Protein 7XR4 (pdb70)

Foldseek 3Di:
DCCVCVVPVLVNLQVVLLVLLQVLLVVCVVVVDDDPVVLCVLLVLLVVLVCLLLVLPLLLLQLVLLLCLQPQPDVVLDVLSVLLVVLQLVLQLVLLVLLLVLCVVLVQQQVLPDLVQLVVQLVDLLADPDDVCLQWWGKGWDWDPPVTDIDIDIDTFHSLNNSNNVSNVVSNVCNVVPPPCPVVSVVSVVSNVVSVVSVVVSSSSVSNNLSSLSSSVSNPRDDPVSLVSSLVVLLVSLVVSLCCSLVPVLQVVLCVLQVDHCVLVCVLCVQLLVCLLVVLFLVVSLVVLLVSCCPSVVQDPSLLVPLRVQLSQQRFSSLLSSLSNVLVSLCSNVVNDDRPSLNVLSSVLSNVLSNHQHRDHPRSLSSSVSSCRNNVGPNSCSSSCVSVVSNSSSSRSSSSSSSSSSSSSSSSSVCVVVVVVVVVD/DCCVCVVPVLVNLQVVLLVLLQVLLVVCVVVVDDDPVVLCVLLVLLVVLVCLLLVLPLLLLQLVLLLCLQPQPDVVLDVLSVLLVVLQLVLQLVLLVLLLVLCVVLVQQQVLPDLVQLVVQLVDLLADPDDVCLQWWGKGWDWDPPVTDIDIDIDTFHSLNNSNNVSNVVSNVCNVVPPPCPVVSVVSVVSNVVSVVSVVVSSSSVSNNLSSLSSSVSNPRDDPVSLVSSLVVLLVSLVVSLCCSLVPVLQVVLCVLQVDHCVLVCVLCVQLLVCLLVVLFLVVSLVVLLVSCCPSVVQDPSLLVPLRVQLSQQRFSSLLSSLSNVLVSLCSNVVNDDRPSLNVLSSVLSNVLSNHQHRDHPRSLSSSVSSCRNNVGPNSCSSSCVSVVSNSSSSRSSSSSSSSSSSSSSSSSVCVVVVVVVVVD/DCCVCVVPVLVNLQVVLLVLLQVLLVVCVVVVDDDPVVLCVLLVLLVVLVCLLLVLPLLLLQLVLLLCLQPQPDVVLDVLSVLLVVLQLVLQLVLLVLLLVLCVVLVQQQVLPDLVQLVVQLVDLLADPDDVCLQWWGKGWDWDPPVTDIDIDIDTFHSLNNSNNVSNVVSNVCNVVPPPCPVVSVVSVVSNVVSVVSVVVSSSSVSNNLSSLSSSVSNPRDDPVSLVSSLVVLLVSLVVSLCCSLVPVLQVVLCVLQVDHCVLVCVLCVQLLVCLLVVLFLVVSLVVLLVSCCPSVVQDPSLLVPLRVQLSQQRFSSLLSSLSNVLVSLCSNVVNDDRPSLNVLSSVLSNVLSNHQHRDHPRSLSSSVSSCRNNVGPNSCSSSCVSVVSNSSSSRSSSSSSSSSSSSSSSSSVCVVVVVVVVVD

Sequence (1275 aa):
LCDKLGKNLLLTLTVFGVILGAVCGGLLRLASPIHPDVVMLIAFPGDILMRMLKMLILPLIISSLITGLSGLDAKASGRLGTRAMVYYMSTTIIAAVLGVILVLAIHPGNPKVSSLDAFLDLIRNLFPENLVQACFQQIQTVTKKVVIKKGLEFKDGMNVLGLIGFFIAFGIAMGKMGDQAKLMVDFFNILNEIVMKLVIMIMWYSPLGIACLICGKIIAIKDLEVVARQLGMYMVTVIIGLIIHGGIFLPLIYFVVTRKNPFSFFAGIFQAWITALGTASSAGTLPVTFRCLEENLGIDKRVTRFVLPVGATINMDGTALYEAVAAIFIAQMNGVVLDGGQIVTVSLTATLASVGAASIPSAGLVTMLLILTAVGLPTEDISLLVAVDWLLDRMRTSVNVVGDSFGAGIVYHLSKSELDTIDSQLCDKLGKNLLLTLTVFGVILGAVCGGLLRLASPIHPDVVMLIAFPGDILMRMLKMLILPLIISSLITGLSGLDAKASGRLGTRAMVYYMSTTIIAAVLGVILVLAIHPGNPKVSSLDAFLDLIRNLFPENLVQACFQQIQTVTKKVVIKKGLEFKDGMNVLGLIGFFIAFGIAMGKMGDQAKLMVDFFNILNEIVMKLVIMIMWYSPLGIACLICGKIIAIKDLEVVARQLGMYMVTVIIGLIIHGGIFLPLIYFVVTRKNPFSFFAGIFQAWITALGTASSAGTLPVTFRCLEENLGIDKRVTRFVLPVGATINMDGTALYEAVAAIFIAQMNGVVLDGGQIVTVSLTATLASVGAASIPSAGLVTMLLILTAVGLPTEDISLLVAVDWLLDRMRTSVNVVGDSFGAGIVYHLSKSELDTIDSQLCDKLGKNLLLTLTVFGVILGAVCGGLLRLASPIHPDVVMLIAFPGDILMRMLKMLILPLIISSLITGLSGLDAKASGRLGTRAMVYYMSTTIIAAVLGVILVLAIHPGNPKVSSLDAFLDLIRNLFPENLVQACFQQIQTVTKKVVIKKGLEFKDGMNVLGLIGFFIAFGIAMGKMGDQAKLMVDFFNILNEIVMKLVIMIMWYSPLGIACLICGKIIAIKDLEVVARQLGMYMVTVIIGLIIHGGIFLPLIYFVVTRKNPFSFFAGIFQAWITALGTASSAGTLPVTFRCLEENLGIDKRVTRFVLPVGATINMDGTALYEAVAAIFIAQMNGVVLDGGQIVTVSLTATLASVGAASIPSAGLVTMLLILTAVGLPTEDISLLVAVDWLLDRMRTSVNVVGDSFGAGIVYHLSKSELDTIDSQ

B-factor: mean 33.57, std 15.57, range [9.88, 90.04]

GO terms:
  GO:0045121 membrane raft (C, IDA)
  GO:0098796 membrane protein complex (C, IDA)
  GO:0098712 L-glutamate import across plasma membrane (P, IGI)
  GO:0015501 glutamate:sodium symporter activity (F, IDA)
  GO:0005314 high-affinity L-glutamate transmembrane transporter activity (F, IDA)
  GO:0015813 L-glutamate transmembrane transport (P, IDA)
  GO:0098712 L-glutamate import across plasma membrane (P, IDA)
  GO:0140009 L-aspartate import across plasma membrane (P, IDA)
  GO:0070207 protein homotrimerization (P, IDA)
  GO:0005886 plasma membrane (C, EXP)
  GO:0005886 plasma membrane (C, IMP)
  GO:0016020 membrane (C, TAS)
  GO:0007268 chemical synaptic transmission (P, TAS)
  GO:0005314 high-affinity L-glutamate transmembrane transporter activity (F, TAS)
  GO:0005886 plasma membrane (C, TAS)
  GO:0006836 neurotransmitter transport (P, TAS)
  GO:0006865 amino acid transport (P, TAS)
  GO:0005515 protein binding (F, IPI)
  GO:0005313 L-glutamate transmembrane transporter activity (F, IDA)
  GO:0005313 L-glutamate transmembrane transporter activity (F, TAS)

InterPro domains:
  IPR001991 Sodium:dicarboxylate symporter [PF00375] (46-495)
  IPR018107 Sodium:dicarboxylate symporter, conserved site [PS00713] (81-95)
  IPR018107 Sodium:dicarboxylate symporter, conserved site [PS00714] (391-414)
  IPR036458 Sodium:dicarboxylate symporter superfamily [G3DSA:1.10.3860.10] (38-505)
  IPR036458 Sodium:dicarboxylate symporter superfamily [SSF118215] (46-495)
  IPR050746 Dicarboxylate/Amino Acid:Cation Symporter [PTHR11958] (12-534)

Organism: Homo sapiens (NCBI:txid9606)

Solvent-accessible surface area: 54532 Å² total

Nearest PDB structures (foldseek):
  7xr4-assembly1_A  TM=1.002E+00  e=3.353E-54  Homo sapiens
  8oud-assembly1_C  TM=9.709E-01  e=6.370E-31  Homo sapiens
  8oui-assembly1_B  TM=9.100E-01  e=4.655E-29  Homo sapiens
  8qru-assembly1_B  TM=6.366E-01  e=6.178E-30  Homo sapiens
  8qrq-assembly1_B  TM=5.420E-01  e=6.178E-30  Homo sapiens

Secondary structure (DSSP, 8-state):
-HHHHHHTHHHHHHHHHHHHHHHHHHHHTTS-S--HHHHHHHHHHHHHHHHHHHHTHHHHHHHHHHHHHHTT-HHHH-HHHHHHHHHHHHHHHHHHHHHHHHHHHH-TTTT---HHHHHHHHHHHHS-S-HHHHTTEEEEEEEE----EEEEEEEES--HHHHHHHHHHHHHHHHHHTTTTHHHHHHHHHHHHHHHHHHHHHHHHHHHHHHHHHHHHHHH-S-HHHHHHHHHHHHHHHHHHHHHIIIIIHHHHHHHHH-S-HHHHHHHTHHHHHHHHHH--TTTTHHHHHHIIIIII---HHHHHHHHHHHTTS--HHHHHHHHHHHHHHHHHTT----HHHHHHHHHHHHHHHHHS-SSSS-HHHHHHHHHHHHT--GGGHHHHHHTHHHHHHHHHHHHHHHHHHHHHHHHHHTHHHHHHHHH-/-HHHHHHTHHHHHHHHHHHHHHHHHHHHTTS-S--HHHHHHHHHHHHHHHHHHHHTHHHHHHHHHHHHHHTT-HHHH-HHHHHHHHHHHHHHHHHHHHHHHHHHHH-TTTT---HHHHHHHHHHHHS-S-HHHHTTEEEEEEEE----EEEEEEEES--HHHHHHHHHHHHHHHHHHTTTTHHHHHHHHHHHHHHHHHHHHHHHHHHHHHHHHHHHHHHH-S-HHHHHHHHHHHHHHHHHHHHHIIIIIHHHHHHHHH-S-HHHHHHHTHHHHHHHHHH--TTTTHHHHHHIIIIII---HHHHHHHHHHHTTS--HHHHHHHHHHHHHHHHHTT----HHHHHHHHHHHHHHHHHS-SSSS-HHHHHHHHHHHHT--GGGHHHHHHTHHHHHHHHHHHHHHHHHHHHHHHHHHTHHHHHHHHH-/-HHHHHHTHHHHHHHHHHHHHHHHHHHHTTS-S--HHHHHHHHHHHHHHHHHHHHTHHHHHHHHHHHHHHTT-HHHH-HHHHHHHHHHHHHHHHHHHHHHHHHHHH-TTTT---HHHHHHHHHHHHS-S-HHHHTTEEEEEEEE----EEEEEEEES--HHHHHHHHHHHHHHHHHHTTTTHHHHHHHHHHHHHHHHHHHHHHHHHHHHHHHHHHHHHHH-S-HHHHHHHHHHHHHHHHHHHHHIIIIIHHHHHHHHH-S-HHHHHHHTHHHHHHHHHH--TTTTHHHHHHIIIIII---HHHHHHHHHHHTTS--HHHHHHHHHHHHHHHHHTT----HHHHHHHHHHHHHHHHHS-SSSS-HHHHHHHHHHHHT--GGGHHHHHHTHHHHHHHHHHHHHHHHHHHHHHHHHHTHHHHHHHHH-

Radius of gyration: 34.61 Å; Cα contacts (8 Å, |Δi|>4): 1958; chains: 3; bounding box: 94×100×70 Å

Structure (mmCIF, N/CA/C/O backbone):
data_7XR4
#
_entry.id   7XR4
#
_cell.length_a   1.00
_cell.length_b   1.00
_cell.length_c   1.00
_cell.angle_alpha   90.00
_cell.angle_beta   90.00
_cell.angle_gamma   90.00
#
_symmetry.space_group_name_H-M   'P 1'
#
loop_
_entity.id
_entity.type
_entity.pdbx_description
1 polymer 'Excitatory amino acid transporter 2'
2 non-polymer 'GLUTAMIC ACID'
3 non-polymer 'CHOLESTEROL HEMISUCCINATE'
4 non-polymer 1,2-DIACYL-SN-GLYCERO-3-PHOSPHOCHOLINE
#
loop_
_atom_site.group_PDB
_atom_site.id
_atom_site.type_symbol
_atom_site.label_atom_id
_atom_site.label_alt_id
_atom_site.label_comp_id
_atom_site.label_asym_id
_atom_site.label_entity_id
_atom_site.label_seq_id
_atom_site.pdbx_PDB_ins_code
_atom_site.Cartn_x
_atom_site.Cartn_y
_atom_site.Cartn_z
_atom_site.occupancy
_atom_site.B_iso_or_equiv
_atom_site.auth_seq_id
_atom_site.auth_comp_id
_atom_site.auth_asym_id
_atom_site.auth_atom_id
_atom_site.pdbx_PDB_model_num
ATOM 1 N N . LEU A 1 37 ? 133.801 84.389 116.779 1.00 72.64 37 LEU A N 1
ATOM 2 C CA . LEU A 1 37 ? 133.806 85.265 117.944 1.00 72.64 37 LEU A CA 1
ATOM 3 C C . LEU A 1 37 ? 134.659 86.499 117.683 1.00 72.64 37 LEU A C 1
ATOM 4 O O . LEU A 1 37 ? 134.375 87.581 118.194 1.00 72.64 37 LEU A O 1
ATOM 9 N N . CYS A 1 38 ? 135.711 86.327 116.879 1.00 75.63 38 CYS A N 1
ATOM 10 C CA . CYS A 1 38 ? 136.569 87.455 116.534 1.00 75.63 38 CYS A CA 1
ATOM 11 C C . CYS A 1 38 ? 135.789 88.525 115.782 1.00 75.63 38 CYS A C 1
ATOM 12 O O . CYS A 1 38 ? 135.960 89.723 116.035 1.00 75.63 38 CYS A O 1
ATOM 15 N N . ASP A 1 39 ? 134.933 88.112 114.845 1.00 76.20 39 ASP A N 1
ATOM 16 C CA . ASP A 1 39 ? 134.032 89.065 114.206 1.00 76.20 39 ASP A CA 1
ATOM 17 C C . ASP A 1 39 ? 132.932 89.503 115.164 1.00 76.20 39 ASP A C 1
ATOM 18 O O . ASP A 1 39 ? 132.465 90.645 115.100 1.00 76.20 39 ASP A O 1
ATOM 23 N N . LYS A 1 40 ? 132.501 88.607 116.054 1.00 72.56 40 LYS A N 1
ATOM 24 C CA . LYS A 1 40 ? 131.490 88.970 117.041 1.00 72.56 40 LYS A CA 1
ATOM 25 C C . LYS A 1 40 ? 131.990 90.084 117.952 1.00 72.56 40 LYS A C 1
ATOM 26 O O . LYS A 1 40 ? 131.326 91.113 118.119 1.00 72.56 40 LYS A O 1
ATOM 32 N N . LEU A 1 41 ? 133.170 89.896 118.546 1.00 67.86 41 LEU A N 1
ATOM 33 C CA . LEU A 1 41 ? 133.703 90.899 119.462 1.00 67.86 41 LEU A CA 1
ATOM 34 C C . LEU A 1 41 ? 134.228 92.115 118.712 1.00 67.86 41 LEU A C 1
ATOM 35 O O . LEU A 1 41 ? 134.042 93.253 119.157 1.00 67.86 41 LEU A O 1
ATOM 40 N N . GLY A 1 42 ? 134.884 91.900 117.573 1.00 68.47 42 GLY A N 1
ATOM 41 C CA . GLY A 1 42 ? 135.459 92.996 116.817 1.00 68.47 42 GLY A CA 1
ATOM 42 C C . GLY A 1 42 ? 134.475 93.831 116.030 1.00 68.47 42 GLY A C 1
ATOM 43 O O . GLY A 1 42 ? 134.856 94.892 115.526 1.00 68.47 42 GLY A O 1
ATOM 44 N N . LYS A 1 43 ? 133.224 93.382 115.906 1.00 68.73 43 LYS A N 1
ATOM 45 C CA . LYS A 1 43 ? 132.223 94.162 115.186 1.00 68.73 43 LYS A CA 1
ATOM 46 C C . LYS A 1 43 ? 131.901 95.451 115.930 1.00 68.73 43 LYS A C 1
ATOM 47 O O . LYS A 1 43 ? 132.120 96.553 115.416 1.00 68.73 43 LYS A O 1
ATOM 53 N N . ASN A 1 44 ? 131.378 95.331 117.149 1.00 61.49 44 ASN A N 1
ATOM 54 C CA . ASN A 1 44 ? 131.136 96.485 118.011 1.00 61.49 44 ASN A CA 1
ATOM 55 C C . ASN A 1 44 ? 132.228 96.504 119.076 1.00 61.49 44 ASN A C 1
ATOM 56 O O . ASN A 1 44 ? 132.053 96.036 120.199 1.00 61.49 44 ASN A O 1
ATOM 61 N N . LEU A 1 45 ? 133.384 97.055 118.700 1.00 53.83 45 LEU A N 1
ATOM 62 C CA . LEU A 1 45 ? 134.518 97.068 119.617 1.00 53.83 45 LEU A CA 1
ATOM 63 C C . LEU A 1 45 ? 134.216 97.896 120.856 1.00 53.83 45 LEU A C 1
ATOM 64 O O . LEU A 1 45 ? 134.568 97.502 121.972 1.00 53.83 45 LEU A O 1
ATOM 69 N N . LEU A 1 46 ? 133.571 99.051 120.684 1.00 49.52 46 LEU A N 1
ATOM 70 C CA . LEU A 1 46 ? 133.235 99.873 121.840 1.00 49.52 46 LEU A CA 1
ATOM 71 C C . LEU A 1 46 ? 132.280 99.146 122.773 1.00 49.52 46 LEU A C 1
ATOM 72 O O . LEU A 1 46 ? 132.440 99.197 123.996 1.00 49.52 46 LEU A O 1
ATOM 77 N N . LEU A 1 47 ? 131.273 98.471 122.216 1.00 51.77 47 LEU A N 1
ATOM 78 C CA . LEU A 1 47 ? 130.338 97.729 123.054 1.00 51.77 47 LEU A CA 1
ATOM 79 C C . LEU A 1 47 ? 131.034 96.583 123.773 1.00 51.77 47 LEU A C 1
ATOM 80 O O . LEU A 1 47 ? 130.767 96.327 124.953 1.00 51.77 47 LEU A O 1
ATOM 85 N N . THR A 1 48 ? 131.931 95.881 123.076 1.00 54.81 48 THR A N 1
ATOM 86 C CA . THR A 1 48 ? 132.691 94.811 123.713 1.00 54.81 48 THR A CA 1
ATOM 87 C C . THR A 1 48 ? 133.528 95.352 124.860 1.00 54.81 48 THR A C 1
ATOM 88 O O . THR A 1 48 ? 133.555 94.776 125.952 1.00 54.81 48 THR A O 1
ATOM 92 N N . LEU A 1 49 ? 134.210 96.474 124.631 1.00 49.53 49 LEU A N 1
ATOM 93 C CA . LEU A 1 49 ? 135.039 97.058 125.676 1.00 49.53 49 LEU A CA 1
ATOM 94 C C . LEU A 1 49 ? 134.196 97.527 126.854 1.00 49.53 49 LEU A C 1
ATOM 95 O O . LEU A 1 49 ? 134.589 97.350 128.008 1.00 49.53 49 LEU A O 1
ATOM 100 N N . THR A 1 50 ? 133.029 98.114 126.588 1.00 47.97 50 THR A N 1
ATOM 101 C CA . THR A 1 50 ? 132.187 98.592 127.679 1.00 47.97 50 THR A CA 1
ATOM 102 C C . THR A 1 50 ? 131.635 97.438 128.505 1.00 47.97 50 THR A C 1
ATOM 103 O O . THR A 1 50 ? 131.642 97.497 129.740 1.00 47.97 50 THR A O 1
ATOM 107 N N . VAL A 1 51 ? 131.153 96.380 127.850 1.00 47.64 51 VAL A N 1
ATOM 108 C CA . VAL A 1 51 ? 130.635 95.233 128.592 1.00 47.64 51 VAL A CA 1
ATOM 109 C C . VAL A 1 51 ? 131.750 94.562 129.381 1.00 47.64 51 VAL A C 1
ATOM 110 O O . VAL A 1 51 ? 131.574 94.194 130.551 1.00 47.64 51 VAL A O 1
ATOM 114 N N . PHE A 1 52 ? 132.916 94.392 128.754 1.00 51.03 52 PHE A N 1
ATOM 115 C CA . PHE A 1 52 ? 134.052 93.805 129.447 1.00 51.03 52 PHE A CA 1
ATOM 116 C C . PHE A 1 52 ? 134.459 94.652 130.642 1.00 51.03 52 PHE A C 1
ATOM 117 O O . PHE A 1 52 ? 134.760 94.119 131.712 1.00 51.03 52 PHE A O 1
ATOM 125 N N . GLY A 1 53 ? 134.466 95.975 130.481 1.00 47.68 53 GLY A N 1
ATOM 126 C CA . GLY A 1 53 ? 134.808 96.847 131.589 1.00 47.68 53 GLY A CA 1
ATOM 127 C C . GLY A 1 53 ? 133.805 96.776 132.721 1.00 47.68 53 GLY A C 1
ATOM 128 O O . GLY A 1 53 ? 134.184 96.773 133.892 1.00 47.68 53 GLY A O 1
ATOM 129 N N . VAL A 1 54 ? 132.514 96.721 132.394 1.00 47.08 54 VAL A N 1
ATOM 130 C CA . VAL A 1 54 ? 131.496 96.622 133.436 1.00 47.08 54 VAL A CA 1
ATOM 131 C C . VAL A 1 54 ? 131.656 95.322 134.212 1.00 47.08 54 VAL A C 1
ATOM 132 O O . VAL A 1 54 ? 131.634 95.309 135.449 1.00 47.08 54 VAL A O 1
ATOM 136 N N . ILE A 1 55 ? 131.835 94.208 133.498 1.00 49.80 55 ILE A N 1
ATOM 137 C CA . ILE A 1 55 ? 132.004 92.925 134.177 1.00 49.80 55 ILE A CA 1
ATOM 138 C C . ILE A 1 55 ? 133.279 92.922 135.010 1.00 49.80 55 ILE A C 1
ATOM 139 O O . ILE A 1 55 ? 133.293 92.434 136.146 1.00 49.80 55 ILE A O 1
ATOM 144 N N . LEU A 1 56 ? 134.370 93.459 134.459 1.00 49.03 56 LEU A N 1
ATOM 145 C CA . LEU A 1 56 ? 135.636 93.484 135.180 1.00 49.03 56 LEU A CA 1
ATOM 146 C C . LEU A 1 56 ? 135.538 94.337 136.435 1.00 49.03 56 LEU A C 1
ATOM 147 O O . LEU A 1 56 ? 136.026 93.945 137.499 1.00 49.03 56 LEU A O 1
ATOM 152 N N . GLY A 1 57 ? 134.903 95.502 136.333 1.00 46.99 57 GLY A N 1
ATOM 153 C CA . GLY A 1 57 ? 134.723 96.334 137.506 1.00 46.99 57 GLY A CA 1
ATOM 154 C C . GLY A 1 57 ? 133.856 95.672 138.555 1.00 46.99 57 GLY A C 1
ATOM 155 O O . GLY A 1 57 ? 134.161 95.729 139.746 1.00 46.99 57 GLY A O 1
ATOM 156 N N . ALA A 1 58 ? 132.768 95.029 138.130 1.00 48.49 58 ALA A N 1
ATOM 157 C CA . ALA A 1 58 ? 131.899 94.361 139.090 1.00 48.49 58 ALA A CA 1
ATOM 158 C C . ALA A 1 58 ? 132.627 93.230 139.801 1.00 48.49 58 ALA A C 1
ATOM 159 O O . ALA A 1 58 ? 132.541 93.103 141.027 1.00 48.49 58 ALA A O 1
ATOM 161 N N . VAL A 1 59 ? 133.364 92.407 139.053 1.00 48.80 59 VAL A N 1
ATOM 162 C CA . VAL A 1 59 ? 134.046 91.276 139.673 1.00 48.80 59 VAL A CA 1
ATOM 163 C C . VAL A 1 59 ? 135.188 91.755 140.563 1.00 48.80 59 VAL A C 1
ATOM 164 O O . VAL A 1 59 ? 135.429 91.190 141.636 1.00 48.80 59 VAL A O 1
ATOM 168 N N . CYS A 1 60 ? 135.897 92.812 140.155 1.00 50.29 60 CYS A N 1
ATOM 169 C CA . CYS A 1 60 ? 136.977 93.328 140.988 1.00 50.29 60 CYS A CA 1
ATOM 170 C C . CYS A 1 60 ? 136.436 93.966 142.258 1.00 50.29 60 CYS A C 1
ATOM 171 O O . CYS A 1 60 ? 137.022 93.807 143.332 1.00 50.29 60 CYS A O 1
ATOM 174 N N . GLY A 1 61 ? 135.318 94.685 142.164 1.00 50.98 61 GLY A N 1
ATOM 175 C CA . GLY A 1 61 ? 134.695 95.207 143.366 1.00 50.98 61 GLY A CA 1
ATOM 176 C C . GLY A 1 61 ? 134.225 94.105 144.292 1.00 50.98 61 GLY A C 1
ATOM 177 O O . GLY A 1 61 ? 134.403 94.184 145.509 1.00 50.98 61 GLY A O 1
ATOM 178 N N . GLY A 1 62 ? 133.634 93.052 143.727 1.00 51.45 62 GLY A N 1
ATOM 179 C CA . GLY A 1 62 ? 133.236 91.922 144.547 1.00 51.45 62 GLY A CA 1
ATOM 180 C C . GLY A 1 62 ? 134.413 91.275 145.249 1.00 51.45 62 GLY A C 1
ATOM 181 O O . GLY A 1 62 ? 134.333 90.939 146.432 1.00 51.45 62 GLY A O 1
ATOM 182 N N . LEU A 1 63 ? 135.524 91.098 144.533 1.00 50.61 63 LEU A N 1
ATOM 183 C CA . LEU A 1 63 ? 136.706 90.511 145.151 1.00 50.61 63 LEU A CA 1
ATOM 184 C C . LEU A 1 63 ? 137.267 91.413 146.244 1.00 50.61 63 LEU A C 1
ATOM 185 O O . LEU A 1 63 ? 137.633 90.936 147.323 1.00 50.61 63 LEU A O 1
ATOM 190 N N . LEU A 1 64 ? 137.340 92.720 145.987 1.00 50.19 64 LEU A N 1
ATOM 191 C CA . LEU A 1 64 ? 137.841 93.644 146.997 1.00 50.19 64 LEU A CA 1
ATOM 192 C C . LEU A 1 64 ? 136.910 93.753 148.193 1.00 50.19 64 LEU A C 1
ATOM 193 O O . LEU A 1 64 ? 137.355 94.162 149.269 1.00 50.19 64 LEU A O 1
ATOM 198 N N . ARG A 1 65 ? 135.634 93.398 148.033 1.00 51.42 65 ARG A N 1
ATOM 199 C CA . ARG A 1 65 ? 134.731 93.388 149.177 1.00 51.42 65 ARG A CA 1
ATOM 200 C C . ARG A 1 65 ? 135.205 92.440 150.270 1.00 51.42 65 ARG A C 1
ATOM 201 O O . ARG A 1 65 ? 134.803 92.598 151.427 1.00 51.42 65 ARG A O 1
ATOM 209 N N . LEU A 1 66 ? 136.049 91.463 149.930 1.00 54.31 66 LEU A N 1
ATOM 210 C CA . LEU A 1 66 ? 136.536 90.515 150.925 1.00 54.31 66 LEU A CA 1
ATOM 211 C C . LEU A 1 66 ? 137.403 91.190 151.980 1.00 54.31 66 LEU A C 1
ATOM 212 O O . LEU A 1 66 ? 137.467 90.717 153.119 1.00 54.31 66 LEU A O 1
ATOM 217 N N . ALA A 1 67 ? 138.082 92.281 151.625 1.00 57.91 67 ALA A N 1
ATOM 218 C CA . ALA A 1 67 ? 138.838 93.072 152.597 1.00 57.91 67 ALA A CA 1
ATOM 219 C C . ALA A 1 67 ? 137.901 94.133 153.166 1.00 57.91 67 ALA A C 1
ATOM 220 O O . ALA A 1 67 ? 137.845 95.276 152.707 1.00 57.91 67 ALA A O 1
ATOM 222 N N . SER A 1 68 ? 137.151 93.732 154.194 1.00 61.50 68 SER A N 1
ATOM 223 C CA . SER A 1 68 ? 136.066 94.570 154.703 1.00 61.50 68 SER A CA 1
ATOM 224 C C . SER A 1 68 ? 136.527 95.952 155.147 1.00 61.50 68 SER A C 1
ATOM 225 O O . SER A 1 68 ? 135.891 96.943 154.750 1.00 61.50 68 SER A O 1
ATOM 228 N N . PRO A 1 69 ? 137.587 96.110 155.948 1.00 60.72 69 PRO A N 1
ATOM 229 C CA . PRO A 1 69 ? 138.067 97.469 156.240 1.00 60.72 69 PRO A CA 1
ATOM 230 C C . PRO A 1 69 ? 138.945 97.953 155.097 1.00 60.72 69 PRO A C 1
ATOM 231 O O . PRO A 1 69 ? 139.971 97.343 154.788 1.00 60.72 69 PRO A O 1
ATOM 235 N N . ILE A 1 70 ? 138.535 99.043 154.458 1.00 55.21 70 ILE A N 1
ATOM 236 C CA . ILE A 1 70 ? 139.214 99.555 153.277 1.00 55.21 70 ILE A CA 1
ATOM 237 C C . ILE A 1 70 ? 139.534 101.027 153.496 1.00 55.21 70 ILE A C 1
ATOM 238 O O . ILE A 1 70 ? 138.752 101.760 154.110 1.00 55.21 70 ILE A O 1
ATOM 243 N N . HIS A 1 71 ? 140.702 101.444 153.035 1.00 52.31 71 HIS A N 1
ATOM 244 C CA . HIS A 1 71 ? 141.129 102.815 153.267 1.00 52.31 71 HIS A CA 1
ATOM 245 C C . HIS A 1 71 ? 140.394 103.764 152.324 1.00 52.31 71 HIS A C 1
ATOM 246 O O . HIS A 1 71 ? 140.255 103.469 151.135 1.00 52.31 71 HIS A O 1
ATOM 253 N N . PRO A 1 72 ? 139.894 104.892 152.831 1.00 51.17 72 PRO A N 1
ATOM 254 C CA . PRO A 1 72 ? 139.276 105.882 151.934 1.00 51.17 72 PRO A CA 1
ATOM 255 C C . PRO A 1 72 ? 140.209 106.389 150.849 1.00 51.17 72 PRO A C 1
ATOM 256 O O . PRO A 1 72 ? 139.755 106.654 149.729 1.00 51.17 72 PRO A O 1
ATOM 260 N N . ASP A 1 73 ? 141.501 106.536 151.138 1.00 50.31 73 ASP A N 1
ATOM 261 C CA . ASP A 1 73 ? 142.430 106.954 150.094 1.00 50.31 73 ASP A CA 1
ATOM 262 C C . ASP A 1 73 ? 142.546 105.898 149.003 1.00 50.31 73 ASP A C 1
ATOM 263 O O . ASP A 1 73 ? 142.624 106.230 147.815 1.00 50.31 73 ASP A O 1
ATOM 268 N N . VAL A 1 74 ? 142.552 104.621 149.381 1.00 47.37 74 VAL A N 1
ATOM 269 C CA . VAL A 1 74 ? 142.672 103.565 148.383 1.00 47.37 74 VAL A CA 1
ATOM 270 C C . VAL A 1 74 ? 141.431 103.505 147.500 1.00 47.37 74 VAL A C 1
ATOM 271 O O . VAL A 1 74 ? 141.536 103.351 146.280 1.00 47.37 74 VAL A O 1
ATOM 275 N N . VAL A 1 75 ? 140.237 103.618 148.090 1.00 44.80 75 VAL A N 1
ATOM 276 C CA . VAL A 1 75 ? 139.036 103.611 147.258 1.00 44.80 75 VAL A CA 1
ATOM 277 C C . VAL A 1 75 ? 138.981 104.859 146.385 1.00 44.80 75 VAL A C 1
ATOM 278 O O . VAL A 1 75 ? 138.509 104.804 145.242 1.00 44.80 75 VAL A O 1
ATOM 282 N N . MET A 1 76 ? 139.465 105.996 146.891 1.00 43.71 76 MET A N 1
ATOM 283 C CA . MET A 1 76 ? 139.575 107.183 146.050 1.00 43.71 76 MET A CA 1
ATOM 284 C C . MET A 1 76 ? 140.472 106.921 144.849 1.00 43.71 76 MET A C 1
ATOM 285 O O . MET A 1 76 ? 140.135 107.282 143.717 1.00 43.71 76 MET A O 1
ATOM 290 N N . LEU A 1 77 ? 141.619 106.285 145.076 1.00 39.54 77 LEU A N 1
ATOM 291 C CA . LEU A 1 77 ? 142.510 105.969 143.966 1.00 39.54 77 LEU A CA 1
ATOM 292 C C . LEU A 1 77 ? 141.851 105.005 142.989 1.00 39.54 77 LEU A C 1
ATOM 293 O O . LEU A 1 77 ? 142.017 105.133 141.772 1.00 39.54 77 LEU A O 1
ATOM 298 N N . ILE A 1 78 ? 141.104 104.029 143.505 1.00 37.96 78 ILE A N 1
ATOM 299 C CA . ILE A 1 78 ? 140.444 103.060 142.634 1.00 37.96 78 ILE A CA 1
ATOM 300 C C . ILE A 1 78 ? 139.419 103.751 141.748 1.00 37.96 78 ILE A C 1
ATOM 301 O O . ILE A 1 78 ? 139.335 103.482 140.545 1.00 37.96 78 ILE A O 1
ATOM 306 N N . ALA A 1 79 ? 138.629 104.651 142.319 1.00 33.39 79 ALA A N 1
ATOM 307 C CA . ALA A 1 79 ? 137.587 105.333 141.566 1.00 33.39 79 ALA A CA 1
ATOM 308 C C . ALA A 1 79 ? 138.092 106.551 140.806 1.00 33.39 79 ALA A C 1
ATOM 309 O O . ALA A 1 79 ? 137.306 107.184 140.098 1.00 33.39 79 ALA A O 1
ATOM 311 N N . PHE A 1 80 ? 139.369 106.901 140.943 1.00 28.04 80 PHE A N 1
ATOM 312 C CA . PHE A 1 80 ? 139.872 108.112 140.298 1.00 28.04 80 PHE A CA 1
ATOM 313 C C . PHE A 1 80 ? 139.714 108.130 138.783 1.00 28.04 80 PHE A C 1
ATOM 314 O O . PHE A 1 80 ? 139.305 109.174 138.249 1.00 28.04 80 PHE A O 1
ATOM 322 N N . PRO A 1 81 ? 140.034 107.072 138.030 1.00 27.08 81 PRO A N 1
ATOM 323 C CA . PRO A 1 81 ? 139.757 107.125 136.586 1.00 27.08 81 PRO A CA 1
ATOM 324 C C . PRO A 1 81 ? 138.293 107.359 136.276 1.00 27.08 81 PRO A C 1
ATOM 325 O O . PRO A 1 81 ? 137.966 107.986 135.259 1.00 27.08 81 PRO A O 1
ATOM 329 N N . GLY A 1 82 ? 137.398 106.887 137.139 1.00 25.80 82 GLY A N 1
ATOM 330 C CA . GLY A 1 82 ? 136.002 107.255 137.007 1.00 25.80 82 GLY A CA 1
ATOM 331 C C . GLY A 1 82 ? 135.786 108.744 137.172 1.00 25.80 82 GLY A C 1
ATOM 332 O O . GLY A 1 82 ? 134.993 109.347 136.449 1.00 25.80 82 GLY A O 1
ATOM 333 N N . ASP A 1 83 ? 136.489 109.360 138.122 1.00 26.10 83 ASP A N 1
ATOM 334 C CA . ASP A 1 83 ? 136.396 110.807 138.268 1.00 26.10 83 ASP A CA 1
ATOM 335 C C . ASP A 1 83 ? 136.911 111.516 137.028 1.00 26.10 83 ASP A C 1
ATOM 336 O O . ASP A 1 83 ? 136.351 112.532 136.615 1.00 26.10 83 ASP A O 1
ATOM 341 N N . ILE A 1 84 ? 137.986 111.008 136.429 1.00 21.05 84 ILE A N 1
ATOM 342 C CA . ILE A 1 84 ? 138.511 111.637 135.222 1.00 21.05 84 ILE A CA 1
ATOM 343 C C . ILE A 1 84 ? 137.497 111.552 134.093 1.00 21.05 84 ILE A C 1
ATOM 344 O O . ILE A 1 84 ? 137.277 112.524 133.361 1.00 21.05 84 ILE A O 1
ATOM 349 N N . LEU A 1 85 ? 136.864 110.392 133.928 1.00 21.37 85 LEU A N 1
ATOM 350 C CA . LEU A 1 85 ? 135.838 110.273 132.897 1.00 21.37 85 LEU A CA 1
ATOM 351 C C . LEU A 1 85 ? 134.672 111.212 133.174 1.00 21.37 85 LEU A C 1
ATOM 352 O O . LEU A 1 85 ? 134.171 111.881 132.261 1.00 21.37 85 LEU A O 1
ATOM 357 N N . MET A 1 86 ? 134.237 111.290 134.431 1.00 21.23 86 MET A N 1
ATOM 358 C CA . MET A 1 86 ? 133.118 112.159 134.770 1.00 21.23 86 MET A CA 1
ATOM 359 C C . MET A 1 86 ? 133.472 113.617 134.523 1.00 21.23 86 MET A C 1
ATOM 360 O O . MET A 1 86 ? 132.629 114.400 134.078 1.00 21.23 86 MET A O 1
ATOM 365 N N . ARG A 1 87 ? 134.719 113.996 134.800 1.00 18.16 87 ARG A N 1
ATOM 366 C CA . ARG A 1 87 ? 135.138 115.377 134.612 1.00 18.16 87 ARG A CA 1
ATOM 367 C C . ARG A 1 87 ? 135.259 115.729 133.141 1.00 18.16 87 ARG A C 1
ATOM 368 O O . ARG A 1 87 ? 134.894 116.835 132.739 1.00 18.16 87 ARG A O 1
ATOM 376 N N . MET A 1 88 ? 135.776 114.819 132.318 1.00 18.09 88 MET A N 1
ATOM 377 C CA . MET A 1 88 ? 135.820 115.131 130.896 1.00 18.09 88 MET A CA 1
ATOM 378 C C . MET A 1 88 ? 134.431 115.150 130.283 1.00 18.09 88 MET A C 1
ATOM 379 O O . MET A 1 88 ? 134.199 115.879 129.316 1.00 18.09 88 MET A O 1
ATOM 384 N N . LEU A 1 89 ? 133.495 114.369 130.816 1.00 16.26 89 LEU A N 1
ATOM 385 C CA . LEU A 1 89 ? 132.139 114.448 130.287 1.00 16.26 89 LEU A CA 1
ATOM 386 C C . LEU A 1 89 ? 131.437 115.726 130.727 1.00 16.26 89 LEU A C 1
ATOM 387 O O . LEU A 1 89 ? 130.796 116.392 129.911 1.00 16.26 89 LEU A O 1
ATOM 392 N N . LYS A 1 90 ? 131.548 116.091 132.006 1.00 15.19 90 LYS A N 1
ATOM 393 C CA . LYS A 1 90 ? 130.951 117.330 132.487 1.00 15.19 90 LYS A CA 1
ATOM 394 C C . LYS A 1 90 ? 131.625 118.556 131.900 1.00 15.19 90 LYS A C 1
ATOM 395 O O . LYS A 1 90 ? 131.008 119.622 131.845 1.00 15.19 90 LYS A O 1
ATOM 401 N N . MET A 1 91 ? 132.878 118.426 131.470 1.00 14.20 91 MET A N 1
ATOM 402 C CA . MET A 1 91 ? 133.595 119.544 130.876 1.00 14.20 91 MET A CA 1
ATOM 403 C C . MET A 1 91 ? 132.947 119.992 129.578 1.00 14.20 91 MET A C 1
ATOM 404 O O . MET A 1 91 ? 133.038 121.168 129.212 1.00 14.20 91 MET A O 1
ATOM 409 N N . LEU A 1 92 ? 132.278 119.079 128.882 1.00 12.32 92 LEU A N 1
ATOM 410 C CA . LEU A 1 92 ? 131.756 119.336 127.551 1.00 12.32 92 LEU A CA 1
ATOM 411 C C . LEU A 1 92 ? 130.265 119.621 127.522 1.00 12.32 92 LEU A C 1
ATOM 412 O O . LEU A 1 92 ? 129.713 119.781 126.434 1.00 12.32 92 LEU A O 1
ATOM 417 N N . ILE A 1 93 ? 129.589 119.684 128.669 1.00 12.86 93 ILE A N 1
ATOM 418 C CA . ILE A 1 93 ? 128.151 119.917 128.606 1.00 12.86 93 ILE A CA 1
ATOM 419 C C . ILE A 1 93 ? 127.830 121.359 128.252 1.00 12.86 93 ILE A C 1
ATOM 420 O O . ILE A 1 93 ? 126.756 121.624 127.708 1.00 12.86 93 ILE A O 1
ATOM 425 N N . LEU A 1 94 ? 128.730 122.295 128.517 1.00 11.34 94 LEU A N 1
ATOM 426 C CA . LEU A 1 94 ? 128.454 123.688 128.190 1.00 11.34 94 LEU A CA 1
ATOM 427 C C . LEU A 1 94 ? 128.602 123.944 126.691 1.00 11.34 94 LEU A C 1
ATOM 428 O O . LEU A 1 94 ? 127.685 124.516 126.081 1.00 11.34 94 LEU A O 1
ATOM 433 N N . PRO A 1 95 ? 129.718 123.566 126.051 1.00 10.43 95 PRO A N 1
ATOM 434 C CA . PRO A 1 95 ? 129.761 123.688 124.589 1.00 10.43 95 PRO A CA 1
ATOM 435 C C . PRO A 1 95 ? 128.714 122.849 123.883 1.00 10.43 95 PRO A C 1
ATOM 436 O O . PRO A 1 95 ? 128.188 123.288 122.856 1.00 10.43 95 PRO A O 1
ATOM 440 N N . LEU A 1 96 ? 128.378 121.664 124.396 1.00 11.33 96 LEU A N 1
ATOM 441 C CA . LEU A 1 96 ? 127.285 120.910 123.791 1.00 11.33 96 LEU A CA 1
ATOM 442 C C . LEU A 1 96 ? 125.961 121.641 123.918 1.00 11.33 96 LEU A C 1
ATOM 443 O O . LEU A 1 96 ? 125.220 121.747 122.943 1.00 11.33 96 LEU A O 1
ATOM 448 N N . ILE A 1 97 ? 125.649 122.175 125.097 1.00 11.91 97 ILE A N 1
ATOM 449 C CA . ILE A 1 97 ? 124.397 122.910 125.240 1.00 11.91 97 ILE A CA 1
ATOM 450 C C . ILE A 1 97 ? 124.342 124.038 124.223 1.00 11.91 97 ILE A C 1
ATOM 451 O O . ILE A 1 97 ? 123.406 124.128 123.417 1.00 11.91 97 ILE A O 1
ATOM 456 N N . ILE A 1 98 ? 125.393 124.857 124.182 1.00 11.10 98 ILE A N 1
ATOM 457 C CA . ILE A 1 98 ? 125.388 126.037 123.321 1.00 11.10 98 ILE A CA 1
ATOM 458 C C . ILE A 1 98 ? 125.277 125.628 121.858 1.00 11.10 98 ILE A C 1
ATOM 459 O O . ILE A 1 98 ? 124.331 126.007 121.154 1.00 11.10 98 ILE A O 1
ATOM 464 N N . SER A 1 99 ? 126.248 124.848 121.381 1.00 11.66 99 SER A N 1
ATOM 465 C CA . SER A 1 99 ? 126.310 124.519 119.966 1.00 11.66 99 SER A CA 1
ATOM 466 C C . SER A 1 99 ? 125.112 123.694 119.525 1.00 11.66 99 SER A C 1
ATOM 467 O O . SER A 1 99 ? 124.559 123.933 118.450 1.00 11.66 99 SER A O 1
ATOM 470 N N . SER A 1 100 ? 124.702 122.708 120.324 1.00 12.26 100 SER A N 1
ATOM 471 C CA . SER A 1 100 ? 123.572 121.873 119.948 1.00 12.26 100 SER A CA 1
ATOM 472 C C . SER A 1 100 ? 122.295 122.687 119.851 1.00 12.26 100 SER A C 1
ATOM 473 O O . SER A 1 100 ? 121.558 122.576 118.868 1.00 12.26 100 SER A O 1
ATOM 476 N N . LEU A 1 101 ? 122.008 123.515 120.860 1.00 12.36 101 LEU A N 1
ATOM 477 C CA . LEU A 1 101 ? 120.779 124.296 120.815 1.00 12.36 101 LEU A CA 1
ATOM 478 C C . LEU A 1 101 ? 120.782 125.241 119.623 1.00 12.36 101 LEU A C 1
ATOM 479 O O . LEU A 1 101 ? 119.794 125.332 118.886 1.00 12.36 101 LEU A O 1
ATOM 484 N N . ILE A 1 102 ? 121.903 125.927 119.396 1.00 12.54 102 ILE A N 1
ATOM 485 C CA . ILE A 1 102 ? 121.979 126.885 118.298 1.00 12.54 102 ILE A CA 1
ATOM 486 C C . ILE A 1 102 ? 121.829 126.182 116.952 1.00 12.54 102 ILE A C 1
ATOM 487 O O . ILE A 1 102 ? 121.037 126.599 116.096 1.00 12.54 102 ILE A O 1
ATOM 492 N N . THR A 1 103 ? 122.570 125.090 116.753 1.00 14.16 103 THR A N 1
ATOM 493 C CA . THR A 1 103 ? 122.525 124.370 115.487 1.00 14.16 103 THR A CA 1
ATOM 494 C C . THR A 1 103 ? 121.139 123.802 115.225 1.00 14.16 103 THR A C 1
ATOM 495 O O . THR A 1 103 ? 120.617 123.899 114.109 1.00 14.16 103 THR A O 1
ATOM 499 N N . GLY A 1 104 ? 120.529 123.196 116.243 1.00 16.84 104 GLY A N 1
ATOM 500 C CA . GLY A 1 104 ? 119.214 122.616 116.054 1.00 16.84 104 GLY A CA 1
ATOM 501 C C . GLY A 1 104 ? 118.165 123.661 115.744 1.00 16.84 104 GLY A C 1
ATOM 502 O O . GLY A 1 104 ? 117.374 123.505 114.813 1.00 16.84 104 GLY A O 1
ATOM 503 N N . LEU A 1 105 ? 118.157 124.756 116.502 1.00 17.05 105 LEU A N 1
ATOM 504 C CA . LEU A 1 105 ? 117.131 125.761 116.284 1.00 17.05 105 LEU A CA 1
ATOM 505 C C . LEU A 1 105 ? 117.365 126.561 115.014 1.00 17.05 105 LEU A C 1
ATOM 506 O O . LEU A 1 105 ? 116.444 127.238 114.549 1.00 17.05 105 LEU A O 1
ATOM 511 N N . SER A 1 106 ? 118.566 126.506 114.439 1.00 19.98 106 SER A N 1
ATOM 512 C CA . SER A 1 106 ? 118.752 127.136 113.140 1.00 19.98 106 SER A CA 1
ATOM 513 C C . SER A 1 106 ? 118.418 126.206 111.984 1.00 19.98 106 SER A C 1
ATOM 514 O O . SER A 1 106 ? 117.749 126.621 111.033 1.00 19.98 106 SER A O 1
ATOM 517 N N . GLY A 1 107 ? 118.862 124.955 112.038 1.00 29.02 107 GLY A N 1
ATOM 518 C CA . GLY A 1 107 ? 118.595 124.036 110.952 1.00 29.02 107 GLY A CA 1
ATOM 519 C C . GLY A 1 107 ? 117.269 123.321 111.096 1.00 29.02 107 GLY A C 1
ATOM 520 O O . GLY A 1 107 ? 117.225 122.092 111.183 1.00 29.02 107 GLY A O 1
ATOM 521 N N . LEU A 1 108 ? 116.179 124.085 111.126 1.00 36.05 108 LEU A N 1
ATOM 522 C CA . LEU A 1 108 ? 114.845 123.513 111.238 1.00 36.05 108 LEU A CA 1
ATOM 523 C C . LEU A 1 108 ? 114.095 123.466 109.916 1.00 36.05 108 LEU A C 1
ATOM 524 O O . LEU A 1 108 ? 113.269 122.569 109.722 1.00 36.05 108 LEU A O 1
ATOM 529 N N . ASP A 1 109 ? 114.372 124.398 109.003 1.00 49.63 109 ASP A N 1
ATOM 530 C CA . ASP A 1 109 ? 113.678 124.488 107.717 1.00 49.63 109 ASP A CA 1
ATOM 531 C C . ASP A 1 109 ? 112.166 124.565 107.920 1.00 49.63 109 ASP A C 1
ATOM 532 O O . ASP A 1 109 ? 111.389 123.836 107.300 1.00 49.63 109 ASP A O 1
ATOM 537 N N . ALA A 1 110 ? 111.753 125.466 108.813 1.00 55.13 110 ALA A N 1
ATOM 538 C CA . ALA A 1 110 ? 110.343 125.563 109.173 1.00 55.13 110 ALA A CA 1
ATOM 539 C C . ALA A 1 110 ? 109.486 125.950 107.976 1.00 55.13 110 ALA A C 1
ATOM 540 O O . ALA A 1 110 ? 108.408 125.383 107.767 1.00 55.13 110 ALA A O 1
ATOM 542 N N . LYS A 1 111 ? 109.948 126.916 107.180 1.00 58.23 111 LYS A N 1
ATOM 543 C CA . LYS A 1 111 ? 109.163 127.369 106.037 1.00 58.23 111 LYS A CA 1
ATOM 544 C C . LYS A 1 111 ? 109.011 126.266 104.998 1.00 58.23 111 LYS A C 1
ATOM 545 O O . LYS A 1 111 ? 107.932 126.090 104.420 1.00 58.23 111 LYS A O 1
ATOM 551 N N . ALA A 1 112 ? 110.082 125.514 104.743 1.00 58.21 112 ALA A N 1
ATOM 552 C CA . ALA A 1 112 ? 110.002 124.422 103.779 1.00 58.21 112 ALA A CA 1
ATOM 553 C C . ALA A 1 112 ? 109.075 123.318 104.270 1.00 58.21 112 ALA A C 1
ATOM 554 O O . ALA A 1 112 ? 108.364 122.696 103.472 1.00 58.21 112 ALA A O 1
ATOM 556 N N . SER A 1 113 ? 109.074 123.057 105.578 1.00 54.99 113 SER A N 1
ATOM 557 C CA . SER A 1 113 ? 108.251 121.985 106.127 1.00 54.99 113 SER A CA 1
ATOM 558 C C . SER A 1 113 ? 106.768 122.285 105.959 1.00 54.99 113 SER A C 1
ATOM 559 O O . SER A 1 113 ? 106.003 121.446 105.470 1.00 54.99 113 SER A O 1
ATOM 562 N N . GLY A 1 114 ? 106.346 123.479 106.350 1.00 54.46 114 GLY A N 1
ATOM 563 C CA . GLY A 1 114 ? 104.955 123.868 106.273 1.00 54.46 114 GLY A CA 1
ATOM 564 C C . GLY A 1 114 ? 104.237 123.719 107.597 1.00 54.46 114 GLY A C 1
ATOM 565 O O . GLY A 1 114 ? 104.834 123.732 108.675 1.00 54.46 114 GLY A O 1
ATOM 566 N N . ARG A 1 115 ? 102.912 123.588 107.505 1.00 53.07 115 ARG A N 1
ATOM 567 C CA . ARG A 1 115 ? 102.120 123.311 108.696 1.00 53.07 115 ARG A CA 1
ATOM 568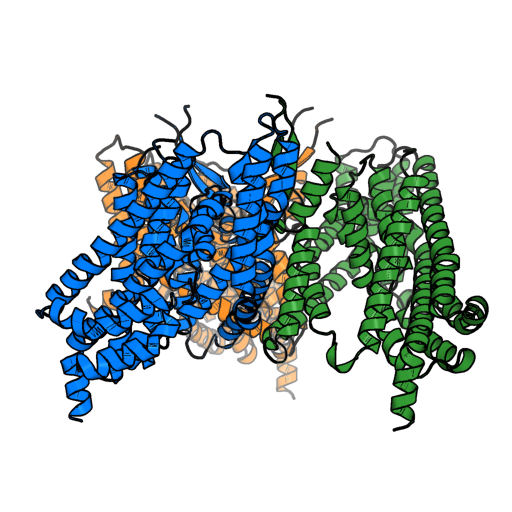 C C . ARG A 1 115 ? 102.275 121.872 109.155 1.00 53.07 115 ARG A C 1
ATOM 569 O O . ARG A 1 115 ? 102.074 121.583 110.340 1.00 53.07 115 ARG A O 1
ATOM 577 N N . LEU A 1 116 ? 102.619 120.967 108.239 1.00 47.61 116 LEU A N 1
ATOM 578 C CA . LEU A 1 116 ? 102.885 119.586 108.618 1.00 47.61 116 LEU A CA 1
ATOM 579 C C . LEU A 1 116 ? 104.054 119.507 109.588 1.00 47.61 116 LEU A C 1
ATOM 580 O O . LEU A 1 116 ? 103.998 118.780 110.588 1.00 47.61 116 LEU A O 1
ATOM 585 N N . GLY A 1 117 ? 105.112 120.268 109.321 1.00 45.84 117 GLY A N 1
ATOM 586 C CA . GLY A 1 117 ? 106.234 120.303 110.240 1.00 45.84 117 GLY A CA 1
ATOM 587 C C . GLY A 1 117 ? 105.865 120.874 111.593 1.00 45.84 117 GLY A C 1
ATOM 588 O O . GLY A 1 117 ? 106.320 120.383 112.627 1.00 45.84 117 GLY A O 1
ATOM 589 N N . THR A 1 118 ? 105.037 121.920 111.607 1.00 46.74 118 THR A N 1
ATOM 590 C CA . THR A 1 118 ? 104.611 122.495 112.878 1.00 46.74 118 THR A CA 1
ATOM 591 C C . THR A 1 118 ? 103.787 121.502 113.685 1.00 46.74 118 THR A C 1
ATOM 592 O O . THR A 1 118 ? 103.970 121.383 114.902 1.00 46.74 118 THR A O 1
ATOM 596 N N . ARG A 1 119 ? 102.874 120.784 113.030 1.00 46.45 119 ARG A N 1
ATOM 597 C CA . ARG A 1 119 ? 102.095 119.774 113.737 1.00 46.45 119 ARG A CA 1
ATOM 598 C C . ARG A 1 119 ? 102.993 118.678 114.290 1.00 46.45 119 ARG A C 1
ATOM 599 O O . ARG A 1 119 ? 102.824 118.242 115.437 1.00 46.45 119 ARG A O 1
ATOM 607 N N . ALA A 1 120 ? 103.962 118.227 113.493 1.00 40.71 120 ALA A N 1
ATOM 608 C CA . ALA A 1 120 ? 104.883 117.207 113.976 1.00 40.71 120 ALA A CA 1
ATOM 609 C C . ALA A 1 120 ? 105.669 117.703 115.182 1.00 40.71 120 ALA A C 1
ATOM 610 O O . ALA A 1 120 ? 105.836 116.972 116.164 1.00 40.71 120 ALA A O 1
ATOM 612 N N . MET A 1 121 ? 106.152 118.945 115.133 1.00 40.73 121 MET A N 1
ATOM 613 C CA . MET A 1 121 ? 106.946 119.477 116.236 1.00 40.73 121 MET A CA 1
ATOM 614 C C . MET A 1 121 ? 106.107 119.625 117.501 1.00 40.73 121 MET A C 1
ATOM 615 O O . MET A 1 121 ? 106.575 119.317 118.608 1.00 40.73 121 MET A O 1
ATOM 620 N N . VAL A 1 122 ? 104.867 120.094 117.359 1.00 39.88 122 VAL A N 1
ATOM 621 C CA . VAL A 1 122 ? 103.989 120.221 118.517 1.00 39.88 122 VAL A CA 1
ATOM 622 C C . VAL A 1 122 ? 103.729 118.859 119.135 1.00 39.88 122 VAL A C 1
ATOM 623 O O . VAL A 1 122 ? 103.778 118.699 120.361 1.00 39.88 122 VAL A O 1
ATOM 627 N N . TYR A 1 123 ? 103.449 117.853 118.304 1.00 35.18 123 TYR A N 1
ATOM 628 C CA . TYR A 1 123 ? 103.229 116.515 118.840 1.00 35.18 123 TYR A CA 1
ATOM 629 C C . TYR A 1 123 ? 104.468 116.003 119.556 1.00 35.18 123 TYR A C 1
ATOM 630 O O . TYR A 1 123 ? 104.368 115.404 120.634 1.00 35.18 123 TYR A O 1
ATOM 639 N N . TYR A 1 124 ? 105.645 116.217 118.966 1.00 33.96 124 TYR A N 1
ATOM 640 C CA . TYR A 1 124 ? 106.880 115.747 119.582 1.00 33.96 124 TYR A CA 1
ATOM 641 C C . TYR A 1 124 ? 107.056 116.337 120.971 1.00 33.96 124 TYR A C 1
ATOM 642 O O . TYR A 1 124 ? 107.269 115.608 121.948 1.00 33.96 124 TYR A O 1
ATOM 651 N N . MET A 1 125 ? 106.970 117.664 121.077 1.00 33.43 125 MET A N 1
ATOM 652 C CA . MET A 1 125 ? 107.174 118.299 122.375 1.00 33.43 125 MET A CA 1
ATOM 653 C C . MET A 1 125 ? 106.098 117.892 123.371 1.00 33.43 125 MET A C 1
ATOM 654 O O . MET A 1 125 ? 106.396 117.640 124.545 1.00 33.43 125 MET A O 1
ATOM 659 N N . SER A 1 126 ? 104.844 117.805 122.926 1.00 31.32 126 SER A N 1
ATOM 660 C CA . SER A 1 126 ? 103.772 117.438 123.841 1.00 31.32 126 SER A CA 1
ATOM 661 C C . SER A 1 126 ? 103.994 116.047 124.416 1.00 31.32 126 SER A C 1
ATOM 662 O O . SER A 1 126 ? 103.935 115.854 125.634 1.00 31.32 126 SER A O 1
ATOM 665 N N . THR A 1 127 ? 104.271 115.063 123.558 1.00 28.91 127 THR A N 1
ATOM 666 C CA . THR A 1 127 ? 104.447 113.708 124.068 1.00 28.91 127 THR A CA 1
ATOM 667 C C . THR A 1 127 ? 105.712 113.572 124.900 1.00 28.91 127 THR A C 1
ATOM 668 O O . THR A 1 127 ? 105.717 112.827 125.885 1.00 28.91 127 THR A O 1
ATOM 672 N N . THR A 1 128 ? 106.789 114.272 124.538 1.00 26.94 128 THR A N 1
ATOM 673 C CA . THR A 1 128 ? 107.992 114.213 125.361 1.00 26.94 128 THR A CA 1
ATOM 674 C C . THR A 1 128 ? 107.739 114.779 126.753 1.00 26.94 128 THR A C 1
ATOM 675 O O . THR A 1 128 ? 108.168 114.195 127.756 1.00 26.94 128 THR A O 1
ATOM 679 N N . ILE A 1 129 ? 107.028 115.905 126.840 1.00 25.53 129 ILE A N 1
ATOM 680 C CA . ILE A 1 129 ? 106.737 116.488 128.146 1.00 25.53 129 ILE A CA 1
ATOM 681 C C . ILE A 1 129 ? 105.810 115.585 128.948 1.00 25.53 129 ILE A C 1
ATOM 682 O O . ILE A 1 129 ? 105.980 115.426 130.163 1.00 25.53 129 ILE A O 1
ATOM 687 N N . ILE A 1 130 ? 104.814 114.982 128.294 1.00 24.33 130 ILE A N 1
ATOM 688 C CA . ILE A 1 130 ? 103.937 114.050 128.999 1.00 24.33 130 ILE A CA 1
ATOM 689 C C . ILE A 1 130 ? 104.732 112.874 129.546 1.00 24.33 130 ILE A C 1
ATOM 690 O O . ILE A 1 130 ? 104.522 112.444 130.685 1.00 24.33 130 ILE A O 1
ATOM 695 N N . ALA A 1 131 ? 105.653 112.332 128.750 1.00 22.49 131 ALA A N 1
ATOM 696 C CA . ALA A 1 131 ? 106.454 111.210 129.224 1.00 22.49 131 ALA A CA 1
ATOM 697 C C . ALA A 1 131 ? 107.324 111.611 130.407 1.00 22.49 131 ALA A C 1
ATOM 698 O O . ALA A 1 131 ? 107.435 110.865 131.386 1.00 22.49 131 ALA A O 1
ATOM 700 N N . ALA A 1 132 ? 107.950 112.788 130.338 1.00 21.36 132 ALA A N 1
ATOM 701 C CA . ALA A 1 132 ? 108.800 113.227 131.441 1.00 21.36 132 ALA A CA 1
ATOM 702 C C . ALA A 1 132 ? 107.995 113.425 132.718 1.00 21.36 132 ALA A C 1
ATOM 703 O O . ALA A 1 132 ? 108.418 113.000 133.802 1.00 21.36 132 ALA A O 1
ATOM 705 N N . VAL A 1 133 ? 106.829 114.064 132.614 1.00 20.58 133 VAL A N 1
ATOM 706 C CA . VAL A 1 133 ? 106.000 114.289 133.793 1.00 20.58 133 VAL A CA 1
ATOM 707 C C . VAL A 1 133 ? 105.497 112.968 134.356 1.00 20.58 133 VAL A C 1
ATOM 708 O O . VAL A 1 133 ? 105.431 112.786 135.577 1.00 20.58 133 VAL A O 1
ATOM 712 N N . LEU A 1 134 ? 105.135 112.026 133.486 1.00 20.90 134 LEU A N 1
ATOM 713 C CA . LEU A 1 134 ? 104.706 110.717 133.962 1.00 20.90 134 LEU A CA 1
ATOM 714 C C . LEU A 1 134 ? 105.831 110.009 134.700 1.00 20.90 134 LEU A C 1
ATOM 715 O O . LEU A 1 134 ? 105.604 109.376 135.738 1.00 20.90 134 LEU A O 1
ATOM 720 N N . GLY A 1 135 ? 107.054 110.108 134.185 1.00 20.77 135 GLY A N 1
ATOM 721 C CA . GLY A 1 135 ? 108.180 109.510 134.879 1.00 20.77 135 GLY A CA 1
ATOM 722 C C . GLY A 1 135 ? 108.413 110.127 136.243 1.00 20.77 135 GLY A C 1
ATOM 723 O O . GLY A 1 135 ? 108.670 109.418 137.221 1.00 20.77 135 GLY A O 1
ATOM 724 N N . VAL A 1 136 ? 108.326 111.456 136.328 1.00 19.62 136 VAL A N 1
ATOM 725 C CA . VAL A 1 136 ? 108.492 112.129 137.614 1.00 19.62 136 VAL A CA 1
ATOM 726 C C . VAL A 1 136 ? 107.418 111.681 138.595 1.00 19.62 136 VAL A C 1
ATOM 727 O O . VAL A 1 136 ? 107.698 111.416 139.771 1.00 19.62 136 VAL A O 1
ATOM 731 N N . ILE A 1 137 ? 106.173 111.588 138.129 1.00 19.19 137 ILE A N 1
ATOM 732 C CA . ILE A 1 137 ? 105.090 111.134 138.993 1.00 19.19 137 ILE A CA 1
ATOM 733 C C . ILE A 1 137 ? 105.381 109.733 139.507 1.00 19.19 137 ILE A C 1
ATOM 734 O O . ILE A 1 137 ? 105.227 109.442 140.698 1.00 19.19 137 ILE A O 1
ATOM 739 N N . LEU A 1 138 ? 105.825 108.847 138.617 1.00 21.27 138 LEU A N 1
ATOM 740 C CA . LEU A 1 138 ? 106.014 107.457 139.010 1.00 21.27 138 LEU A CA 1
ATOM 741 C C . LEU A 1 138 ? 107.165 107.294 139.994 1.00 21.27 138 LEU A C 1
ATOM 742 O O . LEU A 1 138 ? 107.079 106.474 140.913 1.00 21.27 138 LEU A O 1
ATOM 747 N N . VAL A 1 139 ? 108.254 108.048 139.828 1.00 21.68 139 VAL A N 1
ATOM 748 C CA . VAL A 1 139 ? 109.322 107.936 140.819 1.00 21.68 139 VAL A CA 1
ATOM 749 C C . VAL A 1 139 ? 108.899 108.544 142.144 1.00 21.68 139 VAL A C 1
ATOM 750 O O . VAL A 1 139 ? 109.133 107.958 143.205 1.00 21.68 139 VAL A O 1
ATOM 754 N N . LEU A 1 140 ? 108.273 109.720 142.123 1.00 21.48 140 LEU A N 1
ATOM 755 C CA . LEU A 1 140 ? 107.859 110.300 143.391 1.00 21.48 140 LEU A CA 1
ATOM 756 C C . LEU A 1 140 ? 106.800 109.455 144.081 1.00 21.48 140 LEU A C 1
ATOM 757 O O . LEU A 1 140 ? 106.608 109.594 145.292 1.00 21.48 140 LEU A O 1
ATOM 762 N N . ALA A 1 141 ? 106.117 108.578 143.345 1.00 23.26 141 ALA A N 1
ATOM 763 C CA . ALA A 1 141 ? 105.185 107.651 143.976 1.00 23.26 141 ALA A CA 1
ATOM 764 C C . ALA A 1 141 ? 105.899 106.416 144.517 1.00 23.26 141 ALA A C 1
ATOM 765 O O . ALA A 1 141 ? 105.868 106.148 145.721 1.00 23.26 141 ALA A O 1
ATOM 767 N N . ILE A 1 142 ? 106.546 105.649 143.636 1.00 24.93 142 ILE A N 1
ATOM 768 C CA . ILE A 1 142 ? 107.150 104.384 144.049 1.00 24.93 142 ILE A CA 1
ATOM 769 C C . ILE A 1 142 ? 108.358 104.615 144.950 1.00 24.93 142 ILE A C 1
ATOM 770 O O . ILE A 1 142 ? 108.662 103.784 145.814 1.00 24.93 142 ILE A O 1
ATOM 775 N N . HIS A 1 143 ? 109.050 105.741 144.777 1.00 28.27 143 HIS A N 1
ATOM 776 C CA . HIS A 1 143 ? 110.268 106.138 145.483 1.00 28.27 143 HIS A CA 1
ATOM 777 C C . HIS A 1 143 ? 111.258 104.990 145.647 1.00 28.27 143 HIS A C 1
ATOM 778 O O . HIS A 1 143 ? 111.492 104.528 146.768 1.00 28.27 143 HIS A O 1
ATOM 785 N N . PRO A 1 144 ? 111.869 104.507 144.564 1.00 27.49 144 PRO A N 1
ATOM 786 C CA . PRO A 1 144 ? 112.983 103.562 144.713 1.00 27.49 144 PRO A CA 1
ATOM 787 C C . PRO A 1 144 ? 114.237 104.320 145.116 1.00 27.49 144 PRO A C 1
ATOM 788 O O . PRO A 1 144 ? 114.715 105.181 144.378 1.00 27.49 144 PRO A O 1
ATOM 792 N N . GLY A 1 145 ? 114.759 104.016 146.296 1.00 34.52 145 GLY A N 1
ATOM 793 C CA . GLY A 1 145 ? 115.947 104.691 146.776 1.00 34.52 145 GLY A CA 1
ATOM 794 C C . GLY A 1 145 ? 115.760 105.260 148.164 1.00 34.52 145 GLY A C 1
ATOM 795 O O . GLY A 1 145 ? 116.683 105.248 148.981 1.00 34.52 145 GLY A O 1
ATOM 796 N N . ASN A 1 146 ? 114.559 105.763 148.439 1.00 37.88 146 ASN A N 1
ATOM 797 C CA . ASN A 1 146 ? 114.244 106.219 149.789 1.00 37.88 146 ASN A CA 1
ATOM 798 C C . ASN A 1 146 ? 114.350 105.126 150.845 1.00 37.88 146 ASN A C 1
ATOM 799 O O . ASN A 1 146 ? 114.670 105.461 151.999 1.00 37.88 146 ASN A O 1
ATOM 804 N N . PRO A 1 147 ? 114.083 103.847 150.560 1.00 42.48 147 PRO A N 1
ATOM 805 C CA . PRO A 1 147 ? 114.372 102.818 151.573 1.00 42.48 147 PRO A CA 1
ATOM 806 C C . PRO A 1 147 ? 115.808 102.843 152.066 1.00 42.48 147 PRO A C 1
ATOM 807 O O . PRO A 1 147 ? 116.052 102.606 153.255 1.00 42.48 147 PRO A O 1
ATOM 811 N N . LYS A 1 148 ? 116.761 103.129 151.182 1.00 43.14 148 LYS A N 1
ATOM 812 C CA . LYS A 1 148 ? 118.161 103.313 151.554 1.00 43.14 148 LYS A CA 1
ATOM 813 C C . LYS A 1 148 ? 118.729 102.117 152.312 1.00 43.14 148 LYS A C 1
ATOM 814 O O . LYS A 1 148 ? 119.934 102.034 152.546 1.00 43.14 148 LYS A O 1
ATOM 820 N N . VAL A 1 162 ? 112.402 125.340 153.120 1.00 42.38 162 VAL A N 1
ATOM 821 C CA . VAL A 1 162 ? 112.226 126.455 152.199 1.00 42.38 162 VAL A CA 1
ATOM 822 C C . VAL A 1 162 ? 110.795 126.470 151.671 1.00 42.38 162 VAL A C 1
ATOM 823 O O . VAL A 1 162 ? 110.199 125.421 151.430 1.00 42.38 162 VAL A O 1
ATOM 827 N N . SER A 1 163 ? 110.238 127.668 151.515 1.00 37.56 163 SER A N 1
ATOM 828 C CA . SER A 1 163 ? 108.881 127.797 151.009 1.00 37.56 163 SER A CA 1
ATOM 829 C C . SER A 1 163 ? 108.804 127.298 149.574 1.00 37.56 163 SER A C 1
ATOM 830 O O . SER A 1 163 ? 109.733 127.483 148.786 1.00 37.56 163 SER A O 1
ATOM 833 N N . SER A 1 164 ? 107.688 126.648 149.237 1.00 35.85 164 SER A N 1
ATOM 834 C CA . SER A 1 164 ? 107.490 126.205 147.862 1.00 35.85 164 SER A CA 1
ATOM 835 C C . SER A 1 164 ? 107.389 127.392 146.919 1.00 35.85 164 SER A C 1
ATOM 836 O O . SER A 1 164 ? 107.885 127.344 145.786 1.00 35.85 164 SER A O 1
ATOM 839 N N . LEU A 1 165 ? 106.747 128.469 147.371 1.00 35.38 165 LEU A N 1
ATOM 840 C CA . LEU A 1 165 ? 106.673 129.683 146.568 1.00 35.38 165 LEU A CA 1
ATOM 841 C C . LEU A 1 165 ? 108.059 130.239 146.288 1.00 35.38 165 LEU A C 1
ATOM 842 O O . LEU A 1 165 ? 108.356 130.646 145.160 1.00 35.38 165 LEU A O 1
ATOM 847 N N . ASP A 1 166 ? 108.922 130.267 147.303 1.00 35.15 166 ASP A N 1
ATOM 848 C CA . ASP A 1 166 ? 110.286 130.733 147.090 1.00 35.15 166 ASP A CA 1
ATOM 849 C C . ASP A 1 166 ? 111.040 129.807 146.148 1.00 35.15 166 ASP A C 1
ATOM 850 O O . ASP A 1 166 ? 111.858 130.264 145.348 1.00 35.15 166 ASP A O 1
ATOM 855 N N . ALA A 1 167 ? 110.772 128.503 146.218 1.00 30.24 167 ALA A N 1
ATOM 856 C CA . ALA A 1 167 ? 111.423 127.566 145.307 1.00 30.24 167 ALA A CA 1
ATOM 857 C C . ALA A 1 167 ? 111.030 127.840 143.861 1.00 30.24 167 ALA A C 1
ATOM 858 O O . ALA A 1 167 ? 111.884 127.873 142.968 1.00 30.24 167 ALA A O 1
ATOM 860 N N . PHE A 1 168 ? 109.739 128.050 143.610 1.00 29.40 168 PHE A N 1
ATOM 861 C CA . PHE A 1 168 ? 109.304 128.312 142.241 1.00 29.40 168 PHE A CA 1
ATOM 862 C C . PHE A 1 168 ? 109.782 129.676 141.756 1.00 29.40 168 PHE A C 1
ATOM 863 O O . PHE A 1 168 ? 110.145 129.834 140.583 1.00 29.40 168 PHE A O 1
ATOM 871 N N . LEU A 1 169 ? 109.797 130.674 142.640 1.00 26.66 169 LEU A N 1
ATOM 872 C CA . LEU A 1 169 ? 110.341 131.971 142.259 1.00 26.66 169 LEU A CA 1
ATOM 873 C C . LEU A 1 169 ? 111.823 131.868 141.933 1.00 26.66 169 LEU A C 1
ATOM 874 O O . LEU A 1 169 ? 112.303 132.513 140.998 1.00 26.66 169 LEU A O 1
ATOM 879 N N . ASP A 1 170 ? 112.568 131.064 142.693 1.00 26.37 170 ASP A N 1
ATOM 880 C CA . ASP A 1 170 ? 113.972 130.844 142.373 1.00 26.37 170 ASP A CA 1
ATOM 881 C C . ASP A 1 170 ? 114.122 130.142 141.037 1.00 26.37 170 ASP A C 1
ATOM 882 O O . ASP A 1 170 ? 115.061 130.419 140.287 1.00 26.37 170 ASP A O 1
ATOM 887 N N . LEU A 1 171 ? 113.221 129.209 140.733 1.00 22.14 171 LEU A N 1
ATOM 888 C CA . LEU A 1 171 ? 113.251 128.558 139.428 1.00 22.14 171 LEU A CA 1
ATOM 889 C C . LEU A 1 171 ? 113.083 129.577 138.311 1.00 22.14 171 LEU A C 1
ATOM 890 O O . LEU A 1 171 ? 113.834 129.576 137.329 1.00 22.14 171 LEU A O 1
ATOM 895 N N . ILE A 1 172 ? 112.103 130.469 138.453 1.00 20.39 172 ILE A N 1
ATOM 896 C CA . ILE A 1 172 ? 111.881 131.471 137.416 1.00 20.39 172 ILE A CA 1
ATOM 897 C C . ILE A 1 172 ? 113.047 132.448 137.345 1.00 20.39 172 ILE A C 1
ATOM 898 O O . ILE A 1 172 ? 113.399 132.923 136.261 1.00 20.39 172 ILE A O 1
ATOM 903 N N . ARG A 1 173 ? 113.654 132.778 138.483 1.00 20.96 173 ARG A N 1
ATOM 904 C CA . ARG A 1 173 ? 114.815 133.661 138.472 1.00 20.96 173 ARG A CA 1
ATOM 905 C C . ARG A 1 173 ? 115.993 133.015 137.759 1.00 20.96 173 ARG A C 1
ATOM 906 O O . ARG A 1 173 ? 116.686 133.671 136.976 1.00 20.96 173 ARG A O 1
ATOM 914 N N . ASN A 1 174 ? 116.242 131.733 138.027 1.00 17.87 174 ASN A N 1
ATOM 915 C CA . ASN A 1 174 ? 117.331 131.034 137.361 1.00 17.87 174 ASN A CA 1
ATOM 916 C C . ASN A 1 174 ? 117.053 130.860 135.881 1.00 17.87 174 ASN A C 1
ATOM 917 O O . ASN A 1 174 ? 117.990 130.761 135.086 1.00 17.87 174 ASN A O 1
ATOM 922 N N . LEU A 1 175 ? 115.779 130.811 135.495 1.00 15.77 175 LEU A N 1
ATOM 923 C CA . LEU A 1 175 ? 115.443 130.753 134.080 1.00 15.77 175 LEU A CA 1
ATOM 924 C C . LEU A 1 175 ? 115.859 132.017 133.339 1.00 15.77 175 LEU A C 1
ATOM 925 O O . LEU A 1 175 ? 116.055 131.971 132.121 1.00 15.77 175 LEU A O 1
ATOM 930 N N . PHE A 1 176 ? 116.011 133.138 134.043 1.00 16.27 176 PHE A N 1
ATOM 931 C CA . PHE A 1 176 ? 116.435 134.409 133.455 1.00 16.27 176 PHE A CA 1
ATOM 932 C C . PHE A 1 176 ? 117.631 134.920 134.239 1.00 16.27 176 PHE A C 1
ATOM 933 O O . PHE A 1 176 ? 117.486 135.751 135.143 1.00 16.27 176 PHE A O 1
ATOM 941 N N . PRO A 1 177 ? 118.831 134.444 133.925 1.00 14.60 177 PRO A N 1
ATOM 942 C CA . PRO A 1 177 ? 120.003 134.830 134.711 1.00 14.60 177 PRO A CA 1
ATOM 943 C C . PRO A 1 177 ? 120.414 136.266 134.441 1.00 14.60 177 PRO A C 1
ATOM 944 O O . PRO A 1 177 ? 120.310 136.764 133.320 1.00 14.60 177 PRO A O 1
ATOM 948 N N . GLU A 1 178 ? 120.897 136.934 135.488 1.00 14.63 178 GLU A N 1
ATOM 949 C CA . GLU A 1 178 ? 121.372 138.301 135.329 1.00 14.63 178 GLU A CA 1
ATOM 950 C C . GLU A 1 178 ? 122.661 138.378 134.530 1.00 14.63 178 GLU A C 1
ATOM 951 O O . GLU A 1 178 ? 122.963 139.434 133.971 1.00 14.63 178 GLU A O 1
ATOM 957 N N . ASN A 1 179 ? 123.432 137.300 134.470 1.00 10.87 179 ASN A N 1
ATOM 958 C CA . ASN A 1 179 ? 124.721 137.325 133.804 1.00 10.87 179 ASN A CA 1
ATOM 959 C C . ASN A 1 179 ? 124.984 135.956 133.203 1.00 10.87 179 ASN A C 1
ATOM 960 O O . ASN A 1 179 ? 124.759 134.940 133.861 1.00 10.87 179 ASN A O 1
ATOM 965 N N . LEU A 1 180 ? 125.445 135.925 131.953 1.00 10.35 180 LEU A N 1
ATOM 966 C CA . LEU A 1 180 ? 125.678 134.639 131.306 1.00 10.35 180 LEU A CA 1
ATOM 967 C C . LEU A 1 180 ? 126.919 133.951 131.853 1.00 10.35 180 LEU A C 1
ATOM 968 O O . LEU A 1 180 ? 126.907 132.740 132.098 1.00 10.35 180 LEU A O 1
ATOM 973 N N . VAL A 1 181 ? 127.998 134.708 132.038 1.00 9.88 181 VAL A N 1
ATOM 974 C CA . VAL A 1 181 ? 129.234 134.130 132.544 1.00 9.88 181 VAL A CA 1
ATOM 975 C C . VAL A 1 181 ? 129.035 133.595 133.953 1.00 9.88 181 VAL A C 1
ATOM 976 O O . VAL A 1 181 ? 129.590 132.556 134.321 1.00 9.88 181 VAL A O 1
ATOM 980 N N . GLN A 1 182 ? 128.241 134.288 134.765 1.00 11.21 182 GLN A N 1
ATOM 981 C CA . GLN A 1 182 ? 127.905 133.747 136.074 1.00 11.21 182 GLN A CA 1
ATOM 982 C C . GLN A 1 182 ? 126.966 132.558 135.953 1.00 11.21 182 GLN A C 1
ATOM 983 O O . GLN A 1 182 ? 127.079 131.594 136.714 1.00 11.21 182 GLN A O 1
ATOM 989 N N . ALA A 1 183 ? 126.030 132.606 135.005 1.00 10.29 183 ALA A N 1
ATOM 990 C CA . ALA A 1 183 ? 125.117 131.486 134.818 1.00 10.29 183 ALA A CA 1
ATOM 991 C C . ALA A 1 183 ? 125.841 130.229 134.379 1.00 10.29 183 ALA A C 1
ATOM 992 O O . ALA A 1 183 ? 125.304 129.131 134.534 1.00 10.29 183 ALA A O 1
ATOM 994 N N . CYS A 1 184 ? 127.040 130.363 133.821 1.00 10.71 184 CYS A N 1
ATOM 995 C CA . CYS A 1 184 ? 127.789 129.182 133.422 1.00 10.71 184 CYS A CA 1
ATOM 996 C C . CYS A 1 184 ? 128.237 128.345 134.610 1.00 10.71 184 CYS A C 1
ATOM 997 O O . CYS A 1 184 ? 128.534 127.162 134.434 1.00 10.71 184 CYS A O 1
ATOM 1000 N N . PHE A 1 185 ? 128.321 128.921 135.809 1.00 11.40 185 PHE A N 1
ATOM 1001 C CA . PHE A 1 185 ? 128.727 128.126 136.959 1.00 11.40 185 PHE A CA 1
ATOM 1002 C C . PHE A 1 185 ? 128.014 128.470 138.263 1.00 11.40 185 PHE A C 1
ATOM 1003 O O . PHE A 1 185 ? 128.395 127.932 139.307 1.00 11.40 185 PHE A O 1
ATOM 1011 N N . GLN A 1 186 ? 127.003 129.335 138.259 1.00 13.13 186 GLN A N 1
ATOM 1012 C CA . GLN A 1 186 ? 126.377 129.732 139.512 1.00 13.13 186 GLN A CA 1
ATOM 1013 C C . GLN A 1 186 ? 124.880 129.916 139.328 1.00 13.13 186 GLN A C 1
ATOM 1014 O O . GLN A 1 186 ? 124.436 130.476 138.326 1.00 13.13 186 GLN A O 1
ATOM 1020 N N . GLN A 1 187 ? 124.112 129.454 140.309 1.00 15.89 187 GLN A N 1
ATOM 1021 C CA . GLN A 1 187 ? 122.671 129.638 140.341 1.00 15.89 187 GLN A CA 1
ATOM 1022 C C . GLN A 1 187 ? 122.291 130.482 141.545 1.00 15.89 187 GLN A C 1
ATOM 1023 O O . GLN A 1 187 ? 122.954 130.441 142.583 1.00 15.89 187 GLN A O 1
ATOM 1029 N N . ILE A 1 188 ? 121.226 131.229 141.405 1.00 21.57 188 ILE A N 1
ATOM 1030 C CA . ILE A 1 188 ? 120.731 132.059 142.493 1.00 21.57 188 ILE A CA 1
ATOM 1031 C C . ILE A 1 188 ? 119.694 131.260 143.262 1.00 21.57 188 ILE A C 1
ATOM 1032 O O . ILE A 1 188 ? 119.033 130.373 142.717 1.00 21.57 188 ILE A O 1
ATOM 1037 N N . GLN A 1 189 ? 119.565 131.552 144.551 1.00 27.76 189 GLN A N 1
ATOM 1038 C CA . GLN A 1 189 ? 118.620 130.836 145.390 1.00 27.76 189 GLN A CA 1
ATOM 1039 C C . GLN A 1 189 ? 118.200 131.739 146.535 1.00 27.76 189 GLN A C 1
ATOM 1040 O O . GLN A 1 189 ? 118.884 132.708 146.868 1.00 27.76 189 GLN A O 1
ATOM 1046 N N . THR A 1 190 ? 117.064 131.407 147.136 1.00 34.43 190 THR A N 1
ATOM 1047 C CA . THR A 1 190 ? 116.538 132.166 148.259 1.00 34.43 190 THR A CA 1
ATOM 1048 C C . THR A 1 190 ? 117.068 131.593 149.564 1.00 34.43 190 THR A C 1
ATOM 1049 O O . THR A 1 190 ? 117.124 130.374 149.742 1.00 34.43 190 THR A O 1
ATOM 1053 N N . VAL A 1 191 ? 117.470 132.480 150.470 1.00 44.19 191 VAL A N 1
ATOM 1054 C CA . VAL A 1 191 ? 117.959 132.098 151.787 1.00 44.19 191 VAL A CA 1
ATOM 1055 C C . VAL A 1 191 ? 117.236 132.935 152.831 1.00 44.19 191 VAL A C 1
ATOM 1056 O O . VAL A 1 191 ? 117.130 134.158 152.689 1.00 44.19 191 VAL A O 1
ATOM 1060 N N . THR A 1 192 ? 116.726 132.276 153.867 1.00 63.42 192 THR A N 1
ATOM 1061 C CA . THR A 1 192 ? 116.050 132.938 154.975 1.00 63.42 192 THR A CA 1
ATOM 1062 C C . THR A 1 192 ? 116.808 132.635 156.257 1.00 63.42 192 THR A C 1
ATOM 1063 O O . THR A 1 192 ? 116.847 131.482 156.698 1.00 63.42 192 THR A O 1
ATOM 1067 N N . LYS A 1 193 ? 117.404 133.663 156.852 1.00 76.52 193 LYS A N 1
ATOM 1068 C CA . LYS A 1 193 ? 118.128 133.523 158.105 1.00 76.52 193 LYS A CA 1
ATOM 1069 C C . LYS A 1 193 ? 117.593 134.534 159.108 1.00 76.52 193 LYS A C 1
ATOM 1070 O O . LYS A 1 193 ? 117.216 135.651 158.739 1.00 76.52 193 LYS A O 1
ATOM 1076 N N . LYS A 1 194 ? 117.556 134.130 160.375 1.00 85.96 194 LYS A N 1
ATOM 1077 C CA . LYS A 1 194 ? 116.892 134.914 161.406 1.00 85.96 194 LYS A CA 1
ATOM 1078 C C . LYS A 1 194 ? 117.593 136.249 161.625 1.00 85.96 194 LYS A C 1
ATOM 1079 O O . LYS A 1 194 ? 118.805 136.377 161.426 1.00 85.96 194 LYS A O 1
ATOM 1085 N N . VAL A 1 195 ? 116.818 137.248 162.036 1.00 90.04 195 VAL A N 1
ATOM 1086 C CA . VAL A 1 195 ? 117.350 138.573 162.324 1.00 90.04 195 VAL A CA 1
ATOM 1087 C C . VAL A 1 195 ? 117.671 138.699 163.807 1.00 90.04 195 VAL A C 1
ATOM 1088 O O . VAL A 1 195 ? 118.819 138.541 164.220 1.00 90.04 195 VAL A O 1
ATOM 1092 N N . VAL A 1 229 ? 108.951 139.648 159.063 1.00 76.17 229 VAL A N 1
ATOM 1093 C CA . VAL A 1 229 ? 109.620 139.428 160.338 1.00 76.17 229 VAL A CA 1
ATOM 1094 C C . VAL A 1 229 ? 110.961 138.746 160.104 1.00 76.17 229 VAL A C 1
ATOM 1095 O O . VAL A 1 229 ? 111.944 139.032 160.787 1.00 76.17 229 VAL A O 1
ATOM 1099 N N . ILE A 1 230 ? 110.997 137.850 159.122 1.00 72.60 230 ILE A N 1
ATOM 1100 C CA . ILE A 1 230 ? 112.174 137.039 158.830 1.00 72.60 230 ILE A CA 1
ATOM 1101 C C . ILE A 1 230 ? 112.828 137.555 157.554 1.00 72.60 230 ILE A C 1
ATOM 1102 O O . ILE A 1 230 ? 112.142 137.851 156.567 1.00 72.60 230 ILE A O 1
ATOM 1107 N N . LYS A 1 231 ? 114.152 137.681 157.580 1.00 68.89 231 LYS A N 1
ATOM 1108 C CA . LYS A 1 231 ? 114.914 138.179 156.445 1.00 68.89 231 LYS A CA 1
ATOM 1109 C C . LYS A 1 231 ? 115.004 137.125 155.350 1.00 68.89 231 LYS A C 1
ATOM 1110 O O . LYS A 1 231 ? 115.291 135.957 155.621 1.00 68.89 231 LYS A O 1
ATOM 1116 N N . LYS A 1 232 ? 114.769 137.548 154.110 1.00 57.46 232 LYS A N 1
ATOM 1117 C CA . LYS A 1 232 ? 114.983 136.698 152.947 1.00 57.46 232 LYS A CA 1
ATOM 1118 C C . LYS A 1 232 ? 115.760 137.470 151.893 1.00 57.46 232 LYS A C 1
ATOM 1119 O O . LYS A 1 232 ? 115.398 138.600 151.550 1.00 57.46 232 LYS A O 1
ATOM 1125 N N . GLY A 1 233 ? 116.829 136.856 151.386 1.00 43.57 233 GLY A N 1
ATOM 1126 C CA . GLY A 1 233 ? 117.632 137.442 150.335 1.00 43.57 233 GLY A CA 1
ATOM 1127 C C . GLY A 1 233 ? 118.040 136.390 149.320 1.00 43.57 233 GLY A C 1
ATOM 1128 O O . GLY A 1 233 ? 117.691 135.214 149.439 1.00 43.57 233 GLY A O 1
ATOM 1129 N N . LEU A 1 234 ? 118.788 136.843 148.321 1.00 30.32 234 LEU A N 1
ATOM 1130 C CA . LEU A 1 234 ? 119.238 135.992 147.230 1.00 30.32 234 LEU A CA 1
ATOM 1131 C C . LEU A 1 234 ? 120.744 135.808 147.336 1.00 30.32 234 LEU A C 1
ATOM 1132 O O . LEU A 1 234 ? 121.493 136.789 147.339 1.00 30.32 234 LEU A O 1
ATOM 1137 N N . GLU A 1 235 ? 121.180 134.557 147.418 1.00 29.05 235 GLU A N 1
ATOM 1138 C CA . GLU A 1 235 ? 122.591 134.215 147.488 1.00 29.05 235 GLU A CA 1
ATOM 1139 C C . GLU A 1 235 ? 122.940 133.298 146.330 1.00 29.05 235 GLU A C 1
ATOM 1140 O O . GLU A 1 235 ? 122.134 132.453 145.933 1.00 29.05 235 GLU A O 1
ATOM 1146 N N . PHE A 1 236 ? 124.144 133.462 145.799 1.00 19.44 236 PHE A N 1
ATOM 1147 C CA . PHE A 1 236 ? 124.598 132.688 144.654 1.00 19.44 236 PHE A CA 1
ATOM 1148 C C . PHE A 1 236 ? 125.180 131.374 145.150 1.00 19.44 236 PHE A C 1
ATOM 1149 O O . PHE A 1 236 ? 126.239 131.357 145.783 1.00 19.44 236 PHE A O 1
ATOM 1157 N N . LYS A 1 237 ? 124.493 130.277 144.867 1.00 18.53 237 LYS A N 1
ATOM 1158 C CA . LYS A 1 237 ? 125.000 128.954 145.181 1.00 18.53 237 LYS A CA 1
ATOM 1159 C C . LYS A 1 237 ? 125.692 128.374 143.958 1.00 18.53 237 LYS A C 1
ATOM 1160 O O . LYS A 1 237 ? 125.327 128.666 142.819 1.00 18.53 237 LYS A O 1
ATOM 1166 N N . ASP A 1 238 ? 126.712 127.563 144.203 1.00 17.37 238 ASP A N 1
ATOM 1167 C CA . ASP A 1 238 ? 127.538 127.083 143.112 1.00 17.37 238 ASP A CA 1
ATOM 1168 C C . ASP A 1 238 ? 126.800 126.020 142.307 1.00 17.37 238 ASP A C 1
ATOM 1169 O O . ASP A 1 238 ? 125.815 125.431 142.755 1.00 17.37 238 ASP A O 1
ATOM 1174 N N . GLY A 1 239 ? 127.296 125.777 141.099 1.00 14.29 239 GLY A N 1
ATOM 1175 C CA . GLY A 1 239 ? 126.675 124.829 140.198 1.00 14.29 239 GLY A CA 1
ATOM 1176 C C . GLY A 1 239 ? 126.184 125.480 138.926 1.00 14.29 239 GLY A C 1
ATOM 1177 O O . GLY A 1 239 ? 125.766 126.638 138.943 1.00 14.29 239 GLY A O 1
ATOM 1178 N N . MET A 1 240 ? 126.233 124.749 137.817 1.00 13.44 240 MET A N 1
ATOM 1179 C CA . MET A 1 240 ? 125.829 125.303 136.535 1.00 13.44 240 MET A CA 1
ATOM 1180 C C . MET A 1 240 ? 124.363 125.701 136.570 1.00 13.44 240 MET A C 1
ATOM 1181 O O . MET A 1 240 ? 123.539 125.037 137.199 1.00 13.44 240 MET A O 1
ATOM 1186 N N . ASN A 1 241 ? 124.039 126.802 135.903 1.00 12.79 241 ASN A N 1
ATOM 1187 C CA . ASN A 1 241 ? 122.650 127.208 135.717 1.00 12.79 241 ASN A CA 1
ATOM 1188 C C . ASN A 1 241 ? 122.174 126.719 134.353 1.00 12.79 241 ASN A C 1
ATOM 1189 O O . ASN A 1 241 ? 122.010 127.478 133.401 1.00 12.79 241 ASN A O 1
ATOM 1194 N N . VAL A 1 242 ? 121.947 125.408 134.282 1.00 13.50 242 VAL A N 1
ATOM 1195 C CA . VAL A 1 242 ? 121.621 124.776 133.008 1.00 13.50 242 VAL A CA 1
ATOM 1196 C C . VAL A 1 242 ? 120.332 125.347 132.438 1.00 13.50 242 VAL A C 1
ATOM 1197 O O . VAL A 1 242 ? 120.231 125.607 131.234 1.00 13.50 242 VAL A O 1
ATOM 1201 N N . LEU A 1 243 ? 119.328 125.549 133.287 1.00 13.37 243 LEU A N 1
ATOM 1202 C CA . LEU A 1 243 ? 118.043 126.031 132.798 1.00 13.37 243 LEU A CA 1
ATOM 1203 C C . LEU A 1 243 ? 118.166 127.419 132.186 1.00 13.37 243 LEU A C 1
ATOM 1204 O O . LEU A 1 243 ? 117.601 127.687 131.121 1.00 13.37 243 LEU A O 1
ATOM 1209 N N . GLY A 1 244 ? 118.908 128.314 132.837 1.00 11.91 244 GLY A N 1
ATOM 1210 C CA . GLY A 1 244 ? 119.055 129.660 132.308 1.00 11.91 244 GLY A CA 1
ATOM 1211 C C . GLY A 1 244 ? 119.824 129.700 131.004 1.00 11.91 244 GLY A C 1
ATOM 1212 O O . GLY A 1 244 ? 119.459 130.433 130.081 1.00 11.91 244 GLY A O 1
ATOM 1213 N N . LEU A 1 245 ? 120.903 128.925 130.913 1.00 11.74 245 LEU A N 1
ATOM 1214 C CA . LEU A 1 245 ? 121.656 128.851 129.668 1.00 11.74 245 LEU A CA 1
ATOM 1215 C C . LEU A 1 245 ? 120.804 128.282 128.547 1.00 11.74 245 LEU A C 1
ATOM 1216 O O . LEU A 1 245 ? 120.836 128.780 127.417 1.00 11.74 245 LEU A O 1
ATOM 1221 N N . ILE A 1 246 ? 120.038 127.233 128.840 1.00 12.62 246 ILE A N 1
ATOM 1222 C CA . ILE A 1 246 ? 119.167 126.651 127.828 1.00 12.62 246 ILE A CA 1
ATOM 1223 C C . ILE A 1 246 ? 118.140 127.670 127.367 1.00 12.62 246 ILE A C 1
ATOM 1224 O O . ILE A 1 246 ? 117.877 127.800 126.170 1.00 12.62 246 ILE A O 1
ATOM 1229 N N . GLY A 1 247 ? 117.553 128.419 128.298 1.00 12.76 247 GLY A N 1
ATOM 1230 C CA . GLY A 1 247 ? 116.591 129.434 127.901 1.00 12.76 247 GLY A CA 1
ATOM 1231 C C . GLY A 1 247 ? 117.202 130.501 127.014 1.00 12.76 247 GLY A C 1
ATOM 1232 O O . GLY A 1 247 ? 116.676 130.815 125.937 1.00 12.76 247 GLY A O 1
ATOM 1233 N N . PHE A 1 248 ? 118.340 131.055 127.435 1.00 11.40 248 PHE A N 1
ATOM 1234 C CA . PHE A 1 248 ? 118.943 132.123 126.649 1.00 11.40 248 PHE A CA 1
ATOM 1235 C C . PHE A 1 248 ? 119.363 131.630 125.278 1.00 11.40 248 PHE A C 1
ATOM 1236 O O . PHE A 1 248 ? 119.188 132.336 124.284 1.00 11.40 248 PHE A O 1
ATOM 1244 N N . PHE A 1 249 ? 119.927 130.428 125.193 1.00 11.51 249 PHE A N 1
ATOM 1245 C CA . PHE A 1 249 ? 120.410 129.974 123.900 1.00 11.51 249 PHE A CA 1
ATOM 1246 C C . PHE A 1 249 ? 119.306 129.413 123.022 1.00 11.51 249 PHE A C 1
ATOM 1247 O O . PHE A 1 249 ? 119.459 129.409 121.802 1.00 11.51 249 PHE A O 1
ATOM 1255 N N . ILE A 1 250 ? 118.177 128.998 123.594 1.00 12.37 250 ILE A N 1
ATOM 1256 C CA . ILE A 1 250 ? 117.003 128.736 122.775 1.00 12.37 250 ILE A CA 1
ATOM 1257 C C . ILE A 1 250 ? 116.518 130.028 122.140 1.00 12.37 250 ILE A C 1
ATOM 1258 O O . ILE A 1 250 ? 116.230 130.079 120.939 1.00 12.37 250 ILE A O 1
ATOM 1263 N N . ALA A 1 251 ? 116.446 131.102 122.930 1.00 13.21 251 ALA A N 1
ATOM 1264 C CA . ALA A 1 251 ? 116.071 132.391 122.358 1.00 13.21 251 ALA A CA 1
ATOM 1265 C C . ALA A 1 251 ? 117.077 132.840 121.305 1.00 13.21 251 ALA A C 1
ATOM 1266 O O . ALA A 1 251 ? 116.698 133.359 120.248 1.00 13.21 251 ALA A O 1
ATOM 1268 N N . PHE A 1 252 ? 118.364 132.638 121.576 1.00 12.92 252 PHE A N 1
ATOM 1269 C CA . PHE A 1 252 ? 119.414 133.018 120.640 1.00 12.92 252 PHE A CA 1
ATOM 1270 C C . PHE A 1 252 ? 119.291 132.257 119.329 1.00 12.92 252 PHE A C 1
ATOM 1271 O O . PHE A 1 252 ? 119.359 132.847 118.247 1.00 12.92 252 PHE A O 1
ATOM 1279 N N . GLY A 1 253 ? 119.115 130.940 119.405 1.00 13.96 253 GLY A N 1
ATOM 1280 C CA . GLY A 1 253 ? 118.968 130.153 118.196 1.00 13.96 253 GLY A CA 1
ATOM 1281 C C . GLY A 1 253 ? 117.719 130.514 117.422 1.00 13.96 253 GLY A C 1
ATOM 1282 O O . GLY A 1 253 ? 117.731 130.544 116.193 1.00 13.96 253 GLY A O 1
ATOM 1283 N N . ILE A 1 254 ? 116.628 130.807 118.128 1.00 14.90 254 ILE A N 1
ATOM 1284 C CA . ILE A 1 254 ? 115.396 131.193 117.448 1.00 14.90 254 ILE A CA 1
ATOM 1285 C C . ILE A 1 254 ? 115.596 132.502 116.697 1.00 14.90 254 ILE A C 1
ATOM 1286 O O . ILE A 1 254 ? 115.223 132.629 115.525 1.00 14.90 254 ILE A O 1
ATOM 1291 N N . ALA A 1 255 ? 116.206 133.491 117.352 1.00 16.01 255 ALA A N 1
ATOM 1292 C CA . ALA A 1 255 ? 116.438 134.769 116.688 1.00 16.01 255 ALA A CA 1
ATOM 1293 C C . ALA A 1 255 ? 117.385 134.613 115.507 1.00 16.01 255 ALA A C 1
ATOM 1294 O O . ALA A 1 255 ? 117.166 135.201 114.440 1.00 16.01 255 ALA A O 1
ATOM 1296 N N . MET A 1 256 ? 118.439 133.817 115.670 1.00 17.74 256 MET A N 1
ATOM 1297 C CA . MET A 1 256 ? 119.402 133.666 114.588 1.00 17.74 256 MET A CA 1
ATOM 1298 C C . MET A 1 256 ? 118.798 132.907 113.414 1.00 17.74 256 MET A C 1
ATOM 1299 O O . MET A 1 256 ? 119.133 133.178 112.257 1.00 17.74 256 MET A O 1
ATOM 1304 N N . GLY A 1 257 ? 117.909 131.953 113.684 1.00 17.85 257 GLY A N 1
ATOM 1305 C CA . GLY A 1 257 ? 117.148 131.352 112.604 1.00 17.85 257 GLY A CA 1
ATOM 1306 C C . GLY A 1 257 ? 116.245 132.355 111.916 1.00 17.85 257 GLY A C 1
ATOM 1307 O O . GLY A 1 257 ? 116.130 132.362 110.689 1.00 17.85 257 GLY A O 1
ATOM 1308 N N . LYS A 1 258 ? 115.601 133.225 112.697 1.00 19.49 258 LYS A N 1
ATOM 1309 C CA . LYS A 1 258 ? 114.764 134.266 112.116 1.00 19.49 258 LYS A CA 1
ATOM 1310 C C . LYS A 1 258 ? 115.564 135.242 111.269 1.00 19.49 258 LYS A C 1
ATOM 1311 O O . LYS A 1 258 ? 114.985 135.921 110.416 1.00 19.49 258 LYS A O 1
ATOM 1317 N N . MET A 1 259 ? 116.875 135.338 111.494 1.00 20.87 259 MET A N 1
ATOM 1318 C CA . MET A 1 259 ? 117.705 136.191 110.648 1.00 20.87 259 MET A CA 1
ATOM 1319 C C . MET A 1 259 ? 117.654 135.748 109.192 1.00 20.87 259 MET A C 1
ATOM 1320 O O . MET A 1 259 ? 117.579 136.584 108.286 1.00 20.87 259 MET A O 1
ATOM 1325 N N . GLY A 1 260 ? 117.702 134.448 108.945 1.00 23.19 260 GLY A N 1
ATOM 1326 C CA . GLY A 1 260 ? 117.471 133.913 107.613 1.00 23.19 260 GLY A CA 1
ATOM 1327 C C . GLY A 1 260 ? 118.772 133.607 106.883 1.00 23.19 260 GLY A C 1
ATOM 1328 O O . GLY A 1 260 ? 119.621 132.883 107.394 1.00 23.19 260 GLY A O 1
ATOM 1329 N N . ASP A 1 261 ? 118.904 134.138 105.665 1.00 25.60 261 ASP A N 1
ATOM 1330 C CA . ASP A 1 261 ? 120.112 133.910 104.881 1.00 25.60 261 ASP A CA 1
ATOM 1331 C C . ASP A 1 261 ? 121.298 134.670 105.453 1.00 25.60 261 ASP A C 1
ATOM 1332 O O . ASP A 1 261 ? 122.443 134.236 105.297 1.00 25.60 261 ASP A O 1
ATOM 1337 N N . GLN A 1 262 ? 121.050 135.805 106.101 1.00 26.72 262 GLN A N 1
ATOM 1338 C CA . GLN A 1 262 ? 122.051 136.372 106.983 1.00 26.72 262 GLN A CA 1
ATOM 1339 C C . GLN A 1 262 ? 122.311 135.393 108.121 1.00 26.72 262 GLN A C 1
ATOM 1340 O O . GLN A 1 262 ? 121.600 134.404 108.296 1.00 26.72 262 GLN A O 1
ATOM 1346 N N . ALA A 1 263 ? 123.351 135.664 108.896 1.00 19.34 263 ALA A N 1
ATOM 1347 C CA . ALA A 1 263 ? 123.773 134.782 109.978 1.00 19.34 263 ALA A CA 1
ATOM 1348 C C . ALA A 1 263 ? 124.190 133.408 109.481 1.00 19.34 263 ALA A C 1
ATOM 1349 O O . ALA A 1 263 ? 124.325 132.481 110.284 1.00 19.34 263 ALA A O 1
ATOM 1351 N N . LYS A 1 264 ? 124.386 133.243 108.174 1.00 17.65 264 LYS A N 1
ATOM 1352 C CA . LYS A 1 264 ? 124.907 131.980 107.673 1.00 17.65 264 LYS A CA 1
ATOM 1353 C C . LYS A 1 264 ? 126.310 131.736 108.197 1.00 17.65 264 LYS A C 1
ATOM 1354 O O . LYS A 1 264 ? 126.679 130.599 108.506 1.00 17.65 264 LYS A O 1
ATOM 1360 N N . LEU A 1 265 ? 127.106 132.797 108.310 1.00 14.83 265 LEU A N 1
ATOM 1361 C CA . LEU A 1 265 ? 128.456 132.655 108.836 1.00 14.83 265 LEU A CA 1
ATOM 1362 C C . LEU A 1 265 ? 128.435 132.156 110.271 1.00 14.83 265 LEU A C 1
ATOM 1363 O O . LEU A 1 265 ? 129.227 131.286 110.645 1.00 14.83 265 LEU A O 1
ATOM 1368 N N . MET A 1 266 ? 127.526 132.678 111.088 1.00 14.45 266 MET A N 1
ATOM 1369 C CA . MET A 1 266 ? 127.494 132.268 112.483 1.00 14.45 266 MET A CA 1
ATOM 1370 C C . MET A 1 266 ? 126.908 130.870 112.641 1.00 14.45 266 MET A C 1
ATOM 1371 O O . MET A 1 266 ? 127.349 130.110 113.511 1.00 14.45 266 MET A O 1
ATOM 1376 N N . VAL A 1 267 ? 125.948 130.501 111.791 1.00 14.57 267 VAL A N 1
ATOM 1377 C CA . VAL A 1 267 ? 125.448 129.130 111.783 1.00 14.57 267 VAL A CA 1
ATOM 1378 C C . VAL A 1 267 ? 126.560 128.164 111.402 1.00 14.57 267 VAL A C 1
ATOM 1379 O O . VAL A 1 267 ? 126.691 127.088 111.989 1.00 14.57 267 VAL A O 1
ATOM 1383 N N . ASP A 1 268 ? 127.378 128.530 110.412 1.00 14.46 268 ASP A N 1
ATOM 1384 C CA . ASP A 1 268 ? 128.511 127.690 110.037 1.00 14.46 268 ASP A CA 1
ATOM 1385 C C . ASP A 1 268 ? 129.527 127.595 111.164 1.00 14.46 268 ASP A C 1
ATOM 1386 O O . ASP A 1 268 ? 130.083 126.520 111.424 1.00 14.46 268 ASP A O 1
ATOM 1391 N N . PHE A 1 269 ? 129.790 128.711 111.841 1.00 12.06 269 PHE A N 1
ATOM 1392 C CA . PHE A 1 269 ? 130.712 128.691 112.968 1.00 12.06 269 PHE A CA 1
ATOM 1393 C C . PHE A 1 269 ? 130.233 127.722 114.037 1.00 12.06 269 PHE A C 1
ATOM 1394 O O . PHE A 1 269 ? 131.004 126.893 114.534 1.00 12.06 269 PHE A O 1
ATOM 1402 N N . PHE A 1 270 ? 128.949 127.787 114.382 1.00 11.71 270 PHE A N 1
ATOM 1403 C CA . PHE A 1 270 ? 128.454 126.921 115.445 1.00 11.71 270 PHE A CA 1
ATOM 1404 C C . PHE A 1 270 ? 128.296 125.481 114.982 1.00 11.71 270 PHE A C 1
ATOM 1405 O O . PHE A 1 270 ? 128.408 124.564 115.797 1.00 11.71 270 PHE A O 1
ATOM 1413 N N . ASN A 1 271 ? 128.068 125.251 113.689 1.00 12.29 271 ASN A N 1
ATOM 1414 C CA . ASN A 1 271 ? 128.103 123.888 113.170 1.00 12.29 271 ASN A CA 1
ATOM 1415 C C . ASN A 1 271 ? 129.486 123.283 113.328 1.00 12.29 271 ASN A C 1
ATOM 1416 O O . ASN A 1 271 ? 129.628 122.130 113.753 1.00 12.29 271 ASN A O 1
ATOM 1421 N N . ILE A 1 272 ? 130.522 124.050 112.991 1.00 12.21 272 ILE A N 1
ATOM 1422 C CA . ILE A 1 272 ? 131.885 123.563 113.160 1.00 12.21 272 ILE A CA 1
ATOM 1423 C C . ILE A 1 272 ? 132.176 123.302 114.631 1.00 12.21 272 ILE A C 1
ATOM 1424 O O . ILE A 1 272 ? 132.785 122.286 114.990 1.00 12.21 272 ILE A O 1
ATOM 1429 N N . LEU A 1 273 ? 131.744 124.212 115.505 1.00 11.58 273 LEU A N 1
ATOM 1430 C CA . LEU A 1 273 ? 131.969 124.024 116.934 1.00 11.58 273 LEU A CA 1
ATOM 1431 C C . LEU A 1 273 ? 131.284 122.761 117.438 1.00 11.58 273 LEU A C 1
ATOM 1432 O O . LEU A 1 273 ? 131.872 121.986 118.203 1.00 11.58 273 LEU A O 1
ATOM 1437 N N . ASN A 1 274 ? 130.041 122.532 117.015 1.00 12.84 274 ASN A N 1
ATOM 1438 C CA . ASN A 1 274 ? 129.318 121.344 117.448 1.00 12.84 274 ASN A CA 1
ATOM 1439 C C . ASN A 1 274 ? 129.992 120.076 116.951 1.00 12.84 274 ASN A C 1
ATOM 1440 O O . ASN A 1 274 ? 130.089 119.090 117.688 1.00 12.84 274 ASN A O 1
ATOM 1445 N N . GLU A 1 275 ? 130.456 120.074 115.701 1.00 15.06 275 GLU A N 1
ATOM 1446 C CA . GLU A 1 275 ? 131.132 118.890 115.181 1.00 15.06 275 GLU A CA 1
ATOM 1447 C C . GLU A 1 275 ? 132.418 118.614 115.945 1.00 15.06 275 GLU A C 1
ATOM 1448 O O . GLU A 1 275 ? 132.736 117.457 116.248 1.00 15.06 275 GLU A O 1
ATOM 1454 N N . ILE A 1 276 ? 133.169 119.665 116.272 1.00 13.49 276 ILE A N 1
ATOM 1455 C CA . ILE A 1 276 ? 134.399 119.487 117.037 1.00 13.49 276 ILE A CA 1
ATOM 1456 C C . ILE A 1 276 ? 134.091 118.892 118.400 1.00 13.49 276 ILE A C 1
ATOM 1457 O O . ILE A 1 276 ? 134.764 117.958 118.861 1.00 13.49 276 ILE A O 1
ATOM 1462 N N . VAL A 1 277 ? 133.069 119.419 119.071 1.00 13.46 277 VAL A N 1
ATOM 1463 C CA . VAL A 1 277 ? 132.754 118.931 120.406 1.00 13.46 277 VAL A CA 1
ATOM 1464 C C . VAL A 1 277 ? 132.251 117.493 120.348 1.00 13.46 277 VAL A C 1
ATOM 1465 O O . VAL A 1 277 ? 132.529 116.695 121.246 1.00 13.46 277 VAL A O 1
ATOM 1469 N N . MET A 1 278 ? 131.512 117.130 119.297 1.00 15.08 278 MET A N 1
ATOM 1470 C CA . MET A 1 278 ? 131.106 115.734 119.150 1.00 15.08 278 MET A CA 1
ATOM 1471 C C . MET A 1 278 ? 132.306 114.825 118.929 1.00 15.08 278 MET A C 1
ATOM 1472 O O . MET A 1 278 ? 132.335 113.696 119.432 1.00 15.08 278 MET A O 1
ATOM 1477 N N . LYS A 1 279 ? 133.298 115.283 118.165 1.00 15.23 279 LYS A N 1
ATOM 1478 C CA . LYS A 1 279 ? 134.519 114.495 118.026 1.00 15.23 279 LYS A CA 1
ATOM 1479 C C . LYS A 1 279 ? 135.188 114.294 119.377 1.00 15.23 279 LYS A C 1
ATOM 1480 O O . LYS A 1 279 ? 135.665 113.196 119.688 1.00 15.23 279 LYS A O 1
ATOM 1486 N N . LEU A 1 280 ? 135.225 115.344 120.197 1.00 14.87 280 LEU A N 1
ATOM 1487 C CA . LEU A 1 280 ? 135.782 115.207 121.541 1.00 14.87 280 LEU A CA 1
ATOM 1488 C C . LEU A 1 280 ? 134.970 114.229 122.381 1.00 14.87 280 LEU A C 1
ATOM 1489 O O . LEU A 1 280 ? 135.530 113.466 123.175 1.00 14.87 280 LEU A O 1
ATOM 1494 N N . VAL A 1 281 ? 133.646 114.254 122.238 1.00 16.29 281 VAL A N 1
ATOM 1495 C CA . VAL A 1 281 ? 132.795 113.350 123.007 1.00 16.29 281 VAL A CA 1
ATOM 1496 C C . VAL A 1 281 ? 133.065 111.906 122.613 1.00 16.29 281 VAL A C 1
ATOM 1497 O O . VAL A 1 281 ? 133.101 111.015 123.464 1.00 16.29 281 VAL A O 1
ATOM 1501 N N . ILE A 1 282 ? 133.254 111.648 121.321 1.00 17.81 282 ILE A N 1
ATOM 1502 C CA . ILE A 1 282 ? 133.610 110.297 120.891 1.00 17.81 282 ILE A CA 1
ATOM 1503 C C . ILE A 1 282 ? 134.974 109.899 121.447 1.00 17.81 282 ILE A C 1
ATOM 1504 O O . ILE A 1 282 ? 135.166 108.769 121.921 1.00 17.81 282 ILE A O 1
ATOM 1509 N N . MET A 1 283 ? 135.941 110.821 121.404 1.00 21.14 283 MET A N 1
ATOM 1510 C CA . MET A 1 283 ? 137.249 110.552 121.996 1.00 21.14 283 MET A CA 1
ATOM 1511 C C . MET A 1 283 ? 137.114 110.142 123.455 1.00 21.14 283 MET A C 1
ATOM 1512 O O . MET A 1 283 ? 137.782 109.212 123.915 1.00 21.14 283 MET A O 1
ATOM 1517 N N . ILE A 1 284 ? 136.259 110.839 124.200 1.00 20.25 284 ILE A N 1
ATOM 1518 C CA . ILE A 1 284 ? 136.020 110.484 125.594 1.00 20.25 284 ILE A CA 1
ATOM 1519 C C . ILE A 1 284 ? 135.361 109.117 125.688 1.00 20.25 284 ILE A C 1
ATOM 1520 O O . ILE A 1 284 ? 135.717 108.296 126.539 1.00 20.25 284 ILE A O 1
ATOM 1525 N N . MET A 1 285 ? 134.391 108.852 124.813 1.00 24.19 285 MET A N 1
ATOM 1526 C CA . MET A 1 285 ? 133.653 107.598 124.864 1.00 24.19 285 MET A CA 1
ATOM 1527 C C . MET A 1 285 ? 134.563 106.405 124.634 1.00 24.19 285 MET A C 1
ATOM 1528 O O . MET A 1 285 ? 134.266 105.304 125.105 1.00 24.19 285 MET A O 1
ATOM 1533 N N . TRP A 1 286 ? 135.662 106.590 123.905 1.00 28.23 286 TRP A N 1
ATOM 1534 C CA . TRP A 1 286 ? 136.602 105.484 123.757 1.00 28.23 286 TRP A CA 1
ATOM 1535 C C . TRP A 1 286 ? 137.340 105.194 125.056 1.00 28.23 286 TRP A C 1
ATOM 1536 O O . TRP A 1 286 ? 137.724 104.048 125.306 1.00 28.23 286 TRP A O 1
ATOM 1547 N N . TYR A 1 287 ? 137.544 106.207 125.890 1.00 24.48 287 TYR A N 1
ATOM 1548 C CA . TYR A 1 287 ? 138.068 106.011 127.233 1.00 24.48 287 TYR A CA 1
ATOM 1549 C C . TYR A 1 287 ? 137.014 105.500 128.202 1.00 24.48 287 TYR A C 1
ATOM 1550 O O . TYR A 1 287 ? 137.366 105.050 129.295 1.00 24.48 287 TYR A O 1
ATOM 1559 N N . SER A 1 288 ? 135.742 105.539 127.815 1.00 28.75 288 SER A N 1
ATOM 1560 C CA . SER A 1 288 ? 134.663 105.217 128.746 1.00 28.75 288 SER A CA 1
ATOM 1561 C C . SER A 1 288 ? 134.780 103.851 129.410 1.00 28.75 288 SER A C 1
ATOM 1562 O O . SER A 1 288 ? 134.407 103.751 130.590 1.00 28.75 288 SER A O 1
ATOM 1565 N N . PRO A 1 289 ? 135.208 102.772 128.741 1.00 32.38 289 PRO A N 1
ATOM 1566 C CA . PRO A 1 289 ? 135.262 101.475 129.439 1.00 32.38 289 PRO A CA 1
ATOM 1567 C C . PRO A 1 289 ? 136.066 101.493 130.727 1.00 32.38 289 PRO A C 1
ATOM 1568 O O . PRO A 1 289 ? 135.587 101.006 131.756 1.00 32.38 289 PRO A O 1
ATOM 1572 N N . LEU A 1 290 ? 137.275 102.055 130.704 1.00 31.22 290 LEU A N 1
ATOM 1573 C CA . LEU A 1 290 ? 138.096 102.082 131.909 1.00 31.22 290 LEU A CA 1
ATOM 1574 C C . LEU A 1 290 ? 137.451 102.925 133.000 1.00 31.22 290 LEU A C 1
ATOM 1575 O O . LEU A 1 290 ? 137.429 102.529 134.172 1.00 31.22 290 LEU A O 1
ATOM 1580 N N . GLY A 1 291 ? 136.921 104.091 132.636 1.00 31.41 291 GLY A N 1
ATOM 1581 C CA . GLY A 1 291 ? 136.295 104.943 133.631 1.00 31.41 291 GLY A CA 1
ATOM 1582 C C . GLY A 1 291 ? 135.079 104.299 134.263 1.00 31.41 291 GLY A C 1
ATOM 1583 O O . GLY A 1 291 ? 134.894 104.361 135.478 1.00 31.41 291 GLY A O 1
ATOM 1584 N N . ILE A 1 292 ? 134.239 103.663 133.448 1.00 34.08 292 ILE A N 1
ATOM 1585 C CA . ILE A 1 292 ? 133.057 102.994 133.975 1.00 34.08 292 ILE A CA 1
ATOM 1586 C C . ILE A 1 292 ? 133.457 101.809 134.840 1.00 34.08 292 ILE A C 1
ATOM 1587 O O . ILE A 1 292 ? 132.839 101.547 135.876 1.00 34.08 292 ILE A O 1
ATOM 1592 N N . ALA A 1 293 ? 134.497 101.075 134.437 1.00 35.99 293 ALA A N 1
ATOM 1593 C CA . ALA A 1 293 ? 134.963 99.955 135.246 1.00 35.99 293 ALA A CA 1
ATOM 1594 C C . ALA A 1 293 ? 135.418 100.427 136.618 1.00 35.99 293 ALA A C 1
ATOM 1595 O O . ALA A 1 293 ? 135.040 99.851 137.645 1.00 35.99 293 ALA A O 1
ATOM 1597 N N . CYS A 1 294 ? 136.216 101.494 136.653 1.00 34.09 294 CYS A N 1
ATOM 1598 C CA . CYS A 1 294 ? 136.670 102.024 137.933 1.00 34.09 294 CYS A CA 1
ATOM 1599 C C . CYS A 1 294 ? 135.507 102.566 138.755 1.00 34.09 294 CYS A C 1
ATOM 1600 O O . CYS A 1 294 ? 135.473 102.393 139.978 1.00 34.09 294 CYS A O 1
ATOM 1603 N N . LEU A 1 295 ? 134.545 103.225 138.108 1.00 32.90 295 LEU A N 1
ATOM 1604 C CA . LEU A 1 295 ? 133.395 103.749 138.836 1.00 32.90 295 LEU A CA 1
ATOM 1605 C C . LEU A 1 295 ? 132.581 102.631 139.469 1.00 32.90 295 LEU A C 1
ATOM 1606 O O . LEU A 1 295 ? 132.171 102.733 140.631 1.00 32.90 295 LEU A O 1
ATOM 1611 N N . ILE A 1 296 ? 132.327 101.558 138.721 1.00 38.47 296 ILE A N 1
ATOM 1612 C CA . ILE A 1 296 ? 131.557 100.449 139.271 1.00 38.47 296 ILE A CA 1
ATOM 1613 C C . ILE A 1 296 ? 132.336 99.763 140.382 1.00 38.47 296 ILE A C 1
ATOM 1614 O O . ILE A 1 296 ? 131.759 99.351 141.393 1.00 38.47 296 ILE A O 1
ATOM 1619 N N . CYS A 1 297 ? 133.655 99.634 140.226 1.00 42.39 297 CYS A N 1
ATOM 1620 C CA . CYS A 1 297 ? 134.457 99.052 141.296 1.00 42.39 297 CYS A CA 1
ATOM 1621 C C . CYS A 1 297 ? 134.358 99.888 142.564 1.00 42.39 297 CYS A C 1
ATOM 1622 O O . CYS A 1 297 ? 134.170 99.352 143.663 1.00 42.39 297 CYS A O 1
ATOM 1625 N N . GLY A 1 298 ? 134.462 101.209 142.428 1.00 41.79 298 GLY A N 1
ATOM 1626 C CA . GLY A 1 298 ? 134.359 102.073 143.592 1.00 41.79 298 GLY A CA 1
ATOM 1627 C C . GLY A 1 298 ? 132.993 102.014 144.246 1.00 41.79 298 GLY A C 1
ATOM 1628 O O . GLY A 1 298 ? 132.882 101.995 145.474 1.00 41.79 298 GLY A O 1
ATOM 1629 N N . LYS A 1 299 ? 131.934 101.979 143.436 1.00 42.51 299 LYS A N 1
ATOM 1630 C CA . LYS A 1 299 ? 130.590 101.910 143.997 1.00 42.51 299 LYS A CA 1
ATOM 1631 C C . LYS A 1 299 ? 130.329 100.572 144.670 1.00 42.51 299 LYS A C 1
ATOM 1632 O O . LYS A 1 299 ? 129.626 100.519 145.682 1.00 42.51 299 LYS A O 1
ATOM 1638 N N . ILE A 1 300 ? 130.872 99.483 144.127 1.00 45.66 300 ILE A N 1
ATOM 1639 C CA . ILE A 1 300 ? 130.697 98.183 144.763 1.00 45.66 300 ILE A CA 1
ATOM 1640 C C . ILE A 1 300 ? 131.455 98.124 146.080 1.00 45.66 300 ILE A C 1
ATOM 1641 O O . ILE A 1 300 ? 130.940 97.623 147.085 1.00 45.66 300 ILE A O 1
ATOM 1646 N N . ILE A 1 301 ? 132.684 98.638 146.106 1.00 45.96 301 ILE A N 1
ATOM 1647 C CA . ILE A 1 301 ? 133.468 98.535 147.330 1.00 45.96 301 ILE A CA 1
ATOM 1648 C C . ILE A 1 301 ? 132.979 99.521 148.384 1.00 45.96 301 ILE A C 1
ATOM 1649 O O . ILE A 1 301 ? 133.179 99.303 149.584 1.00 45.96 301 ILE A O 1
ATOM 1654 N N . ALA A 1 302 ? 132.314 100.601 147.976 1.00 47.45 302 ALA A N 1
ATOM 1655 C CA . ALA A 1 302 ? 131.930 101.618 148.948 1.00 47.45 302 ALA A CA 1
ATOM 1656 C C . ALA A 1 302 ? 130.631 101.273 149.666 1.00 47.45 302 ALA A C 1
ATOM 1657 O O . ALA A 1 302 ? 130.535 101.447 150.885 1.00 47.45 302 ALA A O 1
ATOM 1659 N N . ILE A 1 303 ? 129.625 100.790 148.937 1.00 49.67 303 ILE A N 1
ATOM 1660 C CA . ILE A 1 303 ? 128.294 100.624 149.509 1.00 49.67 303 ILE A CA 1
ATOM 1661 C C . ILE A 1 303 ? 128.310 99.583 150.621 1.00 49.67 303 ILE A C 1
ATOM 1662 O O . ILE A 1 303 ? 129.119 98.647 150.624 1.00 49.67 303 ILE A O 1
ATOM 1667 N N . LYS A 1 304 ? 127.394 99.751 151.577 1.00 54.56 304 LYS A N 1
ATOM 1668 C CA . LYS A 1 304 ? 127.392 98.931 152.785 1.00 54.56 304 LYS A CA 1
ATOM 1669 C C . LYS A 1 304 ? 126.747 97.572 152.544 1.00 54.56 304 LYS A C 1
ATOM 1670 O O . LYS A 1 304 ? 127.395 96.532 152.696 1.00 54.56 304 LYS A O 1
ATOM 1676 N N . ASP A 1 305 ? 125.471 97.559 152.171 1.00 51.46 305 ASP A N 1
ATOM 1677 C CA . ASP A 1 305 ? 124.728 96.322 151.965 1.00 51.46 305 ASP A CA 1
ATOM 1678 C C . ASP A 1 305 ? 124.414 96.154 150.485 1.00 51.46 305 ASP A C 1
ATOM 1679 O O . ASP A 1 305 ? 123.756 97.009 149.885 1.00 51.46 305 ASP A O 1
ATOM 1684 N N . LEU A 1 306 ? 124.880 95.046 149.904 1.00 47.91 306 LEU A N 1
ATOM 1685 C CA . LEU A 1 306 ? 124.600 94.774 148.500 1.00 47.91 306 LEU A CA 1
ATOM 1686 C C . LEU A 1 306 ? 123.130 94.462 148.266 1.00 47.91 306 LEU A C 1
ATOM 1687 O O . LEU A 1 306 ? 122.598 94.774 147.196 1.00 47.91 306 LEU A O 1
ATOM 1692 N N . GLU A 1 307 ? 122.461 93.837 149.236 1.00 46.97 307 GLU A N 1
ATOM 1693 C CA . GLU A 1 307 ? 121.052 93.505 149.053 1.00 46.97 307 GLU A CA 1
ATOM 1694 C C . GLU A 1 307 ? 120.206 94.763 148.918 1.00 46.97 307 GLU A C 1
ATOM 1695 O O . GLU A 1 307 ? 119.271 94.806 148.111 1.00 46.97 307 GLU A O 1
ATOM 1701 N N . VAL A 1 308 ? 120.519 95.796 149.700 1.00 44.81 308 VAL A N 1
ATOM 1702 C CA . VAL A 1 308 ? 119.752 97.036 149.635 1.00 44.81 308 VAL A CA 1
ATOM 1703 C C . VAL A 1 308 ? 119.875 97.664 148.254 1.00 44.81 308 VAL A C 1
ATOM 1704 O O . VAL A 1 308 ? 118.879 98.084 147.652 1.00 44.81 308 VAL A O 1
ATOM 1708 N N . VAL A 1 309 ? 121.098 97.729 147.725 1.00 41.92 309 VAL A N 1
ATOM 1709 C CA . VAL A 1 309 ? 121.297 98.338 146.415 1.00 41.92 309 VAL A CA 1
ATOM 1710 C C . VAL A 1 309 ? 120.682 97.481 145.321 1.00 41.92 309 VAL A C 1
ATOM 1711 O O . VAL A 1 309 ? 120.150 98.009 144.340 1.00 41.92 309 VAL A O 1
ATOM 1715 N N . ALA A 1 310 ? 120.740 96.156 145.457 1.00 38.48 310 ALA A N 1
ATOM 1716 C CA . ALA A 1 310 ? 120.089 95.291 144.481 1.00 38.48 310 ALA A CA 1
ATOM 1717 C C . ALA A 1 310 ? 118.583 95.514 144.466 1.00 38.48 310 ALA A C 1
ATOM 1718 O O . ALA A 1 310 ? 117.969 95.587 143.396 1.00 38.48 310 ALA A O 1
ATOM 1720 N N . ARG A 1 311 ? 117.972 95.631 145.645 1.00 38.60 311 ARG A N 1
ATOM 1721 C CA . ARG A 1 311 ? 116.543 95.918 145.707 1.00 38.60 311 ARG A CA 1
ATOM 1722 C C . ARG A 1 311 ? 116.227 97.272 145.092 1.00 38.60 311 ARG A C 1
ATOM 1723 O O . ARG A 1 311 ? 115.237 97.416 144.367 1.00 38.60 311 ARG A O 1
ATOM 1731 N N . GLN A 1 312 ? 117.057 98.278 145.374 1.00 36.03 312 GLN A N 1
ATOM 1732 C CA . GLN A 1 312 ? 116.821 99.605 144.817 1.00 36.03 312 GLN A CA 1
ATOM 1733 C C . GLN A 1 312 ? 116.920 99.593 143.299 1.00 36.03 312 GLN A C 1
ATOM 1734 O O . GLN A 1 312 ? 116.097 100.206 142.613 1.00 36.03 312 GLN A O 1
ATOM 1740 N N . LEU A 1 313 ? 117.921 98.899 142.754 1.00 32.61 313 LEU A N 1
ATOM 1741 C CA . LEU A 1 313 ? 118.057 98.809 141.304 1.00 32.61 313 LEU A CA 1
ATOM 1742 C C . LEU A 1 313 ? 116.883 98.067 140.684 1.00 32.61 313 LEU A C 1
ATOM 1743 O O . LEU A 1 313 ? 116.366 98.474 139.638 1.00 32.61 313 LEU A O 1
ATOM 1748 N N . GLY A 1 314 ? 116.451 96.972 141.307 1.00 31.31 314 GLY A N 1
ATOM 1749 C CA . GLY A 1 314 ? 115.300 96.257 140.788 1.00 31.31 314 GLY A CA 1
ATOM 1750 C C . GLY A 1 314 ? 114.048 97.109 140.777 1.00 31.31 314 GLY A C 1
ATOM 1751 O O . GLY A 1 314 ? 113.299 97.117 139.799 1.00 31.31 314 GLY A O 1
ATOM 1752 N N . MET A 1 315 ? 113.812 97.852 141.857 1.00 30.98 315 MET A N 1
ATOM 1753 C CA . MET A 1 315 ? 112.626 98.695 141.906 1.00 30.98 315 MET A CA 1
ATOM 1754 C C . MET A 1 315 ? 112.730 99.865 140.939 1.00 30.98 315 MET A C 1
ATOM 1755 O O . MET A 1 315 ? 111.715 100.305 140.395 1.00 30.98 315 MET A O 1
ATOM 1760 N N . TYR A 1 316 ? 113.936 100.379 140.703 1.00 27.39 316 TYR A N 1
ATOM 1761 C CA . TYR A 1 316 ? 114.112 101.418 139.694 1.00 27.39 316 TYR A CA 1
ATOM 1762 C C . TYR A 1 316 ? 113.789 100.892 138.303 1.00 27.39 316 TYR A C 1
ATOM 1763 O O . TYR A 1 316 ? 113.124 101.566 137.506 1.00 27.39 316 TYR A O 1
ATOM 1772 N N . MET A 1 317 ? 114.262 99.686 137.989 1.00 29.19 317 MET A N 1
ATOM 1773 C CA . MET A 1 317 ? 113.930 99.087 136.702 1.00 29.19 317 MET A CA 1
ATOM 1774 C C . MET A 1 317 ? 112.434 98.849 136.584 1.00 29.19 317 MET A C 1
ATOM 1775 O O . MET A 1 317 ? 111.851 99.042 135.514 1.00 29.19 317 MET A O 1
ATOM 1780 N N . VAL A 1 318 ? 111.797 98.425 137.675 1.00 26.44 318 VAL A N 1
ATOM 1781 C CA . VAL A 1 318 ? 110.349 98.247 137.656 1.00 26.44 318 VAL A CA 1
ATOM 1782 C C . VAL A 1 318 ? 109.658 99.578 137.404 1.00 26.44 318 VAL A C 1
ATOM 1783 O O . VAL A 1 318 ? 108.675 99.648 136.662 1.00 26.44 318 VAL A O 1
ATOM 1787 N N . THR A 1 319 ? 110.160 100.654 138.008 1.00 24.84 319 THR A N 1
ATOM 1788 C CA . THR A 1 319 ? 109.571 101.968 137.775 1.00 24.84 319 THR A CA 1
ATOM 1789 C C . THR A 1 319 ? 109.685 102.377 136.314 1.00 24.84 319 THR A C 1
ATOM 1790 O O . THR A 1 319 ? 108.718 102.868 135.723 1.00 24.84 319 THR A O 1
ATOM 1794 N N . VAL A 1 320 ? 110.858 102.175 135.710 1.00 23.81 320 VAL A N 1
ATOM 1795 C CA . VAL A 1 320 ? 111.026 102.521 134.298 1.00 23.81 320 VAL A CA 1
ATOM 1796 C C . VAL A 1 320 ? 110.103 101.681 133.427 1.00 23.81 320 VAL A C 1
ATOM 1797 O O . VAL A 1 320 ? 109.480 102.189 132.488 1.00 23.81 320 VAL A O 1
ATOM 1801 N N . ILE A 1 321 ? 110.005 100.383 133.714 1.00 22.82 321 ILE A N 1
ATOM 1802 C CA . ILE A 1 321 ? 109.168 99.509 132.901 1.00 22.82 321 ILE A CA 1
ATOM 1803 C C . ILE A 1 321 ? 107.701 99.895 133.028 1.00 22.82 321 ILE A C 1
ATOM 1804 O O . ILE A 1 321 ? 106.969 99.916 132.035 1.00 22.82 321 ILE A O 1
ATOM 1809 N N . ILE A 1 322 ? 107.240 100.198 134.243 1.00 23.66 322 ILE A N 1
ATOM 1810 C CA . ILE A 1 322 ? 105.853 100.619 134.422 1.00 23.66 322 ILE A CA 1
ATOM 1811 C C . ILE A 1 322 ? 105.603 101.942 133.717 1.00 23.66 322 ILE A C 1
ATOM 1812 O O . ILE A 1 322 ? 104.548 102.143 133.108 1.00 23.66 322 ILE A O 1
ATOM 1817 N N . GLY A 1 323 ? 106.562 102.865 133.785 1.00 22.91 323 GLY A N 1
ATOM 1818 C CA . GLY A 1 323 ? 106.405 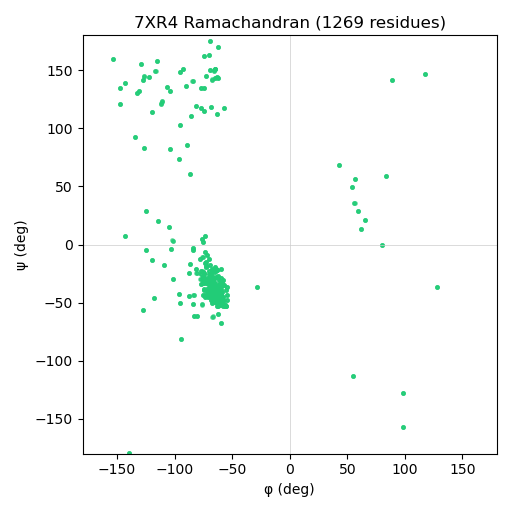104.120 133.071 1.00 22.91 323 GLY A CA 1
ATOM 1819 C C . GLY A 1 323 ? 106.280 103.920 131.576 1.00 22.91 323 GLY A C 1
ATOM 1820 O O . GLY A 1 323 ? 105.408 104.501 130.930 1.00 22.91 323 GLY A O 1
ATOM 1821 N N . LEU A 1 324 ? 107.145 103.080 131.010 1.00 23.76 324 LEU A N 1
ATOM 1822 C CA . LEU A 1 324 ? 107.083 102.818 129.580 1.00 23.76 324 LEU A CA 1
ATOM 1823 C C . LEU A 1 324 ? 105.780 102.134 129.203 1.00 23.76 324 LEU A C 1
ATOM 1824 O O . LEU A 1 324 ? 105.151 102.495 128.204 1.00 23.76 324 LEU A O 1
ATOM 1829 N N . ILE A 1 325 ? 105.347 101.152 129.994 1.00 23.77 325 ILE A N 1
ATOM 1830 C CA . ILE A 1 325 ? 104.103 100.457 129.681 1.00 23.77 325 ILE A CA 1
ATOM 1831 C C . ILE A 1 325 ? 102.939 101.430 129.712 1.00 23.77 325 ILE A C 1
ATOM 1832 O O . ILE A 1 325 ? 102.169 101.527 128.753 1.00 23.77 325 ILE A O 1
ATOM 1837 N N . ILE A 1 326 ? 102.817 102.197 130.797 1.00 25.05 326 ILE A N 1
ATOM 1838 C CA . ILE A 1 326 ? 101.707 103.135 130.912 1.00 25.05 326 ILE A CA 1
ATOM 1839 C C . ILE A 1 326 ? 101.736 104.129 129.763 1.00 25.05 326 ILE A C 1
ATOM 1840 O O . ILE A 1 326 ? 100.750 104.284 129.039 1.00 25.05 326 ILE A O 1
ATOM 1845 N N . HIS A 1 327 ? 102.887 104.762 129.530 1.00 26.59 327 HIS A N 1
ATOM 1846 C CA . HIS A 1 327 ? 102.979 105.766 128.481 1.00 26.59 327 HIS A CA 1
ATOM 1847 C C . HIS A 1 327 ? 102.634 105.163 127.131 1.00 26.59 327 HIS A C 1
ATOM 1848 O O . HIS A 1 327 ? 101.561 105.444 126.593 1.00 26.59 327 HIS A O 1
ATOM 1855 N N . GLY A 1 328 ? 103.470 104.261 126.635 1.00 27.09 328 GLY A N 1
ATOM 1856 C CA . GLY A 1 328 ? 103.318 103.744 125.297 1.00 27.09 328 GLY A CA 1
ATOM 1857 C C . GLY A 1 328 ? 102.211 102.744 125.086 1.00 27.09 328 GLY A C 1
ATOM 1858 O O . GLY A 1 328 ? 102.073 102.238 123.972 1.00 27.09 328 GLY A O 1
ATOM 1859 N N . GLY A 1 329 ? 101.413 102.429 126.102 1.00 29.44 329 GLY A N 1
ATOM 1860 C CA . GLY A 1 329 ? 100.286 101.558 125.873 1.00 29.44 329 GLY A CA 1
ATOM 1861 C C . GLY A 1 329 ? 98.975 102.162 126.320 1.00 29.44 329 GLY A C 1
ATOM 1862 O O . GLY A 1 329 ? 97.918 101.560 126.115 1.00 29.44 329 GLY A O 1
ATOM 1863 N N . ILE A 1 330 ? 99.015 103.343 126.937 1.00 29.35 330 ILE A N 1
ATOM 1864 C CA . ILE A 1 330 ? 97.789 104.013 127.341 1.00 29.35 330 ILE A CA 1
ATOM 1865 C C . ILE A 1 330 ? 97.782 105.437 126.808 1.00 29.35 330 ILE A C 1
ATOM 1866 O O . ILE A 1 330 ? 96.862 105.829 126.085 1.00 29.35 330 ILE A O 1
ATOM 1871 N N . PHE A 1 331 ? 98.810 106.219 127.146 1.00 31.27 331 PHE A N 1
ATOM 1872 C CA . PHE A 1 331 ? 98.772 107.643 126.836 1.00 31.27 331 PHE A CA 1
ATOM 1873 C C . PHE A 1 331 ? 98.820 107.880 125.335 1.00 31.27 331 PHE A C 1
ATOM 1874 O O . PHE A 1 331 ? 97.997 108.622 124.789 1.00 31.27 331 PHE A O 1
ATOM 1882 N N . LEU A 1 332 ? 99.778 107.263 124.649 1.00 30.42 332 LEU A N 1
ATOM 1883 C CA . LEU A 1 332 ? 99.835 107.401 123.196 1.00 30.42 332 LEU A CA 1
ATOM 1884 C C . LEU A 1 332 ? 98.602 106.833 122.510 1.00 30.42 332 LEU A C 1
ATOM 1885 O O . LEU A 1 332 ? 98.033 107.527 121.649 1.00 30.42 332 LEU A O 1
ATOM 1890 N N . PRO A 1 333 ? 98.138 105.613 122.811 1.00 32.65 333 PRO A N 1
ATOM 1891 C CA . PRO A 1 333 ? 96.884 105.162 122.191 1.00 32.65 333 PRO A CA 1
ATOM 1892 C C . PRO A 1 333 ? 95.711 106.061 122.513 1.00 32.65 333 PRO A C 1
ATOM 1893 O O . PRO A 1 333 ? 94.873 106.311 121.641 1.00 32.65 333 PRO A O 1
ATOM 1897 N N . LEU A 1 334 ? 95.632 106.567 123.745 1.00 35.21 334 LEU A N 1
ATOM 1898 C CA . LEU A 1 334 ? 94.544 107.473 124.094 1.00 35.21 334 LEU A CA 1
ATOM 1899 C C . LEU A 1 334 ? 94.626 108.760 123.287 1.00 35.21 334 LEU A C 1
ATOM 1900 O O . LEU A 1 334 ? 93.604 109.267 122.814 1.00 35.21 334 LEU A O 1
ATOM 1905 N N . ILE A 1 335 ? 95.832 109.301 123.117 1.00 35.41 335 ILE A N 1
ATOM 1906 C CA . ILE A 1 335 ? 95.995 110.511 122.318 1.00 35.41 335 ILE A CA 1
ATOM 1907 C C . ILE A 1 335 ? 95.549 110.256 120.886 1.00 35.41 335 ILE A C 1
ATOM 1908 O O . ILE A 1 335 ? 94.797 111.044 120.297 1.00 35.41 335 ILE A O 1
ATOM 1913 N N . TYR A 1 336 ? 95.993 109.139 120.312 1.00 39.93 336 TYR A N 1
ATOM 1914 C CA . TYR A 1 336 ? 95.659 108.845 118.926 1.00 39.93 336 TYR A CA 1
ATOM 1915 C C . TYR A 1 336 ? 94.173 108.577 118.749 1.00 39.93 336 TYR A C 1
ATOM 1916 O O . TYR A 1 336 ? 93.622 108.851 117.679 1.00 39.93 336 TYR A O 1
ATOM 1925 N N . PHE A 1 337 ? 93.507 108.040 119.769 1.00 40.78 337 PHE A N 1
ATOM 1926 C CA . PHE A 1 337 ? 92.065 107.859 119.664 1.00 40.78 337 PHE A CA 1
ATOM 1927 C C . PHE A 1 337 ? 91.332 109.184 119.805 1.00 40.78 337 PHE A C 1
ATOM 1928 O O . PHE A 1 337 ? 90.333 109.421 119.119 1.00 40.78 337 PHE A O 1
ATOM 1936 N N . VAL A 1 338 ? 91.806 110.055 120.696 1.00 39.51 338 VAL A N 1
ATOM 1937 C CA . VAL A 1 338 ? 91.148 111.342 120.894 1.00 39.51 338 VAL A CA 1
ATOM 1938 C C . VAL A 1 338 ? 91.242 112.195 119.638 1.00 39.51 338 VAL A C 1
ATOM 1939 O O . VAL A 1 338 ? 90.251 112.794 119.204 1.00 39.51 338 VAL A O 1
ATOM 1943 N N . VAL A 1 339 ? 92.420 112.259 119.022 1.00 38.37 339 VAL A N 1
ATOM 1944 C CA . VAL A 1 339 ? 92.587 113.182 117.905 1.00 38.37 339 VAL A CA 1
ATOM 1945 C C . VAL A 1 339 ? 92.170 112.597 116.558 1.00 38.37 339 VAL A C 1
ATOM 1946 O O . VAL A 1 339 ? 91.961 113.360 115.605 1.00 38.37 339 VAL A O 1
ATOM 1950 N N . THR A 1 340 ? 92.034 111.276 116.444 1.00 40.87 340 THR A N 1
ATOM 1951 C CA . THR A 1 340 ? 91.696 110.664 115.168 1.00 40.87 340 THR A CA 1
ATOM 1952 C C . THR A 1 340 ? 90.393 109.881 115.170 1.00 40.87 340 THR A C 1
ATOM 1953 O O . THR A 1 340 ? 89.912 109.530 114.088 1.00 40.87 340 THR A O 1
ATOM 1957 N N . ARG A 1 341 ? 89.816 109.590 116.336 1.00 43.87 341 ARG A N 1
ATOM 1958 C CA . ARG A 1 341 ? 88.584 108.808 116.432 1.00 43.87 341 ARG A CA 1
ATOM 1959 C C . ARG A 1 341 ? 88.723 107.451 115.749 1.00 43.87 341 ARG A C 1
ATOM 1960 O O . ARG A 1 341 ? 87.773 106.946 115.147 1.00 43.87 341 ARG A O 1
ATOM 1968 N N . LYS A 1 342 ? 89.906 106.853 115.830 1.00 44.76 342 LYS A N 1
ATOM 1969 C CA . LYS A 1 342 ? 90.179 105.570 115.203 1.00 44.76 342 LYS A CA 1
ATOM 1970 C C . LYS A 1 342 ? 90.799 104.633 116.228 1.00 44.76 342 LYS A C 1
ATOM 1971 O O . LYS A 1 342 ? 91.397 105.076 117.212 1.00 44.76 342 LYS A O 1
ATOM 1977 N N . ASN A 1 343 ? 90.649 103.338 115.995 1.00 48.52 343 ASN A N 1
ATOM 1978 C CA . ASN A 1 343 ? 91.150 102.351 116.940 1.00 48.52 343 ASN A CA 1
ATOM 1979 C C . ASN A 1 343 ? 92.671 102.367 116.954 1.00 48.52 343 ASN A C 1
ATOM 1980 O O . ASN A 1 343 ? 93.291 102.088 115.921 1.00 48.52 343 ASN A O 1
ATOM 1985 N N . PRO A 1 344 ? 93.311 102.672 118.084 1.00 44.61 344 PRO A N 1
ATOM 1986 C CA . PRO A 1 344 ? 94.775 102.606 118.128 1.00 44.61 344 PRO A CA 1
ATOM 1987 C C . PRO A 1 344 ? 95.308 101.190 118.134 1.00 44.61 344 PRO A C 1
ATOM 1988 O O . PRO A 1 344 ? 96.484 100.989 117.813 1.00 44.61 344 PRO A O 1
ATOM 1992 N N . PHE A 1 345 ? 94.491 100.201 118.491 1.00 46.98 345 PHE A N 1
ATOM 1993 C CA . PHE A 1 345 ? 94.960 98.822 118.455 1.00 46.98 345 PHE A CA 1
ATOM 1994 C C . PHE A 1 345 ? 94.996 98.273 117.035 1.00 46.98 345 PHE A C 1
ATOM 1995 O O . PHE A 1 345 ? 95.771 97.354 116.750 1.00 46.98 345 PHE A O 1
ATOM 2003 N N . SER A 1 346 ? 94.173 98.813 116.138 1.00 46.53 346 SER A N 1
ATOM 2004 C CA . SER A 1 346 ? 94.370 98.542 114.722 1.00 46.53 346 SER A CA 1
ATOM 2005 C C . SER A 1 346 ? 95.619 99.230 114.197 1.00 46.53 346 SER A C 1
ATOM 2006 O O . SER A 1 346 ? 96.193 98.775 113.203 1.00 46.53 346 SER A O 1
ATOM 2009 N N . PHE A 1 347 ? 96.043 100.317 114.840 1.00 47.56 347 PHE A N 1
ATOM 2010 C CA . PHE A 1 347 ? 97.307 100.954 114.501 1.00 47.56 347 PHE A CA 1
ATOM 2011 C C . PHE A 1 347 ? 98.498 100.166 115.029 1.00 47.56 347 PHE A C 1
ATOM 2012 O O . PHE A 1 347 ? 99.558 100.156 114.395 1.00 47.56 347 PHE A O 1
ATOM 2020 N N . PHE A 1 348 ? 98.346 99.507 116.179 1.00 47.08 348 PHE A N 1
ATOM 2021 C CA . PHE A 1 348 ? 99.460 98.771 116.770 1.00 47.08 348 PHE A CA 1
ATOM 2022 C C . PHE A 1 348 ? 99.913 97.633 115.867 1.00 47.08 348 PHE A C 1
ATOM 2023 O O . PHE A 1 348 ? 101.115 97.421 115.675 1.00 47.08 348 PHE A O 1
ATOM 2031 N N . ALA A 1 349 ? 98.963 96.888 115.302 1.00 49.17 349 ALA A N 1
ATOM 2032 C CA . ALA A 1 349 ? 99.327 95.754 114.461 1.00 49.17 349 ALA A CA 1
ATOM 2033 C C . ALA A 1 349 ? 100.148 96.191 113.259 1.00 49.17 349 ALA A C 1
ATOM 2034 O O . ALA A 1 349 ? 101.040 95.459 112.816 1.00 49.17 349 ALA A O 1
ATOM 2036 N N . GLY A 1 350 ? 99.869 97.378 112.722 1.00 50.42 350 GLY A N 1
ATOM 2037 C CA . GLY A 1 350 ? 100.645 97.872 111.600 1.00 50.42 350 GLY A CA 1
ATOM 2038 C C . GLY A 1 350 ? 102.096 98.128 111.942 1.00 50.42 350 GLY A C 1
ATOM 2039 O O . GLY A 1 350 ? 102.975 97.957 111.093 1.00 50.42 350 GLY A O 1
ATOM 2040 N N . ILE A 1 351 ? 102.373 98.537 113.179 1.00 45.79 351 ILE A N 1
ATOM 2041 C CA . ILE A 1 351 ? 103.725 98.878 113.597 1.00 45.79 351 ILE A CA 1
ATOM 2042 C C . ILE A 1 351 ? 104.345 97.797 114.471 1.00 45.79 351 ILE A C 1
ATOM 2043 O O . ILE A 1 351 ? 105.354 98.048 115.133 1.00 45.79 351 ILE A O 1
ATOM 2048 N N . PHE A 1 352 ? 103.761 96.598 114.496 1.00 44.71 352 PHE A N 1
ATOM 2049 C CA . PHE A 1 352 ? 104.300 95.545 115.347 1.00 44.71 352 PHE A CA 1
ATOM 2050 C C . PHE A 1 352 ? 105.702 95.149 114.915 1.00 44.71 352 PHE A C 1
ATOM 2051 O O . PHE A 1 352 ? 106.575 94.915 115.758 1.00 44.71 352 PHE A O 1
ATOM 2059 N N . GLN A 1 353 ? 105.936 95.052 113.607 1.00 45.27 353 GLN A N 1
ATOM 2060 C CA . GLN A 1 353 ? 107.260 94.674 113.126 1.00 45.27 353 GLN A CA 1
ATOM 2061 C C . GLN A 1 353 ? 108.297 95.727 113.487 1.00 45.27 353 GLN A C 1
ATOM 2062 O O . GLN A 1 353 ? 109.419 95.393 113.886 1.00 45.27 353 GLN A O 1
ATOM 2068 N N . ALA A 1 354 ? 107.938 97.006 113.363 1.00 42.96 354 ALA A N 1
ATOM 2069 C CA . ALA A 1 354 ? 108.840 98.071 113.786 1.00 42.96 354 ALA A CA 1
ATOM 2070 C C . ALA A 1 354 ? 109.108 98.001 115.282 1.00 42.96 354 ALA A C 1
ATOM 2071 O O . ALA A 1 354 ? 110.242 98.207 115.728 1.00 42.96 354 ALA A O 1
ATOM 2073 N N . TRP A 1 355 ? 108.074 97.715 116.074 1.00 39.56 355 TRP A N 1
ATOM 2074 C CA . TRP A 1 355 ? 108.255 97.605 117.517 1.00 39.56 355 TRP A CA 1
ATOM 2075 C C . TRP A 1 355 ? 109.204 96.468 117.871 1.00 39.56 355 TRP A C 1
ATOM 2076 O O . TRP A 1 355 ? 110.098 96.633 118.708 1.00 39.56 355 TRP A O 1
ATOM 2087 N N . ILE A 1 356 ? 109.032 95.307 117.239 1.00 40.12 356 ILE A N 1
ATOM 2088 C CA . ILE A 1 356 ? 109.923 94.186 117.511 1.00 40.12 356 ILE A CA 1
ATOM 2089 C C . ILE A 1 356 ? 111.342 94.511 117.073 1.00 40.12 356 ILE A C 1
ATOM 2090 O O . ILE A 1 356 ? 112.307 94.209 117.782 1.00 40.12 356 ILE A O 1
ATOM 2095 N N . THR A 1 357 ? 111.497 95.130 115.902 1.00 41.36 357 THR A N 1
ATOM 2096 C CA . THR A 1 357 ? 112.832 95.484 115.438 1.00 41.36 357 THR A CA 1
ATOM 2097 C C . THR A 1 357 ? 113.509 96.441 116.408 1.00 41.36 357 THR A C 1
ATOM 2098 O O . THR A 1 357 ? 114.704 96.304 116.692 1.00 41.36 357 THR A O 1
ATOM 2102 N N . ALA A 1 358 ? 112.759 97.414 116.931 1.00 38.92 358 ALA A N 1
ATOM 2103 C CA . ALA A 1 358 ? 113.313 98.314 117.935 1.00 38.92 358 ALA A CA 1
ATOM 2104 C C . ALA A 1 358 ? 113.700 97.557 119.198 1.00 38.92 358 ALA A C 1
ATOM 2105 O O . ALA A 1 358 ? 114.767 97.799 119.772 1.00 38.92 358 ALA A O 1
ATOM 2107 N N . LEU A 1 359 ? 112.849 96.630 119.644 1.00 37.89 359 LEU A N 1
ATOM 2108 C CA . LEU A 1 359 ? 113.190 95.808 120.800 1.00 37.89 359 LEU A CA 1
ATOM 2109 C C . LEU A 1 359 ? 114.413 94.942 120.550 1.00 37.89 359 LEU A C 1
ATOM 2110 O O . LEU A 1 359 ? 115.050 94.498 121.510 1.00 37.89 359 LEU A O 1
ATOM 2115 N N . GLY A 1 360 ? 114.740 94.668 119.294 1.00 39.55 360 GLY A N 1
ATOM 2116 C CA . GLY A 1 360 ? 115.925 93.897 118.991 1.00 39.55 360 GLY A CA 1
ATOM 2117 C C . GLY A 1 360 ? 117.122 94.765 118.675 1.00 39.55 360 GLY A C 1
ATOM 2118 O O . GLY A 1 360 ? 118.200 94.584 119.249 1.00 39.55 360 GLY A O 1
ATOM 2119 N N . THR A 1 361 ? 116.937 95.721 117.764 1.00 41.06 361 THR A N 1
ATOM 2120 C CA . THR A 1 361 ? 118.052 96.544 117.310 1.00 41.06 361 THR A CA 1
ATOM 2121 C C . THR A 1 361 ? 118.545 97.484 118.400 1.00 41.06 361 THR A C 1
ATOM 2122 O O . THR A 1 361 ? 119.725 97.850 118.410 1.00 41.06 361 THR A O 1
ATOM 2126 N N . ALA A 1 362 ? 117.663 97.884 119.315 1.00 38.10 362 ALA A N 1
ATOM 2127 C CA . ALA A 1 362 ? 117.994 98.831 120.378 1.00 38.10 362 ALA A CA 1
ATOM 2128 C C . ALA A 1 362 ? 118.476 100.161 119.815 1.00 38.10 362 ALA A C 1
ATOM 2129 O O . ALA A 1 362 ? 119.263 100.867 120.447 1.00 38.10 362 ALA A O 1
ATOM 2131 N N . SER A 1 363 ? 118.007 100.510 118.622 1.00 39.42 363 SER A N 1
ATOM 2132 C CA . SER A 1 363 ? 118.403 101.752 117.973 1.00 39.42 363 SER A CA 1
ATOM 2133 C C . SER A 1 363 ? 117.226 102.260 117.159 1.00 39.42 363 SER A C 1
ATOM 2134 O O . SER A 1 363 ? 116.742 101.560 116.265 1.00 39.42 363 SER A O 1
ATOM 2137 N N . SER A 1 364 ? 116.768 103.470 117.475 1.00 38.52 364 SER A N 1
ATOM 2138 C CA . SER A 1 364 ? 115.628 104.035 116.766 1.00 38.52 364 SER A CA 1
ATOM 2139 C C . SER A 1 364 ? 115.968 104.321 115.310 1.00 38.52 364 SER A C 1
ATOM 2140 O O . SER A 1 364 ? 115.119 104.159 114.428 1.00 38.52 364 SER A O 1
ATOM 2143 N N . ALA A 1 365 ? 117.200 104.756 115.039 1.00 39.26 365 ALA A N 1
ATOM 2144 C CA . ALA A 1 365 ? 117.593 105.048 113.665 1.00 39.26 365 ALA A CA 1
ATOM 2145 C C . ALA A 1 365 ? 117.648 103.785 112.819 1.00 39.26 365 ALA A C 1
ATOM 2146 O O . ALA A 1 365 ? 117.277 103.807 111.641 1.00 39.26 365 ALA A O 1
ATOM 2148 N N . GLY A 1 366 ? 118.123 102.679 113.391 1.00 42.52 366 GLY A N 1
ATOM 2149 C CA . GLY A 1 366 ? 118.226 101.449 112.626 1.00 42.52 366 GLY A CA 1
ATOM 2150 C C . GLY A 1 366 ? 116.882 100.905 112.189 1.00 42.52 366 GLY A C 1
ATOM 2151 O O . GLY A 1 366 ? 116.750 100.378 111.082 1.00 42.52 366 GLY A O 1
ATOM 2152 N N . THR A 1 367 ? 115.869 101.029 113.042 1.00 43.55 367 THR A N 1
ATOM 2153 C CA . THR A 1 367 ? 114.528 100.546 112.750 1.00 43.55 367 THR A CA 1
ATOM 2154 C C . THR A 1 367 ? 113.808 101.429 111.736 1.00 43.55 367 THR A C 1
ATOM 2155 O O . THR A 1 367 ? 112.725 101.066 111.264 1.00 43.55 367 THR A O 1
ATOM 2159 N N . LEU A 1 368 ? 114.409 102.553 111.356 1.00 47.03 368 LEU A N 1
ATOM 2160 C CA . LEU A 1 368 ? 113.710 103.550 110.547 1.00 47.03 368 LEU A CA 1
ATOM 2161 C C . LEU A 1 368 ? 113.196 103.005 109.217 1.00 47.03 368 LEU A C 1
ATOM 2162 O O . LEU A 1 368 ? 112.022 103.253 108.890 1.00 47.03 368 LEU A O 1
ATOM 2167 N N . PRO A 1 369 ? 113.981 102.281 108.406 1.00 49.67 369 PRO A N 1
ATOM 2168 C CA . PRO A 1 369 ? 113.391 101.704 107.185 1.00 49.67 369 PRO A CA 1
ATOM 2169 C C . PRO A 1 369 ? 112.251 100.747 107.474 1.00 49.67 369 PRO A C 1
ATOM 2170 O O . PRO A 1 369 ? 111.273 100.689 106.713 1.00 49.67 369 PRO A O 1
ATOM 2174 N N . VAL A 1 370 ? 112.350 99.999 108.572 1.00 50.14 370 VAL A N 1
ATOM 2175 C CA . VAL A 1 370 ? 111.288 99.070 108.937 1.00 50.14 370 VAL A CA 1
ATOM 2176 C C . VAL A 1 370 ? 110.003 99.825 109.248 1.00 50.14 370 VAL A C 1
ATOM 2177 O O . VAL A 1 370 ? 108.912 99.415 108.840 1.00 50.14 370 VAL A O 1
ATOM 2181 N N . THR A 1 371 ? 110.102 100.936 109.980 1.00 50.01 371 THR A N 1
ATOM 2182 C CA . THR A 1 371 ? 108.876 101.664 110.282 1.00 50.01 371 THR A CA 1
ATOM 2183 C C . THR A 1 371 ? 108.332 102.379 109.050 1.00 50.01 371 THR A C 1
ATOM 2184 O O . THR A 1 371 ? 107.109 102.473 108.901 1.00 50.01 371 THR A O 1
ATOM 2188 N N . PHE A 1 372 ? 109.197 102.855 108.140 1.00 50.15 372 PHE A N 1
ATOM 2189 C CA . PHE A 1 372 ? 108.669 103.332 106.862 1.00 50.15 372 PHE A CA 1
ATOM 2190 C C . PHE A 1 372 ? 107.850 102.258 106.167 1.00 50.15 372 PHE A C 1
ATOM 2191 O O . PHE A 1 372 ? 106.704 102.504 105.772 1.00 50.15 372 PHE A O 1
ATOM 2199 N N . ARG A 1 373 ? 108.421 101.065 105.982 1.00 54.46 373 ARG A N 1
ATOM 2200 C CA . ARG A 1 373 ? 107.682 100.059 105.225 1.00 54.46 373 ARG A CA 1
ATOM 2201 C C . ARG A 1 373 ? 106.400 99.684 105.952 1.00 54.46 373 ARG A C 1
ATOM 2202 O O . ARG A 1 373 ? 105.335 99.580 105.330 1.00 54.46 373 ARG A O 1
ATOM 2210 N N . CYS A 1 374 ? 106.469 99.539 107.278 1.00 56.25 374 CYS A N 1
ATOM 2211 C CA . CYS A 1 374 ? 105.300 99.128 108.044 1.00 56.25 374 CYS A CA 1
ATOM 2212 C C . CYS A 1 374 ? 104.180 100.149 107.924 1.00 56.25 374 CYS A C 1
ATOM 2213 O O . CYS A 1 374 ? 103.060 99.806 107.536 1.00 56.25 374 CYS A O 1
ATOM 2216 N N . LEU A 1 375 ? 104.470 101.418 108.213 1.00 53.54 375 LEU A N 1
ATOM 2217 C CA . LEU A 1 375 ? 103.439 102.440 108.082 1.00 53.54 375 LEU A CA 1
ATOM 2218 C C . LEU A 1 375 ? 102.905 102.491 106.658 1.00 53.54 375 LEU A C 1
ATOM 2219 O O . LEU A 1 375 ? 101.697 102.351 106.432 1.00 53.54 375 LEU A O 1
ATOM 2224 N N . GLU A 1 376 ? 103.806 102.611 105.679 1.00 56.56 376 GLU A N 1
ATOM 2225 C CA . GLU A 1 376 ? 103.396 102.901 104.312 1.00 56.56 376 GLU A CA 1
ATOM 2226 C C . GLU A 1 376 ? 102.541 101.785 103.725 1.00 56.56 376 GLU A C 1
ATOM 2227 O O . GLU A 1 376 ? 101.578 102.058 103.000 1.00 56.56 376 GLU A O 1
ATOM 2233 N N . GLU A 1 377 ? 102.867 100.525 104.013 1.00 57.93 377 GLU A N 1
ATOM 2234 C CA . GLU A 1 377 ? 102.087 99.451 103.411 1.00 57.93 377 GLU A CA 1
ATOM 2235 C C . GLU A 1 377 ? 100.974 98.926 104.311 1.00 57.93 377 GLU A C 1
ATOM 2236 O O . GLU A 1 377 ? 99.867 98.689 103.821 1.00 57.93 377 GLU A O 1
ATOM 2242 N N . ASN A 1 378 ? 101.210 98.730 105.611 1.00 57.32 378 ASN A N 1
ATOM 2243 C CA . ASN A 1 378 ? 100.152 98.210 106.465 1.00 57.32 378 ASN A CA 1
ATOM 2244 C C . ASN A 1 378 ? 99.102 99.270 106.782 1.00 57.32 378 ASN A C 1
ATOM 2245 O O . ASN A 1 378 ? 97.900 98.988 106.740 1.00 57.32 378 ASN A O 1
ATOM 2250 N N . LEU A 1 379 ? 99.526 100.492 107.103 1.00 54.58 379 LEU A N 1
ATOM 2251 C CA . LEU A 1 379 ? 98.603 101.491 107.623 1.00 54.58 379 LEU A CA 1
ATOM 2252 C C . LEU A 1 379 ? 98.207 102.542 106.596 1.00 54.58 379 LEU A C 1
ATOM 2253 O O . LEU A 1 379 ? 97.376 103.402 106.902 1.00 54.58 379 LEU A O 1
ATOM 2258 N N . GLY A 1 380 ? 98.775 102.499 105.394 1.00 55.64 380 GLY A N 1
ATOM 2259 C CA . GLY A 1 380 ? 98.327 103.377 104.330 1.00 55.64 380 GLY A CA 1
ATOM 2260 C C . GLY A 1 380 ? 98.569 104.849 104.566 1.00 55.64 380 GLY A C 1
ATOM 2261 O O . GLY A 1 380 ? 97.901 105.682 103.950 1.00 55.64 380 GLY A O 1
ATOM 2262 N N . ILE A 1 381 ? 99.501 105.197 105.451 1.00 52.69 381 ILE A N 1
ATOM 2263 C CA . ILE A 1 381 ? 99.848 106.595 105.662 1.00 52.69 381 ILE A CA 1
ATOM 2264 C C . ILE A 1 381 ? 100.522 107.137 104.410 1.00 52.69 381 ILE A C 1
ATOM 2265 O O . ILE A 1 381 ? 101.292 106.433 103.744 1.00 52.69 381 ILE A O 1
ATOM 2270 N N . ASP A 1 382 ? 100.223 108.389 104.070 1.00 52.81 382 ASP A N 1
ATOM 2271 C CA . ASP A 1 382 ? 100.778 108.985 102.862 1.00 52.81 382 ASP A CA 1
ATOM 2272 C C . ASP A 1 382 ? 102.289 109.135 102.974 1.00 52.81 382 ASP A C 1
ATOM 2273 O O . ASP A 1 382 ? 102.839 109.322 104.060 1.00 52.81 382 ASP A O 1
ATOM 2278 N N . LYS A 1 383 ? 102.961 109.054 101.826 1.00 52.11 383 LYS A N 1
ATOM 2279 C CA . LYS A 1 383 ? 104.419 109.057 101.827 1.00 52.11 383 LYS A CA 1
ATOM 2280 C C . LYS A 1 383 ? 104.992 110.402 102.253 1.00 52.11 383 LYS A C 1
ATOM 2281 O O . LYS A 1 383 ? 106.066 110.442 102.856 1.00 52.11 383 LYS A O 1
ATOM 2287 N N . ARG A 1 384 ? 104.303 111.508 101.963 1.00 52.55 384 ARG A N 1
ATOM 2288 C CA . ARG A 1 384 ? 104.820 112.815 102.361 1.00 52.55 384 ARG A CA 1
ATOM 2289 C C . ARG A 1 384 ? 104.922 112.935 103.876 1.00 52.55 384 ARG A C 1
ATOM 2290 O O . ARG A 1 384 ? 105.990 113.263 104.416 1.00 52.55 384 ARG A O 1
ATOM 2298 N N . VAL A 1 385 ? 103.824 112.654 104.577 1.00 48.83 385 VAL A N 1
ATOM 2299 C CA . VAL A 1 385 ? 103.787 112.850 106.019 1.00 48.83 385 VAL A CA 1
ATOM 2300 C C . VAL A 1 385 ? 104.723 111.882 106.729 1.00 48.83 385 VAL A C 1
ATOM 2301 O O . VAL A 1 385 ? 105.415 112.265 107.674 1.00 48.83 385 VAL A O 1
ATOM 2305 N N . THR A 1 386 ? 104.780 110.624 106.291 1.00 47.92 386 THR A N 1
ATOM 2306 C CA . THR A 1 386 ? 105.699 109.691 106.931 1.00 47.92 386 THR A CA 1
ATOM 2307 C C . THR A 1 386 ? 107.150 110.051 106.629 1.00 47.92 386 THR A C 1
ATOM 2308 O O . THR A 1 386 ? 107.994 110.037 107.532 1.00 47.92 386 THR A O 1
ATOM 2312 N N . ARG A 1 387 ? 107.450 110.425 105.381 1.00 50.52 387 ARG A N 1
ATOM 2313 C CA . ARG A 1 387 ? 108.819 110.761 105.015 1.00 50.52 387 ARG A CA 1
ATOM 2314 C C . ARG A 1 387 ? 109.300 112.004 105.742 1.00 50.52 387 ARG A C 1
ATOM 2315 O O . ARG A 1 387 ? 110.508 112.194 105.905 1.00 50.52 387 ARG A O 1
ATOM 2323 N N . PHE A 1 388 ? 108.384 112.868 106.175 1.00 47.95 388 PHE A N 1
ATOM 2324 C CA . PHE A 1 388 ? 108.831 113.964 107.028 1.00 47.95 388 PHE A CA 1
ATOM 2325 C C . PHE A 1 388 ? 108.927 113.541 108.487 1.00 47.95 388 PHE A C 1
ATOM 2326 O O . PHE A 1 388 ? 109.950 113.770 109.140 1.00 47.95 388 PHE A O 1
ATOM 2334 N N . VAL A 1 389 ? 107.860 112.945 109.021 1.00 42.30 389 VAL A N 1
ATOM 2335 C CA . VAL A 1 389 ? 107.756 112.728 110.460 1.00 42.30 389 VAL A CA 1
ATOM 2336 C C . VAL A 1 389 ? 108.804 111.736 110.944 1.00 42.30 389 VAL A C 1
ATOM 2337 O O . VAL A 1 389 ? 109.502 111.987 111.932 1.00 42.30 389 VAL A O 1
ATOM 2341 N N . LEU A 1 390 ? 108.932 110.597 110.269 1.00 40.59 390 LEU A N 1
ATOM 2342 C CA . LEU A 1 390 ? 109.766 109.530 110.818 1.00 40.59 390 LEU A CA 1
ATOM 2343 C C . LEU A 1 390 ? 111.232 109.919 110.952 1.00 40.59 390 LEU A C 1
ATOM 2344 O O . LEU A 1 390 ? 111.796 109.719 112.040 1.00 40.59 390 LEU A O 1
ATOM 2349 N N . PRO A 1 391 ? 111.910 110.454 109.929 1.00 41.82 391 PRO A N 1
ATOM 2350 C CA . PRO A 1 391 ? 113.335 110.778 110.115 1.00 41.82 391 PRO A CA 1
ATOM 2351 C C . PRO A 1 391 ? 113.591 111.821 111.188 1.00 41.82 391 PRO A C 1
ATOM 2352 O O . PRO A 1 391 ? 114.588 111.722 111.912 1.00 41.82 391 PRO A O 1
ATOM 2356 N N . VAL A 1 392 ? 112.725 112.827 111.307 1.00 38.23 392 VAL A N 1
ATOM 2357 C CA . VAL A 1 392 ? 112.905 113.843 112.339 1.00 38.23 392 VAL A CA 1
ATOM 2358 C C . VAL A 1 392 ? 112.613 113.260 113.714 1.00 38.23 392 VAL A C 1
ATOM 2359 O O . VAL A 1 392 ? 113.368 113.469 114.672 1.00 38.23 392 VAL A O 1
ATOM 2363 N N . GLY A 1 393 ? 111.516 112.515 113.828 1.00 33.68 393 GLY A N 1
ATOM 2364 C CA . GLY A 1 393 ? 111.137 111.926 115.094 1.00 33.68 393 GLY A CA 1
ATOM 2365 C C . GLY A 1 393 ? 112.053 110.825 115.568 1.00 33.68 393 GLY A C 1
ATOM 2366 O O . GLY A 1 393 ? 112.016 110.482 116.753 1.00 33.68 393 GLY A O 1
ATOM 2367 N N . ALA A 1 394 ? 112.863 110.257 114.677 1.00 34.28 394 ALA A N 1
ATOM 2368 C CA . ALA A 1 394 ? 113.805 109.229 115.091 1.00 34.28 394 ALA A CA 1
ATOM 2369 C C . ALA A 1 394 ? 114.860 109.770 116.039 1.00 34.28 394 ALA A C 1
ATOM 2370 O O . ALA A 1 394 ? 115.467 108.991 116.779 1.00 34.28 394 ALA A O 1
ATOM 2372 N N . THR A 1 395 ? 115.089 111.079 116.036 1.00 29.80 395 THR A N 1
ATOM 2373 C CA . THR A 1 395 ? 116.050 111.704 116.934 1.00 29.80 395 THR A CA 1
ATOM 2374 C C . THR A 1 395 ? 115.399 112.698 117.881 1.00 29.80 395 THR A C 1
ATOM 2375 O O . THR A 1 395 ? 115.697 112.689 119.079 1.00 29.80 395 THR A O 1
ATOM 2379 N N . ILE A 1 396 ? 114.520 113.566 117.377 1.00 27.84 396 ILE A N 1
ATOM 2380 C CA . ILE A 1 396 ? 113.907 114.576 118.232 1.00 27.84 396 ILE A CA 1
ATOM 2381 C C . ILE A 1 396 ? 112.900 113.949 119.190 1.00 27.84 396 ILE A C 1
ATOM 2382 O O . ILE A 1 396 ? 112.851 114.297 120.374 1.00 27.84 396 ILE A O 1
ATOM 2387 N N . ASN A 1 397 ? 112.081 113.029 118.701 1.00 30.25 397 ASN A N 1
ATOM 2388 C CA . ASN A 1 397 ? 110.955 112.495 119.462 1.00 30.25 397 ASN A CA 1
ATOM 2389 C C . ASN A 1 397 ? 111.405 111.205 120.133 1.00 30.25 397 ASN A C 1
ATOM 2390 O O . ASN A 1 397 ? 111.487 110.158 119.489 1.00 30.25 397 ASN A O 1
ATOM 2395 N N . MET A 1 398 ? 111.688 111.274 121.433 1.00 28.50 398 MET A N 1
ATOM 2396 C CA . MET A 1 398 ? 112.038 110.097 122.230 1.00 28.50 398 MET A CA 1
ATOM 2397 C C . MET A 1 398 ? 111.240 110.159 123.529 1.00 28.50 398 MET A C 1
ATOM 2398 O O . MET A 1 398 ? 111.677 110.777 124.501 1.00 28.50 398 MET A O 1
ATOM 2403 N N . ASP A 1 399 ? 110.062 109.529 123.540 1.00 28.54 399 ASP A N 1
ATOM 2404 C CA . ASP A 1 399 ? 109.265 109.473 124.761 1.00 28.54 399 ASP A CA 1
ATOM 2405 C C . ASP A 1 399 ? 109.938 108.604 125.812 1.00 28.54 399 ASP A C 1
ATOM 2406 O O . ASP A 1 399 ? 110.049 108.991 126.982 1.00 28.54 399 ASP A O 1
ATOM 2411 N N . GLY A 1 400 ? 110.375 107.413 125.411 1.00 27.56 400 GLY A N 1
ATOM 2412 C CA . GLY A 1 400 ? 110.926 106.478 126.373 1.00 27.56 400 GLY A CA 1
ATOM 2413 C C . GLY A 1 400 ? 112.190 106.991 127.025 1.00 27.56 400 GLY A C 1
ATOM 2414 O O . GLY A 1 400 ? 112.386 106.826 128.228 1.00 27.56 400 GLY A O 1
ATOM 2415 N N . THR A 1 401 ? 113.065 107.619 126.242 1.00 25.45 401 THR A N 1
ATOM 2416 C CA . THR A 1 401 ? 114.288 108.165 126.814 1.00 25.45 401 THR A CA 1
ATOM 2417 C C . THR A 1 401 ? 113.983 109.310 127.768 1.00 25.45 401 THR A C 1
ATOM 2418 O O . THR A 1 401 ? 114.647 109.455 128.797 1.00 25.45 401 THR A O 1
ATOM 2422 N N . ALA A 1 402 ? 112.976 110.125 127.462 1.00 23.12 402 ALA A N 1
ATOM 2423 C CA . ALA A 1 402 ? 112.607 111.202 128.373 1.00 23.12 402 ALA A CA 1
ATOM 2424 C C . ALA A 1 402 ? 112.098 110.650 129.697 1.00 23.12 402 ALA A C 1
ATOM 2425 O O . ALA A 1 402 ? 112.514 111.097 130.775 1.00 23.12 402 ALA A O 1
ATOM 2427 N N . LEU A 1 403 ? 111.190 109.675 129.636 1.00 22.72 403 LEU A N 1
ATOM 2428 C CA . LEU A 1 403 ? 110.680 109.069 130.861 1.00 22.72 403 LEU A CA 1
ATOM 2429 C C . LEU A 1 403 ? 111.806 108.418 131.647 1.00 22.72 403 LEU A C 1
ATOM 2430 O O . LEU A 1 403 ? 111.900 108.572 132.868 1.00 22.72 403 LEU A O 1
ATOM 2435 N N . TYR A 1 404 ? 112.674 107.690 130.949 1.00 23.61 404 TYR A N 1
ATOM 2436 C CA . TYR A 1 404 ? 113.820 107.050 131.576 1.00 23.61 404 TYR A CA 1
ATOM 2437 C C . TYR A 1 404 ? 114.709 108.058 132.274 1.00 23.61 404 TYR A C 1
ATOM 2438 O O . TYR A 1 404 ? 115.159 107.822 133.396 1.00 23.61 404 TYR A O 1
ATOM 2447 N N . GLU A 1 405 ? 114.991 109.180 131.619 1.00 21.73 405 GLU A N 1
ATOM 2448 C CA . GLU A 1 405 ? 115.926 110.138 132.187 1.00 21.73 405 GLU A CA 1
ATOM 2449 C C . GLU A 1 405 ? 115.332 110.835 133.399 1.00 21.73 405 GLU A C 1
ATOM 2450 O O . GLU A 1 405 ? 116.024 111.031 134.400 1.00 21.73 405 GLU A O 1
ATOM 2456 N N . ALA A 1 406 ? 114.050 111.198 133.345 1.00 20.03 406 ALA A N 1
ATOM 2457 C CA . ALA A 1 406 ? 113.420 111.776 134.530 1.00 20.03 406 ALA A CA 1
ATOM 2458 C C . ALA A 1 406 ? 113.412 110.777 135.680 1.00 20.03 406 ALA A C 1
ATOM 2459 O O . ALA A 1 406 ? 113.798 111.104 136.813 1.00 20.03 406 ALA A O 1
ATOM 2461 N N . VAL A 1 407 ? 113.004 109.538 135.394 1.00 20.57 407 VAL A N 1
ATOM 2462 C CA . VAL A 1 407 ? 112.943 108.505 136.421 1.00 20.57 407 VAL A CA 1
ATOM 2463 C C . VAL A 1 407 ? 114.311 108.286 137.042 1.00 20.57 407 VAL A C 1
ATOM 2464 O O . VAL A 1 407 ? 114.454 108.229 138.266 1.00 20.57 407 VAL A O 1
ATOM 2468 N N . ALA A 1 408 ? 115.340 108.176 136.212 1.00 20.46 408 ALA A N 1
ATOM 2469 C CA . ALA A 1 408 ? 116.657 107.848 136.727 1.00 20.46 408 ALA A CA 1
ATOM 2470 C C . ALA A 1 408 ? 117.318 109.030 137.417 1.00 20.46 408 ALA A C 1
ATOM 2471 O O . ALA A 1 408 ? 118.086 108.830 138.357 1.00 20.46 408 ALA A O 1
ATOM 2473 N N . ALA A 1 409 ? 117.036 110.260 136.993 1.00 20.29 409 ALA A N 1
ATOM 2474 C CA . ALA A 1 409 ? 117.557 111.409 137.722 1.00 20.29 409 ALA A CA 1
ATOM 2475 C C . ALA A 1 409 ? 116.955 111.487 139.116 1.00 20.29 409 ALA A C 1
ATOM 2476 O O . ALA A 1 409 ? 117.673 111.689 140.104 1.00 20.29 409 ALA A O 1
ATOM 2478 N N . ILE A 1 410 ? 115.637 111.305 139.225 1.00 20.42 410 ILE A N 1
ATOM 2479 C CA . ILE A 1 410 ? 115.048 111.305 140.561 1.00 20.42 410 ILE A CA 1
ATOM 2480 C C . ILE A 1 410 ? 115.520 110.097 141.362 1.00 20.42 410 ILE A C 1
ATOM 2481 O O . ILE A 1 410 ? 115.646 110.173 142.584 1.00 20.42 410 ILE A O 1
ATOM 2486 N N . PHE A 1 411 ? 115.802 108.973 140.702 1.00 23.17 411 PHE A N 1
ATOM 2487 C CA . PHE A 1 411 ? 116.316 107.806 141.413 1.00 23.17 411 PHE A CA 1
ATOM 2488 C C . PHE A 1 411 ? 117.714 108.058 141.967 1.00 23.17 411 PHE A C 1
ATOM 2489 O O . PHE A 1 411 ? 118.019 107.671 143.102 1.00 23.17 411 PHE A O 1
ATOM 2497 N N . ILE A 1 412 ? 118.578 108.700 141.179 1.00 23.29 412 ILE A N 1
ATOM 2498 C CA . ILE A 1 412 ? 119.900 109.078 141.668 1.00 23.29 412 ILE A CA 1
ATOM 2499 C C . ILE A 1 412 ? 119.769 110.040 142.837 1.00 23.29 412 ILE A C 1
ATOM 2500 O O . ILE A 1 412 ? 120.512 109.952 143.820 1.00 23.29 412 ILE A O 1
ATOM 2505 N N . ALA A 1 413 ? 118.823 110.975 142.751 1.00 24.55 413 ALA A N 1
ATOM 2506 C CA . ALA A 1 413 ? 118.584 111.871 143.878 1.00 24.55 413 ALA A CA 1
ATOM 2507 C C . ALA A 1 413 ? 118.119 111.100 145.104 1.00 24.55 413 ALA A C 1
ATOM 2508 O O . ALA A 1 413 ? 118.486 111.436 146.234 1.00 24.55 413 ALA A O 1
ATOM 2510 N N . GLN A 1 414 ? 117.300 110.069 144.902 1.00 26.90 414 GLN A N 1
ATOM 2511 C CA . GLN A 1 414 ? 116.705 109.356 146.023 1.00 26.90 414 GLN A CA 1
ATOM 2512 C C . GLN A 1 414 ? 117.670 108.394 146.701 1.00 26.90 414 GLN A C 1
ATOM 2513 O O . GLN A 1 414 ? 117.526 108.147 147.901 1.00 26.90 414 GLN A O 1
ATOM 2519 N N . MET A 1 415 ? 118.641 107.824 145.983 1.00 30.87 415 MET A N 1
ATOM 2520 C CA . MET A 1 415 ? 119.598 106.985 146.702 1.00 30.87 415 MET A CA 1
ATOM 2521 C C . MET A 1 415 ? 120.494 107.809 147.612 1.00 30.87 415 MET A C 1
ATOM 2522 O O . MET A 1 415 ? 120.993 107.293 148.617 1.00 30.87 415 MET A O 1
ATOM 2527 N N . ASN A 1 416 ? 120.720 109.072 147.281 1.00 31.19 416 ASN A N 1
ATOM 2528 C CA . ASN A 1 416 ? 121.590 109.921 148.077 1.00 31.19 416 ASN A CA 1
ATOM 2529 C C . ASN A 1 416 ? 120.875 110.553 149.258 1.00 31.19 416 ASN A C 1
ATOM 2530 O O . ASN A 1 416 ? 121.519 111.229 150.064 1.00 31.19 416 ASN A O 1
ATOM 2535 N N . GLY A 1 417 ? 119.569 110.353 149.385 1.00 31.86 417 GLY A N 1
ATOM 2536 C CA . GLY A 1 417 ? 118.813 110.996 150.431 1.00 31.86 417 GLY A CA 1
ATOM 2537 C C . GLY A 1 417 ? 118.442 112.431 150.145 1.00 31.86 417 GLY A C 1
ATOM 2538 O O . GLY A 1 417 ? 117.787 113.063 150.981 1.00 31.86 417 GLY A O 1
ATOM 2539 N N . VAL A 1 418 ? 118.833 112.965 148.992 1.00 30.27 418 VAL A N 1
ATOM 2540 C CA . VAL A 1 418 ? 118.523 114.346 148.645 1.00 30.27 418 VAL A CA 1
ATOM 2541 C C . VAL A 1 418 ? 117.045 114.422 148.280 1.00 30.27 418 VAL A C 1
ATOM 2542 O O . VAL A 1 418 ? 116.610 113.823 147.294 1.00 30.27 418 VAL A O 1
ATOM 2546 N N . VAL A 1 419 ? 116.270 115.147 149.072 1.00 29.96 419 VAL A N 1
ATOM 2547 C CA . VAL A 1 419 ? 114.894 115.441 148.701 1.00 29.96 419 VAL A CA 1
ATOM 2548 C C . VAL A 1 419 ? 114.894 116.661 147.793 1.00 29.96 419 VAL A C 1
ATOM 2549 O O . VAL A 1 419 ? 115.673 117.602 147.987 1.00 29.96 419 VAL A O 1
ATOM 2553 N N . LEU A 1 420 ? 114.044 116.638 146.776 1.00 27.50 420 LEU A N 1
ATOM 2554 C CA . LEU A 1 420 ? 114.056 117.654 145.736 1.00 27.50 420 LEU A CA 1
ATOM 2555 C C . LEU A 1 420 ? 112.905 118.627 145.939 1.00 27.50 420 LEU A C 1
ATOM 2556 O O . LEU A 1 420 ? 111.763 118.211 146.158 1.00 27.50 420 LEU A O 1
ATOM 2561 N N . ASP A 1 421 ? 113.211 119.918 145.864 1.00 29.62 421 ASP A N 1
ATOM 2562 C CA . ASP A 1 421 ? 112.192 120.949 145.934 1.00 29.62 421 ASP A CA 1
ATOM 2563 C C . ASP A 1 421 ? 111.335 120.925 144.673 1.00 29.62 421 ASP A C 1
ATOM 2564 O O . ASP A 1 421 ? 111.593 120.180 143.727 1.00 29.62 421 ASP A O 1
ATOM 2569 N N . GLY A 1 422 ? 110.300 121.762 144.662 1.00 27.76 422 GLY A N 1
ATOM 2570 C CA . GLY A 1 422 ? 109.481 121.874 143.468 1.00 27.76 422 GLY A CA 1
ATOM 2571 C C . GLY A 1 422 ? 110.266 122.391 142.280 1.00 27.76 422 GLY A C 1
ATOM 2572 O O . GLY A 1 422 ? 110.105 121.907 141.155 1.00 27.76 422 GLY A O 1
ATOM 2573 N N . GLY A 1 423 ? 111.131 123.376 142.515 1.00 26.32 423 GLY A N 1
ATOM 2574 C CA . GLY A 1 423 ? 111.936 123.913 141.434 1.00 26.32 423 GLY A CA 1
ATOM 2575 C C . GLY A 1 423 ? 112.863 122.876 140.836 1.00 26.32 423 GLY A C 1
ATOM 2576 O O . GLY A 1 423 ? 113.033 122.811 139.619 1.00 26.32 423 GLY A O 1
ATOM 2577 N N . GLN A 1 424 ? 113.465 122.043 141.682 1.00 23.95 424 GLN A N 1
ATOM 2578 C CA . GLN A 1 424 ? 114.332 120.992 141.168 1.00 23.95 424 GLN A CA 1
ATOM 2579 C C . GLN A 1 424 ? 113.545 119.937 140.402 1.00 23.95 424 GLN A C 1
ATOM 2580 O O . GLN A 1 424 ? 114.042 119.400 139.412 1.00 23.95 424 GLN A O 1
ATOM 2586 N N . ILE A 1 425 ? 112.319 119.635 140.828 1.00 22.45 425 ILE A N 1
ATOM 2587 C CA . ILE A 1 425 ? 111.491 118.690 140.084 1.00 22.45 425 ILE A CA 1
ATOM 2588 C C . ILE A 1 425 ? 111.150 119.241 138.706 1.00 22.45 425 ILE A C 1
ATOM 2589 O O . ILE A 1 425 ? 111.215 118.524 137.698 1.00 22.45 425 ILE A O 1
ATOM 2594 N N . VAL A 1 426 ? 110.780 120.520 138.633 1.00 20.46 426 VAL A N 1
ATOM 2595 C CA . VAL A 1 426 ? 110.481 121.116 137.335 1.00 20.46 426 VAL A CA 1
ATOM 2596 C C . VAL A 1 426 ? 111.734 121.168 136.469 1.00 20.46 426 VAL A C 1
ATOM 2597 O O . VAL A 1 426 ? 111.671 120.975 135.248 1.00 20.46 426 VAL A O 1
ATOM 2601 N N . THR A 1 427 ? 112.890 121.425 137.081 1.00 18.42 427 THR A N 1
ATOM 2602 C CA . THR A 1 427 ? 114.141 121.393 136.335 1.00 18.42 427 THR A CA 1
ATOM 2603 C C . THR A 1 427 ? 114.410 120.003 135.778 1.00 18.42 427 THR A C 1
ATOM 2604 O O . THR A 1 427 ? 114.859 119.862 134.637 1.00 18.42 427 THR A O 1
ATOM 2608 N N . VAL A 1 428 ? 114.144 118.964 136.572 1.00 17.71 428 VAL A N 1
ATOM 2609 C CA . VAL A 1 428 ? 114.300 117.597 136.085 1.00 17.71 428 VAL A CA 1
ATOM 2610 C C . VAL A 1 428 ? 113.400 117.356 134.888 1.00 17.71 428 VAL A C 1
ATOM 2611 O O . VAL A 1 428 ? 113.828 116.793 133.880 1.00 17.71 428 VAL A O 1
ATOM 2615 N N . SER A 1 429 ? 112.144 117.788 134.974 1.00 18.61 429 SER A N 1
ATOM 2616 C CA . SER A 1 429 ? 111.220 117.572 133.864 1.00 18.61 429 SER A CA 1
ATOM 2617 C C . SER A 1 429 ? 111.701 118.270 132.595 1.00 18.61 429 SER A C 1
ATOM 2618 O O . SER A 1 429 ? 111.767 117.659 131.520 1.00 18.61 429 SER A O 1
ATOM 2621 N N . LEU A 1 430 ? 112.058 119.551 132.704 1.00 17.63 430 LEU A N 1
ATOM 2622 C CA . LEU A 1 430 ? 112.451 120.310 131.520 1.00 17.63 430 LEU A CA 1
ATOM 2623 C C . LEU A 1 430 ? 113.753 119.786 130.926 1.00 17.63 430 LEU A C 1
ATOM 2624 O O . LEU A 1 430 ? 113.860 119.596 129.709 1.00 17.63 430 LEU A O 1
ATOM 2629 N N . THR A 1 431 ? 114.758 119.541 131.766 1.00 18.23 431 THR A N 1
ATOM 2630 C CA . THR A 1 431 ? 116.023 119.041 131.256 1.00 18.23 431 THR A CA 1
ATOM 2631 C C . THR A 1 431 ? 115.934 117.591 130.810 1.00 18.23 431 THR A C 1
ATOM 2632 O O . THR A 1 431 ? 116.795 117.142 130.055 1.00 18.23 431 THR A O 1
ATOM 2636 N N . ALA A 1 432 ? 114.916 116.849 131.246 1.00 17.87 432 ALA A N 1
ATOM 2637 C CA . ALA A 1 432 ? 114.679 115.527 130.687 1.00 17.87 432 ALA A CA 1
ATOM 2638 C C . ALA A 1 432 ? 114.029 115.611 129.320 1.00 17.87 432 ALA A C 1
ATOM 2639 O O . ALA A 1 432 ? 114.290 114.762 128.464 1.00 17.87 432 ALA A O 1
ATOM 2641 N N . THR A 1 433 ? 113.168 116.605 129.102 1.00 18.75 433 THR A N 1
ATOM 2642 C CA . THR A 1 433 ? 112.687 116.843 127.745 1.00 18.75 433 THR A CA 1
ATOM 2643 C C . THR A 1 433 ? 113.831 117.244 126.824 1.00 18.75 433 THR A C 1
ATOM 2644 O O . THR A 1 433 ? 113.939 116.737 125.703 1.00 18.75 433 THR A O 1
ATOM 2648 N N . LEU A 1 434 ? 114.702 118.146 127.281 1.00 18.63 434 LEU A N 1
ATOM 2649 C CA . LEU A 1 434 ? 115.834 118.553 126.449 1.00 18.63 434 LEU A CA 1
ATOM 2650 C C . LEU A 1 434 ? 116.815 117.411 126.221 1.00 18.63 434 LEU A C 1
ATOM 2651 O O . LEU A 1 434 ? 117.327 117.241 125.111 1.00 18.63 434 LEU A O 1
ATOM 2656 N N . ALA A 1 435 ? 117.102 116.625 127.258 1.00 19.20 435 ALA A N 1
ATOM 2657 C CA . ALA A 1 435 ? 118.089 115.560 127.126 1.00 19.20 435 ALA A CA 1
ATOM 2658 C C . ALA A 1 435 ? 117.626 114.497 126.141 1.00 19.20 435 ALA A C 1
ATOM 2659 O O . ALA A 1 435 ? 118.435 113.946 125.388 1.00 19.20 435 ALA A O 1
ATOM 2661 N N . SER A 1 436 ? 116.329 114.187 126.137 1.00 20.98 436 SER A N 1
ATOM 2662 C CA . SER A 1 436 ? 115.807 113.227 125.174 1.00 20.98 436 SER A CA 1
ATOM 2663 C C . SER A 1 436 ? 115.975 113.733 123.750 1.00 20.98 436 SER A C 1
ATOM 2664 O O . SER A 1 436 ? 116.311 112.964 122.845 1.00 20.98 436 SER A O 1
ATOM 2667 N N . VAL A 1 437 ? 115.736 115.025 123.531 1.00 20.78 437 VAL A N 1
ATOM 2668 C CA . VAL A 1 437 ? 115.898 115.598 122.198 1.00 20.78 437 VAL A CA 1
ATOM 2669 C C . VAL A 1 437 ? 117.344 115.472 121.742 1.00 20.78 437 VAL A C 1
ATOM 2670 O O . VAL A 1 437 ? 117.625 115.088 120.603 1.00 20.78 437 VAL A O 1
ATOM 2674 N N . GLY A 1 438 ? 118.283 115.789 122.631 1.00 22.65 438 GLY A N 1
ATOM 2675 C CA . GLY A 1 438 ? 119.685 115.736 122.257 1.00 22.65 438 GLY A CA 1
ATOM 2676 C C . GLY A 1 438 ? 120.176 114.329 121.986 1.00 22.65 438 GLY A C 1
ATOM 2677 O O . GLY A 1 438 ? 120.929 114.100 121.037 1.00 22.65 438 GLY A O 1
ATOM 2678 N N . ALA A 1 439 ? 119.758 113.371 122.808 1.00 26.00 439 ALA A N 1
ATOM 2679 C CA . ALA A 1 439 ? 120.278 112.012 122.724 1.00 26.00 439 ALA A CA 1
ATOM 2680 C C . ALA A 1 439 ? 120.060 111.429 121.339 1.00 26.00 439 ALA A C 1
ATOM 2681 O O . ALA A 1 439 ? 118.922 111.269 120.894 1.00 26.00 439 ALA A O 1
ATOM 2683 N N . ALA A 1 440 ? 121.157 111.112 120.661 1.00 31.24 440 ALA A N 1
ATOM 2684 C CA . ALA A 1 440 ? 121.077 110.540 119.329 1.00 31.24 440 ALA A CA 1
ATOM 2685 C C . ALA A 1 440 ? 120.544 109.116 119.399 1.00 31.24 440 ALA A C 1
ATOM 2686 O O . ALA A 1 440 ? 120.535 108.478 120.453 1.00 31.24 440 ALA A O 1
ATOM 2688 N N . SER A 1 441 ? 120.101 108.617 118.256 1.00 35.18 441 SER A N 1
ATOM 2689 C CA . SER A 1 441 ? 119.481 107.298 118.207 1.00 35.18 441 SER A CA 1
ATOM 2690 C C . SER A 1 441 ? 120.472 106.158 118.356 1.00 35.18 441 SER A C 1
ATOM 2691 O O . SER A 1 441 ? 120.067 105.005 118.181 1.00 35.18 441 SER A O 1
ATOM 2694 N N . ILE A 1 442 ? 121.740 106.413 118.657 1.00 36.25 442 ILE A N 1
ATOM 2695 C CA . ILE A 1 442 ? 122.704 105.347 118.915 1.00 36.25 442 ILE A CA 1
ATOM 2696 C C . ILE A 1 442 ? 122.336 104.685 120.237 1.00 36.25 442 ILE A C 1
ATOM 2697 O O . ILE A 1 442 ? 121.761 105.343 121.115 1.00 36.25 442 ILE A O 1
ATOM 2702 N N . PRO A 1 443 ? 122.617 103.396 120.419 1.00 37.89 443 PRO A N 1
ATOM 2703 C CA . PRO A 1 443 ? 122.274 102.744 121.686 1.00 37.89 443 PRO A CA 1
ATOM 2704 C C . PRO A 1 443 ? 123.035 103.356 122.852 1.00 37.89 443 PRO A C 1
ATOM 2705 O O . PRO A 1 443 ? 124.193 103.754 122.722 1.00 37.89 443 PRO A O 1
ATOM 2709 N N . SER A 1 444 ? 122.364 103.423 124.002 1.00 37.44 444 SER A N 1
ATOM 2710 C CA . SER A 1 444 ? 122.966 103.873 125.258 1.00 37.44 444 SER A CA 1
ATOM 2711 C C . SER A 1 444 ? 123.573 105.271 125.131 1.00 37.44 444 SER A C 1
ATOM 2712 O O . SER A 1 444 ? 124.757 105.488 125.395 1.00 37.44 444 SER A O 1
ATOM 2715 N N . ALA A 1 445 ? 122.745 106.229 124.720 1.00 31.76 445 ALA A N 1
ATOM 2716 C CA . ALA A 1 445 ? 123.114 107.636 124.742 1.00 31.76 445 ALA A CA 1
ATOM 2717 C C . ALA A 1 445 ? 122.361 108.418 125.806 1.00 31.76 445 ALA A C 1
ATOM 2718 O O . ALA A 1 445 ? 122.791 109.520 126.174 1.00 31.76 445 ALA A O 1
ATOM 2720 N N . GLY A 1 446 ? 121.256 107.869 126.310 1.00 29.18 446 GLY A N 1
ATOM 2721 C CA . GLY A 1 446 ? 120.548 108.521 127.394 1.00 29.18 446 GLY A CA 1
ATOM 2722 C C . GLY A 1 446 ? 121.410 108.678 128.629 1.00 29.18 446 GLY A C 1
ATOM 2723 O O . GLY A 1 446 ? 121.298 109.666 129.353 1.00 29.18 446 GLY A O 1
ATOM 2724 N N . LEU A 1 447 ? 122.292 107.712 128.879 1.00 29.15 447 LEU A N 1
ATOM 2725 C CA . LEU A 1 447 ? 123.196 107.810 130.020 1.00 29.15 447 LEU A CA 1
ATOM 2726 C C . LEU A 1 447 ? 124.151 108.982 129.867 1.00 29.15 447 LEU A C 1
ATOM 2727 O O . LEU A 1 447 ? 124.487 109.652 130.848 1.00 29.15 447 LEU A O 1
ATOM 2732 N N . VAL A 1 448 ? 124.617 109.231 128.647 1.00 24.54 448 VAL A N 1
ATOM 2733 C CA . VAL A 1 448 ? 125.496 110.367 128.412 1.00 24.54 448 VAL A CA 1
ATOM 2734 C C . VAL A 1 448 ? 124.729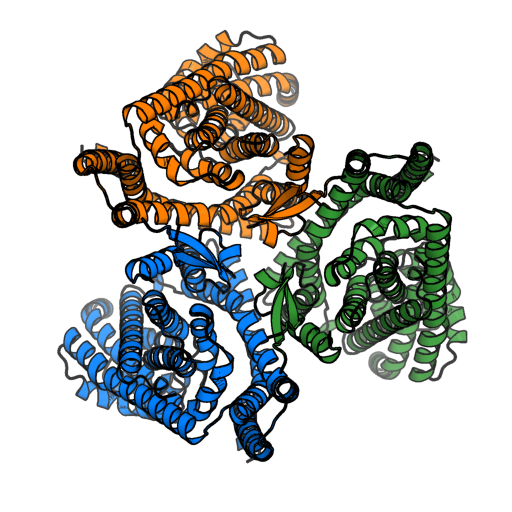 111.671 128.581 1.00 24.54 448 VAL A C 1
ATOM 2735 O O . VAL A 1 448 ? 125.208 112.610 129.225 1.00 24.54 448 VAL A O 1
ATOM 2739 N N . THR A 1 449 ? 123.523 111.749 128.012 1.00 22.46 449 THR A N 1
ATOM 2740 C CA . THR A 1 449 ? 122.726 112.962 128.162 1.00 22.46 449 THR A CA 1
ATOM 2741 C C . THR A 1 449 ? 122.206 113.152 129.577 1.00 22.46 449 THR A C 1
ATOM 2742 O O . THR A 1 449 ? 121.713 114.235 129.901 1.00 22.46 449 THR A O 1
ATOM 2746 N N . MET A 1 450 ? 122.295 112.121 130.412 1.00 23.21 450 MET A N 1
ATOM 2747 C CA . MET A 1 450 ? 121.841 112.211 131.792 1.00 23.21 450 MET A CA 1
ATOM 2748 C C . MET A 1 450 ? 122.605 113.265 132.572 1.00 23.21 450 MET A C 1
ATOM 2749 O O . MET A 1 450 ? 122.060 113.863 133.508 1.00 23.21 450 MET A O 1
ATOM 2754 N N . LEU A 1 451 ? 123.870 113.485 132.218 1.00 19.73 451 LEU A N 1
ATOM 2755 C CA . LEU A 1 451 ? 124.683 114.457 132.933 1.00 19.73 451 LEU A CA 1
ATOM 2756 C C . LEU A 1 451 ? 124.080 115.846 132.865 1.00 19.73 451 LEU A C 1
ATOM 2757 O O . LEU A 1 451 ? 124.257 116.641 133.791 1.00 19.73 451 LEU A O 1
ATOM 2762 N N . LEU A 1 452 ? 123.347 116.148 131.796 1.00 17.70 452 LEU A N 1
ATOM 2763 C CA . LEU A 1 452 ? 122.634 117.415 131.737 1.00 17.70 452 LEU A CA 1
ATOM 2764 C C . LEU A 1 452 ? 121.709 117.569 132.935 1.00 17.70 452 LEU A C 1
ATOM 2765 O O . LEU A 1 452 ? 121.783 118.560 133.668 1.00 17.70 452 LEU A O 1
ATOM 2770 N N . ILE A 1 453 ? 120.857 116.571 133.177 1.00 18.46 453 ILE A N 1
ATOM 2771 C CA . ILE A 1 453 ? 119.933 116.635 134.304 1.00 18.46 453 ILE A CA 1
ATOM 2772 C C . ILE A 1 453 ? 120.689 116.624 135.622 1.00 18.46 453 ILE A C 1
ATOM 2773 O O . ILE A 1 453 ? 120.375 117.388 136.544 1.00 18.46 453 ILE A O 1
ATOM 2778 N N . LEU A 1 454 ? 121.692 115.753 135.736 1.00 18.75 454 LEU A N 1
ATOM 2779 C CA . LEU A 1 454 ? 122.384 115.587 137.009 1.00 18.75 454 LEU A CA 1
ATOM 2780 C C . LEU A 1 454 ? 123.102 116.865 137.426 1.00 18.75 454 LEU A C 1
ATOM 2781 O O . LEU A 1 454 ? 123.116 117.215 138.610 1.00 18.75 454 LEU A O 1
ATOM 2786 N N . THR A 1 455 ? 123.709 117.577 136.473 1.00 17.57 455 THR A N 1
ATOM 2787 C CA . THR A 1 455 ? 124.348 118.842 136.810 1.00 17.57 455 THR A CA 1
ATOM 2788 C C . THR A 1 455 ? 123.351 119.987 136.896 1.00 17.57 455 THR A C 1
ATOM 2789 O O . THR A 1 455 ? 123.622 120.980 137.578 1.00 17.57 455 THR A O 1
ATOM 2793 N N . ALA A 1 456 ? 122.207 119.885 136.217 1.00 17.44 456 ALA A N 1
ATOM 2794 C CA . ALA A 1 456 ? 121.174 120.900 136.381 1.00 17.44 456 ALA A CA 1
ATOM 2795 C C . ALA A 1 456 ? 120.632 120.896 137.799 1.00 17.44 456 ALA A C 1
ATOM 2796 O O . ALA A 1 456 ? 120.398 121.957 138.386 1.00 17.44 456 ALA A O 1
ATOM 2798 N N . VAL A 1 457 ? 120.429 119.712 138.366 1.00 18.82 457 VAL A N 1
ATOM 2799 C CA . VAL A 1 457 ? 119.916 119.615 139.725 1.00 18.82 457 VAL A CA 1
ATOM 2800 C C . VAL A 1 457 ? 121.037 119.654 140.757 1.00 18.82 457 VAL A C 1
ATOM 2801 O O . VAL A 1 457 ? 120.808 120.045 141.905 1.00 18.82 457 VAL A O 1
ATOM 2805 N N . GLY A 1 458 ? 122.251 119.279 140.374 1.00 19.88 458 GLY A N 1
ATOM 2806 C CA . GLY A 1 458 ? 123.352 119.259 141.312 1.00 19.88 458 GLY A CA 1
ATOM 2807 C C . GLY A 1 458 ? 123.384 117.989 142.132 1.00 19.88 458 GLY A C 1
ATOM 2808 O O . GLY A 1 458 ? 123.309 118.029 143.362 1.00 19.88 458 GLY A O 1
ATOM 2809 N N . LEU A 1 459 ? 123.491 116.858 141.457 1.00 23.92 459 LEU A N 1
ATOM 2810 C CA . LEU A 1 459 ? 123.517 115.552 142.086 1.00 23.92 459 LEU A CA 1
ATOM 2811 C C . LEU A 1 459 ? 124.857 114.872 141.852 1.00 23.92 459 LEU A C 1
ATOM 2812 O O . LEU A 1 459 ? 125.589 115.222 140.921 1.00 23.92 459 LEU A O 1
ATOM 2817 N N . PRO A 1 460 ? 125.224 113.907 142.690 1.00 29.00 460 PRO A N 1
ATOM 2818 C CA . PRO A 1 460 ? 126.478 113.184 142.460 1.00 29.00 460 PRO A CA 1
ATOM 2819 C C . PRO A 1 460 ? 126.450 112.412 141.155 1.00 29.00 460 PRO A C 1
ATOM 2820 O O . PRO A 1 460 ? 125.707 111.437 141.016 1.00 29.00 460 PRO A O 1
ATOM 2824 N N . THR A 1 461 ? 127.268 112.840 140.195 1.00 30.18 461 THR A N 1
ATOM 2825 C CA . THR A 1 461 ? 127.269 112.218 138.879 1.00 30.18 461 THR A CA 1
ATOM 2826 C C . THR A 1 461 ? 127.900 110.835 138.894 1.00 30.18 461 THR A C 1
ATOM 2827 O O . THR A 1 461 ? 127.723 110.078 137.935 1.00 30.18 461 THR A O 1
ATOM 2831 N N . GLU A 1 462 ? 128.629 110.490 139.956 1.00 37.15 462 GLU A N 1
ATOM 2832 C CA . GLU A 1 462 ? 129.269 109.183 140.037 1.00 37.15 462 GLU A CA 1
ATOM 2833 C C . GLU A 1 462 ? 128.262 108.043 140.083 1.00 37.15 462 GLU A C 1
ATOM 2834 O O . GLU A 1 462 ? 128.620 106.906 139.767 1.00 37.15 462 GLU A O 1
ATOM 2840 N N . ASP A 1 463 ? 127.018 108.316 140.465 1.00 37.39 463 ASP A N 1
ATOM 2841 C CA . ASP A 1 463 ? 126.017 107.269 140.602 1.00 37.39 463 ASP A CA 1
ATOM 2842 C C . ASP A 1 463 ? 125.470 106.792 139.266 1.00 37.39 463 ASP A C 1
ATOM 2843 O O . ASP A 1 463 ? 124.543 105.980 139.252 1.00 37.39 463 ASP A O 1
ATOM 2848 N N . ILE A 1 464 ? 126.012 107.279 138.150 1.00 34.12 464 ILE A N 1
ATOM 2849 C CA . ILE A 1 464 ? 125.545 106.833 136.843 1.00 34.12 464 ILE A CA 1
ATOM 2850 C C . ILE A 1 464 ? 125.900 105.372 136.609 1.00 34.12 464 ILE A C 1
ATOM 2851 O O . ILE A 1 464 ? 125.149 104.643 135.952 1.00 34.12 464 ILE A O 1
ATOM 2856 N N . SER A 1 465 ? 127.030 104.913 137.150 1.00 35.45 465 SER A N 1
ATOM 2857 C CA . SER A 1 465 ? 127.483 103.548 136.901 1.00 35.45 465 SER A CA 1
ATOM 2858 C C . SER A 1 465 ? 126.459 102.511 137.348 1.00 35.45 465 SER A C 1
ATOM 2859 O O . SER A 1 465 ? 126.335 101.445 136.726 1.00 35.45 465 SER A O 1
ATOM 2862 N N . LEU A 1 466 ? 125.711 102.801 138.412 1.00 34.88 466 LEU A N 1
ATOM 2863 C CA . LEU A 1 466 ? 124.684 101.868 138.856 1.00 34.88 466 LEU A CA 1
ATOM 2864 C C . LEU A 1 466 ? 123.657 101.627 137.759 1.00 34.88 466 LEU A C 1
ATOM 2865 O O . LEU A 1 466 ? 123.239 100.489 137.526 1.00 34.88 466 LEU A O 1
ATOM 2870 N N . LEU A 1 467 ? 123.247 102.688 137.066 1.00 32.83 467 LEU A N 1
ATOM 2871 C CA . LEU A 1 467 ? 122.325 102.530 135.950 1.00 32.83 467 LEU A CA 1
ATOM 2872 C C . LEU A 1 467 ? 123.026 101.967 134.722 1.00 32.83 467 LEU A C 1
ATOM 2873 O O . LEU A 1 467 ? 122.387 101.310 133.893 1.00 32.83 467 LEU A O 1
ATOM 2878 N N . VAL A 1 468 ? 124.326 102.235 134.578 1.00 33.86 468 VAL A N 1
ATOM 2879 C CA . VAL A 1 468 ? 125.103 101.621 133.505 1.00 33.86 468 VAL A CA 1
ATOM 2880 C C . VAL A 1 468 ? 125.019 100.112 133.607 1.00 33.86 468 VAL A C 1
ATOM 2881 O O . VAL A 1 468 ? 125.005 99.407 132.592 1.00 33.86 468 VAL A O 1
ATOM 2885 N N . ALA A 1 469 ? 124.964 99.594 134.834 1.00 35.08 469 ALA A N 1
ATOM 2886 C CA . ALA A 1 469 ? 124.944 98.148 135.031 1.00 35.08 469 ALA A CA 1
ATOM 2887 C C . ALA A 1 469 ? 123.744 97.495 134.348 1.00 35.08 469 ALA A C 1
ATOM 2888 O O . ALA A 1 469 ? 123.881 96.438 133.723 1.00 35.08 469 ALA A O 1
ATOM 2890 N N . VAL A 1 470 ? 122.566 98.104 134.445 1.00 35.25 470 VAL A N 1
ATOM 2891 C CA . VAL A 1 470 ? 121.344 97.503 133.922 1.00 35.25 470 VAL A CA 1
ATOM 2892 C C . VAL A 1 470 ? 120.761 98.314 132.767 1.00 35.25 470 VAL A C 1
ATOM 2893 O O . VAL A 1 470 ? 119.576 98.197 132.473 1.00 35.25 470 VAL A O 1
ATOM 2897 N N . ASP A 1 471 ? 121.573 99.152 132.121 1.00 37.80 471 ASP A N 1
ATOM 2898 C CA . ASP A 1 471 ? 121.067 99.994 131.041 1.00 37.80 471 ASP A CA 1
ATOM 2899 C C . ASP A 1 471 ? 120.392 99.200 129.930 1.00 37.80 471 ASP A C 1
ATOM 2900 O O . ASP A 1 471 ? 119.251 99.490 129.569 1.00 37.80 471 ASP A O 1
ATOM 2905 N N . TRP A 1 472 ? 121.075 98.194 129.378 1.00 42.08 472 TRP A N 1
ATOM 2906 C CA . TRP A 1 472 ? 120.697 97.672 128.063 1.00 42.08 472 TRP A CA 1
ATOM 2907 C C . TRP A 1 472 ? 119.259 97.161 128.037 1.00 42.08 472 TRP A C 1
ATOM 2908 O O . TRP A 1 472 ? 118.528 97.372 127.053 1.00 42.08 472 TRP A O 1
ATOM 2919 N N . LEU A 1 473 ? 118.835 96.480 129.102 1.00 38.59 473 LEU A N 1
ATOM 2920 C CA . LEU A 1 473 ? 117.476 95.958 129.138 1.00 38.59 473 LEU A CA 1
ATOM 2921 C C . LEU A 1 473 ? 116.452 97.080 129.104 1.00 38.59 473 LEU A C 1
ATOM 2922 O O . LEU A 1 473 ? 115.415 96.954 128.446 1.00 38.59 473 LEU A O 1
ATOM 2927 N N . LEU A 1 474 ? 116.722 98.184 129.798 1.00 34.67 474 LEU A N 1
ATOM 2928 C CA . LEU A 1 474 ? 115.833 99.334 129.713 1.00 34.67 474 LEU A CA 1
ATOM 2929 C C . LEU A 1 474 ? 115.956 100.042 128.373 1.00 34.67 474 LEU A C 1
ATOM 2930 O O . LEU A 1 474 ? 114.988 100.640 127.904 1.00 34.67 474 LEU A O 1
ATOM 2935 N N . ASP A 1 475 ? 117.140 100.001 127.762 1.00 36.96 475 ASP A N 1
ATOM 2936 C CA . ASP A 1 475 ? 117.361 100.674 126.486 1.00 36.96 475 ASP A CA 1
ATOM 2937 C C . ASP A 1 475 ? 116.501 100.064 125.392 1.00 36.96 475 ASP A C 1
ATOM 2938 O O . ASP A 1 475 ? 115.945 100.783 124.552 1.00 36.96 475 ASP A O 1
ATOM 2943 N N . ARG A 1 476 ? 116.394 98.738 125.380 1.00 37.40 476 ARG A N 1
ATOM 2944 C CA . ARG A 1 476 ? 115.548 98.093 124.380 1.00 37.40 476 ARG A CA 1
ATOM 2945 C C . ARG A 1 476 ? 114.095 98.541 124.518 1.00 37.40 476 ARG A C 1
ATOM 2946 O O . ARG A 1 476 ? 113.438 98.888 123.527 1.00 37.40 476 ARG A O 1
ATOM 2954 N N . MET A 1 477 ? 113.584 98.573 125.746 1.00 34.54 477 MET A N 1
ATOM 2955 C CA . MET A 1 477 ? 112.213 99.022 125.959 1.00 34.54 477 MET A CA 1
ATOM 2956 C C . MET A 1 477 ? 112.053 100.498 125.614 1.00 34.54 477 MET A C 1
ATOM 2957 O O . MET A 1 477 ? 111.022 100.903 125.064 1.00 34.54 477 MET A O 1
ATOM 2962 N N . ARG A 1 478 ? 113.060 101.314 125.927 1.00 30.95 478 ARG A N 1
ATOM 2963 C CA . ARG A 1 478 ? 113.006 102.737 125.611 1.00 30.95 478 ARG A CA 1
ATOM 2964 C C . ARG A 1 478 ? 112.878 102.963 124.116 1.00 30.95 478 ARG A C 1
ATOM 2965 O O . ARG A 1 478 ? 112.043 103.755 123.660 1.00 30.95 478 ARG A O 1
ATOM 2973 N N . THR A 1 479 ? 113.733 102.306 123.335 1.00 32.08 479 THR A N 1
ATOM 2974 C CA . THR A 1 479 ? 113.667 102.513 121.899 1.00 32.08 479 THR A CA 1
ATOM 2975 C C . THR A 1 479 ? 112.386 101.934 121.320 1.00 32.08 479 THR A C 1
ATOM 2976 O O . THR A 1 479 ? 111.835 102.497 120.369 1.00 32.08 479 THR A O 1
ATOM 2980 N N . SER A 1 480 ? 111.864 100.853 121.902 1.00 32.29 480 SER A N 1
ATOM 2981 C CA . SER A 1 480 ? 110.558 100.369 121.469 1.00 32.29 480 SER A CA 1
ATOM 2982 C C . SER A 1 480 ? 109.483 101.427 121.691 1.00 32.29 480 SER A C 1
ATOM 2983 O O . SER A 1 480 ? 108.675 101.712 120.796 1.00 32.29 480 SER A O 1
ATOM 2986 N N . VAL A 1 481 ? 109.476 102.040 122.875 1.00 30.09 481 VAL A N 1
ATOM 2987 C CA . VAL A 1 481 ? 108.440 103.017 123.198 1.00 30.09 481 VAL A CA 1
ATOM 2988 C C . VAL A 1 481 ? 108.549 104.237 122.297 1.00 30.09 481 VAL A C 1
ATOM 2989 O O . VAL A 1 481 ? 107.538 104.747 121.804 1.00 30.09 481 VAL A O 1
ATOM 2993 N N . ASN A 1 482 ? 109.761 104.733 122.062 1.00 31.49 482 ASN A N 1
ATOM 2994 C CA . ASN A 1 482 ? 109.840 105.941 121.250 1.00 31.49 482 ASN A CA 1
ATOM 2995 C C . ASN A 1 482 ? 109.657 105.665 119.760 1.00 31.49 482 ASN A C 1
ATOM 2996 O O . ASN A 1 482 ? 109.220 106.562 119.032 1.00 31.49 482 ASN A O 1
ATOM 3001 N N . VAL A 1 483 ? 109.913 104.441 119.290 1.00 31.10 483 VAL A N 1
ATOM 3002 C CA . VAL A 1 483 ? 109.496 104.094 117.935 1.00 31.10 483 VAL A CA 1
ATOM 3003 C C . VAL A 1 483 ? 107.974 104.070 117.836 1.00 31.10 483 VAL A C 1
ATOM 3004 O O . VAL A 1 483 ? 107.394 104.536 116.844 1.00 31.10 483 VAL A O 1
ATOM 3008 N N . VAL A 1 484 ? 107.299 103.535 118.857 1.00 32.34 484 VAL A N 1
ATOM 3009 C CA . VAL A 1 484 ? 105.838 103.596 118.873 1.00 32.34 484 VAL A CA 1
ATOM 3010 C C . VAL A 1 484 ? 105.367 105.044 118.879 1.00 32.34 484 VAL A C 1
ATOM 3011 O O . VAL A 1 484 ? 104.366 105.393 118.240 1.00 32.34 484 VAL A O 1
ATOM 3015 N N . GLY A 1 485 ? 106.074 105.905 119.608 1.00 32.85 485 GLY A N 1
ATOM 3016 C CA . GLY A 1 485 ? 105.725 107.316 119.613 1.00 32.85 485 GLY A CA 1
ATOM 3017 C C . GLY A 1 485 ? 105.863 107.954 118.246 1.00 32.85 485 GLY A C 1
ATOM 3018 O O . GLY A 1 485 ? 105.008 108.735 117.825 1.00 32.85 485 GLY A O 1
ATOM 3019 N N . ASP A 1 486 ? 106.941 107.625 117.534 1.00 34.68 486 ASP A N 1
ATOM 3020 C CA . ASP A 1 486 ? 107.111 108.107 116.167 1.00 34.68 486 ASP A CA 1
ATOM 3021 C C . ASP A 1 486 ? 105.956 107.658 115.285 1.00 34.68 486 ASP A C 1
ATOM 3022 O O . ASP A 1 486 ? 105.414 108.442 114.498 1.00 34.68 486 ASP A O 1
ATOM 3027 N N . SER A 1 487 ? 105.576 106.386 115.396 1.00 35.94 487 SER A N 1
ATOM 3028 C CA . SER A 1 487 ? 104.510 105.858 114.553 1.00 35.94 487 SER A CA 1
ATOM 3029 C C . SER A 1 487 ? 103.186 106.555 114.835 1.00 35.94 487 SER A C 1
ATOM 3030 O O . SER A 1 487 ? 102.458 106.939 113.909 1.00 35.94 487 SER A O 1
ATOM 3033 N N . PHE A 1 488 ? 102.855 106.726 116.113 1.00 37.48 488 PHE A N 1
ATOM 3034 C CA . PHE A 1 488 ? 101.610 107.402 116.449 1.00 37.48 488 PHE A CA 1
ATOM 3035 C C . PHE A 1 488 ? 101.636 108.859 116.017 1.00 37.48 488 PHE A C 1
ATOM 3036 O O . PHE A 1 488 ? 100.604 109.397 115.605 1.00 37.48 488 PHE A O 1
ATOM 3044 N N . GLY A 1 489 ? 102.796 109.509 116.091 1.00 36.97 489 GLY A N 1
ATOM 3045 C CA . GLY A 1 489 ? 102.898 110.863 115.579 1.00 36.97 489 GLY A CA 1
ATOM 3046 C C . GLY A 1 489 ? 102.661 110.940 114.087 1.00 36.97 489 GLY A C 1
ATOM 3047 O O . GLY A 1 489 ? 101.989 111.850 113.604 1.00 36.97 489 GLY A O 1
ATOM 3048 N N . ALA A 1 490 ? 103.213 109.988 113.337 1.00 38.70 490 ALA A N 1
ATOM 3049 C CA . ALA A 1 490 ? 102.961 109.959 111.902 1.00 38.70 490 ALA A CA 1
ATOM 3050 C C . ALA A 1 490 ? 101.479 109.787 111.618 1.00 38.70 490 ALA A C 1
ATOM 3051 O O . ALA A 1 490 ? 100.914 110.498 110.780 1.00 38.70 490 ALA A O 1
ATOM 3053 N N . GLY A 1 491 ? 100.827 108.867 112.328 1.00 39.97 491 GLY A N 1
ATOM 3054 C CA . GLY A 1 491 ? 99.399 108.675 112.123 1.00 39.97 491 GLY A CA 1
ATOM 3055 C C . GLY A 1 491 ? 98.590 109.918 112.445 1.00 39.97 491 GLY A C 1
ATOM 3056 O O . GLY A 1 491 ? 97.708 110.322 111.679 1.00 39.97 491 GLY A O 1
ATOM 3057 N N . ILE A 1 492 ? 98.897 110.556 113.574 1.00 39.04 492 ILE A N 1
ATOM 3058 C CA . ILE A 1 492 ? 98.150 111.735 113.999 1.00 39.04 492 ILE A CA 1
ATOM 3059 C C . ILE A 1 492 ? 98.351 112.882 113.018 1.00 39.04 492 ILE A C 1
ATOM 3060 O O . ILE A 1 492 ? 97.393 113.555 112.620 1.00 39.04 492 ILE A O 1
ATOM 3065 N N . VAL A 1 493 ? 99.598 113.126 112.614 1.00 41.67 493 VAL A N 1
ATOM 3066 C CA . VAL A 1 493 ? 99.874 114.233 111.709 1.00 41.67 493 VAL A CA 1
ATOM 3067 C C . VAL A 1 493 ? 99.242 113.980 110.350 1.00 41.67 493 VAL A C 1
ATOM 3068 O O . VAL A 1 493 ? 98.765 114.911 109.693 1.00 41.67 493 VAL A O 1
ATOM 3072 N N . TYR A 1 494 ? 99.212 112.722 109.905 1.00 45.56 494 TYR A N 1
ATOM 3073 C CA . TYR A 1 494 ? 98.503 112.423 108.668 1.00 45.56 494 TYR A CA 1
ATOM 3074 C C . TYR A 1 494 ? 97.019 112.721 108.803 1.00 45.56 494 TYR A C 1
ATOM 3075 O O . TYR A 1 494 ? 96.407 113.279 107.886 1.00 45.56 494 TYR A O 1
ATOM 3084 N N . HIS A 1 495 ? 96.416 112.350 109.933 1.00 43.86 495 HIS A N 1
ATOM 3085 C CA . HIS A 1 495 ? 94.990 112.612 110.091 1.00 43.86 495 HIS A CA 1
ATOM 3086 C C . HIS A 1 495 ? 94.696 114.105 110.127 1.00 43.86 495 HIS A C 1
ATOM 3087 O O . HIS A 1 495 ? 93.724 114.564 109.519 1.00 43.86 495 HIS A O 1
ATOM 3094 N N . LEU A 1 496 ? 95.515 114.881 110.836 1.00 43.33 496 LEU A N 1
ATOM 3095 C CA . LEU A 1 496 ? 95.291 116.321 110.889 1.00 43.33 496 LEU A CA 1
ATOM 3096 C C . LEU A 1 496 ? 95.630 117.019 109.581 1.00 43.33 496 LEU A C 1
ATOM 3097 O O . LEU A 1 496 ? 95.330 118.208 109.439 1.00 43.33 496 LEU A O 1
ATOM 3102 N N . SER A 1 497 ? 96.249 116.319 108.631 1.00 47.31 497 SER A N 1
ATOM 3103 C CA . SER A 1 497 ? 96.645 116.900 107.356 1.00 47.31 497 SER A CA 1
ATOM 3104 C C . SER A 1 497 ? 96.075 116.116 106.181 1.00 47.31 497 SER A C 1
ATOM 3105 O O . SER A 1 497 ? 96.670 116.079 105.105 1.00 47.31 497 SER A O 1
ATOM 3108 N N . LYS A 1 498 ? 94.923 115.475 106.374 1.00 53.69 498 LYS A N 1
ATOM 3109 C CA . LYS A 1 498 ? 94.282 114.785 105.262 1.00 53.69 498 LYS A CA 1
ATOM 3110 C C . LYS A 1 498 ? 93.757 115.775 104.231 1.00 53.69 498 LYS A C 1
ATOM 3111 O O . LYS A 1 498 ? 93.914 115.564 103.024 1.00 53.69 498 LYS A O 1
ATOM 3117 N N . SER A 1 499 ? 93.136 116.866 104.690 1.00 60.11 499 SER A N 1
ATOM 3118 C CA . SER A 1 499 ? 92.576 117.851 103.769 1.00 60.11 499 SER A CA 1
ATOM 3119 C C . SER A 1 499 ? 93.664 118.549 102.962 1.00 60.11 499 SER A C 1
ATOM 3120 O O . SER A 1 499 ? 93.503 118.768 101.756 1.00 60.11 499 SER A O 1
ATOM 3123 N N . GLU A 1 500 ? 94.768 118.921 103.609 1.00 61.19 500 GLU A N 1
ATOM 3124 C CA . GLU A 1 500 ? 95.838 119.613 102.899 1.00 61.19 500 GLU A CA 1
ATOM 3125 C C . GLU A 1 500 ? 96.433 118.732 101.807 1.00 61.19 500 GLU A C 1
ATOM 3126 O O . GLU A 1 500 ? 96.643 119.186 100.674 1.00 61.19 500 GLU A O 1
ATOM 3132 N N . LEU A 1 501 ? 96.697 117.463 102.122 1.00 59.03 501 LEU A N 1
ATOM 3133 C CA . LEU A 1 501 ? 97.229 116.552 101.116 1.00 59.03 501 LEU A CA 1
ATOM 3134 C C . LEU A 1 501 ? 96.204 116.262 100.029 1.00 59.03 501 LEU A C 1
ATOM 3135 O O . LEU A 1 501 ? 96.575 116.086 98.863 1.00 59.03 501 LEU A O 1
ATOM 3140 N N . ASP A 1 502 ? 94.918 116.215 100.383 1.00 61.83 502 ASP A N 1
ATOM 3141 C CA . ASP A 1 502 ? 93.882 116.054 99.369 1.00 61.83 502 ASP A CA 1
ATOM 3142 C C . ASP A 1 502 ? 93.885 117.221 98.393 1.00 61.83 502 ASP A C 1
ATOM 3143 O O . ASP A 1 502 ? 93.790 117.024 97.177 1.00 61.83 502 ASP A O 1
ATOM 3148 N N . THR A 1 503 ? 93.995 118.446 98.909 1.00 63.56 503 THR A N 1
ATOM 3149 C CA . THR A 1 503 ? 94.048 119.611 98.031 1.00 63.56 503 THR A CA 1
ATOM 3150 C C . THR A 1 503 ? 95.298 119.590 97.162 1.00 63.56 503 THR A C 1
ATOM 3151 O O . THR A 1 503 ? 95.239 119.922 95.973 1.00 63.56 503 THR A O 1
ATOM 3155 N N . ILE A 1 504 ? 96.439 119.204 97.735 1.00 63.27 504 ILE A N 1
ATOM 3156 C CA . ILE A 1 504 ? 97.671 119.142 96.951 1.00 63.27 504 ILE A CA 1
ATOM 3157 C C . ILE A 1 504 ? 97.543 118.125 95.824 1.00 63.27 504 ILE A C 1
ATOM 3158 O O . ILE A 1 504 ? 97.938 118.391 94.682 1.00 63.27 504 ILE A O 1
ATOM 3163 N N . ASP A 1 505 ? 96.993 116.946 96.121 1.00 66.36 505 ASP A N 1
ATOM 3164 C CA . ASP A 1 505 ? 96.865 115.917 95.093 1.00 66.36 505 ASP A CA 1
ATOM 3165 C C . ASP A 1 505 ? 95.828 116.297 94.042 1.00 66.36 505 ASP A C 1
ATOM 3166 O O . ASP A 1 505 ? 95.985 115.964 92.863 1.00 66.36 505 ASP A O 1
ATOM 3171 N N . SER A 1 506 ? 94.759 116.986 94.450 1.00 66.38 506 SER A N 1
ATOM 3172 C CA . SER A 1 506 ? 93.739 117.395 93.490 1.00 66.38 506 SER A CA 1
ATOM 3173 C C . SER A 1 506 ? 94.289 118.391 92.479 1.00 66.38 506 SER A C 1
ATOM 3174 O O . SER A 1 506 ? 93.886 118.376 91.310 1.00 66.38 506 SER A O 1
ATOM 3177 N N . GLN A 1 507 ? 95.197 119.262 92.905 1.00 65.78 507 GLN A N 1
ATOM 3178 C CA . GLN A 1 507 ? 95.871 120.179 91.994 1.00 65.78 507 GLN A CA 1
ATOM 3179 C C . GLN A 1 507 ? 97.229 119.627 91.576 1.00 65.78 507 GLN A C 1
ATOM 3180 O O . GLN A 1 507 ? 97.333 118.886 90.599 1.00 65.78 507 GLN A O 1
ATOM 3186 N N . LEU B 1 37 ? 90.584 156.852 116.743 1.00 72.08 37 LEU B N 1
ATOM 3187 C CA . LEU B 1 37 ? 91.340 156.408 117.907 1.00 72.08 37 LEU B CA 1
ATOM 3188 C C . LEU B 1 37 ? 91.984 155.054 117.642 1.00 72.08 37 LEU B C 1
ATOM 3189 O O . LEU B 1 37 ? 93.064 154.760 118.154 1.00 72.08 37 LEU B O 1
ATOM 3194 N N . CYS B 1 38 ? 91.311 154.230 116.835 1.00 75.00 38 CYS B N 1
ATOM 3195 C CA . CYS B 1 38 ? 91.862 152.925 116.488 1.00 75.00 38 CYS B CA 1
ATOM 3196 C C . CYS B 1 38 ? 93.179 153.070 115.737 1.00 75.00 38 CYS B C 1
ATOM 3197 O O . CYS B 1 38 ? 94.132 152.324 115.989 1.00 75.00 38 CYS B O 1
ATOM 3200 N N . ASP B 1 39 ? 93.249 154.021 114.803 1.00 75.35 39 ASP B N 1
ATOM 3201 C CA . ASP B 1 39 ? 94.524 154.328 114.166 1.00 75.35 39 ASP B CA 1
ATOM 3202 C C . ASP B 1 39 ? 95.451 155.060 115.126 1.00 75.35 39 ASP B C 1
ATOM 3203 O O . ASP B 1 39 ? 96.674 154.896 115.062 1.00 75.35 39 ASP B O 1
ATOM 3208 N N . LYS B 1 40 ? 94.889 155.878 116.018 1.00 71.24 40 LYS B N 1
ATOM 3209 C CA . LYS B 1 40 ? 95.707 156.572 117.007 1.00 71.24 40 LYS B CA 1
ATOM 3210 C C . LYS B 1 40 ? 96.422 155.581 117.916 1.00 71.24 40 LYS B C 1
ATOM 3211 O O . LYS B 1 40 ? 97.645 155.643 118.084 1.00 71.24 40 LYS B O 1
ATOM 3217 N N . LEU B 1 41 ? 95.671 154.649 118.507 1.00 66.95 41 LEU B N 1
ATOM 3218 C CA . LEU B 1 41 ? 96.274 153.685 119.421 1.00 66.95 41 LEU B CA 1
ATOM 3219 C C . LEU B 1 41 ? 97.067 152.626 118.668 1.00 66.95 41 LEU B C 1
ATOM 3220 O O . LEU B 1 41 ? 98.146 152.219 119.114 1.00 66.95 41 LEU B O 1
ATOM 3225 N N . GLY B 1 42 ? 96.554 152.167 117.528 1.00 68.14 42 GLY B N 1
ATOM 3226 C CA . GLY B 1 42 ? 97.218 151.125 116.769 1.00 68.14 42 GLY B CA 1
ATOM 3227 C C . GLY B 1 42 ? 98.434 151.563 115.984 1.00 68.14 42 GLY B C 1
ATOM 3228 O O . GLY B 1 42 ? 99.164 150.706 115.479 1.00 68.14 42 GLY B O 1
ATOM 3229 N N . LYS B 1 43 ? 98.668 152.872 115.865 1.00 68.04 43 LYS B N 1
ATOM 3230 C CA . LYS B 1 43 ? 99.844 153.354 115.146 1.00 68.04 43 LYS B CA 1
ATOM 3231 C C . LYS B 1 43 ? 101.121 152.988 115.891 1.00 68.04 43 LYS B C 1
ATOM 3232 O O . LYS B 1 43 ? 101.968 152.250 115.375 1.00 68.04 43 LYS B O 1
ATOM 3238 N N . ASN B 1 44 ? 101.277 153.498 117.111 1.00 62.07 44 ASN B N 1
ATOM 3239 C CA . ASN B 1 44 ? 102.397 153.130 117.973 1.00 62.07 44 ASN B CA 1
ATOM 3240 C C . ASN B 1 44 ? 101.868 152.171 119.034 1.00 62.07 44 ASN B C 1
ATOM 3241 O O . ASN B 1 44 ? 101.549 152.553 120.159 1.00 62.07 44 ASN B O 1
ATOM 3246 N N . LEU B 1 45 ? 101.770 150.895 118.656 1.00 53.56 45 LEU B N 1
ATOM 3247 C CA . LEU B 1 45 ? 101.215 149.904 119.570 1.00 53.56 45 LEU B CA 1
ATOM 3248 C C . LEU B 1 45 ? 102.083 149.749 120.809 1.00 53.56 45 LEU B C 1
ATOM 3249 O O . LEU B 1 45 ? 101.565 149.638 121.924 1.00 53.56 45 LEU B O 1
ATOM 3254 N N . LEU B 1 46 ? 103.406 149.733 120.637 1.00 49.59 46 LEU B N 1
ATOM 3255 C CA . LEU B 1 46 ? 104.286 149.612 121.794 1.00 49.59 46 LEU B CA 1
ATOM 3256 C C . LEU B 1 46 ? 104.131 150.800 122.730 1.00 49.59 46 LEU B C 1
ATOM 3257 O O . LEU B 1 46 ? 104.094 150.632 123.952 1.00 49.59 46 LEU B O 1
ATOM 3262 N N . LEU B 1 47 ? 104.047 152.010 122.177 1.00 51.59 47 LEU B N 1
ATOM 3263 C CA . LEU B 1 47 ? 103.870 153.189 123.017 1.00 51.59 47 LEU B CA 1
ATOM 3264 C C . LEU B 1 47 ? 102.529 153.154 123.735 1.00 51.59 47 LEU B C 1
ATOM 3265 O O . LEU B 1 47 ? 102.439 153.510 124.916 1.00 51.59 47 LEU B O 1
ATOM 3270 N N . THR B 1 48 ? 101.473 152.728 123.037 1.00 53.00 48 THR B N 1
ATOM 3271 C CA . THR B 1 48 ? 100.166 152.601 123.672 1.00 53.00 48 THR B CA 1
ATOM 3272 C C . THR B 1 48 ? 100.218 151.603 124.816 1.00 53.00 48 THR B C 1
ATOM 3273 O O . THR B 1 48 ? 99.704 151.864 125.909 1.00 53.00 48 THR B O 1
ATOM 3277 N N . LEU B 1 49 ? 100.850 150.453 124.585 1.00 48.59 49 LEU B N 1
ATOM 3278 C CA . LEU B 1 49 ? 100.943 149.440 125.627 1.00 48.59 49 LEU B CA 1
ATOM 3279 C C . LEU B 1 49 ? 101.768 149.934 126.807 1.00 48.59 49 LEU B C 1
ATOM 3280 O O . LEU B 1 49 ? 101.419 149.679 127.960 1.00 48.59 49 LEU B O 1
ATOM 3285 N N . THR B 1 50 ? 102.859 150.654 126.544 1.00 47.95 50 THR B N 1
ATOM 3286 C CA . THR B 1 50 ? 103.693 151.143 127.636 1.00 47.95 50 THR B CA 1
ATOM 3287 C C . THR B 1 50 ? 102.968 152.194 128.465 1.00 47.95 50 THR B C 1
ATOM 3288 O O . THR B 1 50 ? 103.014 152.156 129.699 1.00 47.95 50 THR B O 1
ATOM 3292 N N . VAL B 1 51 ? 102.291 153.141 127.812 1.00 47.44 51 VAL B N 1
ATOM 3293 C CA . VAL B 1 51 ? 101.554 154.160 128.556 1.00 47.44 51 VAL B CA 1
ATOM 3294 C C . VAL B 1 51 ? 100.416 153.526 129.342 1.00 47.44 51 VAL B C 1
ATOM 3295 O O . VAL B 1 51 ? 100.184 153.859 130.513 1.00 47.44 51 VAL B O 1
ATOM 3299 N N . PHE B 1 52 ? 99.688 152.601 128.712 1.00 48.98 52 PHE B N 1
ATOM 3300 C CA . PHE B 1 52 ? 98.612 151.907 129.403 1.00 48.98 52 PHE B CA 1
ATOM 3301 C C . PHE B 1 52 ? 99.143 151.129 130.596 1.00 48.98 52 PHE B C 1
ATOM 3302 O O . PHE B 1 52 ? 98.529 151.131 131.666 1.00 48.98 52 PHE B O 1
ATOM 3310 N N . GLY B 1 53 ? 100.286 150.464 130.435 1.00 46.56 53 GLY B N 1
ATOM 3311 C CA . GLY B 1 53 ? 100.870 149.730 131.541 1.00 46.56 53 GLY B CA 1
ATOM 3312 C C . GLY B 1 53 ? 101.308 150.632 132.676 1.00 46.56 53 GLY B C 1
ATOM 3313 O O . GLY B 1 53 ? 101.116 150.302 133.845 1.00 46.56 53 GLY B O 1
ATOM 3314 N N . VAL B 1 54 ? 101.904 151.779 132.352 1.00 45.11 54 VAL B N 1
ATOM 3315 C CA . VAL B 1 54 ? 102.325 152.708 133.397 1.00 45.11 54 VAL B CA 1
ATOM 3316 C C . VAL B 1 54 ? 101.118 153.215 134.173 1.00 45.11 54 VAL B C 1
ATOM 3317 O O . VAL B 1 54 ? 101.117 153.238 135.410 1.00 45.11 54 VAL B O 1
ATOM 3321 N N . ILE B 1 55 ? 100.063 153.618 133.460 1.00 47.31 55 ILE B N 1
ATOM 3322 C CA . ILE B 1 55 ? 98.866 154.108 134.139 1.00 47.31 55 ILE B CA 1
ATOM 3323 C C . ILE B 1 55 ? 98.228 153.002 134.968 1.00 47.31 55 ILE B C 1
ATOM 3324 O O . ILE B 1 55 ? 97.797 153.230 136.105 1.00 47.31 55 ILE B O 1
ATOM 3329 N N . LEU B 1 56 ? 98.150 151.791 134.414 1.00 47.53 56 LEU B N 1
ATOM 3330 C CA . LEU B 1 56 ? 97.540 150.678 135.132 1.00 47.53 56 LEU B CA 1
ATOM 3331 C C . LEU B 1 56 ? 98.327 150.336 136.386 1.00 47.53 56 LEU B C 1
ATOM 3332 O O . LEU B 1 56 ? 97.744 150.105 137.449 1.00 47.53 56 LEU B O 1
ATOM 3337 N N . GLY B 1 57 ? 99.654 150.305 136.286 1.00 45.53 57 GLY B N 1
ATOM 3338 C CA . GLY B 1 57 ? 100.464 150.043 137.458 1.00 45.53 57 GLY B CA 1
ATOM 3339 C C . GLY B 1 57 ? 100.322 151.122 138.510 1.00 45.53 57 GLY B C 1
ATOM 3340 O O . GLY B 1 57 ? 100.218 150.826 139.700 1.00 45.53 57 GLY B O 1
ATOM 3341 N N . ALA B 1 58 ? 100.306 152.387 138.088 1.00 47.52 58 ALA B N 1
ATOM 3342 C CA . ALA B 1 58 ? 100.160 153.470 139.051 1.00 47.52 58 ALA B CA 1
ATOM 3343 C C . ALA B 1 58 ? 98.816 153.402 139.761 1.00 47.52 58 ALA B C 1
ATOM 3344 O O . ALA B 1 58 ? 98.748 153.536 140.987 1.00 47.52 58 ALA B O 1
ATOM 3346 N N . VAL B 1 59 ? 97.736 153.175 139.012 1.00 47.42 59 VAL B N 1
ATOM 3347 C CA . VAL B 1 59 ? 96.415 153.146 139.631 1.00 47.42 59 VAL B CA 1
ATOM 3348 C C . VAL B 1 59 ? 96.260 151.914 140.518 1.00 47.42 59 VAL B C 1
ATOM 3349 O O . VAL B 1 59 ? 95.649 151.984 141.590 1.00 47.42 59 VAL B O 1
ATOM 3353 N N . CYS B 1 60 ? 96.824 150.773 140.107 1.00 49.46 60 CYS B N 1
ATOM 3354 C CA . CYS B 1 60 ? 96.732 149.578 140.936 1.00 49.46 60 CYS B CA 1
ATOM 3355 C C . CYS B 1 60 ? 97.554 149.726 142.207 1.00 49.46 60 CYS B C 1
ATOM 3356 O O . CYS B 1 60 ? 97.123 149.294 143.280 1.00 49.46 60 CYS B O 1
ATOM 3359 N N . GLY B 1 61 ? 98.734 150.336 142.116 1.00 48.92 61 GLY B N 1
ATOM 3360 C CA . GLY B 1 61 ? 99.497 150.614 143.320 1.00 48.92 61 GLY B CA 1
ATOM 3361 C C . GLY B 1 61 ? 98.775 151.568 144.247 1.00 48.92 61 GLY B C 1
ATOM 3362 O O . GLY B 1 61 ? 98.754 151.371 145.464 1.00 48.92 61 GLY B O 1
ATOM 3363 N N . GLY B 1 62 ? 98.157 152.607 143.685 1.00 49.97 62 GLY B N 1
ATOM 3364 C CA . GLY B 1 62 ? 97.375 153.512 144.506 1.00 49.97 62 GLY B CA 1
ATOM 3365 C C . GLY B 1 62 ? 96.227 152.813 145.205 1.00 49.97 62 GLY B C 1
ATOM 3366 O O . GLY B 1 62 ? 95.974 153.047 146.389 1.00 49.97 62 GLY B O 1
ATOM 3367 N N . LEU B 1 63 ? 95.520 151.940 144.486 1.00 50.44 63 LEU B N 1
ATOM 3368 C CA . LEU B 1 63 ? 94.422 151.206 145.102 1.00 50.44 63 LEU B CA 1
ATOM 3369 C C . LEU B 1 63 ? 94.924 150.267 146.193 1.00 50.44 63 LEU B C 1
ATOM 3370 O O . LEU B 1 63 ? 94.327 150.185 147.271 1.00 50.44 63 LEU B O 1
ATOM 3375 N N . LEU B 1 64 ? 96.020 149.553 145.935 1.00 49.43 64 LEU B N 1
ATOM 3376 C CA . LEU B 1 64 ? 96.571 148.656 146.943 1.00 49.43 64 LEU B CA 1
ATOM 3377 C C . LEU B 1 64 ? 97.129 149.405 148.141 1.00 49.43 64 LEU B C 1
ATOM 3378 O O . LEU B 1 64 ? 97.260 148.813 149.215 1.00 49.43 64 LEU B O 1
ATOM 3383 N N . ARG B 1 65 ? 97.456 150.688 147.985 1.00 50.93 65 ARG B N 1
ATOM 3384 C CA . ARG B 1 65 ? 97.897 151.474 149.131 1.00 50.93 65 ARG B CA 1
ATOM 3385 C C . ARG B 1 65 ? 96.839 151.532 150.224 1.00 50.93 65 ARG B C 1
ATOM 3386 O O . ARG B 1 65 ? 97.176 151.799 151.382 1.00 50.93 65 ARG B O 1
ATOM 3394 N N . LEU B 1 66 ? 95.571 151.288 149.882 1.00 54.35 66 LEU B N 1
ATOM 3395 C CA . LEU B 1 66 ? 94.506 151.336 150.877 1.00 54.35 66 LEU B CA 1
ATOM 3396 C C . LEU B 1 66 ? 94.658 150.245 151.928 1.00 54.35 66 LEU B C 1
ATOM 3397 O O . LEU B 1 66 ? 94.215 150.423 153.068 1.00 54.35 66 LEU B O 1
ATOM 3402 N N . ALA B 1 67 ? 95.266 149.113 151.571 1.00 57.43 67 ALA B N 1
ATOM 3403 C CA . ALA B 1 67 ? 95.574 148.061 152.540 1.00 57.43 67 ALA B CA 1
ATOM 3404 C C . ALA B 1 67 ? 96.961 148.343 153.111 1.00 57.43 67 ALA B C 1
ATOM 3405 O O . ALA B 1 67 ? 97.979 147.823 152.651 1.00 57.43 67 ALA B O 1
ATOM 3407 N N . SER B 1 68 ? 96.986 149.190 154.141 1.00 60.84 68 SER B N 1
ATOM 3408 C CA . SER B 1 68 ? 98.253 149.712 154.652 1.00 60.84 68 SER B CA 1
ATOM 3409 C C . SER B 1 68 ? 99.221 148.622 155.095 1.00 60.84 68 SER B C 1
ATOM 3410 O O . SER B 1 68 ? 100.397 148.680 154.698 1.00 60.84 68 SER B O 1
ATOM 3413 N N . PRO B 1 69 ? 98.829 147.622 155.892 1.00 61.04 69 PRO B N 1
ATOM 3414 C CA . PRO B 1 69 ? 99.767 146.528 156.183 1.00 61.04 69 PRO B CA 1
ATOM 3415 C C . PRO B 1 69 ? 99.750 145.529 155.037 1.00 61.04 69 PRO B C 1
ATOM 3416 O O . PRO B 1 69 ? 98.711 144.945 154.725 1.00 61.04 69 PRO B O 1
ATOM 3420 N N . ILE B 1 70 ? 100.900 145.343 154.398 1.00 55.81 70 ILE B N 1
ATOM 3421 C CA . ILE B 1 70 ? 101.006 144.502 153.214 1.00 55.81 70 ILE B CA 1
ATOM 3422 C C . ILE B 1 70 ? 102.122 143.490 153.432 1.00 55.81 70 ILE B C 1
ATOM 3423 O O . ILE B 1 70 ? 103.148 143.801 154.048 1.00 55.81 70 ILE B O 1
ATOM 3428 N N . HIS B 1 71 ? 101.903 142.271 152.967 1.00 54.38 71 HIS B N 1
ATOM 3429 C CA . HIS B 1 71 ? 102.878 141.217 153.198 1.00 54.38 71 HIS B CA 1
ATOM 3430 C C . HIS B 1 71 ? 104.067 141.384 152.256 1.00 54.38 71 HIS B C 1
ATOM 3431 O O . HIS B 1 71 ? 103.882 141.655 151.068 1.00 54.38 71 HIS B O 1
ATOM 3438 N N . PRO B 1 72 ? 105.295 141.253 152.763 1.00 51.95 72 PRO B N 1
ATOM 3439 C CA . PRO B 1 72 ? 106.461 141.298 151.867 1.00 51.95 72 PRO B CA 1
ATOM 3440 C C . PRO B 1 72 ? 106.437 140.240 150.779 1.00 51.95 72 PRO B C 1
ATOM 3441 O O . PRO B 1 72 ? 106.893 140.504 149.660 1.00 51.95 72 PRO B O 1
ATOM 3445 N N . ASP B 1 73 ? 105.920 139.046 151.064 1.00 51.05 73 ASP B N 1
ATOM 3446 C CA . ASP B 1 73 ? 105.820 138.035 150.018 1.00 51.05 73 ASP B CA 1
ATOM 3447 C C . ASP B 1 73 ? 104.847 138.463 148.927 1.00 51.05 73 ASP B C 1
ATOM 3448 O O . ASP B 1 73 ? 105.097 138.233 147.738 1.00 51.05 73 ASP B O 1
ATOM 3453 N N . VAL B 1 74 ? 103.737 139.094 149.306 1.00 48.99 74 VAL B N 1
ATOM 3454 C CA . VAL B 1 74 ? 102.763 139.519 148.308 1.00 48.99 74 VAL B CA 1
ATOM 3455 C C . VAL B 1 74 ? 103.330 140.627 147.430 1.00 48.99 74 VAL B C 1
ATOM 3456 O O . VAL B 1 74 ? 103.145 140.616 146.209 1.00 48.99 74 VAL B O 1
ATOM 3460 N N . VAL B 1 75 ? 104.022 141.604 148.022 1.00 45.97 75 VAL B N 1
ATOM 3461 C CA . VAL B 1 75 ? 104.615 142.651 147.194 1.00 45.97 75 VAL B CA 1
ATOM 3462 C C . VAL B 1 75 ? 105.726 142.079 146.320 1.00 45.97 75 VAL B C 1
ATOM 3463 O O . VAL B 1 75 ? 105.914 142.519 145.178 1.00 45.97 75 VAL B O 1
ATOM 3467 N N . MET B 1 76 ? 106.470 141.091 146.824 1.00 43.20 76 MET B N 1
ATOM 3468 C CA . MET B 1 76 ? 107.445 140.406 145.982 1.00 43.20 76 MET B CA 1
ATOM 3469 C C . MET B 1 76 ? 106.771 139.763 144.778 1.00 43.20 76 MET B C 1
ATOM 3470 O O . MET B 1 76 ? 107.253 139.878 143.647 1.00 43.20 76 MET B O 1
ATOM 3475 N N . LEU B 1 77 ? 105.648 139.084 145.003 1.00 39.22 77 LEU B N 1
ATOM 3476 C CA . LEU B 1 77 ? 104.931 138.473 143.890 1.00 39.22 77 LEU B CA 1
ATOM 3477 C C . LEU B 1 77 ? 104.425 139.527 142.916 1.00 39.22 77 LEU B C 1
ATOM 3478 O O . LEU B 1 77 ? 104.454 139.323 141.699 1.00 39.22 77 LEU B O 1
ATOM 3483 N N . ILE B 1 78 ? 103.950 140.660 143.434 1.00 38.79 78 ILE B N 1
ATOM 3484 C CA . ILE B 1 78 ? 103.440 141.717 142.566 1.00 38.79 78 ILE B CA 1
ATOM 3485 C C . ILE B 1 78 ? 104.550 142.264 141.682 1.00 38.79 78 ILE B C 1
ATOM 3486 O O . ILE B 1 78 ? 104.360 142.474 140.479 1.00 38.79 78 ILE B O 1
ATOM 3491 N N . ALA B 1 79 ? 105.724 142.499 142.255 1.00 33.75 79 ALA B N 1
ATOM 3492 C CA . ALA B 1 79 ? 106.835 143.064 141.505 1.00 33.75 79 ALA B CA 1
ATOM 3493 C C . ALA B 1 79 ? 107.640 142.021 140.742 1.00 33.75 79 ALA B C 1
ATOM 3494 O O . ALA B 1 79 ? 108.581 142.389 140.035 1.00 33.75 79 ALA B O 1
ATOM 3496 N N . PHE B 1 80 ? 107.307 140.739 140.875 1.00 28.16 80 PHE B N 1
ATOM 3497 C CA . PHE B 1 80 ? 108.106 139.701 140.228 1.00 28.16 80 PHE B CA 1
ATOM 3498 C C . PHE B 1 80 ? 108.201 139.833 138.713 1.00 28.16 80 PHE B C 1
ATOM 3499 O O . PHE B 1 80 ? 109.311 139.669 138.180 1.00 28.16 80 PHE B O 1
ATOM 3507 N N . PRO B 1 81 ? 107.125 140.086 137.960 1.00 26.92 81 PRO B N 1
ATOM 3508 C CA . PRO B 1 81 ? 107.310 140.303 136.517 1.00 26.92 81 PRO B CA 1
ATOM 3509 C C . PRO B 1 81 ? 108.243 141.456 136.211 1.00 26.92 81 PRO B C 1
ATOM 3510 O O . PRO B 1 81 ? 108.951 141.430 135.195 1.00 26.92 81 PRO B O 1
ATOM 3514 N N . GLY B 1 82 ? 108.280 142.466 137.077 1.00 25.37 82 GLY B N 1
ATOM 3515 C CA . GLY B 1 82 ? 109.294 143.492 136.948 1.00 25.37 82 GLY B CA 1
ATOM 3516 C C . GLY B 1 82 ? 110.693 142.937 137.112 1.00 25.37 82 GLY B C 1
ATOM 3517 O O . GLY B 1 82 ? 111.611 143.326 136.391 1.00 25.37 82 GLY B O 1
ATOM 3518 N N . ASP B 1 83 ? 110.875 142.018 138.061 1.00 25.15 83 ASP B N 1
ATOM 3519 C CA . ASP B 1 83 ? 112.177 141.377 138.205 1.00 25.15 83 ASP B CA 1
ATOM 3520 C C . ASP B 1 83 ? 112.536 140.580 136.964 1.00 25.15 83 ASP B C 1
ATOM 3521 O O . ASP B 1 83 ? 113.696 140.560 136.551 1.00 25.15 83 ASP B O 1
ATOM 3526 N N . ILE B 1 84 ? 111.560 139.903 136.362 1.00 20.96 84 ILE B N 1
ATOM 3527 C CA . ILE B 1 84 ? 111.844 139.138 135.153 1.00 20.96 84 ILE B CA 1
ATOM 3528 C C . ILE B 1 84 ? 112.277 140.063 134.027 1.00 20.96 84 ILE B C 1
ATOM 3529 O O . ILE B 1 84 ? 113.230 139.771 133.295 1.00 20.96 84 ILE B O 1
ATOM 3534 N N . LEU B 1 85 ? 111.586 141.190 133.864 1.00 21.61 85 LEU B N 1
ATOM 3535 C CA . LEU B 1 85 ? 111.996 142.141 132.837 1.00 21.61 85 LEU B CA 1
ATOM 3536 C C . LEU B 1 85 ? 113.391 142.683 133.116 1.00 21.61 85 LEU B C 1
ATOM 3537 O O . LEU B 1 85 ? 114.221 142.786 132.204 1.00 21.61 85 LEU B O 1
ATOM 3542 N N . MET B 1 86 ? 113.674 143.018 134.374 1.00 21.13 86 MET B N 1
ATOM 3543 C CA . MET B 1 86 ? 114.985 143.554 134.716 1.00 21.13 86 MET B CA 1
ATOM 3544 C C . MET B 1 86 ? 116.073 142.521 134.467 1.00 21.13 86 MET B C 1
ATOM 3545 O O . MET B 1 86 ? 117.172 142.863 134.023 1.00 21.13 86 MET B O 1
ATOM 3550 N N . ARG B 1 87 ? 115.780 141.251 134.740 1.00 18.23 87 ARG B N 1
ATOM 3551 C CA . ARG B 1 87 ? 116.768 140.199 134.549 1.00 18.23 87 ARG B CA 1
ATOM 3552 C C . ARG B 1 87 ? 117.014 139.923 133.078 1.00 18.23 87 ARG B C 1
ATOM 3553 O O . ARG B 1 87 ? 118.155 139.690 132.676 1.00 18.23 87 ARG B O 1
ATOM 3561 N N . MET B 1 88 ? 115.968 139.931 132.254 1.00 17.74 88 MET B N 1
ATOM 3562 C CA . MET B 1 88 ? 116.217 139.741 130.832 1.00 17.74 88 MET B CA 1
ATOM 3563 C C . MET B 1 88 ? 116.927 140.937 130.223 1.00 17.74 88 MET B C 1
ATOM 3564 O O . MET B 1 88 ? 117.675 140.777 129.256 1.00 17.74 88 MET B O 1
ATOM 3569 N N . LEU B 1 89 ? 116.716 142.136 130.759 1.00 16.13 89 LEU B N 1
ATOM 3570 C CA . LEU B 1 89 ? 117.460 143.274 130.234 1.00 16.13 89 LEU B CA 1
ATOM 3571 C C . LEU B 1 89 ? 118.918 143.244 130.675 1.00 16.13 89 LEU B C 1
ATOM 3572 O O . LEU B 1 89 ? 119.815 143.470 129.860 1.00 16.13 89 LEU B O 1
ATOM 3577 N N . LYS B 1 90 ? 119.178 142.963 131.953 1.00 14.63 90 LYS B N 1
ATOM 3578 C CA . LYS B 1 90 ? 120.550 142.862 132.435 1.00 14.63 90 LYS B CA 1
ATOM 3579 C C . LYS B 1 90 ? 121.278 141.668 131.845 1.00 14.63 90 LYS B C 1
ATOM 3580 O O . LYS B 1 90 ? 122.509 141.671 131.791 1.00 14.63 90 LYS B O 1
ATOM 3586 N N . MET B 1 91 ? 120.541 140.648 131.412 1.00 14.34 91 MET B N 1
ATOM 3587 C CA . MET B 1 91 ? 121.152 139.470 130.815 1.00 14.34 91 MET B CA 1
ATOM 3588 C C . MET B 1 91 ? 121.865 139.812 129.519 1.00 14.34 91 MET B C 1
ATOM 3589 O O . MET B 1 91 ? 122.839 139.148 129.152 1.00 14.34 91 MET B O 1
ATOM 3594 N N . LEU B 1 92 ? 121.408 140.849 128.825 1.00 12.76 92 LEU B N 1
ATOM 3595 C CA . LEU B 1 92 ? 121.891 141.177 127.495 1.00 12.76 92 LEU B CA 1
ATOM 3596 C C . LEU B 1 92 ? 122.881 142.328 127.470 1.00 12.76 92 LEU B C 1
ATOM 3597 O O . LEU B 1 92 ? 123.296 142.730 126.383 1.00 12.76 92 LEU B O 1
ATOM 3602 N N . ILE B 1 93 ? 123.273 142.880 128.619 1.00 12.50 93 ILE B N 1
ATOM 3603 C CA . ILE B 1 93 ? 124.191 144.010 128.560 1.00 12.50 93 ILE B CA 1
ATOM 3604 C C . ILE B 1 93 ? 125.601 143.570 128.206 1.00 12.50 93 ILE B C 1
ATOM 3605 O O . ILE B 1 93 ? 126.366 144.371 127.664 1.00 12.50 93 ILE B O 1
ATOM 3610 N N . LEU B 1 94 ? 125.964 142.323 128.468 1.00 11.49 94 LEU B N 1
ATOM 3611 C CA . LEU B 1 94 ? 127.309 141.869 128.140 1.00 11.49 94 LEU B CA 1
ATOM 3612 C C . LEU B 1 94 ? 127.458 141.617 126.640 1.00 11.49 94 LEU B C 1
ATOM 3613 O O . LEU B 1 94 ? 128.413 142.129 126.032 1.00 11.49 94 LEU B O 1
ATOM 3618 N N . PRO B 1 95 ? 126.576 140.839 125.998 1.00 10.43 95 PRO B N 1
ATOM 3619 C CA . PRO B 1 95 ? 126.660 140.745 124.535 1.00 10.43 95 PRO B CA 1
ATOM 3620 C C . PRO B 1 95 ? 126.456 142.073 123.833 1.00 10.43 95 PRO B C 1
ATOM 3621 O O . PRO B 1 95 ? 127.100 142.313 122.807 1.00 10.43 95 PRO B O 1
ATOM 3625 N N . LEU B 1 96 ? 125.596 142.954 124.347 1.00 11.40 96 LEU B N 1
ATOM 3626 C CA . LEU B 1 96 ? 125.487 144.279 123.746 1.00 11.40 96 LEU B CA 1
ATOM 3627 C C . LEU B 1 96 ? 126.781 145.062 123.877 1.00 11.40 96 LEU B C 1
ATOM 3628 O O . LEU B 1 96 ? 127.243 145.654 122.903 1.00 11.40 96 LEU B O 1
ATOM 3633 N N . ILE B 1 97 ? 127.399 145.063 125.056 1.00 11.90 97 ILE B N 1
ATOM 3634 C CA . ILE B 1 97 ? 128.659 145.781 125.202 1.00 11.90 97 ILE B CA 1
ATOM 3635 C C . ILE B 1 97 ? 129.666 145.270 124.184 1.00 11.90 97 ILE B C 1
ATOM 3636 O O . ILE B 1 97 ? 130.211 146.038 123.380 1.00 11.90 97 ILE B O 1
ATOM 3641 N N . ILE B 1 98 ? 129.851 143.950 124.139 1.00 11.26 98 ILE B N 1
ATOM 3642 C CA . ILE B 1 98 ? 130.877 143.369 123.278 1.00 11.26 98 ILE B CA 1
ATOM 3643 C C . ILE B 1 98 ? 130.580 143.672 121.815 1.00 11.26 98 ILE B C 1
ATOM 3644 O O . ILE B 1 98 ? 131.380 144.306 121.113 1.00 11.26 98 ILE B O 1
ATOM 3649 N N . SER B 1 99 ? 129.420 143.221 121.336 1.00 11.85 99 SER B N 1
ATOM 3650 C CA . SER B 1 99 ? 129.105 143.335 119.921 1.00 11.85 99 SER B CA 1
ATOM 3651 C C . SER B 1 99 ? 128.987 144.786 119.484 1.00 11.85 99 SER B C 1
ATOM 3652 O O . SER B 1 99 ? 129.470 145.150 118.411 1.00 11.85 99 SER B O 1
ATOM 3655 N N . SER B 1 100 ? 128.336 145.631 120.285 1.00 12.49 100 SER B N 1
ATOM 3656 C CA . SER B 1 100 ? 128.176 147.028 119.912 1.00 12.49 100 SER B CA 1
ATOM 3657 C C . SER B 1 100 ? 129.518 147.729 119.819 1.00 12.49 100 SER B C 1
ATOM 3658 O O . SER B 1 100 ? 129.790 148.426 118.838 1.00 12.49 100 SER B O 1
ATOM 3661 N N . LEU B 1 101 ? 130.378 147.563 120.827 1.00 12.57 101 LEU B N 1
ATOM 3662 C CA . LEU B 1 101 ? 131.668 148.239 120.785 1.00 12.57 101 LEU B CA 1
ATOM 3663 C C . LEU B 1 101 ? 132.486 147.768 119.593 1.00 12.57 101 LEU B C 1
ATOM 3664 O O . LEU B 1 101 ? 133.058 148.582 118.858 1.00 12.57 101 LEU B O 1
ATOM 3669 N N . ILE B 1 102 ? 132.522 146.456 119.362 1.00 12.63 102 ILE B N 1
ATOM 3670 C CA . ILE B 1 102 ? 133.316 145.916 118.264 1.00 12.63 102 ILE B CA 1
ATOM 3671 C C . ILE B 1 102 ? 132.781 146.399 116.918 1.00 12.63 102 ILE B C 1
ATOM 3672 O O . ILE B 1 102 ? 133.539 146.880 116.064 1.00 12.63 102 ILE B O 1
ATOM 3677 N N . THR B 1 103 ? 131.466 146.301 116.717 1.00 14.08 103 THR B N 1
ATOM 3678 C CA . THR B 1 103 ? 130.865 146.703 115.452 1.00 14.08 103 THR B CA 1
ATOM 3679 C C . THR B 1 103 ? 131.064 148.188 115.195 1.00 14.08 103 THR B C 1
ATOM 3680 O O . THR B 1 103 ? 131.409 148.596 114.080 1.00 14.08 103 THR B O 1
ATOM 3684 N N . GLY B 1 104 ? 130.841 149.017 116.215 1.00 16.30 104 GLY B N 1
ATOM 3685 C CA . GLY B 1 104 ? 130.995 150.446 116.030 1.00 16.30 104 GLY B CA 1
ATOM 3686 C C . GLY B 1 104 ? 132.424 150.835 115.721 1.00 16.30 104 GLY B C 1
ATOM 3687 O O . GLY B 1 104 ? 132.684 151.601 114.793 1.00 16.30 104 GLY B O 1
ATOM 3688 N N . LEU B 1 105 ? 133.376 150.294 116.479 1.00 16.61 105 LEU B N 1
ATOM 3689 C CA . LEU B 1 105 ? 134.759 150.684 116.263 1.00 16.61 105 LEU B CA 1
ATOM 3690 C C . LEU B 1 105 ? 135.337 150.085 114.992 1.00 16.61 105 LEU B C 1
ATOM 3691 O O . LEU B 1 105 ? 136.383 150.547 114.529 1.00 16.61 105 LEU B O 1
ATOM 3696 N N . SER B 1 106 ? 134.691 149.074 114.414 1.00 18.99 106 SER B N 1
ATOM 3697 C CA . SER B 1 106 ? 135.146 148.601 113.113 1.00 18.99 106 SER B CA 1
ATOM 3698 C C . SER B 1 106 ? 134.506 149.357 111.959 1.00 18.99 106 SER B C 1
ATOM 3699 O O . SER B 1 106 ? 135.201 149.733 111.010 1.00 18.99 106 SER B O 1
ATOM 3702 N N . GLY B 1 107 ? 133.201 149.596 112.013 1.00 27.69 107 GLY B N 1
ATOM 3703 C CA . GLY B 1 107 ? 132.538 150.288 110.928 1.00 27.69 107 GLY B CA 1
ATOM 3704 C C . GLY B 1 107 ? 132.579 151.794 111.076 1.00 27.69 107 GLY B C 1
ATOM 3705 O O . GLY B 1 107 ? 131.535 152.445 111.165 1.00 27.69 107 GLY B O 1
ATOM 3706 N N . LEU B 1 108 ? 133.784 152.358 111.108 1.00 35.62 108 LEU B N 1
ATOM 3707 C CA . LEU B 1 108 ? 133.953 153.800 111.225 1.00 35.62 108 LEU B CA 1
ATOM 3708 C C . LEU B 1 108 ? 134.288 154.477 109.905 1.00 35.62 108 LEU B C 1
ATOM 3709 O O . LEU B 1 108 ? 133.922 155.640 109.714 1.00 35.62 108 LEU B O 1
ATOM 3714 N N . ASP B 1 109 ? 134.958 153.774 108.990 1.00 49.26 109 ASP B N 1
ATOM 3715 C CA . ASP B 1 109 ? 135.383 154.335 107.706 1.00 49.26 109 ASP B CA 1
ATOM 3716 C C . ASP B 1 109 ? 136.203 155.607 107.913 1.00 49.26 109 ASP B C 1
ATOM 3717 O O . ASP B 1 109 ? 135.959 156.645 107.296 1.00 49.26 109 ASP B O 1
ATOM 3722 N N . ALA B 1 110 ? 137.189 155.513 108.807 1.00 54.14 110 ALA B N 1
ATOM 3723 C CA . ALA B 1 110 ? 137.976 156.686 109.171 1.00 54.14 110 ALA B CA 1
ATOM 3724 C C . ALA B 1 110 ? 138.739 157.239 107.976 1.00 54.14 110 ALA B C 1
ATOM 3725 O O . ALA B 1 110 ? 138.786 158.457 107.770 1.00 54.14 110 ALA B O 1
ATOM 3727 N N . LYS B 1 111 ? 139.348 156.359 107.178 1.00 57.42 111 LYS B N 1
ATOM 3728 C CA . LYS B 1 111 ? 140.132 156.817 106.036 1.00 57.42 111 LYS B CA 1
ATOM 3729 C C . LYS B 1 111 ? 139.252 157.502 104.999 1.00 57.42 111 LYS B C 1
ATOM 3730 O O . LYS B 1 111 ? 139.638 158.526 104.424 1.00 57.42 111 LYS B O 1
ATOM 3736 N N . ALA B 1 112 ? 138.066 156.949 104.741 1.00 58.03 112 ALA B N 1
ATOM 3737 C CA . ALA B 1 112 ? 137.161 157.565 103.778 1.00 58.03 112 ALA B CA 1
ATOM 3738 C C . ALA B 1 112 ? 136.666 158.918 104.272 1.00 58.03 112 ALA B C 1
ATOM 3739 O O . ALA B 1 112 ? 136.482 159.846 103.477 1.00 58.03 112 ALA B O 1
ATOM 3741 N N . SER B 1 113 ? 136.438 159.045 105.581 1.00 55.44 113 SER B N 1
ATOM 3742 C CA . SER B 1 113 ? 135.919 160.292 106.133 1.00 55.44 113 SER B CA 1
ATOM 3743 C C . SER B 1 113 ? 136.919 161.428 105.969 1.00 55.44 113 SER B C 1
ATOM 3744 O O . SER B 1 113 ? 136.573 162.510 105.483 1.00 55.44 113 SER B O 1
ATOM 3747 N N . GLY B 1 114 ? 138.164 161.197 106.360 1.00 54.64 114 GLY B N 1
ATOM 3748 C CA . GLY B 1 114 ? 139.195 162.210 106.286 1.00 54.64 114 GLY B CA 1
ATOM 3749 C C . GLY B 1 114 ? 139.422 162.903 107.612 1.00 54.64 114 GLY B C 1
ATOM 3750 O O . GLY B 1 114 ? 139.135 162.376 108.689 1.00 54.64 114 GLY B O 1
ATOM 3751 N N . ARG B 1 115 ? 139.969 164.117 107.524 1.00 54.53 115 ARG B N 1
ATOM 3752 C CA . ARG B 1 115 ? 140.123 164.939 108.717 1.00 54.53 115 ARG B CA 1
ATOM 3753 C C . ARG B 1 115 ? 138.798 165.521 109.177 1.00 54.53 115 ARG B C 1
ATOM 3754 O O . ARG B 1 115 ? 138.646 165.835 110.363 1.00 54.53 115 ARG B O 1
ATOM 3762 N N . LEU B 1 116 ? 137.842 165.676 108.261 1.00 48.24 116 LEU B N 1
ATOM 3763 C CA . LEU B 1 116 ? 136.512 166.132 108.640 1.00 48.24 116 LEU B CA 1
ATOM 3764 C C . LEU B 1 116 ? 135.861 165.156 109.607 1.00 48.24 116 LEU B C 1
ATOM 3765 O O . LEU B 1 116 ? 135.257 165.563 110.608 1.00 48.24 116 LEU B O 1
ATOM 3770 N N . GLY B 1 117 ? 135.993 163.859 109.337 1.00 46.24 117 GLY B N 1
ATOM 3771 C CA . GLY B 1 117 ? 135.463 162.867 110.252 1.00 46.24 117 GLY B CA 1
ATOM 3772 C C . GLY B 1 117 ? 136.141 162.899 111.606 1.00 46.24 117 GLY B C 1
ATOM 3773 O O . GLY B 1 117 ? 135.489 162.746 112.639 1.00 46.24 117 GLY B O 1
ATOM 3774 N N . THR B 1 118 ? 137.461 163.095 111.621 1.00 46.88 118 THR B N 1
ATOM 3775 C CA . THR B 1 118 ? 138.171 163.175 112.893 1.00 46.88 118 THR B CA 1
ATOM 3776 C C . THR B 1 118 ? 137.720 164.381 113.704 1.00 46.88 118 THR B C 1
ATOM 3777 O O . THR B 1 118 ? 137.525 164.279 114.920 1.00 46.88 118 THR B O 1
ATOM 3781 N N . ARG B 1 119 ? 137.553 165.533 113.051 1.00 44.82 119 ARG B N 1
ATOM 3782 C CA . ARG B 1 119 ? 137.066 166.710 113.761 1.00 44.82 119 ARG B CA 1
ATOM 3783 C C . ARG B 1 119 ? 135.667 166.476 114.312 1.00 44.82 119 ARG B C 1
ATOM 3784 O O . ARG B 1 119 ? 135.372 166.837 115.460 1.00 44.82 119 ARG B O 1
ATOM 3792 N N . ALA B 1 120 ? 134.794 165.863 113.513 1.00 40.34 120 ALA B N 1
ATOM 3793 C CA . ALA B 1 120 ? 133.450 165.571 113.994 1.00 40.34 120 ALA B CA 1
ATOM 3794 C C . ALA B 1 120 ? 133.487 164.640 115.198 1.00 40.34 120 ALA B C 1
ATOM 3795 O O . ALA B 1 120 ? 132.770 164.857 116.180 1.00 40.34 120 ALA B O 1
ATOM 3797 N N . MET B 1 121 ? 134.323 163.602 115.146 1.00 40.20 121 MET B N 1
ATOM 3798 C CA . MET B 1 121 ? 134.388 162.646 116.247 1.00 40.20 121 MET B CA 1
ATOM 3799 C C . MET B 1 121 ? 134.933 163.296 117.514 1.00 40.20 121 MET B C 1
ATOM 3800 O O . MET B 1 121 ? 134.433 163.041 118.620 1.00 40.20 121 MET B O 1
ATOM 3805 N N . VAL B 1 122 ? 135.959 164.137 117.375 1.00 38.87 122 VAL B N 1
ATOM 3806 C CA . VAL B 1 122 ? 136.505 164.832 118.536 1.00 38.87 122 VAL B CA 1
ATOM 3807 C C . VAL B 1 122 ? 135.453 165.735 119.156 1.00 38.87 122 VAL B C 1
ATOM 3808 O O . VAL B 1 122 ? 135.290 165.768 120.381 1.00 38.87 122 VAL B O 1
ATOM 3812 N N . TYR B 1 123 ? 134.722 166.482 118.325 1.00 34.11 123 TYR B N 1
ATOM 3813 C CA . TYR B 1 123 ? 133.671 167.337 118.863 1.00 34.11 123 TYR B CA 1
ATOM 3814 C C . TYR B 1 123 ? 132.609 166.516 119.576 1.00 34.11 123 TYR B C 1
ATOM 3815 O O . TYR B 1 123 ? 132.139 166.899 120.654 1.00 34.11 123 TYR B O 1
ATOM 3824 N N . TYR B 1 124 ? 132.209 165.391 118.983 1.00 33.94 124 TYR B N 1
ATOM 3825 C CA . TYR B 1 124 ? 131.184 164.553 119.596 1.00 33.94 124 TYR B CA 1
ATOM 3826 C C . TYR B 1 124 ? 131.608 164.102 120.984 1.00 33.94 124 TYR B C 1
ATOM 3827 O O . TYR B 1 124 ? 130.869 164.279 121.961 1.00 33.94 124 TYR B O 1
ATOM 3836 N N . MET B 1 125 ? 132.801 163.515 121.089 1.00 32.83 125 MET B N 1
ATOM 3837 C CA . MET B 1 125 ? 133.249 163.019 122.386 1.00 32.83 125 MET B CA 1
ATOM 3838 C C . MET B 1 125 ? 133.431 164.152 123.385 1.00 32.83 125 MET B C 1
ATOM 3839 O O . MET B 1 125 ? 133.064 164.016 124.559 1.00 32.83 125 MET B O 1
ATOM 3844 N N . SER B 1 126 ? 133.982 165.283 122.944 1.00 31.89 126 SER B N 1
ATOM 3845 C CA . SER B 1 126 ? 134.197 166.393 123.862 1.00 31.89 126 SER B CA 1
ATOM 3846 C C . SER B 1 126 ? 132.880 166.893 124.437 1.00 31.89 126 SER B C 1
ATOM 3847 O O . SER B 1 126 ? 132.742 167.036 125.656 1.00 31.89 126 SER B O 1
ATOM 3850 N N . THR B 1 127 ? 131.889 167.145 123.579 1.00 28.10 127 THR B N 1
ATOM 3851 C CA . THR B 1 127 ? 130.627 167.667 124.089 1.00 28.10 127 THR B CA 1
ATOM 3852 C C . THR B 1 127 ? 129.878 166.635 124.918 1.00 28.10 127 THR B C 1
ATOM 3853 O O . THR B 1 127 ? 129.229 166.999 125.904 1.00 28.10 127 THR B O 1
ATOM 3857 N N . THR B 1 128 ? 129.948 165.353 124.553 1.00 26.36 128 THR B N 1
ATOM 3858 C CA . THR B 1 128 ? 129.296 164.338 125.373 1.00 26.36 128 THR B CA 1
ATOM 3859 C C . THR B 1 128 ? 129.912 164.271 126.765 1.00 26.36 128 THR B C 1
ATOM 3860 O O . THR B 1 128 ? 129.191 164.188 127.767 1.00 26.36 128 THR B O 1
ATOM 3864 N N . ILE B 1 129 ? 131.243 164.326 126.854 1.00 25.29 129 ILE B N 1
ATOM 3865 C CA . ILE B 1 129 ? 131.892 164.284 128.160 1.00 25.29 129 ILE B CA 1
ATOM 3866 C C . ILE B 1 129 ? 131.571 165.536 128.965 1.00 25.29 129 ILE B C 1
ATOM 3867 O O . ILE B 1 129 ? 131.347 165.465 130.179 1.00 25.29 129 ILE B O 1
ATOM 3872 N N . ILE B 1 130 ? 131.545 166.701 128.314 1.00 23.95 130 ILE B N 1
ATOM 3873 C CA . ILE B 1 130 ? 131.174 167.924 129.022 1.00 23.95 130 ILE B CA 1
ATOM 3874 C C . ILE B 1 130 ? 129.758 167.821 129.568 1.00 23.95 130 ILE B C 1
ATOM 3875 O O . ILE B 1 130 ? 129.489 168.214 130.707 1.00 23.95 130 ILE B O 1
ATOM 3880 N N . ALA B 1 131 ? 128.829 167.294 128.769 1.00 22.01 131 ALA B N 1
ATOM 3881 C CA . ALA B 1 131 ? 127.457 167.158 129.242 1.00 22.01 131 ALA B CA 1
ATOM 3882 C C . ALA B 1 131 ? 127.370 166.200 130.422 1.00 22.01 131 ALA B C 1
ATOM 3883 O O . ALA B 1 131 ? 126.667 166.473 131.401 1.00 22.01 131 ALA B O 1
ATOM 3885 N N . ALA B 1 132 ? 128.079 165.072 130.351 1.00 20.80 132 ALA B N 1
ATOM 3886 C CA . ALA B 1 132 ? 128.035 164.113 131.451 1.00 20.80 132 ALA B CA 1
ATOM 3887 C C . ALA B 1 132 ? 128.606 164.708 132.731 1.00 20.80 132 ALA B C 1
ATOM 3888 O O . ALA B 1 132 ? 128.027 164.551 133.813 1.00 20.80 132 ALA B O 1
ATOM 3890 N N . VAL B 1 133 ? 129.742 165.401 132.629 1.00 20.06 133 VAL B N 1
ATOM 3891 C CA . VAL B 1 133 ? 130.349 166.004 133.810 1.00 20.06 133 VAL B CA 1
ATOM 3892 C C . VAL B 1 133 ? 129.455 167.097 134.376 1.00 20.06 133 VAL B C 1
ATOM 3893 O O . VAL B 1 133 ? 129.328 167.242 135.597 1.00 20.06 133 VAL B O 1
ATOM 3897 N N . LEU B 1 134 ? 128.818 167.883 133.507 1.00 20.09 134 LEU B N 1
ATOM 3898 C CA . LEU B 1 134 ? 127.897 168.906 133.985 1.00 20.09 134 LEU B CA 1
ATOM 3899 C C . LEU B 1 134 ? 126.722 168.282 134.721 1.00 20.09 134 LEU B C 1
ATOM 3900 O O . LEU B 1 134 ? 126.286 168.791 135.760 1.00 20.09 134 LEU B O 1
ATOM 3905 N N . GLY B 1 135 ? 126.199 167.174 134.202 1.00 19.25 135 GLY B N 1
ATOM 3906 C CA . GLY B 1 135 ? 125.119 166.493 134.894 1.00 19.25 135 GLY B CA 1
ATOM 3907 C C . GLY B 1 135 ? 125.536 165.980 136.257 1.00 19.25 135 GLY B C 1
ATOM 3908 O O . GLY B 1 135 ? 124.793 166.108 137.234 1.00 19.25 135 GLY B O 1
ATOM 3909 N N . VAL B 1 136 ? 126.732 165.393 136.340 1.00 18.65 136 VAL B N 1
ATOM 3910 C CA . VAL B 1 136 ? 127.232 164.910 137.626 1.00 18.65 136 VAL B CA 1
ATOM 3911 C C . VAL B 1 136 ? 127.378 166.062 138.610 1.00 18.65 136 VAL B C 1
ATOM 3912 O O . VAL B 1 136 ? 127.008 165.949 139.785 1.00 18.65 136 VAL B O 1
ATOM 3916 N N . ILE B 1 137 ? 127.918 167.188 138.147 1.00 18.36 137 ILE B N 1
ATOM 3917 C CA . ILE B 1 137 ? 128.064 168.352 139.015 1.00 18.36 137 ILE B CA 1
ATOM 3918 C C . ILE B 1 137 ? 126.704 168.797 139.529 1.00 18.36 137 ILE B C 1
ATOM 3919 O O . ILE B 1 137 ? 126.528 169.071 140.721 1.00 18.36 137 ILE B O 1
ATOM 3924 N N . LEU B 1 138 ? 125.715 168.856 138.638 1.00 20.10 138 LEU B N 1
ATOM 3925 C CA . LEU B 1 138 ? 124.415 169.383 139.032 1.00 20.10 138 LEU B CA 1
ATOM 3926 C C . LEU B 1 138 ? 123.700 168.464 140.013 1.00 20.10 138 LEU B C 1
ATOM 3927 O O . LEU B 1 138 ? 123.031 168.945 140.933 1.00 20.10 138 LEU B O 1
ATOM 3932 N N . VAL B 1 139 ? 123.811 167.145 139.844 1.00 20.22 139 VAL B N 1
ATOM 3933 C CA . VAL B 1 139 ? 123.180 166.272 140.831 1.00 20.22 139 VAL B CA 1
ATOM 3934 C C . VAL B 1 139 ? 123.918 166.332 142.157 1.00 20.22 139 VAL B C 1
ATOM 3935 O O . VAL B 1 139 ? 123.292 166.418 143.218 1.00 20.22 139 VAL B O 1
ATOM 3939 N N . LEU B 1 140 ? 125.249 166.289 142.137 1.00 20.49 140 LEU B N 1
ATOM 3940 C CA . LEU B 1 140 ? 125.957 166.355 143.406 1.00 20.49 140 LEU B CA 1
ATOM 3941 C C . LEU B 1 140 ? 125.752 167.693 144.099 1.00 20.49 140 LEU B C 1
ATOM 3942 O O . LEU B 1 140 ? 125.968 167.787 145.310 1.00 20.49 140 LEU B O 1
ATOM 3947 N N . ALA B 1 141 ? 125.333 168.724 143.366 1.00 21.96 141 ALA B N 1
ATOM 3948 C CA . ALA B 1 141 ? 124.993 169.992 144.000 1.00 21.96 141 ALA B CA 1
ATOM 3949 C C . ALA B 1 141 ? 123.567 169.987 144.540 1.00 21.96 141 ALA B C 1
ATOM 3950 O O . ALA B 1 141 ? 123.349 170.144 145.744 1.00 21.96 141 ALA B O 1
ATOM 3952 N N . ILE B 1 142 ? 122.579 169.811 143.658 1.00 23.00 142 ILE B N 1
ATOM 3953 C CA . ILE B 1 142 ? 121.181 169.917 144.070 1.00 23.00 142 ILE B CA 1
ATOM 3954 C C . ILE B 1 142 ? 120.779 168.752 144.967 1.00 23.00 142 ILE B C 1
ATOM 3955 O O . ILE B 1 142 ? 119.907 168.900 145.832 1.00 23.00 142 ILE B O 1
ATOM 3960 N N . HIS B 1 143 ? 121.410 167.591 144.792 1.00 26.92 143 HIS B N 1
ATOM 3961 C CA . HIS B 1 143 ? 121.147 166.335 145.495 1.00 26.92 143 HIS B CA 1
ATOM 3962 C C . HIS B 1 143 ? 119.658 166.050 145.656 1.00 26.92 143 HIS B C 1
ATOM 3963 O O . HIS B 1 143 ? 119.140 166.074 146.778 1.00 26.92 143 HIS B O 1
ATOM 3970 N N . PRO B 1 144 ? 118.935 165.763 144.573 1.00 25.92 144 PRO B N 1
ATOM 3971 C CA . PRO B 1 144 ? 117.561 165.268 144.719 1.00 25.92 144 PRO B CA 1
ATOM 3972 C C . PRO B 1 144 ? 117.592 163.802 145.118 1.00 25.92 144 PRO B C 1
ATOM 3973 O O . PRO B 1 144 ? 118.102 162.960 144.378 1.00 25.92 144 PRO B O 1
ATOM 3977 N N . GLY B 1 145 ? 117.068 163.498 146.297 1.00 34.18 145 GLY B N 1
ATOM 3978 C CA . GLY B 1 145 ? 117.061 162.130 146.773 1.00 34.18 145 GLY B CA 1
ATOM 3979 C C . GLY B 1 145 ? 117.647 162.005 148.161 1.00 34.18 145 GLY B C 1
ATOM 3980 O O . GLY B 1 145 ? 117.175 161.209 148.976 1.00 34.18 145 GLY B O 1
ATOM 3981 N N . ASN B 1 146 ? 118.681 162.794 148.439 1.00 36.39 146 ASN B N 1
ATOM 3982 C CA . ASN B 1 146 ? 119.233 162.837 149.789 1.00 36.39 146 ASN B CA 1
ATOM 3983 C C . ASN B 1 146 ? 118.231 163.286 150.846 1.00 36.39 146 ASN B C 1
ATOM 3984 O O . ASN B 1 146 ? 118.361 162.839 151.999 1.00 36.39 146 ASN B O 1
ATOM 3989 N N . PRO B 1 147 ? 117.255 164.157 150.563 1.00 40.27 147 PRO B N 1
ATOM 3990 C CA . PRO B 1 147 ? 116.219 164.416 151.576 1.00 40.27 147 PRO B CA 1
ATOM 3991 C C . PRO B 1 147 ? 115.524 163.157 152.065 1.00 40.27 147 PRO B C 1
ATOM 3992 O O . PRO B 1 147 ? 115.196 163.060 153.254 1.00 40.27 147 PRO B O 1
ATOM 3996 N N . LYS B 1 148 ? 115.298 162.192 151.178 1.00 42.23 148 LYS B N 1
ATOM 3997 C CA . LYS B 1 148 ? 114.759 160.885 151.546 1.00 42.23 148 LYS B CA 1
ATOM 3998 C C . LYS B 1 148 ? 113.439 160.987 152.303 1.00 42.23 148 LYS B C 1
ATOM 3999 O O . LYS B 1 148 ? 112.766 159.983 152.534 1.00 42.23 148 LYS B O 1
ATOM 4005 N N . VAL B 1 162 ? 136.725 154.894 153.112 1.00 41.04 162 VAL B N 1
ATOM 4006 C CA . VAL B 1 162 ? 137.779 154.493 152.191 1.00 41.04 162 VAL B CA 1
ATOM 4007 C C . VAL B 1 162 ? 138.507 155.728 151.666 1.00 41.04 162 VAL B C 1
ATOM 4008 O O . VAL B 1 162 ? 137.894 156.768 151.428 1.00 41.04 162 VAL B O 1
ATOM 4012 N N . SER B 1 163 ? 139.822 155.614 151.511 1.00 37.57 163 SER B N 1
ATOM 4013 C CA . SER B 1 163 ? 140.611 156.728 151.009 1.00 37.57 163 SER B CA 1
ATOM 4014 C C . SER B 1 163 ? 140.218 157.047 149.574 1.00 37.57 163 SER B C 1
ATOM 4015 O O . SER B 1 163 ? 139.915 156.151 148.784 1.00 37.57 163 SER B O 1
ATOM 4018 N N . SER B 1 164 ? 140.211 158.339 149.241 1.00 36.45 164 SER B N 1
ATOM 4019 C CA . SER B 1 164 ? 139.926 158.735 147.867 1.00 36.45 164 SER B CA 1
ATOM 4020 C C . SER B 1 164 ? 141.007 158.234 146.923 1.00 36.45 164 SER B C 1
ATOM 4021 O O . SER B 1 164 ? 140.718 157.830 145.789 1.00 36.45 164 SER B O 1
ATOM 4024 N N . LEU B 1 165 ? 142.260 158.253 147.376 1.00 35.51 165 LEU B N 1
ATOM 4025 C CA . LEU B 1 165 ? 143.350 157.714 146.573 1.00 35.51 165 LEU B CA 1
ATOM 4026 C C . LEU B 1 165 ? 143.142 156.235 146.288 1.00 35.51 165 LEU B C 1
ATOM 4027 O O . LEU B 1 165 ? 143.347 155.778 145.159 1.00 35.51 165 LEU B O 1
ATOM 4032 N N . ASP B 1 166 ? 142.734 155.471 147.301 1.00 34.98 166 ASP B N 1
ATOM 4033 C CA . ASP B 1 166 ? 142.459 154.057 147.084 1.00 34.98 166 ASP B CA 1
ATOM 4034 C C . ASP B 1 166 ? 141.281 153.867 146.141 1.00 34.98 166 ASP B C 1
ATOM 4035 O O . ASP B 1 166 ? 141.270 152.932 145.338 1.00 34.98 166 ASP B O 1
ATOM 4040 N N . ALA B 1 167 ? 140.283 154.749 146.212 1.00 30.07 167 ALA B N 1
ATOM 4041 C CA . ALA B 1 167 ? 139.148 154.654 145.300 1.00 30.07 167 ALA B CA 1
ATOM 4042 C C . ALA B 1 167 ? 139.582 154.862 143.855 1.00 30.07 167 ALA B C 1
ATOM 4043 O O . ALA B 1 167 ? 139.186 154.108 142.960 1.00 30.07 167 ALA B O 1
ATOM 4045 N N . PHE B 1 168 ? 140.409 155.878 143.607 1.00 29.00 168 PHE B N 1
ATOM 4046 C CA . PHE B 1 168 ? 140.853 156.127 142.239 1.00 29.00 168 PHE B CA 1
ATOM 4047 C C . PHE B 1 168 ? 141.797 155.034 141.752 1.00 29.00 168 PHE B C 1
ATOM 4048 O O . PHE B 1 168 ? 141.754 154.644 140.578 1.00 29.00 168 PHE B O 1
ATOM 4056 N N . LEU B 1 169 ? 142.654 154.522 142.635 1.00 27.35 169 LEU B N 1
ATOM 4057 C CA . LEU B 1 169 ? 143.508 153.405 142.252 1.00 27.35 169 LEU B CA 1
ATOM 4058 C C . LEU B 1 169 ? 142.680 152.172 141.922 1.00 27.35 169 LEU B C 1
ATOM 4059 O O . LEU B 1 169 ? 143.001 151.438 140.985 1.00 27.35 169 LEU B O 1
ATOM 4064 N N . ASP B 1 170 ? 141.612 151.925 142.681 1.00 26.21 170 ASP B N 1
ATOM 4065 C CA . ASP B 1 170 ? 140.721 150.818 142.357 1.00 26.21 170 ASP B CA 1
ATOM 4066 C C . ASP B 1 170 ? 140.039 151.042 141.021 1.00 26.21 170 ASP B C 1
ATOM 4067 O O . ASP B 1 170 ? 139.811 150.092 140.268 1.00 26.21 170 ASP B O 1
ATOM 4072 N N . LEU B 1 171 ? 139.679 152.289 140.720 1.00 22.14 171 LEU B N 1
ATOM 4073 C CA . LEU B 1 171 ? 139.101 152.591 139.415 1.00 22.14 171 LEU B CA 1
ATOM 4074 C C . LEU B 1 171 ? 140.069 152.232 138.298 1.00 22.14 171 LEU B C 1
ATOM 4075 O O . LEU B 1 171 ? 139.694 151.583 137.314 1.00 22.14 171 LEU B O 1
ATOM 4080 N N . ILE B 1 172 ? 141.330 152.636 138.443 1.00 21.06 172 ILE B N 1
ATOM 4081 C CA . ILE B 1 172 ? 142.311 152.332 137.405 1.00 21.06 172 ILE B CA 1
ATOM 4082 C C . ILE B 1 172 ? 142.577 150.835 137.330 1.00 21.06 172 ILE B C 1
ATOM 4083 O O . ILE B 1 172 ? 142.814 150.295 136.245 1.00 21.06 172 ILE B O 1
ATOM 4088 N N . ARG B 1 173 ? 142.559 150.140 138.467 1.00 21.59 173 ARG B N 1
ATOM 4089 C CA . ARG B 1 173 ? 142.746 148.694 138.451 1.00 21.59 173 ARG B CA 1
ATOM 4090 C C . ARG B 1 173 ? 141.599 147.997 137.736 1.00 21.59 173 ARG B C 1
ATOM 4091 O O . ARG B 1 173 ? 141.823 147.071 136.950 1.00 21.59 173 ARG B O 1
ATOM 4099 N N . ASN B 1 174 ? 140.364 148.419 138.004 1.00 18.25 174 ASN B N 1
ATOM 4100 C CA . ASN B 1 174 ? 139.216 147.826 137.336 1.00 18.25 174 ASN B CA 1
ATOM 4101 C C . ASN B 1 174 ? 139.204 148.157 135.857 1.00 18.25 174 ASN B C 1
ATOM 4102 O O . ASN B 1 174 ? 138.652 14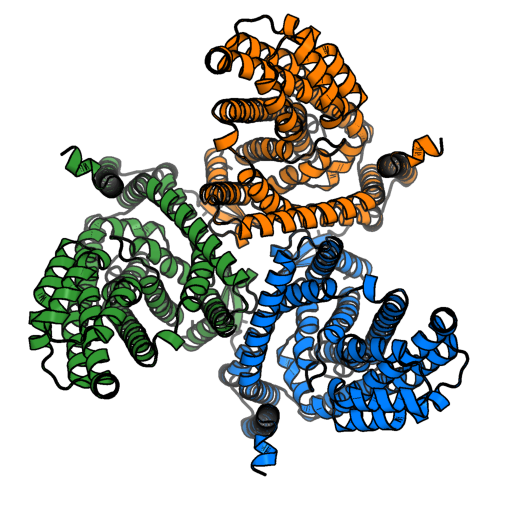7.396 135.059 1.00 18.25 174 ASN B O 1
ATOM 4107 N N . LEU B 1 175 ? 139.796 149.287 135.474 1.00 16.39 175 LEU B N 1
ATOM 4108 C CA . LEU B 1 175 ? 139.915 149.611 134.060 1.00 16.39 175 LEU B CA 1
ATOM 4109 C C . LEU B 1 175 ? 140.804 148.622 133.317 1.00 16.39 175 LEU B C 1
ATOM 4110 O O . LEU B 1 175 ? 140.667 148.479 132.099 1.00 16.39 175 LEU B O 1
ATOM 4115 N N . PHE B 1 176 ? 141.700 147.930 134.019 1.00 16.67 176 PHE B N 1
ATOM 4116 C CA . PHE B 1 176 ? 142.591 146.931 133.430 1.00 16.67 176 PHE B CA 1
ATOM 4117 C C . PHE B 1 176 ? 142.437 145.636 134.211 1.00 16.67 176 PHE B C 1
ATOM 4118 O O . PHE B 1 176 ? 143.229 145.345 135.114 1.00 16.67 176 PHE B O 1
ATOM 4126 N N . PRO B 1 177 ? 141.427 144.835 133.893 1.00 15.00 177 PRO B N 1
ATOM 4127 C CA . PRO B 1 177 ? 141.177 143.623 134.676 1.00 15.00 177 PRO B CA 1
ATOM 4128 C C . PRO B 1 177 ? 142.217 142.552 134.404 1.00 15.00 177 PRO B C 1
ATOM 4129 O O . PRO B 1 177 ? 142.701 142.398 133.283 1.00 15.00 177 PRO B O 1
ATOM 4133 N N . GLU B 1 178 ? 142.554 141.798 135.449 1.00 15.22 178 GLU B N 1
ATOM 4134 C CA . GLU B 1 178 ? 143.502 140.705 135.287 1.00 15.22 178 GLU B CA 1
ATOM 4135 C C . GLU B 1 178 ? 142.927 139.552 134.485 1.00 15.22 178 GLU B C 1
ATOM 4136 O O . GLU B 1 178 ? 143.693 138.765 133.925 1.00 15.22 178 GLU B O 1
ATOM 4142 N N . ASN B 1 179 ? 141.609 139.421 134.424 1.00 11.27 179 ASN B N 1
ATOM 4143 C CA . ASN B 1 179 ? 140.988 138.293 133.754 1.00 11.27 179 ASN B CA 1
ATOM 4144 C C . ASN B 1 179 ? 139.671 138.749 133.154 1.00 11.27 179 ASN B C 1
ATOM 4145 O O . ASN B 1 179 ? 138.902 139.448 133.813 1.00 11.27 179 ASN B O 1
ATOM 4150 N N . LEU B 1 180 ? 139.415 138.367 131.902 1.00 10.74 180 LEU B N 1
ATOM 4151 C CA . LEU B 1 180 ? 138.184 138.808 131.255 1.00 10.74 180 LEU B CA 1
ATOM 4152 C C . LEU B 1 180 ? 136.970 138.074 131.799 1.00 10.74 180 LEU B C 1
ATOM 4153 O O . LEU B 1 180 ? 135.925 138.688 132.046 1.00 10.74 180 LEU B O 1
ATOM 4158 N N . VAL B 1 181 ? 137.087 136.761 131.981 1.00 9.97 181 VAL B N 1
ATOM 4159 C CA . VAL B 1 181 ? 135.970 135.977 132.485 1.00 9.97 181 VAL B CA 1
ATOM 4160 C C . VAL B 1 181 ? 135.604 136.412 133.895 1.00 9.97 181 VAL B C 1
ATOM 4161 O O . VAL B 1 181 ? 134.426 136.447 134.262 1.00 9.97 181 VAL B O 1
ATOM 4165 N N . GLN B 1 182 ? 136.600 136.753 134.708 1.00 11.64 182 GLN B N 1
ATOM 4166 C CA . GLN B 1 182 ? 136.298 137.310 136.019 1.00 11.64 182 GLN B CA 1
ATOM 4167 C C . GLN B 1 182 ? 135.736 138.717 135.900 1.00 11.64 182 GLN B C 1
ATOM 4168 O O . GLN B 1 182 ? 134.842 139.098 136.662 1.00 11.64 182 GLN B O 1
ATOM 4174 N N . ALA B 1 183 ? 136.243 139.507 134.955 1.00 10.72 183 ALA B N 1
ATOM 4175 C CA . ALA B 1 183 ? 135.728 140.856 134.772 1.00 10.72 183 ALA B CA 1
ATOM 4176 C C . ALA B 1 183 ? 134.278 140.857 134.332 1.00 10.72 183 ALA B C 1
ATOM 4177 O O . ALA B 1 183 ? 133.594 141.870 134.488 1.00 10.72 183 ALA B O 1
ATOM 4179 N N . CYS B 1 184 ? 133.796 139.753 133.770 1.00 11.22 184 CYS B N 1
ATOM 4180 C CA . CYS B 1 184 ? 132.400 139.693 133.370 1.00 11.22 184 CYS B CA 1
ATOM 4181 C C . CYS B 1 184 ? 131.450 139.719 134.557 1.00 11.22 184 CYS B C 1
ATOM 4182 O O . CYS B 1 184 ? 130.276 140.051 134.381 1.00 11.22 184 CYS B O 1
ATOM 4185 N N . PHE B 1 185 ? 131.907 139.356 135.755 1.00 11.74 185 PHE B N 1
ATOM 4186 C CA . PHE B 1 185 ? 131.014 139.396 136.905 1.00 11.74 185 PHE B CA 1
ATOM 4187 C C . PHE B 1 185 ? 131.667 139.839 138.211 1.00 11.74 185 PHE B C 1
ATOM 4188 O O . PHE B 1 185 ? 131.010 139.775 139.254 1.00 11.74 185 PHE B O 1
ATOM 4196 N N . GLN B 1 186 ? 132.921 140.285 138.209 1.00 13.46 186 GLN B N 1
ATOM 4197 C CA . GLN B 1 186 ? 133.576 140.626 139.464 1.00 13.46 186 GLN B CA 1
ATOM 4198 C C . GLN B 1 186 ? 134.481 141.833 139.283 1.00 13.46 186 GLN B C 1
ATOM 4199 O O . GLN B 1 186 ? 135.190 141.941 138.282 1.00 13.46 186 GLN B O 1
ATOM 4205 N N . GLN B 1 187 ? 134.464 142.726 140.266 1.00 16.01 187 GLN B N 1
ATOM 4206 C CA . GLN B 1 187 ? 135.341 143.884 140.302 1.00 16.01 187 GLN B CA 1
ATOM 4207 C C . GLN B 1 187 ? 136.261 143.789 141.507 1.00 16.01 187 GLN B C 1
ATOM 4208 O O . GLN B 1 187 ? 135.895 143.232 142.543 1.00 16.01 187 GLN B O 1
ATOM 4214 N N . ILE B 1 188 ? 137.440 144.340 141.369 1.00 21.98 188 ILE B N 1
ATOM 4215 C CA . ILE B 1 188 ? 138.406 144.352 142.458 1.00 21.98 188 ILE B CA 1
ATOM 4216 C C . ILE B 1 188 ? 138.229 145.648 143.231 1.00 21.98 188 ILE B C 1
ATOM 4217 O O . ILE B 1 188 ? 137.790 146.665 142.688 1.00 21.98 188 ILE B O 1
ATOM 4222 N N . GLN B 1 189 ? 138.545 145.611 144.519 1.00 28.33 189 GLN B N 1
ATOM 4223 C CA . GLN B 1 189 ? 138.395 146.784 145.361 1.00 28.33 189 GLN B CA 1
ATOM 4224 C C . GLN B 1 189 ? 139.386 146.696 146.507 1.00 28.33 189 GLN B C 1
ATOM 4225 O O . GLN B 1 189 ? 139.886 145.619 146.838 1.00 28.33 189 GLN B O 1
ATOM 4231 N N . THR B 1 190 ? 139.665 147.845 147.112 1.00 34.54 190 THR B N 1
ATOM 4232 C CA . THR B 1 190 ? 140.584 147.919 148.235 1.00 34.54 190 THR B CA 1
ATOM 4233 C C . THR B 1 190 ? 139.822 147.742 149.539 1.00 34.54 190 THR B C 1
ATOM 4234 O O . THR B 1 190 ? 138.737 148.300 149.718 1.00 34.54 190 THR B O 1
ATOM 4238 N N . VAL B 1 191 ? 140.390 146.948 150.443 1.00 44.47 191 VAL B N 1
ATOM 4239 C CA . VAL B 1 191 ? 139.814 146.711 151.759 1.00 44.47 191 VAL B CA 1
ATOM 4240 C C . VAL B 1 191 ? 140.899 146.919 152.805 1.00 44.47 191 VAL B C 1
ATOM 4241 O O . VAL B 1 191 ? 142.012 146.401 152.662 1.00 44.47 191 VAL B O 1
ATOM 4245 N N . THR B 1 192 ? 140.582 147.686 153.843 1.00 62.89 192 THR B N 1
ATOM 4246 C CA . THR B 1 192 ? 141.492 147.939 154.952 1.00 62.89 192 THR B CA 1
ATOM 4247 C C . THR B 1 192 ? 140.850 147.429 156.232 1.00 62.89 192 THR B C 1
ATOM 4248 O O . THR B 1 192 ? 139.831 147.969 156.673 1.00 62.89 192 THR B O 1
ATOM 4252 N N . LYS B 1 193 ? 141.444 146.399 156.824 1.00 74.79 193 LYS B N 1
ATOM 4253 C CA . LYS B 1 193 ? 140.960 145.838 158.075 1.00 74.79 193 LYS B CA 1
ATOM 4254 C C . LYS B 1 193 ? 142.103 145.795 159.080 1.00 74.79 193 LYS B C 1
ATOM 4255 O O . LYS B 1 193 ? 143.259 145.567 158.711 1.00 74.79 193 LYS B O 1
ATOM 4261 N N . LYS B 1 194 ? 141.770 146.025 160.346 1.00 85.95 194 LYS B N 1
ATOM 4262 C CA . LYS B 1 194 ? 142.780 146.207 161.380 1.00 85.95 194 LYS B CA 1
ATOM 4263 C C . LYS B 1 194 ? 143.588 144.933 161.595 1.00 85.95 194 LYS B C 1
ATOM 4264 O O . LYS B 1 194 ? 143.095 143.820 161.393 1.00 85.95 194 LYS B O 1
ATOM 4270 N N . VAL B 1 195 ? 144.840 145.106 162.007 1.00 89.03 195 VAL B N 1
ATOM 4271 C CA . VAL B 1 195 ? 145.723 143.984 162.293 1.00 89.03 195 VAL B CA 1
ATOM 4272 C C . VAL B 1 195 ? 145.671 143.639 163.776 1.00 89.03 195 VAL B C 1
ATOM 4273 O O . VAL B 1 195 ? 144.962 142.721 164.185 1.00 89.03 195 VAL B O 1
ATOM 4277 N N . VAL B 1 229 ? 150.844 150.738 159.055 1.00 72.53 229 VAL B N 1
ATOM 4278 C CA . VAL B 1 229 ? 150.319 150.264 160.328 1.00 72.53 229 VAL B CA 1
ATOM 4279 C C . VAL B 1 229 ? 149.059 149.442 160.091 1.00 72.53 229 VAL B C 1
ATOM 4280 O O . VAL B 1 229 ? 148.817 148.446 160.771 1.00 72.53 229 VAL B O 1
ATOM 4284 N N . ILE B 1 230 ? 148.265 149.860 159.109 1.00 69.52 230 ILE B N 1
ATOM 4285 C CA . ILE B 1 230 ? 146.976 149.245 158.814 1.00 69.52 230 ILE B CA 1
ATOM 4286 C C . ILE B 1 230 ? 147.099 148.424 157.536 1.00 69.52 230 ILE B C 1
ATOM 4287 O O . ILE B 1 230 ? 147.697 148.874 156.551 1.00 69.52 230 ILE B O 1
ATOM 4292 N N . LYS B 1 231 ? 146.547 147.214 157.559 1.00 67.14 231 LYS B N 1
ATOM 4293 C CA . LYS B 1 231 ? 146.600 146.308 156.421 1.00 67.14 231 LYS B CA 1
ATOM 4294 C C . LYS B 1 231 ? 145.643 146.758 155.327 1.00 67.14 231 LYS B C 1
ATOM 4295 O O . LYS B 1 231 ? 144.486 147.091 155.598 1.00 67.14 231 LYS B O 1
ATOM 4301 N N . LYS B 1 232 ? 146.127 146.755 154.087 1.00 55.94 232 LYS B N 1
ATOM 4302 C CA . LYS B 1 232 ? 145.284 146.995 152.924 1.00 55.94 232 LYS B CA 1
ATOM 4303 C C . LYS B 1 232 ? 145.567 145.940 151.868 1.00 55.94 232 LYS B C 1
ATOM 4304 O O . LYS B 1 232 ? 146.727 145.692 151.525 1.00 55.94 232 LYS B O 1
ATOM 4310 N N . GLY B 1 233 ? 144.502 145.321 151.358 1.00 43.24 233 GLY B N 1
ATOM 4311 C CA . GLY B 1 233 ? 144.611 144.335 150.305 1.00 43.24 233 GLY B CA 1
ATOM 4312 C C . GLY B 1 233 ? 143.496 144.508 149.289 1.00 43.24 233 GLY B C 1
ATOM 4313 O O . GLY B 1 233 ? 142.651 145.397 149.410 1.00 43.24 233 GLY B O 1
ATOM 4314 N N . LEU B 1 234 ? 143.517 143.637 148.288 1.00 29.68 234 LEU B N 1
ATOM 4315 C CA . LEU B 1 234 ? 142.555 143.674 147.196 1.00 29.68 234 LEU B CA 1
ATOM 4316 C C . LEU B 1 234 ? 141.646 142.460 147.298 1.00 29.68 234 LEU B C 1
ATOM 4317 O O . LEU B 1 234 ? 142.122 141.322 147.299 1.00 29.68 234 LEU B O 1
ATOM 4322 N N . GLU B 1 235 ? 140.344 142.706 147.380 1.00 28.28 235 GLU B N 1
ATOM 4323 C CA . GLU B 1 235 ? 139.344 141.652 147.447 1.00 28.28 235 GLU B CA 1
ATOM 4324 C C . GLU B 1 235 ? 138.376 141.810 146.288 1.00 28.28 235 GLU B C 1
ATOM 4325 O O . GLU B 1 235 ? 138.045 142.931 145.894 1.00 28.28 235 GLU B O 1
ATOM 4331 N N . PHE B 1 236 ? 137.918 140.686 145.754 1.00 19.40 236 PHE B N 1
ATOM 4332 C CA . PHE B 1 236 ? 137.021 140.681 144.608 1.00 19.40 236 PHE B CA 1
ATOM 4333 C C . PHE B 1 236 ? 135.592 140.830 145.104 1.00 19.40 236 PHE B C 1
ATOM 4334 O O . PHE B 1 236 ? 135.049 139.920 145.734 1.00 19.40 236 PHE B O 1
ATOM 4342 N N . LYS B 1 237 ? 134.984 141.973 144.823 1.00 18.80 237 LYS B N 1
ATOM 4343 C CA . LYS B 1 237 ? 133.583 142.193 145.137 1.00 18.80 237 LYS B CA 1
ATOM 4344 C C . LYS B 1 237 ? 132.737 141.885 143.912 1.00 18.80 237 LYS B C 1
ATOM 4345 O O . LYS B 1 237 ? 133.173 142.059 142.773 1.00 18.80 237 LYS B O 1
ATOM 4351 N N . ASP B 1 238 ? 131.525 141.404 144.155 1.00 16.97 238 ASP B N 1
ATOM 4352 C CA . ASP B 1 238 ? 130.698 140.931 143.062 1.00 16.97 238 ASP B CA 1
ATOM 4353 C C . ASP B 1 238 ? 130.145 142.103 142.260 1.00 16.97 238 ASP B C 1
ATOM 4354 O O . ASP B 1 238 ? 130.125 143.248 142.710 1.00 16.97 238 ASP B O 1
ATOM 4359 N N . GLY B 1 239 ? 129.689 141.797 141.051 1.00 14.24 239 GLY B N 1
ATOM 4360 C CA . GLY B 1 239 ? 129.176 142.810 140.152 1.00 14.24 239 GLY B CA 1
ATOM 4361 C C . GLY B 1 239 ? 129.987 142.914 138.880 1.00 14.24 239 GLY B C 1
ATOM 4362 O O . GLY B 1 239 ? 131.199 142.700 138.898 1.00 14.24 239 GLY B O 1
ATOM 4363 N N . MET B 1 240 ? 129.329 143.239 137.773 1.00 13.03 240 MET B N 1
ATOM 4364 C CA . MET B 1 240 ? 130.012 143.317 136.491 1.00 13.03 240 MET B CA 1
ATOM 4365 C C . MET B 1 240 ? 131.088 144.390 136.530 1.00 13.03 240 MET B C 1
ATOM 4366 O O . MET B 1 240 ? 130.922 145.433 137.161 1.00 13.03 240 MET B O 1
ATOM 4371 N N . ASN B 1 241 ? 132.204 144.123 135.862 1.00 12.45 241 ASN B N 1
ATOM 4372 C CA . ASN B 1 241 ? 133.248 145.126 135.680 1.00 12.45 241 ASN B CA 1
ATOM 4373 C C . ASN B 1 241 ? 133.063 145.786 134.317 1.00 12.45 241 ASN B C 1
ATOM 4374 O O . ASN B 1 241 ? 133.803 145.552 133.366 1.00 12.45 241 ASN B O 1
ATOM 4379 N N . VAL B 1 242 ? 132.039 146.636 134.248 1.00 12.80 242 VAL B N 1
ATOM 4380 C CA . VAL B 1 242 ? 131.655 147.237 132.976 1.00 12.80 242 VAL B CA 1
ATOM 4381 C C . VAL B 1 242 ? 132.793 148.071 132.409 1.00 12.80 242 VAL B C 1
ATOM 4382 O O . VAL B 1 242 ? 133.070 148.032 131.205 1.00 12.80 242 VAL B O 1
ATOM 4386 N N . LEU B 1 243 ? 133.468 148.839 133.261 1.00 13.21 243 LEU B N 1
ATOM 4387 C CA . LEU B 1 243 ? 134.526 149.714 132.774 1.00 13.21 243 LEU B CA 1
ATOM 4388 C C . LEU B 1 243 ? 135.669 148.917 132.161 1.00 13.21 243 LEU B C 1
ATOM 4389 O O . LEU B 1 243 ? 136.184 149.277 131.098 1.00 13.21 243 LEU B O 1
ATOM 4394 N N . GLY B 1 244 ? 136.074 147.826 132.809 1.00 11.65 244 GLY B N 1
ATOM 4395 C CA . GLY B 1 244 ? 137.168 147.029 132.279 1.00 11.65 244 GLY B CA 1
ATOM 4396 C C . GLY B 1 244 ? 136.821 146.346 130.973 1.00 11.65 244 GLY B C 1
ATOM 4397 O O . GLY B 1 244 ? 137.639 146.299 130.050 1.00 11.65 244 GLY B O 1
ATOM 4398 N N . LEU B 1 245 ? 135.611 145.797 130.879 1.00 11.53 245 LEU B N 1
ATOM 4399 C CA . LEU B 1 245 ? 135.172 145.185 129.632 1.00 11.53 245 LEU B CA 1
ATOM 4400 C C . LEU B 1 245 ? 135.105 146.210 128.514 1.00 11.53 245 LEU B C 1
ATOM 4401 O O . LEU B 1 245 ? 135.522 145.937 127.384 1.00 11.53 245 LEU B O 1
ATOM 4406 N N . ILE B 1 246 ? 134.577 147.396 128.810 1.00 12.19 246 ILE B N 1
ATOM 4407 C CA . ILE B 1 246 ? 134.508 148.443 127.801 1.00 12.19 246 ILE B CA 1
ATOM 4408 C C . ILE B 1 246 ? 135.903 148.827 127.342 1.00 12.19 246 ILE B C 1
ATOM 4409 O O . ILE B 1 246 ? 136.148 148.994 126.146 1.00 12.19 246 ILE B O 1
ATOM 4414 N N . GLY B 1 247 ? 136.844 148.961 128.274 1.00 11.98 247 GLY B N 1
ATOM 4415 C CA . GLY B 1 247 ? 138.204 149.290 127.879 1.00 11.98 247 GLY B CA 1
ATOM 4416 C C . GLY B 1 247 ? 138.825 148.231 126.989 1.00 11.98 247 GLY B C 1
ATOM 4417 O O . GLY B 1 247 ? 139.360 148.533 125.914 1.00 11.98 247 GLY B O 1
ATOM 4418 N N . PHE B 1 248 ? 138.737 146.967 127.407 1.00 10.96 248 PHE B N 1
ATOM 4419 C CA . PHE B 1 248 ? 139.363 145.914 126.619 1.00 10.96 248 PHE B CA 1
ATOM 4420 C C . PHE B 1 248 ? 138.728 145.800 125.247 1.00 10.96 248 PHE B C 1
ATOM 4421 O O . PHE B 1 248 ? 139.428 145.601 124.253 1.00 10.96 248 PHE B O 1
ATOM 4429 N N . PHE B 1 249 ? 137.405 145.910 125.161 1.00 11.17 249 PHE B N 1
ATOM 4430 C CA . PHE B 1 249 ? 136.771 145.721 123.867 1.00 11.17 249 PHE B CA 1
ATOM 4431 C C . PHE B 1 249 ? 136.836 146.960 122.993 1.00 11.17 249 PHE B C 1
ATOM 4432 O O . PHE B 1 249 ? 136.757 146.832 121.772 1.00 11.17 249 PHE B O 1
ATOM 4440 N N . ILE B 1 250 ? 137.039 148.143 123.568 1.00 11.92 250 ILE B N 1
ATOM 4441 C CA . ILE B 1 250 ? 137.398 149.294 122.752 1.00 11.92 250 ILE B CA 1
ATOM 4442 C C . ILE B 1 250 ? 138.760 149.072 122.117 1.00 11.92 250 ILE B C 1
ATOM 4443 O O . ILE B 1 250 ? 138.948 149.300 120.917 1.00 11.92 250 ILE B O 1
ATOM 4448 N N . ALA B 1 251 ? 139.726 148.597 122.907 1.00 12.40 251 ALA B N 1
ATOM 4449 C CA . ALA B 1 251 ? 141.031 148.282 122.335 1.00 12.40 251 ALA B CA 1
ATOM 4450 C C . ALA B 1 251 ? 140.919 147.189 121.279 1.00 12.40 251 ALA B C 1
ATOM 4451 O O . ALA B 1 251 ? 141.559 147.261 120.223 1.00 12.40 251 ALA B O 1
ATOM 4453 N N . PHE B 1 252 ? 140.102 146.173 121.547 1.00 12.48 252 PHE B N 1
ATOM 4454 C CA . PHE B 1 252 ? 139.909 145.075 120.608 1.00 12.48 252 PHE B CA 1
ATOM 4455 C C . PHE B 1 252 ? 139.312 145.565 119.297 1.00 12.48 252 PHE B C 1
ATOM 4456 O O . PHE B 1 252 ? 139.790 145.214 118.215 1.00 12.48 252 PHE B O 1
ATOM 4464 N N . GLY B 1 253 ? 138.257 146.374 119.375 1.00 13.56 253 GLY B N 1
ATOM 4465 C CA . GLY B 1 253 ? 137.650 146.897 118.167 1.00 13.56 253 GLY B CA 1
ATOM 4466 C C . GLY B 1 253 ? 138.585 147.802 117.396 1.00 13.56 253 GLY B C 1
ATOM 4467 O O . GLY B 1 253 ? 138.606 147.780 116.167 1.00 13.56 253 GLY B O 1
ATOM 4468 N N . ILE B 1 254 ? 139.383 148.600 118.105 1.00 14.14 254 ILE B N 1
ATOM 4469 C CA . ILE B 1 254 ? 140.332 149.477 117.428 1.00 14.14 254 ILE B CA 1
ATOM 4470 C C . ILE B 1 254 ? 141.368 148.653 116.675 1.00 14.14 254 ILE B C 1
ATOM 4471 O O . ILE B 1 254 ? 141.664 148.916 115.504 1.00 14.14 254 ILE B O 1
ATOM 4476 N N . ALA B 1 255 ? 141.921 147.630 117.328 1.00 15.52 255 ALA B N 1
ATOM 4477 C CA . ALA B 1 255 ? 142.914 146.794 116.662 1.00 15.52 255 ALA B CA 1
ATOM 4478 C C . ALA B 1 255 ? 142.307 146.053 115.479 1.00 15.52 255 ALA B C 1
ATOM 4479 O O . ALA B 1 255 ? 142.926 145.953 114.413 1.00 15.52 255 ALA B O 1
ATOM 4481 N N . MET B 1 256 ? 141.091 145.536 115.640 1.00 16.99 256 MET B N 1
ATOM 4482 C CA . MET B 1 256 ? 140.481 144.779 114.555 1.00 16.99 256 MET B CA 1
ATOM 4483 C C . MET B 1 256 ? 140.126 145.684 113.384 1.00 16.99 256 MET B C 1
ATOM 4484 O O . MET B 1 256 ? 140.194 145.262 112.226 1.00 16.99 256 MET B O 1
ATOM 4489 N N . GLY B 1 257 ? 139.742 146.930 113.657 1.00 18.19 257 GLY B N 1
ATOM 4490 C CA . GLY B 1 257 ? 139.601 147.892 112.580 1.00 18.19 257 GLY B CA 1
ATOM 4491 C C . GLY B 1 257 ? 140.921 148.177 111.893 1.00 18.19 257 GLY B C 1
ATOM 4492 O O . GLY B 1 257 ? 140.985 148.276 110.666 1.00 18.19 257 GLY B O 1
ATOM 4493 N N . LYS B 1 258 ? 141.995 148.299 112.675 1.00 19.32 258 LYS B N 1
ATOM 4494 C CA . LYS B 1 258 ? 143.315 148.508 112.095 1.00 19.32 258 LYS B CA 1
ATOM 4495 C C . LYS B 1 258 ? 143.763 147.330 111.246 1.00 19.32 258 LYS B C 1
ATOM 4496 O O . LYS B 1 258 ? 144.642 147.496 110.393 1.00 19.32 258 LYS B O 1
ATOM 4502 N N . MET B 1 259 ? 143.193 146.144 111.467 1.00 21.36 259 MET B N 1
ATOM 4503 C CA . MET B 1 259 ? 143.519 145.002 110.618 1.00 21.36 259 MET B CA 1
ATOM 4504 C C . MET B 1 259 ? 143.161 145.271 109.163 1.00 21.36 259 MET B C 1
ATOM 4505 O O . MET B 1 259 ? 143.924 144.922 108.256 1.00 21.36 259 MET B O 1
ATOM 4510 N N . GLY B 1 260 ? 142.011 145.878 108.917 1.00 24.17 260 GLY B N 1
ATOM 4511 C CA . GLY B 1 260 ? 141.663 146.349 107.586 1.00 24.17 260 GLY B CA 1
ATOM 4512 C C . GLY B 1 260 ? 140.750 145.376 106.852 1.00 24.17 260 GLY B C 1
ATOM 4513 O O . GLY B 1 260 ? 139.699 144.999 107.361 1.00 24.17 260 GLY B O 1
ATOM 4514 N N . ASP B 1 261 ? 141.146 145.000 105.633 1.00 26.57 261 ASP B N 1
ATOM 4515 C CA . ASP B 1 261 ? 140.346 144.068 104.846 1.00 26.57 261 ASP B CA 1
ATOM 4516 C C . ASP B 1 261 ? 140.414 142.660 105.415 1.00 26.57 261 ASP B C 1
ATOM 4517 O O . ASP B 1 261 ? 139.467 141.884 105.256 1.00 26.57 261 ASP B O 1
ATOM 4522 N N . GLN B 1 262 ? 141.521 142.307 106.062 1.00 27.66 262 GLN B N 1
ATOM 4523 C CA . GLN B 1 262 ? 141.512 141.154 106.941 1.00 27.66 262 GLN B CA 1
ATOM 4524 C C . GLN B 1 262 ? 140.533 141.414 108.080 1.00 27.66 262 GLN B C 1
ATOM 4525 O O . GLN B 1 262 ? 140.031 142.523 108.257 1.00 27.66 262 GLN B O 1
ATOM 4531 N N . ALA B 1 263 ? 140.249 140.375 108.851 1.00 19.82 263 ALA B N 1
ATOM 4532 C CA . ALA B 1 263 ? 139.274 140.446 109.933 1.00 19.82 263 ALA B CA 1
ATOM 4533 C C . ALA B 1 263 ? 137.875 140.771 109.436 1.00 19.82 263 ALA B C 1
ATOM 4534 O O . ALA B 1 263 ? 137.004 141.113 110.239 1.00 19.82 263 ALA B O 1
ATOM 4536 N N . LYS B 1 264 ? 137.636 140.687 108.128 1.00 18.02 264 LYS B N 1
ATOM 4537 C CA . LYS B 1 264 ? 136.281 140.866 107.626 1.00 18.02 264 LYS B CA 1
ATOM 4538 C C . LYS B 1 264 ? 135.370 139.770 108.147 1.00 18.02 264 LYS B C 1
ATOM 4539 O O . LYS B 1 264 ? 134.200 140.016 108.456 1.00 18.02 264 LYS B O 1
ATOM 4545 N N . LEU B 1 265 ? 135.893 138.550 108.257 1.00 15.06 265 LEU B N 1
ATOM 4546 C CA . LEU B 1 265 ? 135.096 137.450 108.779 1.00 15.06 265 LEU B CA 1
ATOM 4547 C C . LEU B 1 265 ? 134.673 137.713 110.215 1.00 15.06 265 LEU B C 1
ATOM 4548 O O . LEU B 1 265 ? 133.524 137.458 110.587 1.00 15.06 265 LEU B O 1
ATOM 4553 N N . MET B 1 266 ? 135.579 138.238 111.034 1.00 14.85 266 MET B N 1
ATOM 4554 C CA . MET B 1 266 ? 135.238 138.467 112.430 1.00 14.85 266 MET B CA 1
ATOM 4555 C C . MET B 1 266 ? 134.318 139.671 112.590 1.00 14.85 266 MET B C 1
ATOM 4556 O O . MET B 1 266 ? 133.438 139.665 113.460 1.00 14.85 266 MET B O 1
ATOM 4561 N N . VAL B 1 267 ? 134.477 140.690 111.743 1.00 14.94 267 VAL B N 1
ATOM 4562 C CA . VAL B 1 267 ? 133.537 141.807 111.737 1.00 14.94 267 VAL B CA 1
ATOM 4563 C C . VAL B 1 267 ? 132.146 141.324 111.354 1.00 14.94 267 VAL B C 1
ATOM 4564 O O . VAL B 1 267 ? 131.147 141.746 111.942 1.00 14.94 267 VAL B O 1
ATOM 4568 N N . ASP B 1 268 ? 132.057 140.436 110.362 1.00 14.82 268 ASP B N 1
ATOM 4569 C CA . ASP B 1 268 ? 130.764 139.874 109.984 1.00 14.82 268 ASP B CA 1
ATOM 4570 C C . ASP B 1 268 ? 130.174 139.037 111.109 1.00 14.82 268 ASP B C 1
ATOM 4571 O O . ASP B 1 268 ? 128.965 139.090 111.368 1.00 14.82 268 ASP B O 1
ATOM 4576 N N . PHE B 1 269 ? 131.010 138.251 111.783 1.00 12.40 269 PHE B N 1
ATOM 4577 C CA . PHE B 1 269 ? 130.532 137.459 112.908 1.00 12.40 269 PHE B CA 1
ATOM 4578 C C . PHE B 1 269 ? 129.930 138.354 113.979 1.00 12.40 269 PHE B C 1
ATOM 4579 O O . PHE B 1 269 ? 128.827 138.097 114.475 1.00 12.40 269 PHE B O 1
ATOM 4587 N N . PHE B 1 270 ? 130.626 139.434 114.328 1.00 11.96 270 PHE B N 1
ATOM 4588 C CA . PHE B 1 270 ? 130.122 140.292 115.393 1.00 11.96 270 PHE B CA 1
ATOM 4589 C C . PHE B 1 270 ? 128.952 141.148 114.931 1.00 11.96 270 PHE B C 1
ATOM 4590 O O . PHE B 1 270 ? 128.101 141.505 115.746 1.00 11.96 270 PHE B O 1
ATOM 4598 N N . ASN B 1 271 ? 128.867 141.463 113.639 1.00 12.77 271 ASN B N 1
ATOM 4599 C CA . ASN B 1 271 ? 127.669 142.114 113.121 1.00 12.77 271 ASN B CA 1
ATOM 4600 C C . ASN B 1 271 ? 126.455 141.216 113.275 1.00 12.77 271 ASN B C 1
ATOM 4601 O O . ASN B 1 271 ? 125.384 141.666 113.701 1.00 12.77 271 ASN B O 1
ATOM 4606 N N . ILE B 1 272 ? 126.604 139.937 112.935 1.00 12.70 272 ILE B N 1
ATOM 4607 C CA . ILE B 1 272 ? 125.502 138.997 113.101 1.00 12.70 272 ILE B CA 1
ATOM 4608 C C . ILE B 1 272 ? 125.130 138.871 114.571 1.00 12.70 272 ILE B C 1
ATOM 4609 O O . ILE B 1 272 ? 123.945 138.849 114.929 1.00 12.70 272 ILE B O 1
ATOM 4614 N N . LEU B 1 273 ? 126.133 138.789 115.446 1.00 12.20 273 LEU B N 1
ATOM 4615 C CA . LEU B 1 273 ? 125.857 138.685 116.874 1.00 12.20 273 LEU B CA 1
ATOM 4616 C C . LEU B 1 273 ? 125.104 139.907 117.381 1.00 12.20 273 LEU B C 1
ATOM 4617 O O . LEU B 1 273 ? 124.138 139.780 118.145 1.00 12.20 273 LEU B O 1
ATOM 4622 N N . ASN B 1 274 ? 125.524 141.099 116.961 1.00 13.80 274 ASN B N 1
ATOM 4623 C CA . ASN B 1 274 ? 124.854 142.317 117.397 1.00 13.80 274 ASN B CA 1
ATOM 4624 C C . ASN B 1 274 ? 123.420 142.366 116.899 1.00 13.80 274 ASN B C 1
ATOM 4625 O O . ASN B 1 274 ? 122.516 142.771 117.637 1.00 13.80 274 ASN B O 1
ATOM 4630 N N . GLU B 1 275 ? 123.188 141.968 115.648 1.00 15.80 275 GLU B N 1
ATOM 4631 C CA . GLU B 1 275 ? 121.825 141.974 115.127 1.00 15.80 275 GLU B CA 1
ATOM 4632 C C . GLU B 1 275 ? 120.944 140.994 115.888 1.00 15.80 275 GLU B C 1
ATOM 4633 O O . GLU B 1 275 ? 119.782 141.295 116.191 1.00 15.80 275 GLU B O 1
ATOM 4639 N N . ILE B 1 276 ? 121.480 139.818 116.212 1.00 14.50 276 ILE B N 1
ATOM 4640 C CA . ILE B 1 276 ? 120.713 138.839 116.974 1.00 14.50 276 ILE B CA 1
ATOM 4641 C C . ILE B 1 276 ? 120.349 139.399 118.339 1.00 14.50 276 ILE B C 1
ATOM 4642 O O . ILE B 1 276 ? 119.204 139.279 118.798 1.00 14.50 276 ILE B O 1
ATOM 4647 N N . VAL B 1 277 ? 121.315 140.020 119.011 1.00 14.54 277 VAL B N 1
ATOM 4648 C CA . VAL B 1 277 ? 121.048 140.533 120.347 1.00 14.54 277 VAL B CA 1
ATOM 4649 C C . VAL B 1 277 ? 120.052 141.686 120.292 1.00 14.54 277 VAL B C 1
ATOM 4650 O O . VAL B 1 277 ? 119.221 141.841 121.189 1.00 14.54 277 VAL B O 1
ATOM 4654 N N . MET B 1 278 ? 120.107 142.511 119.244 1.00 16.39 278 MET B N 1
ATOM 4655 C CA . MET B 1 278 ? 119.099 143.559 119.099 1.00 16.39 278 MET B CA 1
ATOM 4656 C C . MET B 1 278 ? 117.713 142.972 118.874 1.00 16.39 278 MET B C 1
ATOM 4657 O O . MET B 1 278 ? 116.719 143.508 119.379 1.00 16.39 278 MET B O 1
ATOM 4662 N N . LYS B 1 279 ? 117.616 141.885 118.107 1.00 16.56 279 LYS B N 1
ATOM 4663 C CA . LYS B 1 279 ? 116.324 141.221 117.966 1.00 16.56 279 LYS B CA 1
ATOM 4664 C C . LYS B 1 279 ? 115.815 140.737 119.315 1.00 16.56 279 LYS B C 1
ATOM 4665 O O . LYS B 1 279 ? 114.625 140.870 119.626 1.00 16.56 279 LYS B O 1
ATOM 4671 N N . LEU B 1 280 ? 116.707 140.180 120.135 1.00 15.84 280 LEU B N 1
ATOM 4672 C CA . LEU B 1 280 ? 116.309 139.761 121.477 1.00 15.84 280 LEU B CA 1
ATOM 4673 C C . LEU B 1 280 ? 115.866 140.950 122.320 1.00 15.84 280 LEU B C 1
ATOM 4674 O O . LEU B 1 280 ? 114.924 140.843 123.113 1.00 15.84 280 LEU B O 1
ATOM 4679 N N . VAL B 1 281 ? 116.548 142.086 122.181 1.00 16.91 281 VAL B N 1
ATOM 4680 C CA . VAL B 1 281 ? 116.187 143.272 122.952 1.00 16.91 281 VAL B CA 1
ATOM 4681 C C . VAL B 1 281 ? 114.802 143.759 122.559 1.00 16.91 281 VAL B C 1
ATOM 4682 O O . VAL B 1 281 ? 114.010 144.170 123.411 1.00 16.91 281 VAL B O 1
ATOM 4686 N N . ILE B 1 282 ? 114.485 143.727 121.266 1.00 18.07 282 ILE B N 1
ATOM 4687 C CA . ILE B 1 282 ? 113.136 144.093 120.836 1.00 18.07 282 ILE B CA 1
ATOM 4688 C C . ILE B 1 282 ? 112.111 143.107 121.389 1.00 18.07 282 ILE B C 1
ATOM 4689 O O . ILE B 1 282 ? 111.035 143.503 121.864 1.00 18.07 282 ILE B O 1
ATOM 4694 N N . MET B 1 283 ? 112.427 141.810 121.342 1.00 21.93 283 MET B N 1
ATOM 4695 C CA . MET B 1 283 ? 111.542 140.809 121.932 1.00 21.93 283 MET B CA 1
ATOM 4696 C C . MET B 1 283 ? 111.253 141.126 123.391 1.00 21.93 283 MET B C 1
ATOM 4697 O O . MET B 1 283 ? 110.114 141.009 123.850 1.00 21.93 283 MET B O 1
ATOM 4702 N N . ILE B 1 284 ? 112.283 141.518 124.137 1.00 20.86 284 ILE B N 1
ATOM 4703 C CA . ILE B 1 284 ? 112.093 141.898 125.533 1.00 20.86 284 ILE B CA 1
ATOM 4704 C C . ILE B 1 284 ? 111.237 143.151 125.630 1.00 20.86 284 ILE B C 1
ATOM 4705 O O . ILE B 1 284 ? 110.347 143.249 126.481 1.00 20.86 284 ILE B O 1
ATOM 4710 N N . MET B 1 285 ? 111.491 144.125 124.757 1.00 24.96 285 MET B N 1
ATOM 4711 C CA . MET B 1 285 ? 110.771 145.390 124.812 1.00 24.96 285 MET B CA 1
ATOM 4712 C C . MET B 1 285 ? 109.284 145.197 124.579 1.00 24.96 285 MET B C 1
ATOM 4713 O O . MET B 1 285 ? 108.477 146.002 125.052 1.00 24.96 285 MET B O 1
ATOM 4718 N N . TRP B 1 286 ? 108.897 144.153 123.847 1.00 29.20 286 TRP B N 1
ATOM 4719 C CA . TRP B 1 286 ? 107.470 143.891 123.698 1.00 29.20 286 TRP B CA 1
ATOM 4720 C C . TRP B 1 286 ? 106.850 143.392 124.995 1.00 29.20 286 TRP B C 1
ATOM 4721 O O . TRP B 1 286 ? 105.665 143.630 125.245 1.00 29.20 286 TRP B O 1
ATOM 4732 N N . TYR B 1 287 ? 107.626 142.708 125.827 1.00 25.31 287 TYR B N 1
ATOM 4733 C CA . TYR B 1 287 ? 107.193 142.347 127.169 1.00 25.31 287 TYR B CA 1
ATOM 4734 C C . TYR B 1 287 ? 107.275 143.513 128.141 1.00 25.31 287 TYR B C 1
ATOM 4735 O O . TYR B 1 287 ? 106.709 143.430 129.234 1.00 25.31 287 TYR B O 1
ATOM 4744 N N . SER B 1 288 ? 107.944 144.598 127.758 1.00 28.85 288 SER B N 1
ATOM 4745 C CA . SER B 1 288 ? 108.201 145.691 128.692 1.00 28.85 288 SER B CA 1
ATOM 4746 C C . SER B 1 288 ? 106.958 146.269 129.357 1.00 28.85 288 SER B C 1
ATOM 4747 O O . SER B 1 288 ? 107.057 146.639 130.538 1.00 28.85 288 SER B O 1
ATOM 4750 N N . PRO B 1 289 ? 105.810 146.437 128.687 1.00 33.17 289 PRO B N 1
ATOM 4751 C CA . PRO B 1 289 ? 104.658 147.035 129.386 1.00 33.17 289 PRO B CA 1
ATOM 4752 C C . PRO B 1 289 ? 104.272 146.325 130.672 1.00 33.17 289 PRO B C 1
ATOM 4753 O O . PRO B 1 289 ? 104.088 146.982 131.703 1.00 33.17 289 PRO B O 1
ATOM 4757 N N . LEU B 1 290 ? 104.157 144.998 130.645 1.00 31.07 290 LEU B N 1
ATOM 4758 C CA . LEU B 1 290 ? 103.770 144.270 131.848 1.00 31.07 290 LEU B CA 1
ATOM 4759 C C . LEU B 1 290 ? 104.822 144.405 132.940 1.00 31.07 290 LEU B C 1
ATOM 4760 O O . LEU B 1 290 ? 104.489 144.619 134.113 1.00 31.07 290 LEU B O 1
ATOM 4765 N N . GLY B 1 291 ? 106.097 144.285 132.577 1.00 31.19 291 GLY B N 1
ATOM 4766 C CA . GLY B 1 291 ? 107.147 144.400 133.573 1.00 31.19 291 GLY B CA 1
ATOM 4767 C C . GLY B 1 291 ? 107.195 145.773 134.208 1.00 31.19 291 GLY B C 1
ATOM 4768 O O . GLY B 1 291 ? 107.339 145.899 135.424 1.00 31.19 291 GLY B O 1
ATOM 4769 N N . ILE B 1 292 ? 107.062 146.820 133.397 1.00 33.07 292 ILE B N 1
ATOM 4770 C CA . ILE B 1 292 ? 107.071 148.178 133.927 1.00 33.07 292 ILE B CA 1
ATOM 4771 C C . ILE B 1 292 ? 105.843 148.419 134.791 1.00 33.07 292 ILE B C 1
ATOM 4772 O O . ILE B 1 292 ? 105.924 149.083 135.830 1.00 33.07 292 ILE B O 1
ATOM 4777 N N . ALA B 1 293 ? 104.689 147.885 134.387 1.00 35.12 293 ALA B N 1
ATOM 4778 C CA . ALA B 1 293 ? 103.485 148.036 135.195 1.00 35.12 293 ALA B CA 1
ATOM 4779 C C . ALA B 1 293 ? 103.667 147.403 136.565 1.00 35.12 293 ALA B C 1
ATOM 4780 O O . ALA B 1 293 ? 103.355 148.015 137.594 1.00 35.12 293 ALA B O 1
ATOM 4782 N N . CYS B 1 294 ? 104.194 146.180 136.598 1.00 33.78 294 CYS B N 1
ATOM 4783 C CA . CYS B 1 294 ? 104.426 145.518 137.877 1.00 33.78 294 CYS B CA 1
ATOM 4784 C C . CYS B 1 294 ? 105.476 146.254 138.701 1.00 33.78 294 CYS B C 1
ATOM 4785 O O . CYS B 1 294 ? 105.341 146.367 139.924 1.00 33.78 294 CYS B O 1
ATOM 4788 N N . LEU B 1 295 ? 106.527 146.761 138.056 1.00 32.62 295 LEU B N 1
ATOM 4789 C CA . LEU B 1 295 ? 107.553 147.495 138.787 1.00 32.62 295 LEU B CA 1
ATOM 4790 C C . LEU B 1 295 ? 106.989 148.756 139.423 1.00 32.62 295 LEU B C 1
ATOM 4791 O O . LEU B 1 295 ? 107.281 149.058 140.586 1.00 32.62 295 LEU B O 1
ATOM 4796 N N . ILE B 1 296 ? 106.186 149.513 138.676 1.00 37.21 296 ILE B N 1
ATOM 4797 C CA . ILE B 1 296 ? 105.609 150.732 139.229 1.00 37.21 296 ILE B CA 1
ATOM 4798 C C . ILE B 1 296 ? 104.625 150.396 140.339 1.00 37.21 296 ILE B C 1
ATOM 4799 O O . ILE B 1 296 ? 104.554 151.099 141.351 1.00 37.21 296 ILE B O 1
ATOM 4804 N N . CYS B 1 297 ? 103.855 149.317 140.179 1.00 41.19 297 CYS B N 1
ATOM 4805 C CA . CYS B 1 297 ? 102.950 148.909 141.247 1.00 41.19 297 CYS B CA 1
ATOM 4806 C C . CYS B 1 297 ? 103.723 148.575 142.515 1.00 41.19 297 CYS B C 1
ATOM 4807 O O . CYS B 1 297 ? 103.352 149.002 143.615 1.00 41.19 297 CYS B O 1
ATOM 4810 N N . GLY B 1 298 ? 104.817 147.826 142.377 1.00 41.22 298 GLY B N 1
ATOM 4811 C CA . GLY B 1 298 ? 105.616 147.482 143.541 1.00 41.22 298 GLY B CA 1
ATOM 4812 C C . GLY B 1 298 ? 106.245 148.694 144.199 1.00 41.22 298 GLY B C 1
ATOM 4813 O O . GLY B 1 298 ? 106.283 148.796 145.427 1.00 41.22 298 GLY B O 1
ATOM 4814 N N . LYS B 1 299 ? 106.743 149.632 143.392 1.00 40.32 299 LYS B N 1
ATOM 4815 C CA . LYS B 1 299 ? 107.354 150.830 143.956 1.00 40.32 299 LYS B CA 1
ATOM 4816 C C . LYS B 1 299 ? 106.323 151.721 144.631 1.00 40.32 299 LYS B C 1
ATOM 4817 O O . LYS B 1 299 ? 106.627 152.354 145.645 1.00 40.32 299 LYS B O 1
ATOM 4823 N N . ILE B 1 300 ? 105.108 151.795 144.088 1.00 43.73 300 ILE B N 1
ATOM 4824 C CA . ILE B 1 300 ? 104.069 152.593 144.725 1.00 43.73 300 ILE B CA 1
ATOM 4825 C C . ILE B 1 300 ? 103.639 151.961 146.039 1.00 43.73 300 ILE B C 1
ATOM 4826 O O . ILE B 1 300 ? 103.460 152.655 147.046 1.00 43.73 300 ILE B O 1
ATOM 4831 N N . ILE B 1 301 ? 103.472 150.639 146.062 1.00 44.98 301 ILE B N 1
ATOM 4832 C CA . ILE B 1 301 ? 102.990 150.008 147.284 1.00 44.98 301 ILE B CA 1
ATOM 4833 C C . ILE B 1 301 ? 104.088 149.937 148.339 1.00 44.98 301 ILE B C 1
ATOM 4834 O O . ILE B 1 301 ? 103.798 149.869 149.538 1.00 44.98 301 ILE B O 1
ATOM 4839 N N . ALA B 1 302 ? 105.356 149.977 147.931 1.00 46.20 302 ALA B N 1
ATOM 4840 C CA . ALA B 1 302 ? 106.428 149.800 148.904 1.00 46.20 302 ALA B CA 1
ATOM 4841 C C . ALA B 1 302 ? 106.777 151.096 149.626 1.00 46.20 302 ALA B C 1
ATOM 4842 O O . ALA B 1 302 ? 106.974 151.090 150.845 1.00 46.20 302 ALA B O 1
ATOM 4844 N N . ILE B 1 303 ? 106.860 152.211 148.900 1.00 48.19 303 ILE B N 1
ATOM 4845 C CA . ILE B 1 303 ? 107.379 153.446 149.475 1.00 48.19 303 ILE B CA 1
ATOM 4846 C C . ILE B 1 303 ? 106.468 153.948 150.588 1.00 48.19 303 ILE B C 1
ATOM 4847 O O . ILE B 1 303 ? 105.253 153.714 150.590 1.00 48.19 303 ILE B O 1
ATOM 4852 N N . LYS B 1 304 ? 107.069 154.656 151.547 1.00 53.70 304 LYS B N 1
ATOM 4853 C CA . LYS B 1 304 ? 106.359 155.063 152.755 1.00 53.70 304 LYS B CA 1
ATOM 4854 C C . LYS B 1 304 ? 105.502 156.300 152.516 1.00 53.70 304 LYS B C 1
ATOM 4855 O O . LYS B 1 304 ? 104.277 156.256 152.668 1.00 53.70 304 LYS B O 1
ATOM 4861 N N . ASP B 1 305 ? 106.127 157.414 152.147 1.00 54.12 305 ASP B N 1
ATOM 4862 C CA . ASP B 1 305 ? 105.425 158.675 151.944 1.00 54.12 305 ASP B CA 1
ATOM 4863 C C . ASP B 1 305 ? 105.436 159.035 150.465 1.00 54.12 305 ASP B C 1
ATOM 4864 O O . ASP B 1 305 ? 106.507 159.181 149.866 1.00 54.12 305 ASP B O 1
ATOM 4869 N N . LEU B 1 306 ? 104.244 159.185 149.884 1.00 49.57 306 LEU B N 1
ATOM 4870 C CA . LEU B 1 306 ? 104.149 159.567 148.480 1.00 49.57 306 LEU B CA 1
ATOM 4871 C C . LEU B 1 306 ? 104.612 160.998 148.251 1.00 49.57 306 LEU B C 1
ATOM 4872 O O . LEU B 1 306 ? 105.148 161.306 147.182 1.00 49.57 306 LEU B O 1
ATOM 4877 N N . GLU B 1 307 ? 104.402 161.887 149.223 1.00 48.66 307 GLU B N 1
ATOM 4878 C CA . GLU B 1 307 ? 104.817 163.274 149.044 1.00 48.66 307 GLU B CA 1
ATOM 4879 C C . GLU B 1 307 ? 106.329 163.380 148.910 1.00 48.66 307 GLU B C 1
ATOM 4880 O O . GLU B 1 307 ? 106.834 164.172 148.106 1.00 48.66 307 GLU B O 1
ATOM 4886 N N . VAL B 1 308 ? 107.068 162.593 149.691 1.00 45.25 308 VAL B N 1
ATOM 4887 C CA . VAL B 1 308 ? 108.526 162.639 149.627 1.00 45.25 308 VAL B CA 1
ATOM 4888 C C . VAL B 1 308 ? 109.010 162.223 148.245 1.00 45.25 308 VAL B C 1
ATOM 4889 O O . VAL B 1 308 ? 109.871 162.879 147.646 1.00 45.25 308 VAL B O 1
ATOM 4893 N N . VAL B 1 309 ? 108.457 161.132 147.713 1.00 41.84 309 VAL B N 1
ATOM 4894 C CA . VAL B 1 309 ? 108.887 160.660 146.402 1.00 41.84 309 VAL B CA 1
ATOM 4895 C C . VAL B 1 309 ? 108.451 161.623 145.310 1.00 41.84 309 VAL B C 1
ATOM 4896 O O . VAL B 1 309 ? 109.175 161.823 144.330 1.00 41.84 309 VAL B O 1
ATOM 4900 N N . ALA B 1 310 ? 107.274 162.232 145.447 1.00 39.47 310 ALA B N 1
ATOM 4901 C CA . ALA B 1 310 ? 106.849 163.231 144.473 1.00 39.47 310 ALA B CA 1
ATOM 4902 C C . ALA B 1 310 ? 107.793 164.425 144.462 1.00 39.47 310 ALA B C 1
ATOM 4903 O O . ALA B 1 310 ? 108.164 164.924 143.394 1.00 39.47 310 ALA B O 1
ATOM 4905 N N . ARG B 1 311 ? 108.199 164.894 145.643 1.00 37.58 311 ARG B N 1
ATOM 4906 C CA . ARG B 1 311 ? 109.159 165.989 145.708 1.00 37.58 311 ARG B CA 1
ATOM 4907 C C . ARG B 1 311 ? 110.490 165.590 145.093 1.00 37.58 311 ARG B C 1
ATOM 4908 O O . ARG B 1 311 ? 111.110 166.378 144.371 1.00 37.58 311 ARG B O 1
ATOM 4916 N N . GLN B 1 312 ? 110.949 164.369 145.373 1.00 35.07 312 GLN B N 1
ATOM 4917 C CA . GLN B 1 312 ? 112.217 163.913 144.815 1.00 35.07 312 GLN B CA 1
ATOM 4918 C C . GLN B 1 312 ? 112.158 163.837 143.297 1.00 35.07 312 GLN B C 1
ATOM 4919 O O . GLN B 1 312 ? 113.100 164.247 142.612 1.00 35.07 312 GLN B O 1
ATOM 4925 N N . LEU B 1 313 ? 111.059 163.317 142.750 1.00 31.30 313 LEU B N 1
ATOM 4926 C CA . LEU B 1 313 ? 110.914 163.248 141.300 1.00 31.30 313 LEU B CA 1
ATOM 4927 C C . LEU B 1 313 ? 110.856 164.637 140.684 1.00 31.30 313 LEU B C 1
ATOM 4928 O O . LEU B 1 313 ? 111.467 164.885 139.638 1.00 31.30 313 LEU B O 1
ATOM 4933 N N . GLY B 1 314 ? 110.122 165.555 141.308 1.00 29.85 314 GLY B N 1
ATOM 4934 C CA . GLY B 1 314 ? 110.076 166.911 140.793 1.00 29.85 314 GLY B CA 1
ATOM 4935 C C . GLY B 1 314 ? 111.438 167.572 140.785 1.00 29.85 314 GLY B C 1
ATOM 4936 O O . GLY B 1 314 ? 111.820 168.220 139.809 1.00 29.85 314 GLY B O 1
ATOM 4937 N N . MET B 1 315 ? 112.199 167.403 141.865 1.00 27.92 315 MET B N 1
ATOM 4938 C CA . MET B 1 315 ? 113.522 168.011 141.916 1.00 27.92 315 MET B CA 1
ATOM 4939 C C . MET B 1 315 ? 114.485 167.340 140.948 1.00 27.92 315 MET B C 1
ATOM 4940 O O . MET B 1 315 ? 115.373 168.003 140.406 1.00 27.92 315 MET B O 1
ATOM 4945 N N . TYR B 1 316 ? 114.330 166.039 140.709 1.00 25.62 316 TYR B N 1
ATOM 4946 C CA . TYR B 1 316 ? 115.144 165.372 139.699 1.00 25.62 316 TYR B CA 1
ATOM 4947 C C . TYR B 1 316 ? 114.850 165.918 138.309 1.00 25.62 316 TYR B C 1
ATOM 4948 O O . TYR B 1 316 ? 115.766 166.160 137.513 1.00 25.62 316 TYR B O 1
ATOM 4957 N N . MET B 1 317 ? 113.568 166.110 137.994 1.00 28.13 317 MET B N 1
ATOM 4958 C CA . MET B 1 317 ? 113.215 166.699 136.709 1.00 28.13 317 MET B CA 1
ATOM 4959 C C . MET B 1 317 ? 113.754 168.115 136.595 1.00 28.13 317 MET B C 1
ATOM 4960 O O . MET B 1 317 ? 114.214 168.528 135.526 1.00 28.13 317 MET B O 1
ATOM 4965 N N . VAL B 1 318 ? 113.704 168.876 137.687 1.00 24.53 318 VAL B N 1
ATOM 4966 C CA . VAL B 1 318 ? 114.271 170.219 137.672 1.00 24.53 318 VAL B CA 1
ATOM 4967 C C . VAL B 1 318 ? 115.770 170.156 137.421 1.00 24.53 318 VAL B C 1
ATOM 4968 O O . VAL B 1 318 ? 116.321 170.975 136.682 1.00 24.53 318 VAL B O 1
ATOM 4972 N N . THR B 1 319 ? 116.452 169.183 138.023 1.00 22.68 319 THR B N 1
ATOM 4973 C CA . THR B 1 319 ? 117.885 169.039 137.791 1.00 22.68 319 THR B CA 1
ATOM 4974 C C . THR B 1 319 ? 118.183 168.740 136.329 1.00 22.68 319 THR B C 1
ATOM 4975 O O . THR B 1 319 ? 119.092 169.336 135.741 1.00 22.68 319 THR B O 1
ATOM 4979 N N . VAL B 1 320 ? 117.424 167.826 135.722 1.00 22.54 320 VAL B N 1
ATOM 4980 C CA . VAL B 1 320 ? 117.641 167.511 134.310 1.00 22.54 320 VAL B CA 1
ATOM 4981 C C . VAL B 1 320 ? 117.374 168.733 133.442 1.00 22.54 320 VAL B C 1
ATOM 4982 O O . VAL B 1 320 ? 118.126 169.022 132.505 1.00 22.54 320 VAL B O 1
ATOM 4986 N N . ILE B 1 321 ? 116.297 169.464 133.730 1.00 21.97 321 ILE B N 1
ATOM 4987 C CA . ILE B 1 321 ? 115.958 170.628 132.920 1.00 21.97 321 ILE B CA 1
ATOM 4988 C C . ILE B 1 321 ? 117.024 171.706 133.051 1.00 21.97 321 ILE B C 1
ATOM 4989 O O . ILE B 1 321 ? 117.407 172.333 132.059 1.00 21.97 321 ILE B O 1
ATOM 4994 N N . ILE B 1 322 ? 117.515 171.952 134.267 1.00 22.38 322 ILE B N 1
ATOM 4995 C CA . ILE B 1 322 ? 118.571 172.943 134.449 1.00 22.38 322 ILE B CA 1
ATOM 4996 C C . ILE B 1 322 ? 119.843 172.503 133.744 1.00 22.38 322 ILE B C 1
ATOM 4997 O O . ILE B 1 322 ? 120.544 173.319 133.138 1.00 22.38 322 ILE B O 1
ATOM 5002 N N . GLY B 1 323 ? 120.165 171.211 133.809 1.00 22.26 323 GLY B N 1
ATOM 5003 C CA . GLY B 1 323 ? 121.332 170.724 133.094 1.00 22.26 323 GLY B CA 1
ATOM 5004 C C . GLY B 1 323 ? 121.222 170.936 131.600 1.00 22.26 323 GLY B C 1
ATOM 5005 O O . GLY B 1 323 ? 122.161 171.403 130.955 1.00 22.26 323 GLY B O 1
ATOM 5006 N N . LEU B 1 324 ? 120.063 170.606 131.032 1.00 22.54 324 LEU B N 1
ATOM 5007 C CA . LEU B 1 324 ? 119.868 170.794 129.602 1.00 22.54 324 LEU B CA 1
ATOM 5008 C C . LEU B 1 324 ? 119.925 172.266 129.229 1.00 22.54 324 LEU B C 1
ATOM 5009 O O . LEU B 1 324 ? 120.552 172.634 128.232 1.00 22.54 324 LEU B O 1
ATOM 5014 N N . ILE B 1 325 ? 119.289 173.129 130.022 1.00 22.09 325 ILE B N 1
ATOM 5015 C CA . ILE B 1 325 ? 119.306 174.554 129.713 1.00 22.09 325 ILE B CA 1
ATOM 5016 C C . ILE B 1 325 ? 120.730 175.078 129.747 1.00 22.09 325 ILE B C 1
ATOM 5017 O O . ILE B 1 325 ? 121.198 175.700 128.789 1.00 22.09 325 ILE B O 1
ATOM 5022 N N . ILE B 1 326 ? 121.455 174.799 130.831 1.00 23.56 326 ILE B N 1
ATOM 5023 C CA . ILE B 1 326 ? 122.822 175.293 130.949 1.00 23.56 326 ILE B CA 1
ATOM 5024 C C . ILE B 1 326 ? 123.669 174.775 129.799 1.00 23.56 326 ILE B C 1
ATOM 5025 O O . ILE B 1 326 ? 124.296 175.555 129.077 1.00 23.56 326 ILE B O 1
ATOM 5030 N N . HIS B 1 327 ? 123.645 173.463 129.562 1.00 25.26 327 HIS B N 1
ATOM 5031 C CA . HIS B 1 327 ? 124.470 172.886 128.512 1.00 25.26 327 HIS B CA 1
ATOM 5032 C C . HIS B 1 327 ? 124.121 173.489 127.163 1.00 25.26 327 HIS B C 1
ATOM 5033 O O . HIS B 1 327 ? 124.899 174.280 126.628 1.00 25.26 327 HIS B O 1
ATOM 5040 N N . GLY B 1 328 ? 122.922 173.215 126.666 1.00 26.05 328 GLY B N 1
ATOM 5041 C CA . GLY B 1 328 ? 122.550 173.608 125.329 1.00 26.05 328 GLY B CA 1
ATOM 5042 C C . GLY B 1 328 ? 122.235 175.067 125.122 1.00 26.05 328 GLY B C 1
ATOM 5043 O O . GLY B 1 328 ? 121.867 175.442 124.008 1.00 26.05 328 GLY B O 1
ATOM 5044 N N . GLY B 1 329 ? 122.360 175.913 126.140 1.00 27.86 329 GLY B N 1
ATOM 5045 C CA . GLY B 1 329 ? 122.166 177.325 125.915 1.00 27.86 329 GLY B CA 1
ATOM 5046 C C . GLY B 1 329 ? 123.343 178.159 126.365 1.00 27.86 329 GLY B C 1
ATOM 5047 O O . GLY B 1 329 ? 123.348 179.376 126.163 1.00 27.86 329 GLY B O 1
ATOM 5048 N N . ILE B 1 330 ? 124.347 177.534 126.980 1.00 27.31 330 ILE B N 1
ATOM 5049 C CA . ILE B 1 330 ? 125.538 178.262 127.387 1.00 27.31 330 ILE B CA 1
ATOM 5050 C C . ILE B 1 330 ? 126.777 177.560 126.854 1.00 27.31 330 ILE B C 1
ATOM 5051 O O . ILE B 1 330 ? 127.575 178.164 126.133 1.00 27.31 330 ILE B O 1
ATOM 5056 N N . PHE B 1 331 ? 126.942 176.278 127.188 1.00 29.66 331 PHE B N 1
ATOM 5057 C CA . PHE B 1 331 ? 128.195 175.602 126.877 1.00 29.66 331 PHE B CA 1
ATOM 5058 C C . PHE B 1 331 ? 128.378 175.446 125.376 1.00 29.66 331 PHE B C 1
ATOM 5059 O O . PHE B 1 331 ? 129.432 175.791 124.832 1.00 29.66 331 PHE B O 1
ATOM 5067 N N . LEU B 1 332 ? 127.366 174.925 124.688 1.00 29.18 332 LEU B N 1
ATOM 5068 C CA . LEU B 1 332 ? 127.459 174.810 123.235 1.00 29.18 332 LEU B CA 1
ATOM 5069 C C . LEU B 1 332 ? 127.581 176.164 122.552 1.00 29.18 332 LEU B C 1
ATOM 5070 O O . LEU B 1 332 ? 128.467 176.314 121.692 1.00 29.18 332 LEU B O 1
ATOM 5075 N N . PRO B 1 333 ? 126.755 177.174 122.855 1.00 31.03 333 PRO B N 1
ATOM 5076 C CA . PRO B 1 333 ? 126.989 178.487 122.239 1.00 31.03 333 PRO B CA 1
ATOM 5077 C C . PRO B 1 333 ? 128.353 179.056 122.564 1.00 31.03 333 PRO B C 1
ATOM 5078 O O . PRO B 1 333 ? 128.988 179.660 121.693 1.00 31.03 333 PRO B O 1
ATOM 5082 N N . LEU B 1 334 ? 128.830 178.869 123.795 1.00 33.69 334 LEU B N 1
ATOM 5083 C CA . LEU B 1 334 ? 130.158 179.359 124.146 1.00 33.69 334 LEU B CA 1
ATOM 5084 C C . LEU B 1 334 ? 131.233 178.649 123.339 1.00 33.69 334 LEU B C 1
ATOM 5085 O O . LEU B 1 334 ? 132.182 179.283 122.868 1.00 33.69 334 LEU B O 1
ATOM 5090 N N . ILE B 1 335 ? 131.101 177.334 123.165 1.00 33.02 335 ILE B N 1
ATOM 5091 C CA . ILE B 1 335 ? 132.069 176.591 122.364 1.00 33.02 335 ILE B CA 1
ATOM 5092 C C . ILE B 1 335 ? 132.072 177.109 120.935 1.00 33.02 335 ILE B C 1
ATOM 5093 O O . ILE B 1 335 ? 133.130 177.370 120.346 1.00 33.02 335 ILE B O 1
ATOM 5098 N N . TYR B 1 336 ? 130.882 177.283 120.360 1.00 37.18 336 TYR B N 1
ATOM 5099 C CA . TYR B 1 336 ? 130.795 177.723 118.975 1.00 37.18 336 TYR B CA 1
ATOM 5100 C C . TYR B 1 336 ? 131.304 179.145 118.802 1.00 37.18 336 TYR B C 1
ATOM 5101 O O . TYR B 1 336 ? 131.816 179.489 117.733 1.00 37.18 336 TYR B O 1
ATOM 5110 N N . PHE B 1 337 ? 131.169 179.987 119.825 1.00 37.48 337 PHE B N 1
ATOM 5111 C CA . PHE B 1 337 ? 131.731 181.328 119.723 1.00 37.48 337 PHE B CA 1
ATOM 5112 C C . PHE B 1 337 ? 133.245 181.302 119.866 1.00 37.48 337 PHE B C 1
ATOM 5113 O O . PHE B 1 337 ? 133.949 182.052 119.182 1.00 37.48 337 PHE B O 1
ATOM 5121 N N . VAL B 1 338 ? 133.763 180.455 120.755 1.00 35.44 338 VAL B N 1
ATOM 5122 C CA . VAL B 1 338 ? 135.207 180.384 120.953 1.00 35.44 338 VAL B CA 1
ATOM 5123 C C . VAL B 1 338 ? 135.901 179.880 119.697 1.00 35.44 338 VAL B C 1
ATOM 5124 O O . VAL B 1 338 ? 136.914 180.442 119.265 1.00 35.44 338 VAL B O 1
ATOM 5128 N N . VAL B 1 339 ? 135.369 178.828 119.077 1.00 36.06 339 VAL B N 1
ATOM 5129 C CA . VAL B 1 339 ? 136.087 178.227 117.959 1.00 36.06 339 VAL B CA 1
ATOM 5130 C C . VAL B 1 339 ? 135.788 178.883 116.614 1.00 36.06 339 VAL B C 1
ATOM 5131 O O . VAL B 1 339 ? 136.555 178.687 115.661 1.00 36.06 339 VAL B O 1
ATOM 5135 N N . THR B 1 340 ? 134.711 179.660 116.501 1.00 37.88 340 THR B N 1
ATOM 5136 C CA . THR B 1 340 ? 134.350 180.262 115.226 1.00 37.88 340 THR B CA 1
ATOM 5137 C C . THR B 1 340 ? 134.321 181.781 115.232 1.00 37.88 340 THR B C 1
ATOM 5138 O O . THR B 1 340 ? 134.257 182.377 114.152 1.00 37.88 340 THR B O 1
ATOM 5142 N N . ARG B 1 341 ? 134.355 182.424 116.400 1.00 41.28 341 ARG B N 1
ATOM 5143 C CA . ARG B 1 341 ? 134.291 183.882 116.500 1.00 41.28 341 ARG B CA 1
ATOM 5144 C C . ARG B 1 341 ? 133.046 184.439 115.818 1.00 41.28 341 ARG B C 1
ATOM 5145 O O . ARG B 1 341 ? 133.082 185.515 115.219 1.00 41.28 341 ARG B O 1
ATOM 5153 N N . LYS B 1 342 ? 131.938 183.712 115.895 1.00 41.99 342 LYS B N 1
ATOM 5154 C CA . LYS B 1 342 ? 130.690 184.116 115.269 1.00 41.99 342 LYS B CA 1
ATOM 5155 C C . LYS B 1 342 ? 129.568 184.043 116.293 1.00 41.99 342 LYS B C 1
ATOM 5156 O O . LYS B 1 342 ? 129.653 183.301 117.275 1.00 41.99 342 LYS B O 1
ATOM 5162 N N . ASN B 1 343 ? 128.521 184.819 116.061 1.00 46.42 343 ASN B N 1
ATOM 5163 C CA . ASN B 1 343 ? 127.414 184.873 117.006 1.00 46.42 343 ASN B CA 1
ATOM 5164 C C . ASN B 1 343 ? 126.670 183.547 117.015 1.00 46.42 343 ASN B C 1
ATOM 5165 O O . ASN B 1 343 ? 126.120 183.151 115.981 1.00 46.42 343 ASN B O 1
ATOM 5170 N N . PRO B 1 344 ? 126.614 182.838 118.144 1.00 42.82 344 PRO B N 1
ATOM 5171 C CA . PRO B 1 344 ? 125.827 181.601 118.183 1.00 42.82 344 PRO B CA 1
ATOM 5172 C C . PRO B 1 344 ? 124.334 181.844 118.190 1.00 42.82 344 PRO B C 1
ATOM 5173 O O . PRO B 1 344 ? 123.574 180.926 117.866 1.00 42.82 344 PRO B O 1
ATOM 5177 N N . PHE B 1 345 ? 123.883 183.045 118.549 1.00 45.31 345 PHE B N 1
ATOM 5178 C CA . PHE B 1 345 ? 122.454 183.326 118.513 1.00 45.31 345 PHE B CA 1
ATOM 5179 C C . PHE B 1 345 ? 121.961 183.572 117.093 1.00 45.31 345 PHE B C 1
ATOM 5180 O O . PHE B 1 345 ? 120.779 183.359 116.806 1.00 45.31 345 PHE B O 1
ATOM 5188 N N . SER B 1 346 ? 122.840 184.019 116.198 1.00 45.83 346 SER B N 1
ATOM 5189 C CA . SER B 1 346 ? 122.509 183.987 114.782 1.00 45.83 346 SER B CA 1
ATOM 5190 C C . SER B 1 346 ? 122.483 182.563 114.252 1.00 45.83 346 SER B C 1
ATOM 5191 O O . SER B 1 346 ? 121.803 182.294 113.258 1.00 45.83 346 SER B O 1
ATOM 5194 N N . PHE B 1 347 ? 123.214 181.652 114.894 1.00 45.44 347 PHE B N 1
ATOM 5195 C CA . PHE B 1 347 ? 123.136 180.239 114.551 1.00 45.44 347 PHE B CA 1
ATOM 5196 C C . PHE B 1 347 ? 121.858 179.598 115.076 1.00 45.44 347 PHE B C 1
ATOM 5197 O O . PHE B 1 347 ? 121.322 178.686 114.440 1.00 45.44 347 PHE B O 1
ATOM 5205 N N . PHE B 1 348 ? 121.363 180.055 116.227 1.00 45.62 348 PHE B N 1
ATOM 5206 C CA . PHE B 1 348 ? 120.169 179.455 116.815 1.00 45.62 348 PHE B CA 1
ATOM 5207 C C . PHE B 1 348 ? 118.957 179.631 115.912 1.00 45.62 348 PHE B C 1
ATOM 5208 O O . PHE B 1 348 ? 118.174 178.696 115.717 1.00 45.62 348 PHE B O 1
ATOM 5216 N N . ALA B 1 349 ? 118.785 180.828 115.350 1.00 47.66 349 ALA B N 1
ATOM 5217 C CA . ALA B 1 349 ? 117.621 181.080 114.510 1.00 47.66 349 ALA B CA 1
ATOM 5218 C C . ALA B 1 349 ? 117.591 180.153 113.305 1.00 47.66 349 ALA B C 1
ATOM 5219 O O . ALA B 1 349 ? 116.513 179.746 112.860 1.00 47.66 349 ALA B O 1
ATOM 5221 N N . GLY B 1 350 ? 118.760 179.805 112.767 1.00 48.81 350 GLY B N 1
ATOM 5222 C CA . GLY B 1 350 ? 118.802 178.890 111.643 1.00 48.81 350 GLY B CA 1
ATOM 5223 C C . GLY B 1 350 ? 118.301 177.502 111.981 1.00 48.81 350 GLY B C 1
ATOM 5224 O O . GLY B 1 350 ? 117.715 176.828 111.130 1.00 48.81 350 GLY B O 1
ATOM 5225 N N . ILE B 1 351 ? 118.517 177.056 113.217 1.00 44.68 351 ILE B N 1
ATOM 5226 C CA . ILE B 1 351 ? 118.138 175.712 113.631 1.00 44.68 351 ILE B CA 1
ATOM 5227 C C . ILE B 1 351 ? 116.891 175.712 114.504 1.00 44.68 351 ILE B C 1
ATOM 5228 O O . ILE B 1 351 ? 116.605 174.710 115.163 1.00 44.68 351 ILE B O 1
ATOM 5233 N N . PHE B 1 352 ? 116.143 176.815 114.532 1.00 44.74 352 PHE B N 1
ATOM 5234 C CA . PHE B 1 352 ? 114.960 176.871 115.382 1.00 44.74 352 PHE B CA 1
ATOM 5235 C C . PHE B 1 352 ? 113.918 175.853 114.947 1.00 44.74 352 PHE B C 1
ATOM 5236 O O . PHE B 1 352 ? 113.280 175.211 115.787 1.00 44.74 352 PHE B O 1
ATOM 5244 N N . GLN B 1 353 ? 113.719 175.703 113.638 1.00 45.89 353 GLN B N 1
ATOM 5245 C CA . GLN B 1 353 ? 112.732 174.745 113.154 1.00 45.89 353 GLN B CA 1
ATOM 5246 C C . GLN B 1 353 ? 113.127 173.319 113.511 1.00 45.89 353 GLN B C 1
ATOM 5247 O O . GLN B 1 353 ? 112.279 172.513 113.908 1.00 45.89 353 GLN B O 1
ATOM 5253 N N . ALA B 1 354 ? 114.415 172.993 113.387 1.00 42.84 354 ALA B N 1
ATOM 5254 C CA . ALA B 1 354 ? 114.888 171.680 113.807 1.00 42.84 354 ALA B CA 1
ATOM 5255 C C . ALA B 1 354 ? 114.693 171.478 115.302 1.00 42.84 354 ALA B C 1
ATOM 5256 O O . ALA B 1 354 ? 114.306 170.392 115.745 1.00 42.84 354 ALA B O 1
ATOM 5258 N N . TRP B 1 355 ? 114.960 172.515 116.097 1.00 38.98 355 TRP B N 1
ATOM 5259 C CA . TRP B 1 355 ? 114.774 172.409 117.539 1.00 38.98 355 TRP B CA 1
ATOM 5260 C C . TRP B 1 355 ? 113.314 172.153 117.892 1.00 38.98 355 TRP B C 1
ATOM 5261 O O . TRP B 1 355 ? 113.011 171.292 118.726 1.00 38.98 355 TRP B O 1
ATOM 5272 N N . ILE B 1 356 ? 112.394 172.881 117.261 1.00 40.00 356 ILE B N 1
ATOM 5273 C CA . ILE B 1 356 ? 110.978 172.667 117.532 1.00 40.00 356 ILE B CA 1
ATOM 5274 C C . ILE B 1 356 ? 110.552 171.277 117.089 1.00 40.00 356 ILE B C 1
ATOM 5275 O O . ILE B 1 356 ? 109.809 170.588 117.797 1.00 40.00 356 ILE B O 1
ATOM 5280 N N . THR B 1 357 ? 111.013 170.837 115.918 1.00 40.82 357 THR B N 1
ATOM 5281 C CA . THR B 1 357 ? 110.655 169.504 115.450 1.00 40.82 357 THR B CA 1
ATOM 5282 C C . THR B 1 357 ? 111.146 168.438 116.417 1.00 40.82 357 THR B C 1
ATOM 5283 O O . THR B 1 357 ? 110.432 167.469 116.699 1.00 40.82 357 THR B O 1
ATOM 5287 N N . ALA B 1 358 ? 112.363 168.601 116.941 1.00 38.12 358 ALA B N 1
ATOM 5288 C CA . ALA B 1 358 ? 112.866 167.670 117.944 1.00 38.12 358 ALA B CA 1
ATOM 5289 C C . ALA B 1 358 ? 112.017 167.708 119.206 1.00 38.12 358 ALA B C 1
ATOM 5290 O O . ALA B 1 358 ? 111.694 166.661 119.777 1.00 38.12 358 ALA B O 1
ATOM 5292 N N . LEU B 1 359 ? 111.637 168.906 119.655 1.00 38.45 359 LEU B N 1
ATOM 5293 C CA . LEU B 1 359 ? 110.753 169.018 120.811 1.00 38.45 359 LEU B CA 1
ATOM 5294 C C . LEU B 1 359 ? 109.393 168.390 120.558 1.00 38.45 359 LEU B C 1
ATOM 5295 O O . LEU B 1 359 ? 108.690 168.056 121.516 1.00 38.45 359 LEU B O 1
ATOM 5300 N N . GLY B 1 360 ? 108.994 168.247 119.301 1.00 39.57 360 GLY B N 1
ATOM 5301 C CA . GLY B 1 360 ? 107.734 167.604 118.996 1.00 39.57 360 GLY B CA 1
ATOM 5302 C C . GLY B 1 360 ? 107.890 166.135 118.676 1.00 39.57 360 GLY B C 1
ATOM 5303 O O . GLY B 1 360 ? 107.197 165.289 119.247 1.00 39.57 360 GLY B O 1
ATOM 5304 N N . THR B 1 361 ? 108.813 165.821 117.765 1.00 40.42 361 THR B N 1
ATOM 5305 C CA . THR B 1 361 ? 108.971 164.445 117.307 1.00 40.42 361 THR B CA 1
ATOM 5306 C C . THR B 1 361 ? 109.539 163.547 118.395 1.00 40.42 361 THR B C 1
ATOM 5307 O O . THR B 1 361 ? 109.268 162.341 118.402 1.00 40.42 361 THR B O 1
ATOM 5311 N N . ALA B 1 362 ? 110.325 164.109 119.313 1.00 37.17 362 ALA B N 1
ATOM 5312 C CA . ALA B 1 362 ? 110.980 163.347 120.374 1.00 37.17 362 ALA B CA 1
ATOM 5313 C C . ALA B 1 362 ? 111.893 162.268 119.809 1.00 37.17 362 ALA B C 1
ATOM 5314 O O . ALA B 1 362 ? 112.112 161.232 120.438 1.00 37.17 362 ALA B O 1
ATOM 5316 N N . SER B 1 363 ? 112.430 162.504 118.617 1.00 38.75 363 SER B N 1
ATOM 5317 C CA . SER B 1 363 ? 113.310 161.543 117.965 1.00 38.75 363 SER B CA 1
ATOM 5318 C C . SER B 1 363 ? 114.337 162.313 117.155 1.00 38.75 363 SER B C 1
ATOM 5319 O O . SER B 1 363 ? 113.973 163.084 116.263 1.00 38.75 363 SER B O 1
ATOM 5322 N N . SER B 1 364 ? 115.614 162.106 117.471 1.00 37.71 364 SER B N 1
ATOM 5323 C CA . SER B 1 364 ? 116.673 162.814 116.765 1.00 37.71 364 SER B CA 1
ATOM 5324 C C . SER B 1 364 ? 116.753 162.381 115.308 1.00 37.71 364 SER B C 1
ATOM 5325 O O . SER B 1 364 ? 117.036 163.200 114.428 1.00 37.71 364 SER B O 1
ATOM 5328 N N . ALA B 1 365 ? 116.516 161.097 115.033 1.00 39.68 365 ALA B N 1
ATOM 5329 C CA . ALA B 1 365 ? 116.575 160.614 113.657 1.00 39.68 365 ALA B CA 1
ATOM 5330 C C . ALA B 1 365 ? 115.452 161.198 112.812 1.00 39.68 365 ALA B C 1
ATOM 5331 O O . ALA B 1 365 ? 115.657 161.512 111.635 1.00 39.68 365 ALA B O 1
ATOM 5333 N N . GLY B 1 366 ? 114.257 161.336 113.384 1.00 42.05 366 GLY B N 1
ATOM 5334 C CA . GLY B 1 366 ? 113.140 161.863 112.619 1.00 42.05 366 GLY B CA 1
ATOM 5335 C C . GLY B 1 366 ? 113.338 163.300 112.186 1.00 42.05 366 GLY B C 1
ATOM 5336 O O . GLY B 1 366 ? 112.948 163.680 111.080 1.00 42.05 366 GLY B O 1
ATOM 5337 N N . THR B 1 367 ? 113.950 164.113 113.042 1.00 43.21 367 THR B N 1
ATOM 5338 C CA . THR B 1 367 ? 114.200 165.518 112.754 1.00 43.21 367 THR B CA 1
ATOM 5339 C C . THR B 1 367 ? 115.325 165.705 111.741 1.00 43.21 367 THR B C 1
ATOM 5340 O O . THR B 1 367 ? 115.550 166.825 111.273 1.00 43.21 367 THR B O 1
ATOM 5344 N N . LEU B 1 368 ? 116.000 164.624 111.359 1.00 45.96 368 LEU B N 1
ATOM 5345 C CA . LEU B 1 368 ? 117.213 164.735 110.551 1.00 45.96 368 LEU B CA 1
ATOM 5346 C C . LEU B 1 368 ? 116.998 165.456 109.222 1.00 45.96 368 LEU B C 1
ATOM 5347 O O . LEU B 1 368 ? 117.798 166.352 108.899 1.00 45.96 368 LEU B O 1
ATOM 5352 N N . PRO B 1 369 ? 115.980 165.139 108.410 1.00 49.06 369 PRO B N 1
ATOM 5353 C CA . PRO B 1 369 ? 115.775 165.941 107.191 1.00 49.06 369 PRO B CA 1
ATOM 5354 C C . PRO B 1 369 ? 115.513 167.406 107.484 1.00 49.06 369 PRO B C 1
ATOM 5355 O O . PRO B 1 369 ? 115.951 168.285 106.726 1.00 49.06 369 PRO B O 1
ATOM 5359 N N . VAL B 1 370 ? 114.814 167.690 108.582 1.00 49.71 370 VAL B N 1
ATOM 5360 C CA . VAL B 1 370 ? 114.537 169.073 108.950 1.00 49.71 370 VAL B CA 1
ATOM 5361 C C . VAL B 1 370 ? 115.832 169.810 109.265 1.00 49.71 370 VAL B C 1
ATOM 5362 O O . VAL B 1 370 ? 116.022 170.961 108.860 1.00 49.71 370 VAL B O 1
ATOM 5366 N N . THR B 1 371 ? 116.746 169.168 109.995 1.00 49.31 371 THR B N 1
ATOM 5367 C CA . THR B 1 371 ? 117.988 169.867 110.300 1.00 49.31 371 THR B CA 1
ATOM 5368 C C . THR B 1 371 ? 118.879 169.985 109.070 1.00 49.31 371 THR B C 1
ATOM 5369 O O . THR B 1 371 ? 119.571 170.999 108.923 1.00 49.31 371 THR B O 1
ATOM 5373 N N . PHE B 1 372 ? 118.862 169.002 108.157 1.00 49.18 372 PHE B N 1
ATOM 5374 C CA . PHE B 1 372 ? 119.540 169.225 106.880 1.00 49.18 372 PHE B CA 1
ATOM 5375 C C . PHE B 1 372 ? 119.018 170.472 106.187 1.00 49.18 372 PHE B C 1
ATOM 5376 O O . PHE B 1 372 ? 119.802 171.343 105.796 1.00 49.18 372 PHE B O 1
ATOM 5384 N N . ARG B 1 373 ? 117.698 170.572 106.002 1.00 53.58 373 ARG B N 1
ATOM 5385 C CA . ARG B 1 373 ? 117.195 171.716 105.248 1.00 53.58 373 ARG B CA 1
ATOM 5386 C C . ARG B 1 373 ? 117.509 173.013 105.978 1.00 53.58 373 ARG B C 1
ATOM 5387 O O . ARG B 1 373 ? 117.950 173.989 105.360 1.00 53.58 373 ARG B O 1
ATOM 5395 N N . CYS B 1 374 ? 117.348 173.021 107.304 1.00 55.22 374 CYS B N 1
ATOM 5396 C CA . CYS B 1 374 ? 117.573 174.237 108.074 1.00 55.22 374 CYS B CA 1
ATOM 5397 C C . CYS B 1 374 ? 119.017 174.700 107.956 1.00 55.22 374 CYS B C 1
ATOM 5398 O O . CYS B 1 374 ? 119.278 175.842 107.572 1.00 55.22 374 CYS B O 1
ATOM 5401 N N . LEU B 1 375 ? 119.973 173.815 108.243 1.00 52.16 375 LEU B N 1
ATOM 5402 C CA . LEU B 1 375 ? 121.372 174.200 108.114 1.00 52.16 375 LEU B CA 1
ATOM 5403 C C . LEU B 1 375 ? 121.683 174.641 106.692 1.00 52.16 375 LEU B C 1
ATOM 5404 O O . LEU B 1 375 ? 122.165 175.759 106.470 1.00 52.16 375 LEU B O 1
ATOM 5409 N N . GLU B 1 376 ? 121.339 173.803 105.711 1.00 55.70 376 GLU B N 1
ATOM 5410 C CA . GLU B 1 376 ? 121.796 174.018 104.344 1.00 55.70 376 GLU B CA 1
ATOM 5411 C C . GLU B 1 376 ? 121.256 175.316 103.761 1.00 55.70 376 GLU B C 1
ATOM 5412 O O . GLU B 1 376 ? 121.973 176.017 103.038 1.00 55.70 376 GLU B O 1
ATOM 5418 N N . GLU B 1 377 ? 120.000 175.661 104.049 1.00 57.80 377 GLU B N 1
ATOM 5419 C CA . GLU B 1 377 ? 119.458 176.874 103.449 1.00 57.80 377 GLU B CA 1
ATOM 5420 C C . GLU B 1 377 ? 119.558 178.099 104.353 1.00 57.80 377 GLU B C 1
ATOM 5421 O O . GLU B 1 377 ? 119.904 179.177 103.866 1.00 57.80 377 GLU B O 1
ATOM 5427 N N . ASN B 1 378 ? 119.269 177.987 105.652 1.00 58.35 378 ASN B N 1
ATOM 5428 C CA . ASN B 1 378 ? 119.345 179.162 106.510 1.00 58.35 378 ASN B CA 1
ATOM 5429 C C . ASN B 1 378 ? 120.787 179.543 106.828 1.00 58.35 378 ASN B C 1
ATOM 5430 O O . ASN B 1 378 ? 121.142 180.725 106.790 1.00 58.35 378 ASN B O 1
ATOM 5435 N N . LEU B 1 379 ? 121.635 178.566 107.148 1.00 54.95 379 LEU B N 1
ATOM 5436 C CA . LEU B 1 379 ? 122.960 178.867 107.669 1.00 54.95 379 LEU B CA 1
ATOM 5437 C C . LEU B 1 379 ? 124.070 178.688 106.643 1.00 54.95 379 LEU B C 1
ATOM 5438 O O . LEU B 1 379 ? 125.229 178.980 106.951 1.00 54.95 379 LEU B O 1
ATOM 5443 N N . GLY B 1 380 ? 123.750 178.221 105.439 1.00 55.63 380 GLY B N 1
ATOM 5444 C CA . GLY B 1 380 ? 124.736 178.174 104.376 1.00 55.63 380 GLY B CA 1
ATOM 5445 C C . GLY B 1 380 ? 125.891 177.231 104.610 1.00 55.63 380 GLY B C 1
ATOM 5446 O O . GLY B 1 380 ? 126.946 177.396 103.995 1.00 55.63 380 GLY B O 1
ATOM 5447 N N . ILE B 1 381 ? 125.727 176.247 105.492 1.00 51.97 381 ILE B N 1
ATOM 5448 C CA . ILE B 1 381 ? 126.766 175.249 105.701 1.00 51.97 381 ILE B CA 1
ATOM 5449 C C . ILE B 1 381 ? 126.901 174.397 104.447 1.00 51.97 381 ILE B C 1
ATOM 5450 O O . ILE B 1 381 ? 125.907 174.082 103.780 1.00 51.97 381 ILE B O 1
ATOM 5455 N N . ASP B 1 382 ? 128.136 174.033 104.107 1.00 51.36 382 ASP B N 1
ATOM 5456 C CA . ASP B 1 382 ? 128.376 173.259 102.898 1.00 51.36 382 ASP B CA 1
ATOM 5457 C C . ASP B 1 382 ? 127.753 171.874 103.005 1.00 51.36 382 ASP B C 1
ATOM 5458 O O . ASP B 1 382 ? 127.640 171.301 104.089 1.00 51.36 382 ASP B O 1
ATOM 5463 N N . LYS B 1 383 ? 127.349 171.334 101.855 1.00 51.33 383 LYS B N 1
ATOM 5464 C CA . LYS B 1 383 ? 126.625 170.069 101.852 1.00 51.33 383 LYS B CA 1
ATOM 5465 C C . LYS B 1 383 ? 127.505 168.900 102.275 1.00 51.33 383 LYS B C 1
ATOM 5466 O O . LYS B 1 383 ? 127.004 167.948 102.875 1.00 51.33 383 LYS B O 1
ATOM 5472 N N . ARG B 1 384 ? 128.807 168.947 101.987 1.00 52.10 384 ARG B N 1
ATOM 5473 C CA . ARG B 1 384 ? 129.683 167.846 102.383 1.00 52.10 384 ARG B CA 1
ATOM 5474 C C . ARG B 1 384 ? 129.735 167.694 103.897 1.00 52.10 384 ARG B C 1
ATOM 5475 O O . ARG B 1 384 ? 129.486 166.603 104.434 1.00 52.10 384 ARG B O 1
ATOM 5483 N N . VAL B 1 385 ? 130.037 168.784 104.601 1.00 47.40 385 VAL B N 1
ATOM 5484 C CA . VAL B 1 385 ? 130.225 168.714 106.044 1.00 47.40 385 VAL B CA 1
ATOM 5485 C C . VAL B 1 385 ? 128.919 168.384 106.751 1.00 47.40 385 VAL B C 1
ATOM 5486 O O . VAL B 1 385 ? 128.905 167.590 107.694 1.00 47.40 385 VAL B O 1
ATOM 5490 N N . THR B 1 386 ? 127.800 168.963 106.314 1.00 46.54 386 THR B N 1
ATOM 5491 C CA . THR B 1 386 ? 126.533 168.629 106.953 1.00 46.54 386 THR B CA 1
ATOM 5492 C C . THR B 1 386 ? 126.122 167.193 106.646 1.00 46.54 386 THR B C 1
ATOM 5493 O O . THR B 1 386 ? 125.688 166.466 107.547 1.00 46.54 386 THR B O 1
ATOM 5497 N N . ARG B 1 387 ? 126.298 166.750 105.397 1.00 49.44 387 ARG B N 1
ATOM 5498 C CA . ARG B 1 387 ? 125.907 165.396 105.027 1.00 49.44 387 ARG B CA 1
ATOM 5499 C C . ARG B 1 387 ? 126.744 164.358 105.752 1.00 49.44 387 ARG B C 1
ATOM 5500 O O . ARG B 1 387 ? 126.306 163.215 105.911 1.00 49.44 387 ARG B O 1
ATOM 5508 N N . PHE B 1 388 ? 127.950 164.720 106.187 1.00 47.95 388 PHE B N 1
ATOM 5509 C CA . PHE B 1 388 ? 128.676 163.784 107.038 1.00 47.95 388 PHE B CA 1
ATOM 5510 C C . PHE B 1 388 ? 128.260 163.908 108.497 1.00 47.95 388 PHE B C 1
ATOM 5511 O O . PHE B 1 388 ? 127.948 162.905 109.147 1.00 47.95 388 PHE B O 1
ATOM 5519 N N . VAL B 1 389 ? 128.276 165.128 109.035 1.00 41.79 389 VAL B N 1
ATOM 5520 C CA . VAL B 1 389 ? 128.138 165.323 110.473 1.00 41.79 389 VAL B CA 1
ATOM 5521 C C . VAL B 1 389 ? 126.755 164.907 110.955 1.00 41.79 389 VAL B C 1
ATOM 5522 O O . VAL B 1 389 ? 126.624 164.174 111.942 1.00 41.79 389 VAL B O 1
ATOM 5526 N N . LEU B 1 390 ? 125.704 165.365 110.281 1.00 39.89 390 LEU B N 1
ATOM 5527 C CA . LEU B 1 390 ? 124.364 165.174 110.828 1.00 39.89 390 LEU B CA 1
ATOM 5528 C C . LEU B 1 390 ? 123.970 163.708 110.958 1.00 39.89 390 LEU B C 1
ATOM 5529 O O . LEU B 1 390 ? 123.515 163.316 112.045 1.00 39.89 390 LEU B O 1
ATOM 5534 N N . PRO B 1 391 ? 124.097 162.857 109.933 1.00 41.36 391 PRO B N 1
ATOM 5535 C CA . PRO B 1 391 ? 123.667 161.459 110.115 1.00 41.36 391 PRO B CA 1
ATOM 5536 C C . PRO B 1 391 ? 124.442 160.714 111.186 1.00 41.36 391 PRO B C 1
ATOM 5537 O O . PRO B 1 391 ? 123.859 159.898 111.908 1.00 41.36 391 PRO B O 1
ATOM 5541 N N . VAL B 1 392 ? 125.746 160.964 111.307 1.00 37.79 392 VAL B N 1
ATOM 5542 C CA . VAL B 1 392 ? 126.537 160.298 112.338 1.00 37.79 392 VAL B CA 1
ATOM 5543 C C . VAL B 1 392 ? 126.176 160.838 113.714 1.00 37.79 392 VAL B C 1
ATOM 5544 O O . VAL B 1 392 ? 125.980 160.078 114.670 1.00 37.79 392 VAL B O 1
ATOM 5548 N N . GLY B 1 393 ? 126.076 162.160 113.832 1.00 33.76 393 GLY B N 1
ATOM 5549 C CA . GLY B 1 393 ? 125.753 162.779 115.099 1.00 33.76 393 GLY B CA 1
ATOM 5550 C C . GLY B 1 393 ? 124.342 162.533 115.571 1.00 33.76 393 GLY B C 1
ATOM 5551 O O . GLY B 1 393 ? 124.063 162.733 116.757 1.00 33.76 393 GLY B O 1
ATOM 5552 N N . ALA B 1 394 ? 123.447 162.116 114.678 1.00 34.94 394 ALA B N 1
ATOM 5553 C CA . ALA B 1 394 ? 122.086 161.811 115.090 1.00 34.94 394 ALA B CA 1
ATOM 5554 C C . ALA B 1 394 ? 122.028 160.624 116.036 1.00 34.94 394 ALA B C 1
ATOM 5555 O O . ALA B 1 394 ? 121.050 160.483 116.774 1.00 34.94 394 ALA B O 1
ATOM 5557 N N . THR B 1 395 ? 123.049 159.772 116.031 1.00 30.96 395 THR B N 1
ATOM 5558 C CA . THR B 1 395 ? 123.111 158.626 116.926 1.00 30.96 395 THR B CA 1
ATOM 5559 C C . THR B 1 395 ? 124.297 158.692 117.874 1.00 30.96 395 THR B C 1
ATOM 5560 O O . THR B 1 395 ? 124.139 158.435 119.071 1.00 30.96 395 THR B O 1
ATOM 5564 N N . ILE B 1 396 ? 125.487 159.023 117.372 1.00 29.11 396 ILE B N 1
ATOM 5565 C CA . ILE B 1 396 ? 126.668 159.048 118.228 1.00 29.11 396 ILE B CA 1
ATOM 5566 C C . ILE B 1 396 ? 126.626 160.231 119.189 1.00 29.11 396 ILE B C 1
ATOM 5567 O O . ILE B 1 396 ? 126.951 160.097 120.373 1.00 29.11 396 ILE B O 1
ATOM 5572 N N . ASN B 1 397 ? 126.237 161.401 118.703 1.00 31.35 397 ASN B N 1
ATOM 5573 C CA . ASN B 1 397 ? 126.335 162.641 119.467 1.00 31.35 397 ASN B CA 1
ATOM 5574 C C . ASN B 1 397 ? 124.991 162.893 120.138 1.00 31.35 397 ASN B C 1
ATOM 5575 O O . ASN B 1 397 ? 124.044 163.344 119.495 1.00 31.35 397 ASN B O 1
ATOM 5580 N N . MET B 1 398 ? 124.909 162.610 121.437 1.00 29.28 398 MET B N 1
ATOM 5581 C CA . MET B 1 398 ? 123.714 162.890 122.234 1.00 29.28 398 MET B CA 1
ATOM 5582 C C . MET B 1 398 ? 124.164 163.548 123.535 1.00 29.28 398 MET B C 1
ATOM 5583 O O . MET B 1 398 ? 124.482 162.858 124.505 1.00 29.28 398 MET B O 1
ATOM 5588 N N . ASP B 1 399 ? 124.206 164.883 123.550 1.00 27.62 399 ASP B N 1
ATOM 5589 C CA . ASP B 1 399 ? 124.553 165.599 124.773 1.00 27.62 399 ASP B CA 1
ATOM 5590 C C . ASP B 1 399 ? 123.464 165.445 125.823 1.00 27.62 399 ASP B C 1
ATOM 5591 O O . ASP B 1 399 ? 123.743 165.153 126.992 1.00 27.62 399 ASP B O 1
ATOM 5596 N N . GLY B 1 400 ? 122.214 165.661 125.421 1.00 26.75 400 GLY B N 1
ATOM 5597 C CA . GLY B 1 400 ? 121.128 165.647 126.382 1.00 26.75 400 GLY B CA 1
ATOM 5598 C C . GLY B 1 400 ? 120.942 164.293 127.031 1.00 26.75 400 GLY B C 1
ATOM 5599 O O . GLY B 1 400 ? 120.700 164.202 128.233 1.00 26.75 400 GLY B O 1
ATOM 5600 N N . THR B 1 401 ? 121.051 163.224 126.245 1.00 24.89 401 THR B N 1
ATOM 5601 C CA . THR B 1 401 ? 120.914 161.891 126.813 1.00 24.89 401 THR B CA 1
ATOM 5602 C C . THR B 1 401 ? 122.058 161.581 127.767 1.00 24.89 401 THR B C 1
ATOM 5603 O O . THR B 1 401 ? 121.852 160.931 128.794 1.00 24.89 401 THR B O 1
ATOM 5607 N N . ALA B 1 402 ? 123.267 162.049 127.463 1.00 21.95 402 ALA B N 1
ATOM 5608 C CA . ALA B 1 402 ? 124.384 161.830 128.375 1.00 21.95 402 ALA B CA 1
ATOM 5609 C C . ALA B 1 402 ? 124.158 162.543 129.700 1.00 21.95 402 ALA B C 1
ATOM 5610 O O . ALA B 1 402 ? 124.337 161.956 130.777 1.00 21.95 402 ALA B O 1
ATOM 5612 N N . LEU B 1 403 ? 123.765 163.816 129.642 1.00 21.46 403 LEU B N 1
ATOM 5613 C CA . LEU B 1 403 ? 123.493 164.557 130.869 1.00 21.46 403 LEU B CA 1
ATOM 5614 C C . LEU B 1 403 ? 122.367 163.904 131.652 1.00 21.46 403 LEU B C 1
ATOM 5615 O O . LEU B 1 403 ? 122.452 163.742 132.873 1.00 21.46 403 LEU B O 1
ATOM 5620 N N . TYR B 1 404 ? 121.303 163.515 130.953 1.00 22.61 404 TYR B N 1
ATOM 5621 C CA . TYR B 1 404 ? 120.177 162.839 131.577 1.00 22.61 404 TYR B CA 1
ATOM 5622 C C . TYR B 1 404 ? 120.608 161.564 132.272 1.00 22.61 404 TYR B C 1
ATOM 5623 O O . TYR B 1 404 ? 120.178 161.288 133.393 1.00 22.61 404 TYR B O 1
ATOM 5632 N N . GLU B 1 405 ? 121.440 160.762 131.615 1.00 20.43 405 GLU B N 1
ATOM 5633 C CA . GLU B 1 405 ? 121.804 159.473 132.181 1.00 20.43 405 GLU B CA 1
ATOM 5634 C C . GLU B 1 405 ? 122.704 159.637 133.393 1.00 20.43 405 GLU B C 1
ATOM 5635 O O . GLU B 1 405 ? 122.528 158.937 134.392 1.00 20.43 405 GLU B O 1
ATOM 5641 N N . ALA B 1 406 ? 123.658 160.567 133.343 1.00 18.23 406 ALA B N 1
ATOM 5642 C CA . ALA B 1 406 ? 124.471 160.822 134.529 1.00 18.23 406 ALA B CA 1
ATOM 5643 C C . ALA B 1 406 ? 123.609 161.324 135.680 1.00 18.23 406 ALA B C 1
ATOM 5644 O O . ALA B 1 406 ? 123.699 160.823 136.811 1.00 18.23 406 ALA B O 1
ATOM 5646 N N . VAL B 1 407 ? 122.738 162.296 135.396 1.00 18.74 407 VAL B N 1
ATOM 5647 C CA . VAL B 1 407 ? 121.872 162.861 136.423 1.00 18.74 407 VAL B CA 1
ATOM 5648 C C . VAL B 1 407 ? 121.000 161.783 137.041 1.00 18.74 407 VAL B C 1
ATOM 5649 O O . VAL B 1 407 ? 120.879 161.684 138.265 1.00 18.74 407 VAL B O 1
ATOM 5653 N N . ALA B 1 408 ? 120.392 160.948 136.209 1.00 18.94 408 ALA B N 1
ATOM 5654 C CA . ALA B 1 408 ? 119.451 159.968 136.720 1.00 18.94 408 ALA B CA 1
ATOM 5655 C C . ALA B 1 408 ? 120.146 158.804 137.407 1.00 18.94 408 ALA B C 1
ATOM 5656 O O . ALA B 1 408 ? 119.589 158.236 138.345 1.00 18.94 408 ALA B O 1
ATOM 5658 N N . ALA B 1 409 ? 121.353 158.436 136.983 1.00 18.20 409 ALA B N 1
ATOM 5659 C CA . ALA B 1 409 ? 122.089 157.410 137.710 1.00 18.20 409 ALA B CA 1
ATOM 5660 C C . ALA B 1 409 ? 122.456 157.890 139.106 1.00 18.20 409 ALA B C 1
ATOM 5661 O O . ALA B 1 409 ? 122.273 157.164 140.092 1.00 18.20 409 ALA B O 1
ATOM 5663 N N . ILE B 1 410 ? 122.955 159.123 139.219 1.00 18.48 410 ILE B N 1
ATOM 5664 C CA . ILE B 1 410 ? 123.248 159.630 140.556 1.00 18.48 410 ILE B CA 1
ATOM 5665 C C . ILE B 1 410 ? 121.964 159.820 141.356 1.00 18.48 410 ILE B C 1
ATOM 5666 O O . ILE B 1 410 ? 121.966 159.670 142.578 1.00 18.48 410 ILE B O 1
ATOM 5671 N N . PHE B 1 411 ? 120.850 160.138 140.696 1.00 21.70 411 PHE B N 1
ATOM 5672 C CA . PHE B 1 411 ? 119.581 160.272 141.407 1.00 21.70 411 PHE B CA 1
ATOM 5673 C C . PHE B 1 411 ? 119.103 158.933 141.957 1.00 21.70 411 PHE B C 1
ATOM 5674 O O . PHE B 1 411 ? 118.614 158.858 143.092 1.00 21.70 411 PHE B O 1
ATOM 5682 N N . ILE B 1 412 ? 119.229 157.866 141.166 1.00 21.75 412 ILE B N 1
ATOM 5683 C CA . ILE B 1 412 ? 118.897 156.530 141.651 1.00 21.75 412 ILE B CA 1
ATOM 5684 C C . ILE B 1 412 ? 119.796 156.162 142.820 1.00 21.75 412 ILE B C 1
ATOM 5685 O O . ILE B 1 412 ? 119.349 155.558 143.801 1.00 21.75 412 ILE B O 1
ATOM 5690 N N . ALA B 1 413 ? 121.079 156.516 142.736 1.00 23.24 413 ALA B N 1
ATOM 5691 C CA . ALA B 1 413 ? 121.973 156.273 143.863 1.00 23.24 413 ALA B CA 1
ATOM 5692 C C . ALA B 1 413 ? 121.535 157.057 145.091 1.00 23.24 413 ALA B C 1
ATOM 5693 O O . ALA B 1 413 ? 121.643 156.569 146.219 1.00 23.24 413 ALA B O 1
ATOM 5695 N N . GLN B 1 414 ? 121.050 158.281 144.892 1.00 25.54 414 GLN B N 1
ATOM 5696 C CA . GLN B 1 414 ? 120.728 159.150 146.015 1.00 25.54 414 GLN B CA 1
ATOM 5697 C C . GLN B 1 414 ? 119.413 158.791 146.691 1.00 25.54 414 GLN B C 1
ATOM 5698 O O . GLN B 1 414 ? 119.269 159.036 147.891 1.00 25.54 414 GLN B O 1
ATOM 5704 N N . MET B 1 415 ? 118.435 158.235 145.971 1.00 29.14 415 MET B N 1
ATOM 5705 C CA . MET B 1 415 ? 117.230 157.822 146.688 1.00 29.14 415 MET B CA 1
ATOM 5706 C C . MET B 1 415 ? 117.497 156.632 147.594 1.00 29.14 415 MET B C 1
ATOM 5707 O O . MET B 1 415 ? 116.800 156.454 148.599 1.00 29.14 415 MET B O 1
ATOM 5712 N N . ASN B 1 416 ? 118.479 155.807 147.262 1.00 29.32 416 ASN B N 1
ATOM 5713 C CA . ASN B 1 416 ? 118.781 154.628 148.055 1.00 29.32 416 ASN B CA 1
ATOM 5714 C C . ASN B 1 416 ? 119.685 154.930 149.238 1.00 29.32 416 ASN B C 1
ATOM 5715 O O . ASN B 1 416 ? 119.949 154.032 150.041 1.00 29.32 416 ASN B O 1
ATOM 5720 N N . GLY B 1 417 ? 120.162 156.161 149.368 1.00 29.34 417 GLY B N 1
ATOM 5721 C CA . GLY B 1 417 ? 121.096 156.494 150.416 1.00 29.34 417 GLY B CA 1
ATOM 5722 C C . GLY B 1 417 ? 122.524 156.100 150.130 1.00 29.34 417 GLY B C 1
ATOM 5723 O O . GLY B 1 417 ? 123.398 156.351 150.967 1.00 29.34 417 GLY B O 1
ATOM 5724 N N . VAL B 1 418 ? 122.793 155.498 148.975 1.00 27.88 418 VAL B N 1
ATOM 5725 C CA . VAL B 1 418 ? 124.146 155.080 148.628 1.00 27.88 418 VAL B CA 1
ATOM 5726 C C . VAL B 1 418 ? 124.948 156.323 148.267 1.00 27.88 418 VAL B C 1
ATOM 5727 O O . VAL B 1 418 ? 124.646 157.002 147.283 1.00 27.88 418 VAL B O 1
ATOM 5731 N N . VAL B 1 419 ? 125.962 156.632 149.061 1.00 28.38 419 VAL B N 1
ATOM 5732 C CA . VAL B 1 419 ? 126.904 157.680 148.694 1.00 28.38 419 VAL B CA 1
ATOM 5733 C C . VAL B 1 419 ? 127.962 157.074 147.785 1.00 28.38 419 VAL B C 1
ATOM 5734 O O . VAL B 1 419 ? 128.389 155.929 147.976 1.00 28.38 419 VAL B O 1
ATOM 5738 N N . LEU B 1 420 ? 128.366 157.825 146.769 1.00 25.39 420 LEU B N 1
ATOM 5739 C CA . LEU B 1 420 ? 129.242 157.311 145.729 1.00 25.39 420 LEU B CA 1
ATOM 5740 C C . LEU B 1 420 ? 130.659 157.824 145.934 1.00 25.39 420 LEU B C 1
ATOM 5741 O O . LEU B 1 420 ? 130.868 159.020 146.157 1.00 25.39 420 LEU B O 1
ATOM 5746 N N . ASP B 1 421 ? 131.626 156.914 145.858 1.00 27.44 421 ASP B N 1
ATOM 5747 C CA . ASP B 1 421 ? 133.027 157.284 145.930 1.00 27.44 421 ASP B CA 1
ATOM 5748 C C . ASP B 1 421 ? 133.435 158.042 144.671 1.00 27.44 421 ASP B C 1
ATOM 5749 O O . ASP B 1 421 ? 132.661 158.193 143.725 1.00 27.44 421 ASP B O 1
ATOM 5754 N N . GLY B 1 422 ? 134.676 158.523 144.663 1.00 24.80 422 GLY B N 1
ATOM 5755 C CA . GLY B 1 422 ? 135.182 159.180 143.471 1.00 24.80 422 GLY B CA 1
ATOM 5756 C C . GLY B 1 422 ? 135.240 158.245 142.280 1.00 24.80 422 GLY B C 1
ATOM 5757 O O . GLY B 1 422 ? 134.901 158.629 141.156 1.00 24.80 422 GLY B O 1
ATOM 5758 N N . GLY B 1 423 ? 135.663 157.004 142.512 1.00 23.94 423 GLY B N 1
ATOM 5759 C CA . GLY B 1 423 ? 135.728 156.041 141.428 1.00 23.94 423 GLY B CA 1
ATOM 5760 C C . GLY B 1 423 ? 134.368 155.755 140.829 1.00 23.94 423 GLY B C 1
ATOM 5761 O O . GLY B 1 423 ? 134.227 155.644 139.611 1.00 23.94 423 GLY B O 1
ATOM 5762 N N . GLN B 1 424 ? 133.345 155.647 141.673 1.00 22.22 424 GLN B N 1
ATOM 5763 C CA . GLN B 1 424 ? 132.002 155.420 141.158 1.00 22.22 424 GLN B CA 1
ATOM 5764 C C . GLN B 1 424 ? 131.480 156.631 140.395 1.00 22.22 424 GLN B C 1
ATOM 5765 O O . GLN B 1 424 ? 130.767 156.469 139.403 1.00 22.22 424 GLN B O 1
ATOM 5771 N N . ILE B 1 425 ? 131.829 157.843 140.824 1.00 20.39 425 ILE B N 1
ATOM 5772 C CA . ILE B 1 425 ? 131.423 159.034 140.083 1.00 20.39 425 ILE B CA 1
ATOM 5773 C C . ILE B 1 425 ? 132.072 159.058 138.705 1.00 20.39 425 ILE B C 1
ATOM 5774 O O . ILE B 1 425 ? 131.418 159.362 137.698 1.00 20.39 425 ILE B O 1
ATOM 5779 N N . VAL B 1 426 ? 133.365 158.742 138.633 1.00 18.50 426 VAL B N 1
ATOM 5780 C CA . VAL B 1 426 ? 134.032 158.707 137.335 1.00 18.50 426 VAL B CA 1
ATOM 5781 C C . VAL B 1 426 ? 133.452 157.598 136.465 1.00 18.50 426 VAL B C 1
ATOM 5782 O O . VAL B 1 426 ? 133.317 157.751 135.245 1.00 18.50 426 VAL B O 1
ATOM 5786 N N . THR B 1 427 ? 133.099 156.465 137.074 1.00 16.79 427 THR B N 1
ATOM 5787 C CA . THR B 1 427 ? 132.448 155.399 136.325 1.00 16.79 427 THR B CA 1
ATOM 5788 C C . THR B 1 427 ? 131.109 155.860 135.769 1.00 16.79 427 THR B C 1
ATOM 5789 O O . THR B 1 427 ? 130.764 155.544 134.626 1.00 16.79 427 THR B O 1
ATOM 5793 N N . VAL B 1 428 ? 130.341 156.607 136.563 1.00 16.34 428 VAL B N 1
ATOM 5794 C CA . VAL B 1 428 ? 129.078 157.154 136.077 1.00 16.34 428 VAL B CA 1
ATOM 5795 C C . VAL B 1 428 ? 129.319 158.057 134.883 1.00 16.34 428 VAL B C 1
ATOM 5796 O O . VAL B 1 428 ? 128.618 157.970 133.874 1.00 16.34 428 VAL B O 1
ATOM 5800 N N . SER B 1 429 ? 130.319 158.931 134.972 1.00 17.29 429 SER B N 1
ATOM 5801 C CA . SER B 1 429 ? 130.593 159.842 133.864 1.00 17.29 429 SER B CA 1
ATOM 5802 C C . SER B 1 429 ? 130.959 159.081 132.594 1.00 17.29 429 SER B C 1
ATOM 5803 O O . SER B 1 429 ? 130.398 159.332 131.519 1.00 17.29 429 SER B O 1
ATOM 5806 N N . LEU B 1 430 ? 131.892 158.133 132.701 1.00 16.28 430 LEU B N 1
ATOM 5807 C CA . LEU B 1 430 ? 132.355 157.417 131.515 1.00 16.28 430 LEU B CA 1
ATOM 5808 C C . LEU B 1 430 ? 131.252 156.551 130.919 1.00 16.28 430 LEU B C 1
ATOM 5809 O O . LEU B 1 430 ? 131.035 156.556 129.701 1.00 16.28 430 LEU B O 1
ATOM 5814 N N . THR B 1 431 ? 130.538 155.800 131.756 1.00 16.99 431 THR B N 1
ATOM 5815 C CA . THR B 1 431 ? 129.475 154.953 131.243 1.00 16.99 431 THR B CA 1
ATOM 5816 C C . THR B 1 431 ? 128.263 155.755 130.798 1.00 16.99 431 THR B C 1
ATOM 5817 O O . THR B 1 431 ? 127.445 155.233 130.041 1.00 16.99 431 THR B O 1
ATOM 5821 N N . ALA B 1 432 ? 128.126 157.006 131.237 1.00 17.16 432 ALA B N 1
ATOM 5822 C CA . ALA B 1 432 ? 127.099 157.871 130.680 1.00 17.16 432 ALA B CA 1
ATOM 5823 C C . ALA B 1 432 ? 127.497 158.396 129.315 1.00 17.16 432 ALA B C 1
ATOM 5824 O O . ALA B 1 432 ? 126.631 158.596 128.459 1.00 17.16 432 ALA B O 1
ATOM 5826 N N . THR B 1 433 ? 128.788 158.648 129.098 1.00 17.81 433 THR B N 1
ATOM 5827 C CA . THR B 1 433 ? 129.235 158.950 127.743 1.00 17.81 433 THR B CA 1
ATOM 5828 C C . THR B 1 433 ? 129.012 157.761 126.818 1.00 17.81 433 THR B C 1
ATOM 5829 O O . THR B 1 433 ? 128.521 157.924 125.697 1.00 17.81 433 THR B O 1
ATOM 5833 N N . LEU B 1 434 ? 129.360 156.556 127.272 1.00 17.72 434 LEU B N 1
ATOM 5834 C CA . LEU B 1 434 ? 129.150 155.373 126.436 1.00 17.72 434 LEU B CA 1
ATOM 5835 C C . LEU B 1 434 ? 127.671 155.093 126.207 1.00 17.72 434 LEU B C 1
ATOM 5836 O O . LEU B 1 434 ? 127.269 154.737 125.095 1.00 17.72 434 LEU B O 1
ATOM 5841 N N . ALA B 1 435 ? 126.846 155.233 127.244 1.00 19.04 435 ALA B N 1
ATOM 5842 C CA . ALA B 1 435 ? 125.431 154.909 127.109 1.00 19.04 435 ALA B CA 1
ATOM 5843 C C . ALA B 1 435 ? 124.740 155.842 126.127 1.00 19.04 435 ALA B C 1
ATOM 5844 O O . ALA B 1 435 ? 123.860 155.418 125.372 1.00 19.04 435 ALA B O 1
ATOM 5846 N N . SER B 1 436 ? 125.118 157.121 126.127 1.00 21.12 436 SER B N 1
ATOM 5847 C CA . SER B 1 436 ? 124.546 158.055 125.165 1.00 21.12 436 SER B CA 1
ATOM 5848 C C . SER B 1 436 ? 124.903 157.661 123.741 1.00 21.12 436 SER B C 1
ATOM 5849 O O . SER B 1 436 ? 124.069 157.755 122.835 1.00 21.12 436 SER B O 1
ATOM 5852 N N . VAL B 1 437 ? 126.142 157.224 123.521 1.00 21.09 437 VAL B N 1
ATOM 5853 C CA . VAL B 1 437 ? 126.559 156.803 122.188 1.00 21.09 437 VAL B CA 1
ATOM 5854 C C . VAL B 1 437 ? 125.729 155.613 121.728 1.00 21.09 437 VAL B C 1
ATOM 5855 O O . VAL B 1 437 ? 125.257 155.563 120.588 1.00 21.09 437 VAL B O 1
ATOM 5859 N N . GLY B 1 438 ? 125.535 154.638 122.614 1.00 22.82 438 GLY B N 1
ATOM 5860 C CA . GLY B 1 438 ? 124.791 153.450 122.237 1.00 22.82 438 GLY B CA 1
ATOM 5861 C C . GLY B 1 438 ? 123.326 153.727 121.965 1.00 22.82 438 GLY B C 1
ATOM 5862 O O . GLY B 1 438 ? 122.753 153.190 121.014 1.00 22.82 438 GLY B O 1
ATOM 5863 N N . ALA B 1 439 ? 122.703 154.564 122.789 1.00 25.71 439 ALA B N 1
ATOM 5864 C CA . ALA B 1 439 ? 121.267 154.791 122.704 1.00 25.71 439 ALA B CA 1
ATOM 5865 C C . ALA B 1 439 ? 120.871 155.275 121.320 1.00 25.71 439 ALA B C 1
ATOM 5866 O O . ALA B 1 439 ? 121.300 156.342 120.878 1.00 25.71 439 ALA B O 1
ATOM 5868 N N . ALA B 1 440 ? 120.049 154.483 120.639 1.00 31.18 440 ALA B N 1
ATOM 5869 C CA . ALA B 1 440 ? 119.595 154.841 119.308 1.00 31.18 440 ALA B CA 1
ATOM 5870 C C . ALA B 1 440 ? 118.626 156.013 119.380 1.00 31.18 440 ALA B C 1
ATOM 5871 O O . ALA B 1 440 ? 118.076 156.336 120.435 1.00 31.18 440 ALA B O 1
ATOM 5873 N N . SER B 1 441 ? 118.415 156.649 118.239 1.00 35.83 441 SER B N 1
ATOM 5874 C CA . SER B 1 441 ? 117.580 157.844 118.192 1.00 35.83 441 SER B CA 1
ATOM 5875 C C . SER B 1 441 ? 116.099 157.553 118.340 1.00 35.83 441 SER B C 1
ATOM 5876 O O . SER B 1 441 ? 115.300 158.479 118.167 1.00 35.83 441 SER B O 1
ATOM 5879 N N . ILE B 1 442 ? 115.687 156.325 118.637 1.00 36.98 442 ILE B N 1
ATOM 5880 C CA . ILE B 1 442 ? 114.282 156.021 118.894 1.00 36.98 442 ILE B CA 1
ATOM 5881 C C . ILE B 1 442 ? 113.890 156.666 120.217 1.00 36.98 442 ILE B C 1
ATOM 5882 O O . ILE B 1 442 ? 114.746 156.834 121.096 1.00 36.98 442 ILE B O 1
ATOM 5887 N N . PRO B 1 443 ? 112.633 157.064 120.399 1.00 36.71 443 PRO B N 1
ATOM 5888 C CA . PRO B 1 443 ? 112.238 157.683 121.668 1.00 36.71 443 PRO B CA 1
ATOM 5889 C C . PRO B 1 443 ? 112.388 156.715 122.831 1.00 36.71 443 PRO B C 1
ATOM 5890 O O . PRO B 1 443 ? 112.156 155.513 122.697 1.00 36.71 443 PRO B O 1
ATOM 5894 N N . SER B 1 444 ? 112.780 157.261 123.983 1.00 36.08 444 SER B N 1
ATOM 5895 C CA . SER B 1 444 ? 112.869 156.511 125.237 1.00 36.08 444 SER B CA 1
ATOM 5896 C C . SER B 1 444 ? 113.779 155.288 125.108 1.00 36.08 444 SER B C 1
ATOM 5897 O O . SER B 1 444 ? 113.376 154.153 125.368 1.00 36.08 444 SER B O 1
ATOM 5900 N N . ALA B 1 445 ? 115.022 155.530 124.697 1.00 30.04 445 ALA B N 1
ATOM 5901 C CA . ALA B 1 445 ? 116.058 154.508 124.717 1.00 30.04 445 ALA B CA 1
ATOM 5902 C C . ALA B 1 445 ? 117.110 154.769 125.783 1.00 30.04 445 ALA B C 1
ATOM 5903 O O . ALA B 1 445 ? 117.851 153.845 126.149 1.00 30.04 445 ALA B O 1
ATOM 5905 N N . GLY B 1 446 ? 117.185 155.999 126.291 1.00 27.84 446 GLY B N 1
ATOM 5906 C CA . GLY B 1 446 ? 118.103 156.285 127.376 1.00 27.84 446 GLY B CA 1
ATOM 5907 C C . GLY B 1 446 ? 117.808 155.455 128.608 1.00 27.84 446 GLY B C 1
ATOM 5908 O O . GLY B 1 446 ? 118.719 155.059 129.332 1.00 27.84 446 GLY B O 1
ATOM 5909 N N . LEU B 1 447 ? 116.530 155.172 128.857 1.00 27.57 447 LEU B N 1
ATOM 5910 C CA . LEU B 1 447 ? 116.164 154.336 129.995 1.00 27.57 447 LEU B CA 1
ATOM 5911 C C . LEU B 1 447 ? 116.704 152.925 129.839 1.00 27.57 447 LEU B C 1
ATOM 5912 O O . LEU B 1 447 ? 117.116 152.297 130.819 1.00 27.57 447 LEU B O 1
ATOM 5917 N N . VAL B 1 448 ? 116.688 152.400 128.617 1.00 23.49 448 VAL B N 1
ATOM 5918 C CA . VAL B 1 448 ? 117.236 151.072 128.379 1.00 23.49 448 VAL B CA 1
ATOM 5919 C C . VAL B 1 448 ? 118.748 151.086 128.549 1.00 23.49 448 VAL B C 1
ATOM 5920 O O . VAL B 1 448 ? 119.323 150.202 129.192 1.00 23.49 448 VAL B O 1
ATOM 5924 N N . THR B 1 449 ? 119.417 152.095 127.984 1.00 22.15 449 THR B N 1
ATOM 5925 C CA . THR B 1 449 ? 120.867 152.181 128.135 1.00 22.15 449 THR B CA 1
ATOM 5926 C C . THR B 1 449 ? 121.289 152.533 129.551 1.00 22.15 449 THR B C 1
ATOM 5927 O O . THR B 1 449 ? 122.473 152.420 129.875 1.00 22.15 449 THR B O 1
ATOM 5931 N N . MET B 1 450 ? 120.351 152.968 130.387 1.00 22.10 450 MET B N 1
ATOM 5932 C CA . MET B 1 450 ? 120.653 153.313 131.768 1.00 22.10 450 MET B CA 1
ATOM 5933 C C . MET B 1 450 ? 121.185 152.123 132.545 1.00 22.10 450 MET B C 1
ATOM 5934 O O . MET B 1 450 ? 121.975 152.295 133.482 1.00 22.10 450 MET B O 1
ATOM 5939 N N . LEU B 1 451 ? 120.746 150.917 132.187 1.00 18.72 451 LEU B N 1
ATOM 5940 C CA . LEU B 1 451 ? 121.183 149.726 132.900 1.00 18.72 451 LEU B CA 1
ATOM 5941 C C . LEU B 1 451 ? 122.688 149.557 132.832 1.00 18.72 451 LEU B C 1
ATOM 5942 O O . LEU B 1 451 ? 123.288 149.005 133.757 1.00 18.72 451 LEU B O 1
ATOM 5947 N N . LEU B 1 452 ? 123.316 150.044 131.765 1.00 17.32 452 LEU B N 1
ATOM 5948 C CA . LEU B 1 452 ? 124.770 150.031 131.707 1.00 17.32 452 LEU B CA 1
ATOM 5949 C C . LEU B 1 452 ? 125.363 150.754 132.908 1.00 17.32 452 LEU B C 1
ATOM 5950 O O . LEU B 1 452 ? 126.185 150.193 133.639 1.00 17.32 452 LEU B O 1
ATOM 5955 N N . ILE B 1 453 ? 124.922 151.989 133.152 1.00 17.36 453 ILE B N 1
ATOM 5956 C CA . ILE B 1 453 ? 125.438 152.755 134.282 1.00 17.36 453 ILE B CA 1
ATOM 5957 C C . ILE B 1 453 ? 125.050 152.101 135.598 1.00 17.36 453 ILE B C 1
ATOM 5958 O O . ILE B 1 453 ? 125.869 151.991 136.520 1.00 17.36 453 ILE B O 1
ATOM 5963 N N . LEU B 1 454 ? 123.795 151.666 135.710 1.00 17.95 454 LEU B N 1
ATOM 5964 C CA . LEU B 1 454 ? 123.306 151.145 136.981 1.00 17.95 454 LEU B CA 1
ATOM 5965 C C . LEU B 1 454 ? 124.055 149.884 137.395 1.00 17.95 454 LEU B C 1
ATOM 5966 O O . LEU B 1 454 ? 124.351 149.695 138.579 1.00 17.95 454 LEU B O 1
ATOM 5971 N N . THR B 1 455 ? 124.371 149.007 136.440 1.00 16.32 455 THR B N 1
ATOM 5972 C CA . THR B 1 455 ? 125.148 147.820 136.774 1.00 16.32 455 THR B CA 1
ATOM 5973 C C . THR B 1 455 ? 126.638 148.114 136.863 1.00 16.32 455 THR B C 1
ATOM 5974 O O . THR B 1 455 ? 127.363 147.382 137.543 1.00 16.32 455 THR B O 1
ATOM 5978 N N . ALA B 1 456 ? 127.121 149.159 136.186 1.00 16.44 456 ALA B N 1
ATOM 5979 C CA . ALA B 1 456 ? 128.515 149.547 136.352 1.00 16.44 456 ALA B CA 1
ATOM 5980 C C . ALA B 1 456 ? 128.781 150.016 137.772 1.00 16.44 456 ALA B C 1
ATOM 5981 O O . ALA B 1 456 ? 129.817 149.688 138.359 1.00 16.44 456 ALA B O 1
ATOM 5983 N N . VAL B 1 457 ? 127.855 150.780 138.340 1.00 17.64 457 VAL B N 1
ATOM 5984 C CA . VAL B 1 457 ? 128.026 151.270 139.701 1.00 17.64 457 VAL B CA 1
ATOM 5985 C C . VAL B 1 457 ? 127.500 150.275 140.730 1.00 17.64 457 VAL B C 1
ATOM 5986 O O . VAL B 1 457 ? 127.953 150.276 141.878 1.00 17.64 457 VAL B O 1
ATOM 5990 N N . GLY B 1 458 ? 126.570 149.411 140.343 1.00 19.11 458 GLY B N 1
ATOM 5991 C CA . GLY B 1 458 ? 126.003 148.464 141.279 1.00 19.11 458 GLY B CA 1
ATOM 5992 C C . GLY B 1 458 ? 124.886 149.067 142.099 1.00 19.11 458 GLY B C 1
ATOM 5993 O O . GLY B 1 458 ? 124.957 149.109 143.329 1.00 19.11 458 GLY B O 1
ATOM 5994 N N . LEU B 1 459 ? 123.852 149.540 141.425 1.00 23.32 459 LEU B N 1
ATOM 5995 C CA . LEU B 1 459 ? 122.707 150.167 142.054 1.00 23.32 459 LEU B CA 1
ATOM 5996 C C . LEU B 1 459 ? 121.449 149.345 141.818 1.00 23.32 459 LEU B C 1
ATOM 5997 O O . LEU B 1 459 ? 121.389 148.538 140.885 1.00 23.32 459 LEU B O 1
ATOM 6002 N N . PRO B 1 460 ? 120.430 149.505 142.655 1.00 27.18 460 PRO B N 1
ATOM 6003 C CA . PRO B 1 460 ? 119.178 148.779 142.423 1.00 27.18 460 PRO B CA 1
ATOM 6004 C C . PRO B 1 460 ? 118.524 149.192 141.119 1.00 27.18 460 PRO B C 1
ATOM 6005 O O . PRO B 1 460 ? 118.049 150.322 140.982 1.00 27.18 460 PRO B O 1
ATOM 6009 N N . THR B 1 461 ? 118.487 148.271 140.155 1.00 27.85 461 THR B N 1
ATOM 6010 C CA . THR B 1 461 ? 117.948 148.584 138.840 1.00 27.85 461 THR B CA 1
ATOM 6011 C C . THR B 1 461 ? 116.435 148.727 138.855 1.00 27.85 461 THR B C 1
ATOM 6012 O O . THR B 1 461 ? 115.868 149.260 137.897 1.00 27.85 461 THR B O 1
ATOM 6016 N N . GLU B 1 462 ? 115.772 148.264 139.915 1.00 34.40 462 GLU B N 1
ATOM 6017 C CA . GLU B 1 462 ? 114.320 148.361 139.995 1.00 34.40 462 GLU B CA 1
ATOM 6018 C C . GLU B 1 462 ? 113.834 149.801 140.044 1.00 34.40 462 GLU B C 1
ATOM 6019 O O . GLU B 1 462 ? 112.669 150.058 139.729 1.00 34.40 462 GLU B O 1
ATOM 6025 N N . ASP B 1 463 ? 114.689 150.742 140.429 1.00 34.46 463 ASP B N 1
ATOM 6026 C CA . ASP B 1 463 ? 114.281 152.132 140.570 1.00 34.46 463 ASP B CA 1
ATOM 6027 C C . ASP B 1 463 ? 114.141 152.847 139.236 1.00 34.46 463 ASP B C 1
ATOM 6028 O O . ASP B 1 463 ? 113.899 154.056 139.225 1.00 34.46 463 ASP B O 1
ATOM 6033 N N . ILE B 1 464 ? 114.294 152.138 138.118 1.00 32.08 464 ILE B N 1
ATOM 6034 C CA . ILE B 1 464 ? 114.141 152.769 136.813 1.00 32.08 464 ILE B CA 1
ATOM 6035 C C . ILE B 1 464 ? 112.698 153.190 136.579 1.00 32.08 464 ILE B C 1
ATOM 6036 O O . ILE B 1 464 ? 112.441 154.206 135.924 1.00 32.08 464 ILE B O 1
ATOM 6041 N N . SER B 1 465 ? 111.736 152.437 137.117 1.00 34.18 465 SER B N 1
ATOM 6042 C CA . SER B 1 465 ? 110.327 152.726 136.868 1.00 34.18 465 SER B CA 1
ATOM 6043 C C . SER B 1 465 ? 109.938 154.129 137.319 1.00 34.18 465 SER B C 1
ATOM 6044 O O . SER B 1 465 ? 109.077 154.770 136.697 1.00 34.18 465 SER B O 1
ATOM 6047 N N . LEU B 1 466 ? 110.562 154.630 138.384 1.00 33.42 466 LEU B N 1
ATOM 6048 C CA . LEU B 1 466 ? 110.264 155.984 138.831 1.00 33.42 466 LEU B CA 1
ATOM 6049 C C . LEU B 1 466 ? 110.568 156.997 137.737 1.00 33.42 466 LEU B C 1
ATOM 6050 O O . LEU B 1 466 ? 109.790 157.928 137.506 1.00 33.42 466 LEU B O 1
ATOM 6055 N N . LEU B 1 467 ? 111.693 156.826 137.045 1.00 31.76 467 LEU B N 1
ATOM 6056 C CA . LEU B 1 467 ? 112.017 157.707 135.931 1.00 31.76 467 LEU B CA 1
ATOM 6057 C C . LEU B 1 467 ? 111.179 157.384 134.702 1.00 31.76 467 LEU B C 1
ATOM 6058 O O . LEU B 1 467 ? 110.929 158.267 133.875 1.00 31.76 467 LEU B O 1
ATOM 6063 N N . VAL B 1 468 ? 110.764 156.123 134.555 1.00 32.86 468 VAL B N 1
ATOM 6064 C CA . VAL B 1 468 ? 109.846 155.758 133.480 1.00 32.86 468 VAL B CA 1
ATOM 6065 C C . VAL B 1 468 ? 108.579 156.584 133.583 1.00 32.86 468 VAL B C 1
ATOM 6066 O O . VAL B 1 468 ? 107.976 156.950 132.568 1.00 32.86 468 VAL B O 1
ATOM 6070 N N . ALA B 1 469 ? 108.157 156.886 134.810 1.00 35.87 469 ALA B N 1
ATOM 6071 C CA . ALA B 1 469 ? 106.912 157.624 135.008 1.00 35.87 469 ALA B CA 1
ATOM 6072 C C . ALA B 1 469 ? 106.946 158.991 134.329 1.00 35.87 469 ALA B C 1
ATOM 6073 O O . ALA B 1 469 ? 105.961 159.400 133.704 1.00 35.87 469 ALA B O 1
ATOM 6075 N N . VAL B 1 470 ? 108.061 159.709 134.429 1.00 35.46 470 VAL B N 1
ATOM 6076 C CA . VAL B 1 470 ? 108.148 161.069 133.910 1.00 35.46 470 VAL B CA 1
ATOM 6077 C C . VAL B 1 470 ? 109.143 161.173 132.756 1.00 35.46 470 VAL B C 1
ATOM 6078 O O . VAL B 1 470 ? 109.632 162.260 132.465 1.00 35.46 470 VAL B O 1
ATOM 6082 N N . ASP B 1 471 ? 109.466 160.053 132.107 1.00 37.76 471 ASP B N 1
ATOM 6083 C CA . ASP B 1 471 ? 110.448 160.075 131.027 1.00 37.76 471 ASP B CA 1
ATOM 6084 C C . ASP B 1 471 ? 110.097 161.059 129.919 1.00 37.76 471 ASP B C 1
ATOM 6085 O O . ASP B 1 471 ? 110.918 161.905 129.561 1.00 37.76 471 ASP B O 1
ATOM 6090 N N . TRP B 1 472 ? 108.885 160.970 129.366 1.00 41.70 472 TRP B N 1
ATOM 6091 C CA . TRP B 1 472 ? 108.623 161.561 128.052 1.00 41.70 472 TRP B CA 1
ATOM 6092 C C . TRP B 1 472 ? 108.896 163.063 128.030 1.00 41.70 472 TRP B C 1
ATOM 6093 O O . TRP B 1 472 ? 109.444 163.594 127.049 1.00 41.70 472 TRP B O 1
ATOM 6104 N N . LEU B 1 473 ? 108.516 163.767 129.097 1.00 38.62 473 LEU B N 1
ATOM 6105 C CA . LEU B 1 473 ? 108.740 165.205 129.137 1.00 38.62 473 LEU B CA 1
ATOM 6106 C C . LEU B 1 473 ? 110.224 165.533 129.105 1.00 38.62 473 LEU B C 1
ATOM 6107 O O . LEU B 1 473 ? 110.632 166.497 128.450 1.00 38.62 473 LEU B O 1
ATOM 6112 N N . LEU B 1 474 ? 111.046 164.747 129.798 1.00 34.45 474 LEU B N 1
ATOM 6113 C CA . LEU B 1 474 ? 112.486 164.945 129.714 1.00 34.45 474 LEU B CA 1
ATOM 6114 C C . LEU B 1 474 ? 113.039 164.489 128.373 1.00 34.45 474 LEU B C 1
ATOM 6115 O O . LEU B 1 474 ? 114.041 165.032 127.906 1.00 34.45 474 LEU B O 1
ATOM 6120 N N . ASP B 1 475 ? 112.415 163.485 127.759 1.00 36.75 475 ASP B N 1
ATOM 6121 C CA . ASP B 1 475 ? 112.889 162.961 126.482 1.00 36.75 475 ASP B CA 1
ATOM 6122 C C . ASP B 1 475 ? 112.789 164.013 125.391 1.00 36.75 475 ASP B C 1
ATOM 6123 O O . ASP B 1 475 ? 113.690 164.139 124.552 1.00 36.75 475 ASP B O 1
ATOM 6128 N N . ARG B 1 476 ? 111.693 164.768 125.380 1.00 38.07 476 ARG B N 1
ATOM 6129 C CA . ARG B 1 476 ? 111.556 165.824 124.382 1.00 38.07 476 ARG B CA 1
ATOM 6130 C C . ARG B 1 476 ? 112.668 166.861 124.524 1.00 38.07 476 ARG B C 1
ATOM 6131 O O . ARG B 1 476 ? 113.298 167.261 123.535 1.00 38.07 476 ARG B O 1
ATOM 6139 N N . MET B 1 477 ? 112.950 167.284 125.754 1.00 34.80 477 MET B N 1
ATOM 6140 C CA . MET B 1 477 ? 114.023 168.249 125.970 1.00 34.80 477 MET B CA 1
ATOM 6141 C C . MET B 1 477 ? 115.383 167.653 125.624 1.00 34.80 477 MET B C 1
ATOM 6142 O O . MET B 1 477 ? 116.248 168.346 125.077 1.00 34.80 477 MET B O 1
ATOM 6147 N N . ARG B 1 478 ? 115.588 166.372 125.935 1.00 30.63 478 ARG B N 1
ATOM 6148 C CA . ARG B 1 478 ? 116.849 165.711 125.617 1.00 30.63 478 ARG B CA 1
ATOM 6149 C C . ARG B 1 478 ? 117.109 165.713 124.123 1.00 30.63 478 ARG B C 1
ATOM 6150 O O . ARG B 1 478 ? 118.212 166.044 123.668 1.00 30.63 478 ARG B O 1
ATOM 6158 N N . THR B 1 479 ? 116.114 165.302 123.340 1.00 31.74 479 THR B N 1
ATOM 6159 C CA . THR B 1 479 ? 116.327 165.259 121.904 1.00 31.74 479 THR B CA 1
ATOM 6160 C C . THR B 1 479 ? 116.465 166.659 121.329 1.00 31.74 479 THR B C 1
ATOM 6161 O O . THR B 1 479 ? 117.228 166.860 120.379 1.00 31.74 479 THR B O 1
ATOM 6165 N N . SER B 1 480 ? 115.787 167.650 121.913 1.00 31.79 480 SER B N 1
ATOM 6166 C CA . SER B 1 480 ? 116.019 169.024 121.484 1.00 31.79 480 SER B CA 1
ATOM 6167 C C . SER B 1 480 ? 117.471 169.429 121.708 1.00 31.79 480 SER B C 1
ATOM 6168 O O . SER B 1 480 ? 118.122 169.990 120.815 1.00 31.79 480 SER B O 1
ATOM 6171 N N . VAL B 1 481 ? 118.006 169.125 122.892 1.00 29.02 481 VAL B N 1
ATOM 6172 C CA . VAL B 1 481 ? 119.369 169.536 123.216 1.00 29.02 481 VAL B CA 1
ATOM 6173 C C . VAL B 1 481 ? 120.373 168.836 122.314 1.00 29.02 481 VAL B C 1
ATOM 6174 O O . VAL B 1 481 ? 121.319 169.459 121.824 1.00 29.02 481 VAL B O 1
ATOM 6178 N N . ASN B 1 482 ? 120.199 167.538 122.076 1.00 30.79 482 ASN B N 1
ATOM 6179 C CA . ASN B 1 482 ? 121.207 166.869 121.263 1.00 30.79 482 ASN B CA 1
ATOM 6180 C C . ASN B 1 482 ? 121.060 167.170 119.774 1.00 30.79 482 ASN B C 1
ATOM 6181 O O . ASN B 1 482 ? 122.056 167.105 119.046 1.00 30.79 482 ASN B O 1
ATOM 6186 N N . VAL B 1 483 ? 119.872 167.560 119.304 1.00 30.44 483 VAL B N 1
ATOM 6187 C CA . VAL B 1 483 ? 119.780 168.098 117.950 1.00 30.44 483 VAL B CA 1
ATOM 6188 C C . VAL B 1 483 ? 120.518 169.430 117.855 1.00 30.44 483 VAL B C 1
ATOM 6189 O O . VAL B 1 483 ? 121.212 169.703 116.865 1.00 30.44 483 VAL B O 1
ATOM 6193 N N . VAL B 1 484 ? 120.390 170.278 118.878 1.00 31.61 484 VAL B N 1
ATOM 6194 C CA . VAL B 1 484 ? 121.171 171.515 118.899 1.00 31.61 484 VAL B CA 1
ATOM 6195 C C . VAL B 1 484 ? 122.661 171.201 118.905 1.00 31.61 484 VAL B C 1
ATOM 6196 O O . VAL B 1 484 ? 123.463 171.897 118.268 1.00 31.61 484 VAL B O 1
ATOM 6200 N N . GLY B 1 485 ? 123.055 170.157 119.631 1.00 32.40 485 GLY B N 1
ATOM 6201 C CA . GLY B 1 485 ? 124.452 169.756 119.636 1.00 32.40 485 GLY B CA 1
ATOM 6202 C C . GLY B 1 485 ? 124.937 169.323 118.268 1.00 32.40 485 GLY B C 1
ATOM 6203 O O . GLY B 1 485 ? 126.040 169.676 117.848 1.00 32.40 485 GLY B O 1
ATOM 6204 N N . ASP B 1 486 ? 124.115 168.554 117.553 1.00 34.68 486 ASP B N 1
ATOM 6205 C CA . ASP B 1 486 ? 124.449 168.170 116.185 1.00 34.68 486 ASP B CA 1
ATOM 6206 C C . ASP B 1 486 ? 124.637 169.398 115.307 1.00 34.68 486 ASP B C 1
ATOM 6207 O O . ASP B 1 486 ? 125.587 169.478 114.521 1.00 34.68 486 ASP B O 1
ATOM 6212 N N . SER B 1 487 ? 123.723 170.360 115.420 1.00 35.89 487 SER B N 1
ATOM 6213 C CA . SER B 1 487 ? 123.797 171.550 114.580 1.00 35.89 487 SER B CA 1
ATOM 6214 C C . SER B 1 487 ? 125.061 172.349 114.865 1.00 35.89 487 SER B C 1
ATOM 6215 O O . SER B 1 487 ? 125.758 172.792 113.941 1.00 35.89 487 SER B O 1
ATOM 6218 N N . PHE B 1 488 ? 125.373 172.548 116.144 1.00 36.32 488 PHE B N 1
ATOM 6219 C CA . PHE B 1 488 ? 126.580 173.290 116.483 1.00 36.32 488 PHE B CA 1
ATOM 6220 C C . PHE B 1 488 ? 127.830 172.542 116.049 1.00 36.32 488 PHE B C 1
ATOM 6221 O O . PHE B 1 488 ? 128.811 173.169 115.640 1.00 36.32 488 PHE B O 1
ATOM 6229 N N . GLY B 1 489 ? 127.815 171.212 116.120 1.00 36.03 489 GLY B N 1
ATOM 6230 C CA . GLY B 1 489 ? 128.939 170.450 115.607 1.00 36.03 489 GLY B CA 1
ATOM 6231 C C . GLY B 1 489 ? 129.124 170.621 114.116 1.00 36.03 489 GLY B C 1
ATOM 6232 O O . GLY B 1 489 ? 130.249 170.752 113.634 1.00 36.03 489 GLY B O 1
ATOM 6233 N N . ALA B 1 490 ? 128.025 170.619 113.365 1.00 37.10 490 ALA B N 1
ATOM 6234 C CA . ALA B 1 490 ? 128.126 170.856 111.931 1.00 37.10 490 ALA B CA 1
ATOM 6235 C C . ALA B 1 490 ? 128.716 172.227 111.651 1.00 37.10 490 ALA B C 1
ATOM 6236 O O . ALA B 1 490 ? 129.615 172.365 110.814 1.00 37.10 490 ALA B O 1
ATOM 6238 N N . GLY B 1 491 ? 128.243 173.249 112.363 1.00 38.52 491 GLY B N 1
ATOM 6239 C CA . GLY B 1 491 ? 128.788 174.584 112.162 1.00 38.52 491 GLY B CA 1
ATOM 6240 C C . GLY B 1 491 ? 130.269 174.664 112.485 1.00 38.52 491 GLY B C 1
ATOM 6241 O O . GLY B 1 491 ? 131.059 175.230 111.721 1.00 38.52 491 GLY B O 1
ATOM 6242 N N . ILE B 1 492 ? 130.668 174.077 113.613 1.00 37.16 492 ILE B N 1
ATOM 6243 C CA . ILE B 1 492 ? 132.062 174.136 114.039 1.00 37.16 492 ILE B CA 1
ATOM 6244 C C . ILE B 1 492 ? 132.957 173.392 113.057 1.00 37.16 492 ILE B C 1
ATOM 6245 O O . ILE B 1 492 ? 134.018 173.889 112.661 1.00 37.16 492 ILE B O 1
ATOM 6250 N N . VAL B 1 493 ? 132.547 172.191 112.649 1.00 39.78 493 VAL B N 1
ATOM 6251 C CA . VAL B 1 493 ? 133.370 171.402 111.743 1.00 39.78 493 VAL B CA 1
ATOM 6252 C C . VAL B 1 493 ? 133.466 172.080 110.386 1.00 39.78 493 VAL B C 1
ATOM 6253 O O . VAL B 1 493 ? 134.512 172.031 109.729 1.00 39.78 493 VAL B O 1
ATOM 6257 N N . TYR B 1 494 ? 132.391 172.734 109.942 1.00 43.97 494 TYR B N 1
ATOM 6258 C CA . TYR B 1 494 ? 132.487 173.501 108.707 1.00 43.97 494 TYR B CA 1
ATOM 6259 C C . TYR B 1 494 ? 133.485 174.639 108.846 1.00 43.97 494 TYR B C 1
ATOM 6260 O O . TYR B 1 494 ? 134.274 174.894 107.930 1.00 43.97 494 TYR B O 1
ATOM 6269 N N . HIS B 1 495 ? 133.463 175.343 109.978 1.00 41.87 495 HIS B N 1
ATOM 6270 C CA . HIS B 1 495 ? 134.401 176.448 110.140 1.00 41.87 495 HIS B CA 1
ATOM 6271 C C . HIS B 1 495 ? 135.842 175.959 110.175 1.00 41.87 495 HIS B C 1
ATOM 6272 O O . HIS B 1 495 ? 136.724 176.575 109.569 1.00 41.87 495 HIS B O 1
ATOM 6279 N N . LEU B 1 496 ? 136.106 174.861 110.881 1.00 41.20 496 LEU B N 1
ATOM 6280 C CA . LEU B 1 496 ? 137.465 174.337 110.934 1.00 41.20 496 LEU B CA 1
ATOM 6281 C C . LEU B 1 496 ? 137.902 173.698 109.624 1.00 41.20 496 LEU B C 1
ATOM 6282 O O . LEU B 1 496 ? 139.083 173.367 109.482 1.00 41.20 496 LEU B O 1
ATOM 6287 N N . SER B 1 497 ? 136.988 173.513 108.674 1.00 45.91 497 SER B N 1
ATOM 6288 C CA . SER B 1 497 ? 137.295 172.884 107.397 1.00 45.91 497 SER B CA 1
ATOM 6289 C C . SER B 1 497 ? 136.901 173.772 106.224 1.00 45.91 497 SER B C 1
ATOM 6290 O O . SER B 1 497 ? 136.572 173.278 105.146 1.00 45.91 497 SER B O 1
ATOM 6293 N N . LYS B 1 498 ? 136.919 175.089 106.421 1.00 53.58 498 LYS B N 1
ATOM 6294 C CA . LYS B 1 498 ? 136.641 175.993 105.311 1.00 53.58 498 LYS B CA 1
ATOM 6295 C C . LYS B 1 498 ? 137.762 175.957 104.281 1.00 53.58 498 LYS B C 1
ATOM 6296 O O . LYS B 1 498 ? 137.501 175.929 103.073 1.00 53.58 498 LYS B O 1
ATOM 6302 N N . SER B 1 499 ? 139.016 175.950 104.740 1.00 59.85 499 SER B N 1
ATOM 6303 C CA . SER B 1 499 ? 140.151 175.947 103.820 1.00 59.85 499 SER B CA 1
ATOM 6304 C C . SER B 1 499 ? 140.213 174.659 103.009 1.00 59.85 499 SER B C 1
ATOM 6305 O O . SER B 1 499 ? 140.484 174.691 101.804 1.00 59.85 499 SER B O 1
ATOM 6308 N N . GLU B 1 500 ? 139.985 173.514 103.654 1.00 60.80 500 GLU B N 1
ATOM 6309 C CA . GLU B 1 500 ? 140.052 172.243 102.940 1.00 60.80 500 GLU B CA 1
ATOM 6310 C C . GLU B 1 500 ? 138.993 172.170 101.846 1.00 60.80 500 GLU B C 1
ATOM 6311 O O . GLU B 1 500 ? 139.282 171.764 100.713 1.00 60.80 500 GLU B O 1
ATOM 6317 N N . LEU B 1 501 ? 137.761 172.573 102.163 1.00 58.53 501 LEU B N 1
ATOM 6318 C CA . LEU B 1 501 ? 136.707 172.569 101.156 1.00 58.53 501 LEU B CA 1
ATOM 6319 C C . LEU B 1 501 ? 136.967 173.604 100.071 1.00 58.53 501 LEU B C 1
ATOM 6320 O O . LEU B 1 501 ? 136.631 173.373 98.905 1.00 58.53 501 LEU B O 1
ATOM 6325 N N . ASP B 1 502 ? 137.567 174.741 100.429 1.00 61.26 502 ASP B N 1
ATOM 6326 C CA . ASP B 1 502 ? 137.945 175.723 99.418 1.00 61.26 502 ASP B CA 1
ATOM 6327 C C . ASP B 1 502 ? 138.955 175.141 98.441 1.00 61.26 502 ASP B C 1
ATOM 6328 O O . ASP B 1 502 ? 138.833 175.325 97.225 1.00 61.26 502 ASP B O 1
ATOM 6333 N N . THR B 1 503 ? 139.962 174.433 98.956 1.00 63.23 503 THR B N 1
ATOM 6334 C CA . THR B 1 503 ? 140.946 173.809 98.077 1.00 63.23 503 THR B CA 1
ATOM 6335 C C . THR B 1 503 ? 140.306 172.739 97.204 1.00 63.23 503 THR B C 1
ATOM 6336 O O . THR B 1 503 ? 140.624 172.627 96.015 1.00 63.23 503 THR B O 1
ATOM 6340 N N . ILE B 1 504 ? 139.402 171.939 97.775 1.00 63.53 504 ILE B N 1
ATOM 6341 C CA . ILE B 1 504 ? 138.735 170.905 96.987 1.00 63.53 504 ILE B CA 1
ATOM 6342 C C . ILE B 1 504 ? 137.918 171.526 95.861 1.00 63.53 504 ILE B C 1
ATOM 6343 O O . ILE B 1 504 ? 137.953 171.054 94.718 1.00 63.53 504 ILE B O 1
ATOM 6348 N N . ASP B 1 505 ? 137.169 172.590 96.160 1.00 65.77 505 ASP B N 1
ATOM 6349 C CA . ASP B 1 505 ? 136.342 173.217 95.134 1.00 65.77 505 ASP B CA 1
ATOM 6350 C C . ASP B 1 505 ? 137.189 173.928 94.086 1.00 65.77 505 ASP B C 1
ATOM 6351 O O . ASP B 1 505 ? 136.823 173.962 92.906 1.00 65.77 505 ASP B O 1
ATOM 6356 N N . SER B 1 506 ? 138.319 174.511 94.495 1.00 66.96 506 SER B N 1
ATOM 6357 C CA . SER B 1 506 ? 139.183 175.193 93.538 1.00 66.96 506 SER B CA 1
ATOM 6358 C C . SER B 1 506 ? 139.773 174.223 92.525 1.00 66.96 506 SER B C 1
ATOM 6359 O O . SER B 1 506 ? 139.961 174.584 91.357 1.00 66.96 506 SER B O 1
ATOM 6362 N N . GLN B 1 507 ? 140.075 173.001 92.948 1.00 65.63 507 GLN B N 1
ATOM 6363 C CA . GLN B 1 507 ? 140.535 171.962 92.034 1.00 65.63 507 GLN B CA 1
ATOM 6364 C C . GLN B 1 507 ? 139.380 171.061 91.613 1.00 65.63 507 GLN B C 1
ATOM 6365 O O . GLN B 1 507 ? 138.686 171.342 90.637 1.00 65.63 507 GLN B O 1
ATOM 6371 N N . LEU C 1 37 ? 175.068 158.079 116.759 1.00 70.30 37 LEU C N 1
ATOM 6372 C CA . LEU C 1 37 ? 174.306 157.646 117.924 1.00 70.30 37 LEU C CA 1
ATOM 6373 C C . LEU C 1 37 ? 172.811 157.768 117.662 1.00 70.30 37 LEU C C 1
ATOM 6374 O O . LEU C 1 37 ? 172.016 156.981 118.173 1.00 70.30 37 LEU C O 1
ATOM 6379 N N . CYS C 1 38 ? 172.435 158.765 116.857 1.00 73.75 38 CYS C N 1
ATOM 6380 C CA . CYS C 1 38 ? 171.029 158.943 116.511 1.00 73.75 38 CYS C CA 1
ATOM 6381 C C . CYS C 1 38 ? 170.493 157.733 115.759 1.00 73.75 38 CYS C C 1
ATOM 6382 O O . CYS C 1 38 ? 169.370 157.282 116.012 1.00 73.75 38 CYS C O 1
ATOM 6385 N N . ASP C 1 39 ? 171.279 157.197 114.823 1.00 74.18 39 ASP C N 1
ATOM 6386 C CA . ASP C 1 39 ? 170.904 155.940 114.185 1.00 74.18 39 ASP C CA 1
ATOM 6387 C C . ASP C 1 39 ? 171.075 154.769 115.144 1.00 74.18 39 ASP C C 1
ATOM 6388 O O . ASP C 1 39 ? 170.319 153.794 115.079 1.00 74.18 39 ASP C O 1
ATOM 6393 N N . LYS C 1 40 ? 172.065 154.844 116.034 1.00 71.77 40 LYS C N 1
ATOM 6394 C CA . LYS C 1 40 ? 172.256 153.787 117.021 1.00 71.77 40 LYS C CA 1
ATOM 6395 C C . LYS C 1 40 ? 171.041 153.665 117.932 1.00 71.77 40 LYS C C 1
ATOM 6396 O O . LYS C 1 40 ? 170.482 152.575 118.099 1.00 71.77 40 LYS C O 1
ATOM 6402 N N . LEU C 1 41 ? 170.613 154.781 118.525 1.00 65.07 41 LEU C N 1
ATOM 6403 C CA . LEU C 1 41 ? 169.478 154.741 119.440 1.00 65.07 41 LEU C CA 1
ATOM 6404 C C . LEU C 1 41 ? 168.162 154.587 118.689 1.00 65.07 41 LEU C C 1
ATOM 6405 O O . LEU C 1 41 ? 167.270 153.858 119.135 1.00 65.07 41 LEU C O 1
ATOM 6410 N N . GLY C 1 42 ? 168.022 155.263 117.551 1.00 66.25 42 GLY C N 1
ATOM 6411 C CA . GLY C 1 42 ? 166.786 155.212 116.793 1.00 66.25 42 GLY C CA 1
ATOM 6412 C C . GLY C 1 42 ? 166.554 153.942 116.007 1.00 66.25 42 GLY C C 1
ATOM 6413 O O . GLY C 1 42 ? 165.446 153.741 115.503 1.00 66.25 42 GLY C O 1
ATOM 6414 N N . LYS C 1 43 ? 167.569 153.083 115.884 1.00 65.09 43 LYS C N 1
ATOM 6415 C CA . LYS C 1 43 ? 167.395 151.825 115.164 1.00 65.09 43 LYS C CA 1
ATOM 6416 C C . LYS C 1 43 ? 166.438 150.903 115.909 1.00 65.09 43 LYS C C 1
ATOM 6417 O O . LYS C 1 43 ? 165.375 150.541 115.394 1.00 65.09 43 LYS C O 1
ATOM 6423 N N . ASN C 1 44 ? 166.803 150.510 117.128 1.00 58.58 44 ASN C N 1
ATOM 6424 C CA . ASN C 1 44 ? 165.925 149.724 117.990 1.00 58.58 44 ASN C CA 1
ATOM 6425 C C . ASN C 1 44 ? 165.361 150.662 119.054 1.00 58.58 44 ASN C C 1
ATOM 6426 O O . ASN C 1 44 ? 165.854 150.744 120.178 1.00 58.58 44 ASN C O 1
ATOM 6431 N N . LEU C 1 45 ? 164.306 151.387 118.677 1.00 51.14 45 LEU C N 1
ATOM 6432 C CA . LEU C 1 45 ? 163.728 152.363 119.593 1.00 51.14 45 LEU C CA 1
ATOM 6433 C C . LEU C 1 45 ? 163.161 151.688 120.832 1.00 51.14 45 LEU C C 1
ATOM 6434 O O . LEU C 1 45 ? 163.326 152.190 121.948 1.00 51.14 45 LEU C O 1
ATOM 6439 N N . LEU C 1 46 ? 162.483 150.552 120.660 1.00 46.73 46 LEU C N 1
ATOM 6440 C CA . LEU C 1 46 ? 161.939 149.850 121.817 1.00 46.73 46 LEU C CA 1
ATOM 6441 C C . LEU C 1 46 ? 163.045 149.387 122.750 1.00 46.73 46 LEU C C 1
ATOM 6442 O O . LEU C 1 46 ? 162.920 149.501 123.973 1.00 46.73 46 LEU C O 1
ATOM 6447 N N . LEU C 1 47 ? 164.133 148.853 122.195 1.00 49.20 47 LEU C N 1
ATOM 6448 C CA . LEU C 1 47 ? 165.243 148.414 123.033 1.00 49.20 47 LEU C CA 1
ATOM 6449 C C . LEU C 1 47 ? 165.887 149.590 123.752 1.00 49.20 47 LEU C C 1
ATOM 6450 O O . LEU C 1 47 ? 166.241 149.487 124.932 1.00 49.20 47 LEU C O 1
ATOM 6455 N N . THR C 1 48 ? 166.047 150.718 123.055 1.00 51.76 48 THR C N 1
ATOM 6456 C CA . THR C 1 48 ? 166.593 151.911 123.691 1.00 51.76 48 THR C CA 1
ATOM 6457 C C . THR 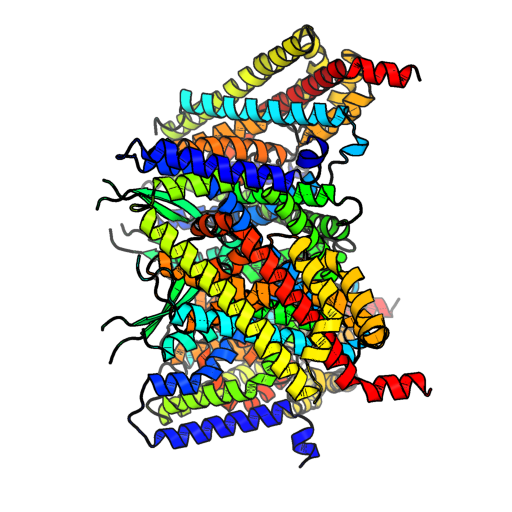C 1 48 ? 165.705 152.366 124.838 1.00 51.76 48 THR C C 1
ATOM 6458 O O . THR C 1 48 ? 166.191 152.678 125.930 1.00 51.76 48 THR C O 1
ATOM 6462 N N . LEU C 1 49 ? 164.393 152.396 124.608 1.00 46.97 49 LEU C N 1
ATOM 6463 C CA . LEU C 1 49 ? 163.472 152.822 125.652 1.00 46.97 49 LEU C CA 1
ATOM 6464 C C . LEU C 1 49 ? 163.487 151.858 126.830 1.00 46.97 49 LEU C C 1
ATOM 6465 O O . LEU C 1 49 ? 163.442 152.287 127.984 1.00 46.97 49 LEU C O 1
ATOM 6470 N N . THR C 1 50 ? 163.562 150.554 126.565 1.00 46.30 50 THR C N 1
ATOM 6471 C CA . THR C 1 50 ? 163.568 149.586 127.656 1.00 46.30 50 THR C CA 1
ATOM 6472 C C . THR C 1 50 ? 164.843 149.685 128.484 1.00 46.30 50 THR C C 1
ATOM 6473 O O . THR C 1 50 ? 164.788 149.662 129.718 1.00 46.30 50 THR C O 1
ATOM 6477 N N . VAL C 1 51 ? 166.001 149.796 127.829 1.00 45.53 51 VAL C N 1
ATOM 6478 C CA . VAL C 1 51 ? 167.252 149.922 128.572 1.00 45.53 51 VAL C CA 1
ATOM 6479 C C . VAL C 1 51 ? 167.276 151.224 129.359 1.00 45.53 51 VAL C C 1
ATOM 6480 O O . VAL C 1 51 ? 167.682 151.255 130.530 1.00 45.53 51 VAL C O 1
ATOM 6484 N N . PHE C 1 52 ? 166.840 152.318 128.732 1.00 47.48 52 PHE C N 1
ATOM 6485 C CA . PHE C 1 52 ? 166.780 153.596 129.424 1.00 47.48 52 PHE C CA 1
ATOM 6486 C C . PHE C 1 52 ? 165.843 153.525 130.619 1.00 47.48 52 PHE C C 1
ATOM 6487 O O . PHE C 1 52 ? 166.153 154.053 131.689 1.00 47.48 52 PHE C O 1
ATOM 6495 N N . GLY C 1 53 ? 164.693 152.870 130.458 1.00 45.65 53 GLY C N 1
ATOM 6496 C CA . GLY C 1 53 ? 163.767 152.731 131.565 1.00 45.65 53 GLY C CA 1
ATOM 6497 C C . GLY C 1 53 ? 164.329 151.898 132.698 1.00 45.65 53 GLY C C 1
ATOM 6498 O O . GLY C 1 53 ? 164.141 152.228 133.868 1.00 45.65 53 GLY C O 1
ATOM 6499 N N . VAL C 1 54 ? 165.022 150.807 132.372 1.00 44.64 54 VAL C N 1
ATOM 6500 C CA . VAL C 1 54 ? 165.616 149.975 133.415 1.00 44.64 54 VAL C CA 1
ATOM 6501 C C . VAL C 1 54 ? 166.662 150.765 134.191 1.00 44.64 54 VAL C C 1
ATOM 6502 O O . VAL C 1 54 ? 166.683 150.752 135.428 1.00 44.64 54 VAL C O 1
ATOM 6506 N N . ILE C 1 55 ? 167.538 151.476 133.477 1.00 46.69 55 ILE C N 1
ATOM 6507 C CA . ILE C 1 55 ? 168.564 152.265 134.156 1.00 46.69 55 ILE C CA 1
ATOM 6508 C C . ILE C 1 55 ? 167.928 153.371 134.988 1.00 46.69 55 ILE C C 1
ATOM 6509 O O . ILE C 1 55 ? 168.343 153.627 136.124 1.00 46.69 55 ILE C O 1
ATOM 6514 N N . LEU C 1 56 ? 166.918 154.046 134.436 1.00 46.67 56 LEU C N 1
ATOM 6515 C CA . LEU C 1 56 ? 166.263 155.131 135.156 1.00 46.67 56 LEU C CA 1
ATOM 6516 C C . LEU C 1 56 ? 165.573 154.620 136.411 1.00 46.67 56 LEU C C 1
ATOM 6517 O O . LEU C 1 56 ? 165.667 155.239 137.475 1.00 46.67 56 LEU C O 1
ATOM 6522 N N . GLY C 1 57 ? 164.881 153.488 136.310 1.00 44.58 57 GLY C N 1
ATOM 6523 C CA . GLY C 1 57 ? 164.250 152.916 137.482 1.00 44.58 57 GLY C CA 1
ATOM 6524 C C . GLY C 1 57 ? 165.256 152.497 138.532 1.00 44.58 57 GLY C C 1
ATOM 6525 O O . GLY C 1 57 ? 165.054 152.733 139.723 1.00 44.58 57 GLY C O 1
ATOM 6526 N N . ALA C 1 58 ? 166.357 151.876 138.108 1.00 45.67 58 ALA C N 1
ATOM 6527 C CA . ALA C 1 58 ? 167.369 151.458 139.069 1.00 45.67 58 ALA C CA 1
ATOM 6528 C C . ALA C 1 58 ? 167.985 152.654 139.779 1.00 45.67 58 ALA C C 1
ATOM 6529 O O . ALA C 1 58 ? 168.137 152.644 141.006 1.00 45.67 58 ALA C O 1
ATOM 6531 N N . VAL C 1 59 ? 168.329 153.704 139.031 1.00 46.08 59 VAL C N 1
ATOM 6532 C CA . VAL C 1 59 ? 168.967 154.860 139.651 1.00 46.08 59 VAL C CA 1
ATOM 6533 C C . VAL C 1 59 ? 167.981 155.610 140.541 1.00 46.08 59 VAL C C 1
ATOM 6534 O O . VAL C 1 59 ? 168.349 156.102 141.613 1.00 46.08 59 VAL C O 1
ATOM 6538 N N . CYS C 1 60 ? 166.711 155.696 140.132 1.00 47.99 60 CYS C N 1
ATOM 6539 C CA . CYS C 1 60 ? 165.724 156.373 140.963 1.00 47.99 60 CYS C CA 1
ATOM 6540 C C . CYS C 1 60 ? 165.442 155.586 142.234 1.00 47.99 60 CYS C C 1
ATOM 6541 O O . CYS C 1 60 ? 165.286 156.174 143.307 1.00 47.99 60 CYS C O 1
ATOM 6544 N N . GLY C 1 61 ? 165.377 154.259 142.141 1.00 48.67 61 GLY C N 1
ATOM 6545 C CA . GLY C 1 61 ? 165.236 153.458 143.343 1.00 48.67 61 GLY C CA 1
ATOM 6546 C C . GLY C 1 61 ? 166.426 153.603 144.269 1.00 48.67 61 GLY C C 1
ATOM 6547 O O . GLY C 1 61 ? 166.267 153.718 145.486 1.00 48.67 61 GLY C O 1
ATOM 6548 N N . GLY C 1 62 ? 167.633 153.617 143.705 1.00 49.59 62 GLY C N 1
ATOM 6549 C CA . GLY C 1 62 ? 168.810 153.838 144.525 1.00 49.59 62 GLY C CA 1
ATOM 6550 C C . GLY C 1 62 ? 168.781 155.181 145.227 1.00 49.59 62 GLY C C 1
ATOM 6551 O O . GLY C 1 62 ? 169.112 155.281 146.410 1.00 49.59 62 GLY C O 1
ATOM 6552 N N . LEU C 1 63 ? 168.380 156.232 144.509 1.00 48.57 63 LEU C N 1
ATOM 6553 C CA . LEU C 1 63 ? 168.296 157.549 145.128 1.00 48.57 63 LEU C CA 1
ATOM 6554 C C . LEU C 1 63 ? 167.234 157.584 146.219 1.00 48.57 63 LEU C C 1
ATOM 6555 O O . LEU C 1 63 ? 167.464 158.140 147.299 1.00 48.57 63 LEU C O 1
ATOM 6560 N N . LEU C 1 64 ? 166.066 156.994 145.962 1.00 46.96 64 LEU C N 1
ATOM 6561 C CA . LEU C 1 64 ? 165.015 156.966 146.972 1.00 46.96 64 LEU C CA 1
ATOM 6562 C C . LEU C 1 64 ? 165.385 156.106 148.168 1.00 46.96 64 LEU C C 1
ATOM 6563 O O . LEU C 1 64 ? 164.808 156.288 149.243 1.00 46.96 64 LEU C O 1
ATOM 6568 N N . ARG C 1 65 ? 166.331 155.179 148.009 1.00 49.05 65 ARG C N 1
ATOM 6569 C CA . ARG C 1 65 ? 166.791 154.402 149.154 1.00 49.05 65 ARG C CA 1
ATOM 6570 C C . ARG C 1 65 ? 167.373 155.287 150.247 1.00 49.05 65 ARG C C 1
ATOM 6571 O O . ARG C 1 65 ? 167.437 154.860 151.404 1.00 49.05 65 ARG C O 1
ATOM 6579 N N . LEU C 1 66 ? 167.797 156.507 149.906 1.00 52.24 66 LEU C N 1
ATOM 6580 C CA . LEU C 1 66 ? 168.375 157.403 150.902 1.00 52.24 66 LEU C CA 1
ATOM 6581 C C . LEU C 1 66 ? 167.356 157.817 151.955 1.00 52.24 66 LEU C C 1
ATOM 6582 O O . LEU C 1 66 ? 167.733 158.109 153.095 1.00 52.24 66 LEU C O 1
ATOM 6587 N N . ALA C 1 67 ? 166.072 157.860 151.600 1.00 55.77 67 ALA C N 1
ATOM 6588 C CA . ALA C 1 67 ? 165.008 158.119 152.571 1.00 55.77 67 ALA C CA 1
ATOM 6589 C C . ALA C 1 67 ? 164.557 156.777 153.140 1.00 55.77 67 ALA C C 1
ATOM 6590 O O . ALA C 1 67 ? 163.596 156.157 152.681 1.00 55.77 67 ALA C O 1
ATOM 6592 N N . SER C 1 68 ? 165.279 156.329 154.169 1.00 60.16 68 SER C N 1
ATOM 6593 C CA . SER C 1 68 ? 165.095 154.970 154.678 1.00 60.16 68 SER C CA 1
ATOM 6594 C C . SER C 1 68 ? 163.667 154.679 155.122 1.00 60.16 68 SER C C 1
ATOM 6595 O O . SER C 1 68 ? 163.127 153.633 154.725 1.00 60.16 68 SER C O 1
ATOM 6598 N N . PRO C 1 69 ? 163.000 155.518 155.922 1.00 61.93 69 PRO C N 1
ATOM 6599 C CA . PRO C 1 69 ? 161.583 155.255 156.213 1.00 61.93 69 PRO C CA 1
ATOM 6600 C C . PRO C 1 69 ? 160.726 155.772 155.069 1.00 61.93 69 PRO C C 1
ATOM 6601 O O . PRO C 1 69 ? 160.742 156.965 154.760 1.00 61.93 69 PRO C O 1
ATOM 6605 N N . ILE C 1 70 ? 159.987 154.872 154.431 1.00 57.23 70 ILE C N 1
ATOM 6606 C CA . ILE C 1 70 ? 159.205 155.204 153.248 1.00 57.23 70 ILE C CA 1
ATOM 6607 C C . ILE C 1 70 ? 157.770 154.745 153.467 1.00 57.23 70 ILE C C 1
ATOM 6608 O O . ILE C 1 70 ? 157.526 153.701 154.082 1.00 57.23 70 ILE C O 1
ATOM 6613 N N . HIS C 1 71 ? 156.825 155.547 153.005 1.00 56.21 71 HIS C N 1
ATOM 6614 C CA . HIS C 1 71 ? 155.424 155.232 153.237 1.00 56.21 71 HIS C CA 1
ATOM 6615 C C . HIS C 1 71 ? 154.971 154.121 152.294 1.00 56.21 71 HIS C C 1
ATOM 6616 O O . HIS C 1 71 ? 155.297 154.147 151.105 1.00 56.21 71 HIS C O 1
ATOM 6623 N N . PRO C 1 72 ? 154.243 153.124 152.801 1.00 54.20 72 PRO C N 1
ATOM 6624 C CA . PRO C 1 72 ? 153.696 152.093 151.904 1.00 54.20 72 PRO C CA 1
ATOM 6625 C C . PRO C 1 72 ? 152.791 152.647 150.818 1.00 54.20 72 PRO C C 1
ATOM 6626 O O . PRO C 1 72 ? 152.789 152.121 149.698 1.00 54.20 72 PRO C O 1
ATOM 6630 N N . ASP C 1 73 ? 152.017 153.693 151.106 1.00 52.69 73 ASP C N 1
ATOM 6631 C CA . ASP C 1 73 ? 151.192 154.288 150.062 1.00 52.69 73 ASP C CA 1
ATOM 6632 C C . ASP C 1 73 ? 152.049 154.916 148.970 1.00 52.69 73 ASP C C 1
ATOM 6633 O O . ASP C 1 73 ? 151.723 154.817 147.782 1.00 52.69 73 ASP C O 1
ATOM 6638 N N . VAL C 1 74 ? 153.152 155.560 149.349 1.00 50.20 74 VAL C N 1
ATOM 6639 C CA . VAL C 1 74 ? 154.006 156.191 148.351 1.00 50.20 74 VAL C CA 1
ATOM 6640 C C . VAL C 1 74 ? 154.679 155.145 147.470 1.00 50.20 74 VAL C C 1
ATOM 6641 O O . VAL C 1 74 ? 154.761 155.313 146.249 1.00 50.20 74 VAL C O 1
ATOM 6645 N N . VAL C 1 75 ? 155.178 154.056 148.060 1.00 46.29 75 VAL C N 1
ATOM 6646 C CA . VAL C 1 75 ? 155.786 153.018 147.229 1.00 46.29 75 VAL C CA 1
ATOM 6647 C C . VAL C 1 75 ? 154.733 152.346 146.356 1.00 46.29 75 VAL C C 1
ATOM 6648 O O . VAL C 1 75 ? 155.017 151.964 145.213 1.00 46.29 75 VAL C O 1
ATOM 6652 N N . MET C 1 76 ? 153.505 152.197 146.861 1.00 44.56 76 MET C N 1
ATOM 6653 C CA . MET C 1 76 ? 152.423 151.699 146.020 1.00 44.56 76 MET C CA 1
ATOM 6654 C C . MET C 1 76 ? 152.203 152.605 144.818 1.00 44.56 76 MET C C 1
ATOM 6655 O O . MET C 1 76 ? 152.059 152.133 143.686 1.00 44.56 76 MET C O 1
ATOM 6660 N N . LEU C 1 77 ? 152.179 153.917 145.045 1.00 40.02 77 LEU C N 1
ATOM 6661 C CA . LEU C 1 77 ? 152.009 154.846 143.934 1.00 40.02 77 LEU C CA 1
ATOM 6662 C C . LEU C 1 77 ? 153.173 154.756 142.958 1.00 40.02 77 LEU C C 1
ATOM 6663 O O . LEU C 1 77 ? 152.980 154.836 141.740 1.00 40.02 77 LEU C O 1
ATOM 6668 N N . ILE C 1 78 ? 154.392 154.598 143.474 1.00 38.82 78 ILE C N 1
ATOM 6669 C CA . ILE C 1 78 ? 155.561 154.511 142.604 1.00 38.82 78 ILE C CA 1
ATOM 6670 C C . ILE C 1 78 ? 155.476 153.277 141.718 1.00 38.82 78 ILE C C 1
ATOM 6671 O O . ILE C 1 78 ? 155.751 153.338 140.515 1.00 38.82 78 ILE C O 1
ATOM 6676 N N . ALA C 1 79 ? 155.091 152.143 142.290 1.00 33.66 79 ALA C N 1
ATOM 6677 C CA . ALA C 1 79 ? 155.022 150.899 141.538 1.00 33.66 79 ALA C CA 1
ATOM 6678 C C . ALA C 1 79 ? 153.715 150.728 140.777 1.00 33.66 79 ALA C C 1
ATOM 6679 O O . ALA C 1 79 ? 153.560 149.730 140.069 1.00 33.66 79 ALA C O 1
ATOM 6681 N N . PHE C 1 80 ? 152.773 151.658 140.913 1.00 28.33 80 PHE C N 1
ATOM 6682 C CA . PHE C 1 80 ? 151.473 151.488 140.267 1.00 28.33 80 PHE C CA 1
ATOM 6683 C C . PHE C 1 80 ? 151.538 151.342 138.752 1.00 28.33 80 PHE C C 1
ATOM 6684 O O . PHE C 1 80 ? 150.838 150.465 138.218 1.00 28.33 80 PHE C O 1
ATOM 6692 N N . PRO C 1 81 ? 152.295 152.147 137.999 1.00 27.25 81 PRO C N 1
ATOM 6693 C CA . PRO C 1 81 ? 152.388 151.881 136.555 1.00 27.25 81 PRO C CA 1
ATOM 6694 C C . PRO C 1 81 ? 152.917 150.495 136.246 1.00 27.25 81 PRO C C 1
ATOM 6695 O O . PRO C 1 81 ? 152.538 149.898 135.230 1.00 27.25 81 PRO C O 1
ATOM 6699 N N . GLY C 1 82 ? 153.773 149.956 137.110 1.00 26.88 82 GLY C N 1
ATOM 6700 C CA . GLY C 1 82 ? 154.153 148.564 136.979 1.00 26.88 82 GLY C CA 1
ATOM 6701 C C . GLY C 1 82 ? 152.972 147.632 137.144 1.00 26.88 82 GLY C C 1
ATOM 6702 O O . GLY C 1 82 ? 152.846 146.644 136.421 1.00 26.88 82 GLY C O 1
ATOM 6703 N N . ASP C 1 83 ? 152.086 147.934 138.094 1.00 27.04 83 ASP C N 1
ATOM 6704 C CA . ASP C 1 83 ? 150.879 147.129 138.239 1.00 27.04 83 ASP C CA 1
ATOM 6705 C C . ASP C 1 83 ? 150.008 147.220 136.998 1.00 27.04 83 ASP C C 1
ATOM 6706 O O . ASP C 1 83 ? 149.408 146.227 136.585 1.00 27.04 83 ASP C O 1
ATOM 6711 N N . ILE C 1 84 ? 149.910 148.405 136.399 1.00 21.51 84 ILE C N 1
ATOM 6712 C CA . ILE C 1 84 ? 149.104 148.544 135.191 1.00 21.51 84 ILE C CA 1
ATOM 6713 C C . ILE C 1 84 ? 149.686 147.708 134.063 1.00 21.51 84 ILE C C 1
ATOM 6714 O O . ILE C 1 84 ? 148.954 147.031 133.331 1.00 21.51 84 ILE C O 1
ATOM 6719 N N . LEU C 1 85 ? 151.007 147.740 133.899 1.00 22.09 85 LEU C N 1
ATOM 6720 C CA . LEU C 1 85 ? 151.623 146.910 132.869 1.00 22.09 85 LEU C CA 1
ATOM 6721 C C . LEU C 1 85 ? 151.393 145.431 133.146 1.00 22.09 85 LEU C C 1
ATOM 6722 O O . LEU C 1 85 ? 151.065 144.663 132.233 1.00 22.09 85 LEU C O 1
ATOM 6727 N N . MET C 1 86 ? 151.542 145.016 134.404 1.00 22.06 86 MET C N 1
ATOM 6728 C CA . MET C 1 86 ? 151.349 143.613 134.743 1.00 22.06 86 MET C CA 1
ATOM 6729 C C . MET C 1 86 ? 149.910 143.190 134.496 1.00 22.06 86 MET C C 1
ATOM 6730 O O . MET C 1 86 ? 149.653 142.069 134.051 1.00 22.06 86 MET C O 1
ATOM 6735 N N . ARG C 1 87 ? 148.957 144.080 134.772 1.00 18.81 87 ARG C N 1
ATOM 6736 C CA . ARG C 1 87 ? 147.551 143.753 134.582 1.00 18.81 87 ARG C CA 1
ATOM 6737 C C . ARG C 1 87 ? 147.188 143.681 133.111 1.00 18.81 87 ARG C C 1
ATOM 6738 O O . ARG C 1 87 ? 146.413 142.812 132.709 1.00 18.81 87 ARG C O 1
ATOM 6746 N N . MET C 1 88 ? 147.718 144.584 132.288 1.00 18.13 88 MET C N 1
ATOM 6747 C CA . MET C 1 88 ? 147.427 144.465 130.866 1.00 18.13 88 MET C CA 1
ATOM 6748 C C . MET C 1 88 ? 148.105 143.252 130.255 1.00 18.13 88 MET C C 1
ATOM 6749 O O . MET C 1 88 ? 147.590 142.686 129.288 1.00 18.13 88 MET C O 1
ATOM 6754 N N . LEU C 1 89 ? 149.249 142.832 130.788 1.00 16.93 89 LEU C N 1
ATOM 6755 C CA . LEU C 1 89 ? 149.859 141.618 130.260 1.00 16.93 89 LEU C CA 1
ATOM 6756 C C . LEU C 1 89 ? 149.103 140.372 130.700 1.00 16.93 89 LEU C C 1
ATOM 6757 O O . LEU C 1 89 ? 148.847 139.484 129.885 1.00 16.93 89 LEU C O 1
ATOM 6762 N N . LYS C 1 90 ? 148.731 140.286 131.980 1.00 15.36 90 LYS C N 1
ATOM 6763 C CA . LYS C 1 90 ? 147.955 139.149 132.460 1.00 15.36 90 LYS C CA 1
ATOM 6764 C C . LYS C 1 90 ? 146.557 139.120 131.872 1.00 15.36 90 LYS C C 1
ATOM 6765 O O . LYS C 1 90 ? 145.942 138.053 131.817 1.00 15.36 90 LYS C O 1
ATOM 6771 N N . MET C 1 91 ? 146.043 140.269 131.442 1.00 14.58 91 MET C N 1
ATOM 6772 C CA . MET C 1 91 ? 144.717 140.332 130.846 1.00 14.58 91 MET C CA 1
ATOM 6773 C C . MET C 1 91 ? 144.654 139.546 129.549 1.00 14.58 91 MET C C 1
ATOM 6774 O O . MET C 1 91 ? 143.590 139.037 129.183 1.00 14.58 91 MET C O 1
ATOM 6779 N N . LEU C 1 92 ? 145.779 139.422 128.854 1.00 12.71 92 LEU C N 1
ATOM 6780 C CA . LEU C 1 92 ? 145.819 138.842 127.523 1.00 12.71 92 LEU C CA 1
ATOM 6781 C C . LEU C 1 92 ? 146.317 137.408 127.495 1.00 12.71 92 LEU C C 1
ATOM 6782 O O . LEU C 1 92 ? 146.456 136.849 126.407 1.00 12.71 92 LEU C O 1
ATOM 6787 N N . ILE C 1 93 ? 146.600 136.790 128.643 1.00 13.03 93 ILE C N 1
ATOM 6788 C CA . ILE C 1 93 ? 147.117 135.429 128.581 1.00 13.03 93 ILE C CA 1
ATOM 6789 C C . ILE C 1 93 ? 146.030 134.430 128.227 1.00 13.03 93 ILE C C 1
ATOM 6790 O O . ILE C 1 93 ? 146.337 133.367 127.683 1.00 13.03 93 ILE C O 1
ATOM 6795 N N . LEU C 1 94 ? 144.769 134.741 128.491 1.00 11.86 94 LEU C N 1
ATOM 6796 C CA . LEU C 1 94 ? 143.701 133.806 128.164 1.00 11.86 94 LEU C CA 1
ATOM 6797 C C . LEU C 1 94 ? 143.406 133.806 126.664 1.00 11.86 94 LEU C C 1
ATOM 6798 O O . LEU C 1 94 ? 143.369 132.724 126.054 1.00 11.86 94 LEU C O 1
ATOM 6803 N N . PRO C 1 95 ? 143.175 134.960 126.024 1.00 11.00 95 PRO C N 1
ATOM 6804 C CA . PRO C 1 95 ? 143.049 134.936 124.561 1.00 11.00 95 PRO C CA 1
ATOM 6805 C C . PRO C 1 95 ? 144.299 134.449 123.857 1.00 11.00 95 PRO C C 1
ATOM 6806 O O . PRO C 1 95 ? 144.183 133.772 122.830 1.00 11.00 95 PRO C O 1
ATOM 6810 N N . LEU C 1 96 ? 145.493 134.750 124.370 1.00 11.56 96 LEU C N 1
ATOM 6811 C CA . LEU C 1 96 ? 146.693 134.180 123.766 1.00 11.56 96 LEU C CA 1
ATOM 6812 C C . LEU C 1 96 ? 146.722 132.668 123.894 1.00 11.56 96 LEU C C 1
ATOM 6813 O O . LEU C 1 96 ? 147.001 131.973 122.919 1.00 11.56 96 LEU C O 1
ATOM 6818 N N . ILE C 1 97 ? 146.415 132.131 125.073 1.00 12.06 97 ILE C N 1
ATOM 6819 C CA . ILE C 1 97 ? 146.404 130.680 125.217 1.00 12.06 97 ILE C CA 1
ATOM 6820 C C . ILE C 1 97 ? 145.456 130.067 124.199 1.00 12.06 97 ILE C C 1
ATOM 6821 O O . ILE C 1 97 ? 145.846 129.212 123.394 1.00 12.06 97 ILE C O 1
ATOM 6826 N N . ILE C 1 98 ? 144.221 130.569 124.157 1.00 11.37 98 ILE C N 1
ATOM 6827 C CA . ILE C 1 98 ? 143.202 129.974 123.296 1.00 11.37 98 ILE C CA 1
ATOM 6828 C C . ILE C 1 98 ? 143.612 130.081 121.833 1.00 11.37 98 ILE C C 1
ATOM 6829 O O . ILE C 1 98 ? 143.758 129.073 121.130 1.00 11.37 98 ILE C O 1
ATOM 6834 N N . SER C 1 99 ? 143.803 131.312 121.356 1.00 11.99 99 SER C N 1
ATOM 6835 C CA . SER C 1 99 ? 144.057 131.530 119.941 1.00 11.99 99 SER C CA 1
ATOM 6836 C C . SER C 1 99 ? 145.371 130.904 119.501 1.00 11.99 99 SER C C 1
ATOM 6837 O O . SER C 1 99 ? 145.442 130.305 118.426 1.00 11.99 99 SER C O 1
ATOM 6840 N N . SER C 1 100 ? 146.430 131.042 120.301 1.00 12.52 100 SER C N 1
ATOM 6841 C CA . SER C 1 100 ? 147.718 130.481 119.926 1.00 12.52 100 SER C CA 1
ATOM 6842 C C . SER C 1 100 ? 147.651 128.968 119.830 1.00 12.52 100 SER C C 1
ATOM 6843 O O . SER C 1 100 ? 148.117 128.385 118.847 1.00 12.52 100 SER C O 1
ATOM 6846 N N . LEU C 1 101 ? 147.078 128.306 120.838 1.00 12.86 101 LEU C N 1
ATOM 6847 C CA . LEU C 1 101 ? 147.015 126.851 120.794 1.00 12.86 101 LEU C CA 1
ATOM 6848 C C . LEU C 1 101 ? 146.196 126.381 119.602 1.00 12.86 101 LEU C C 1
ATOM 6849 O O . LEU C 1 101 ? 146.612 125.479 118.865 1.00 12.86 101 LEU C O 1
ATOM 6854 N N . ILE C 1 102 ? 145.042 127.009 119.374 1.00 12.95 102 ILE C N 1
ATOM 6855 C CA . ILE C 1 102 ? 144.175 126.595 118.276 1.00 12.95 102 ILE C CA 1
ATOM 6856 C C . ILE C 1 102 ? 144.860 126.816 116.930 1.00 12.95 102 ILE C C 1
ATOM 6857 O O . ILE C 1 102 ? 144.895 125.921 116.074 1.00 12.95 102 ILE C O 1
ATOM 6862 N N . THR C 1 103 ? 145.435 128.003 116.730 1.00 14.76 103 THR C N 1
ATOM 6863 C CA . THR C 1 103 ? 146.082 128.324 115.465 1.00 14.76 103 THR C CA 1
ATOM 6864 C C . THR C 1 103 ? 147.267 127.407 115.204 1.00 14.76 103 THR C C 1
ATOM 6865 O O . THR C 1 103 ? 147.445 126.906 114.088 1.00 14.76 103 THR C O 1
ATOM 6869 N N . GLY C 1 104 ? 148.096 127.183 116.223 1.00 17.14 104 GLY C N 1
ATOM 6870 C CA . GLY C 1 104 ? 149.256 126.333 116.035 1.00 17.14 104 GLY C CA 1
ATOM 6871 C C . GLY C 1 104 ? 148.876 124.902 115.725 1.00 17.14 104 GLY C C 1
ATOM 6872 O O . GLY C 1 104 ? 149.407 124.295 114.795 1.00 17.14 104 GLY C O 1
ATOM 6873 N N . LEU C 1 105 ? 147.930 124.349 116.483 1.00 17.31 105 LEU C N 1
ATOM 6874 C CA . LEU C 1 105 ? 147.574 122.957 116.265 1.00 17.31 105 LEU C CA 1
ATOM 6875 C C . LEU C 1 105 ? 146.765 122.759 114.995 1.00 17.31 105 LEU C C 1
ATOM 6876 O O . LEU C 1 105 ? 146.639 121.623 114.531 1.00 17.31 105 LEU C O 1
ATOM 6881 N N . SER C 1 106 ? 146.212 123.826 114.420 1.00 20.08 106 SER C N 1
ATOM 6882 C CA . SER C 1 106 ? 145.574 123.672 113.119 1.00 20.08 106 SER C CA 1
ATOM 6883 C C . SER C 1 106 ? 146.547 123.847 111.964 1.00 20.08 106 SER C C 1
ATOM 6884 O O . SER C 1 106 ? 146.523 123.059 111.014 1.00 20.08 106 SER C O 1
ATOM 6887 N N . GLY C 1 107 ? 147.409 124.857 112.018 1.00 29.61 107 GLY C N 1
ATOM 6888 C CA . GLY C 1 107 ? 148.339 125.085 110.933 1.00 29.61 107 GLY C CA 1
ATOM 6889 C C . GLY C 1 107 ? 149.620 124.294 111.078 1.00 29.61 107 GLY C C 1
ATOM 6890 O O . GLY C 1 107 ? 150.708 124.871 111.166 1.00 29.61 107 GLY C O 1
ATOM 6891 N N . LEU C 1 108 ? 149.504 122.968 111.108 1.00 36.48 108 LEU C N 1
ATOM 6892 C CA . LEU C 1 108 ? 150.667 122.099 111.222 1.00 36.48 108 LEU C CA 1
ATOM 6893 C C . LEU C 1 108 ? 151.083 121.472 109.900 1.00 36.48 108 LEU C C 1
ATOM 6894 O O . LEU C 1 108 ? 152.273 121.205 109.707 1.00 36.48 108 LEU C O 1
ATOM 6899 N N . ASP C 1 109 ? 150.138 121.246 108.987 1.00 50.26 109 ASP C N 1
ATOM 6900 C CA . ASP C 1 109 ? 150.408 120.598 107.701 1.00 50.26 109 ASP C CA 1
ATOM 6901 C C . ASP C 1 109 ? 151.097 119.251 107.905 1.00 50.26 109 ASP C C 1
ATOM 6902 O O . ASP C 1 109 ? 152.117 118.942 107.286 1.00 50.26 109 ASP C O 1
ATOM 6907 N N . ALA C 1 110 ? 150.523 118.443 108.799 1.00 54.36 110 ALA C N 1
ATOM 6908 C CA . ALA C 1 110 ? 151.144 117.174 109.160 1.00 54.36 110 ALA C CA 1
ATOM 6909 C C . ALA C 1 110 ? 151.237 116.238 107.963 1.00 54.36 110 ALA C C 1
ATOM 6910 O O . ALA C 1 110 ? 152.267 115.587 107.755 1.00 54.36 110 ALA C O 1
ATOM 6912 N N . LYS C 1 111 ? 150.170 116.154 107.166 1.00 56.93 111 LYS C N 1
ATOM 6913 C CA . LYS C 1 111 ? 150.171 115.247 106.024 1.00 56.93 111 LYS C CA 1
ATOM 6914 C C . LYS C 1 111 ? 151.203 115.667 104.985 1.00 56.93 111 LYS C C 1
ATOM 6915 O O . LYS C 1 111 ? 151.895 114.820 104.409 1.00 56.93 111 LYS C O 1
ATOM 6921 N N . ALA C 1 112 ? 151.319 116.971 104.730 1.00 57.53 112 ALA C N 1
ATOM 6922 C CA . ALA C 1 112 ? 152.305 117.446 103.766 1.00 57.53 112 ALA C CA 1
ATOM 6923 C C . ALA C 1 112 ? 153.725 117.196 104.258 1.00 57.53 112 ALA C C 1
ATOM 6924 O O . ALA C 1 112 ? 154.619 116.890 103.461 1.00 57.53 112 ALA C O 1
ATOM 6926 N N . SER C 1 113 ? 153.950 117.327 105.566 1.00 55.54 113 SER C N 1
ATOM 6927 C CA . SER C 1 113 ? 155.290 117.150 106.116 1.00 55.54 113 SER C CA 1
ATOM 6928 C C . SER C 1 113 ? 155.771 115.715 105.949 1.00 55.54 113 SER C C 1
ATOM 6929 O O . SER C 1 113 ? 156.881 115.472 105.461 1.00 55.54 113 SER C O 1
ATOM 6932 N N . GLY C 1 114 ? 154.948 114.753 106.340 1.00 55.03 114 GLY C N 1
ATOM 6933 C CA . GLY C 1 114 ? 155.307 113.354 106.264 1.00 55.03 114 GLY C CA 1
ATOM 6934 C C . GLY C 1 114 ? 155.795 112.807 107.589 1.00 55.03 114 GLY C C 1
ATOM 6935 O O . GLY C 1 114 ? 155.483 113.318 108.666 1.00 55.03 114 GLY C O 1
ATOM 6936 N N . ARG C 1 115 ? 156.570 111.725 107.498 1.00 54.88 115 ARG C N 1
ATOM 6937 C CA . ARG C 1 115 ? 157.205 111.178 108.689 1.00 54.88 115 ARG C CA 1
ATOM 6938 C C . ARG C 1 115 ? 158.374 112.032 109.149 1.00 54.88 115 ARG C C 1
ATOM 6939 O O . ARG C 1 115 ? 158.724 112.004 110.334 1.00 54.88 115 ARG C O 1
ATOM 6947 N N . LEU C 1 116 ? 158.986 112.782 108.233 1.00 48.63 116 LEU C N 1
ATOM 6948 C CA . LEU C 1 116 ? 160.049 113.703 108.611 1.00 48.63 116 LEU C CA 1
ATOM 6949 C C . LEU C 1 116 ? 159.532 114.755 109.581 1.00 48.63 116 LEU C C 1
ATOM 6950 O O . LEU C 1 116 ? 160.189 115.071 110.581 1.00 48.63 116 LEU C O 1
ATOM 6955 N N . GLY C 1 117 ? 158.344 115.291 109.313 1.00 46.76 117 GLY C N 1
ATOM 6956 C CA . GLY C 1 117 ? 157.752 116.246 110.231 1.00 46.76 117 GLY C CA 1
ATOM 6957 C C . GLY C 1 117 ? 157.442 115.641 111.584 1.00 46.76 117 GLY C C 1
ATOM 6958 O O . GLY C 1 117 ? 157.638 116.281 112.618 1.00 46.76 117 GLY C O 1
ATOM 6959 N N . THR C 1 118 ? 156.949 114.402 111.598 1.00 47.46 118 THR C N 1
ATOM 6960 C CA . THR C 1 118 ? 156.664 113.746 112.869 1.00 47.46 118 THR C CA 1
ATOM 6961 C C . THR C 1 118 ? 157.935 113.529 113.678 1.00 47.46 118 THR C C 1
ATOM 6962 O O . THR C 1 118 ? 157.946 113.747 114.895 1.00 47.46 118 THR C O 1
ATOM 6966 N N . ARG C 1 119 ? 159.014 113.097 113.024 1.00 46.17 119 ARG C N 1
ATOM 6967 C CA . ARG C 1 119 ? 160.278 112.927 113.732 1.00 46.17 119 ARG C CA 1
ATOM 6968 C C . ARG C 1 119 ? 160.778 114.253 114.284 1.00 46.17 119 ARG C C 1
ATOM 6969 O O . ARG C 1 119 ? 161.239 114.326 115.431 1.00 46.17 119 ARG C O 1
ATOM 6977 N N . ALA C 1 120 ? 160.685 115.318 113.486 1.00 40.50 120 ALA C N 1
ATOM 6978 C CA . ALA C 1 120 ? 161.107 116.626 113.969 1.00 40.50 120 ALA C CA 1
ATOM 6979 C C . ALA C 1 120 ? 160.284 117.059 115.174 1.00 40.50 120 ALA C C 1
ATOM 6980 O O . ALA C 1 120 ? 160.832 117.569 116.156 1.00 40.50 120 ALA C O 1
ATOM 6982 N N . MET C 1 121 ? 158.966 116.857 115.124 1.00 40.60 121 MET C N 1
ATOM 6983 C CA . MET C 1 121 ? 158.109 117.278 116.227 1.00 40.60 121 MET C CA 1
ATOM 6984 C C . MET C 1 121 ? 158.399 116.479 117.493 1.00 40.60 121 MET C C 1
ATOM 6985 O O . MET C 1 121 ? 158.431 117.038 118.599 1.00 40.60 121 MET C O 1
ATOM 6990 N N . VAL C 1 122 ? 158.612 115.170 117.351 1.00 39.57 122 VAL C N 1
ATOM 6991 C CA . VAL C 1 122 ? 158.940 114.347 118.510 1.00 39.57 122 VAL C CA 1
ATOM 6992 C C . VAL C 1 122 ? 160.250 114.803 119.129 1.00 39.57 122 VAL C C 1
ATOM 6993 O O . VAL C 1 122 ? 160.363 114.926 120.354 1.00 39.57 122 VAL C O 1
ATOM 6997 N N . TYR C 1 123 ? 161.262 115.063 118.297 1.00 34.21 123 TYR C N 1
ATOM 6998 C CA . TYR C 1 123 ? 162.530 115.541 118.835 1.00 34.21 123 TYR C CA 1
ATOM 6999 C C . TYR C 1 123 ? 162.353 116.871 119.550 1.00 34.21 123 TYR C C 1
ATOM 7000 O O . TYR C 1 123 ? 162.922 117.084 120.627 1.00 34.21 123 TYR C O 1
ATOM 7009 N N . TYR C 1 124 ? 161.580 117.783 118.959 1.00 33.95 124 TYR C N 1
ATOM 7010 C CA . TYR C 1 124 ? 161.370 119.088 119.574 1.00 33.95 124 TYR C CA 1
ATOM 7011 C C . TYR C 1 124 ? 160.769 118.946 120.962 1.00 33.95 124 TYR C C 1
ATOM 7012 O O . TYR C 1 124 ? 161.294 119.495 121.940 1.00 33.95 124 TYR C O 1
ATOM 7021 N N . MET C 1 125 ? 159.663 118.208 121.068 1.00 32.58 125 MET C N 1
ATOM 7022 C CA . MET C 1 125 ? 159.011 118.068 122.366 1.00 32.58 125 MET C CA 1
ATOM 7023 C C . MET C 1 125 ? 159.901 117.340 123.362 1.00 32.58 125 MET C C 1
ATOM 7024 O O . MET C 1 125 ? 159.969 117.724 124.537 1.00 32.58 125 MET C O 1
ATOM 7029 N N . SER C 1 126 ? 160.603 116.297 122.919 1.00 30.96 126 SER C N 1
ATOM 7030 C CA . SER C 1 126 ? 161.456 115.553 123.835 1.00 30.96 126 SER C CA 1
ATOM 7031 C C . SER C 1 126 ? 162.550 116.441 124.409 1.00 30.96 126 SER C C 1
ATOM 7032 O O . SER C 1 126 ? 162.745 116.487 125.628 1.00 30.96 126 SER C O 1
ATOM 7035 N N . THR C 1 127 ? 163.264 117.173 123.552 1.00 28.43 127 THR C N 1
ATOM 7036 C CA . THR C 1 127 ? 164.349 118.002 124.062 1.00 28.43 127 THR C CA 1
ATOM 7037 C C . THR C 1 127 ? 163.834 119.167 124.893 1.00 28.43 127 THR C C 1
ATOM 7038 O O . THR C 1 127 ? 164.475 119.544 125.878 1.00 28.43 127 THR C O 1
ATOM 7042 N N . THR C 1 128 ? 162.689 119.749 124.530 1.00 26.76 128 THR C N 1
ATOM 7043 C CA . THR C 1 128 ? 162.138 120.821 125.352 1.00 26.76 128 THR C CA 1
ATOM 7044 C C . THR C 1 128 ? 161.774 120.320 126.744 1.00 26.76 128 THR C C 1
ATOM 7045 O O . THR C 1 128 ? 162.064 120.984 127.747 1.00 26.76 128 THR C O 1
ATOM 7049 N N . ILE C 1 129 ? 161.154 119.141 126.832 1.00 25.19 129 ILE C N 1
ATOM 7050 C CA . ILE C 1 129 ? 160.793 118.598 128.138 1.00 25.19 129 ILE C CA 1
ATOM 7051 C C . ILE C 1 129 ? 162.039 118.247 128.941 1.00 25.19 129 ILE C C 1
ATOM 7052 O O . ILE C 1 129 ? 162.091 118.475 130.155 1.00 25.19 129 ILE C O 1
ATOM 7057 N N . ILE C 1 130 ? 163.059 117.686 128.288 1.00 23.92 130 ILE C N 1
ATOM 7058 C CA . ILE C 1 130 ? 164.304 117.393 128.994 1.00 23.92 130 ILE C CA 1
ATOM 7059 C C . ILE C 1 130 ? 164.926 118.669 129.540 1.00 23.92 130 ILE C C 1
ATOM 7060 O O . ILE C 1 130 ? 165.402 118.703 130.680 1.00 23.92 130 ILE C O 1
ATOM 7065 N N . ALA C 1 131 ? 164.935 119.737 128.744 1.00 22.20 131 ALA C N 1
ATOM 7066 C CA . ALA C 1 131 ? 165.506 120.992 129.217 1.00 22.20 131 ALA C CA 1
ATOM 7067 C C . ALA C 1 131 ? 164.722 121.546 130.399 1.00 22.20 131 ALA C C 1
ATOM 7068 O O . ALA C 1 131 ? 165.313 122.016 131.378 1.00 22.20 131 ALA C O 1
ATOM 7070 N N . ALA C 1 132 ? 163.391 121.499 130.330 1.00 20.82 132 ALA C N 1
ATOM 7071 C CA . ALA C 1 132 ? 162.584 122.017 131.432 1.00 20.82 132 ALA C CA 1
ATOM 7072 C C . ALA C 1 132 ? 162.815 121.221 132.710 1.00 20.82 132 ALA C C 1
ATOM 7073 O O . ALA C 1 132 ? 162.970 121.800 133.793 1.00 20.82 132 ALA C O 1
ATOM 7075 N N . VAL C 1 133 ? 162.844 119.892 132.606 1.00 20.32 133 VAL C N 1
ATOM 7076 C CA . VAL C 1 133 ? 163.063 119.062 133.785 1.00 20.32 133 VAL C CA 1
ATOM 7077 C C . VAL C 1 133 ? 164.458 119.287 134.350 1.00 20.32 133 VAL C C 1
ATOM 7078 O O . VAL C 1 133 ? 164.649 119.322 135.571 1.00 20.32 133 VAL C O 1
ATOM 7082 N N . LEU C 1 134 ? 165.456 119.444 133.480 1.00 20.53 134 LEU C N 1
ATOM 7083 C CA . LEU C 1 134 ? 166.803 119.728 133.957 1.00 20.53 134 LEU C CA 1
ATOM 7084 C C . LEU C 1 134 ? 166.854 121.057 134.695 1.00 20.53 134 LEU C C 1
ATOM 7085 O O . LEU C 1 134 ? 167.515 121.177 135.733 1.00 20.53 134 LEU C O 1
ATOM 7090 N N . GLY C 1 135 ? 166.157 122.066 134.178 1.00 19.94 135 GLY C N 1
ATOM 7091 C CA . GLY C 1 135 ? 166.111 123.340 134.872 1.00 19.94 135 GLY C CA 1
ATOM 7092 C C . GLY C 1 135 ? 165.460 123.234 136.235 1.00 19.94 135 GLY C C 1
ATOM 7093 O O . GLY C 1 135 ? 165.945 123.812 137.213 1.00 19.94 135 GLY C O 1
ATOM 7094 N N . VAL C 1 136 ? 164.352 122.494 136.319 1.00 18.90 136 VAL C N 1
ATOM 7095 C CA . VAL C 1 136 ? 163.685 122.302 137.606 1.00 18.90 136 VAL C CA 1
ATOM 7096 C C . VAL C 1 136 ? 164.610 121.596 138.587 1.00 18.90 136 VAL C C 1
ATOM 7097 O O . VAL C 1 136 ? 164.699 121.972 139.763 1.00 18.90 136 VAL C O 1
ATOM 7101 N N . ILE C 1 137 ? 165.313 120.565 138.122 1.00 18.87 137 ILE C N 1
ATOM 7102 C CA . ILE C 1 137 ? 166.247 119.854 138.988 1.00 18.87 137 ILE C CA 1
ATOM 7103 C C . ILE C 1 137 ? 167.315 120.807 139.501 1.00 18.87 137 ILE C C 1
ATOM 7104 O O . ILE C 1 137 ? 167.643 120.820 140.693 1.00 18.87 137 ILE C O 1
ATOM 7109 N N . LEU C 1 138 ? 167.861 121.634 138.611 1.00 20.67 138 LEU C N 1
ATOM 7110 C CA . LEU C 1 138 ? 168.970 122.493 139.005 1.00 20.67 138 LEU C CA 1
ATOM 7111 C C . LEU C 1 138 ? 168.535 123.572 139.988 1.00 20.67 138 LEU C C 1
ATOM 7112 O O . LEU C 1 138 ? 169.287 123.908 140.907 1.00 20.67 138 LEU C O 1
ATOM 7117 N N . VAL C 1 139 ? 167.337 124.137 139.821 1.00 20.73 139 VAL C N 1
ATOM 7118 C CA . VAL C 1 139 ? 166.900 125.119 140.811 1.00 20.73 139 VAL C CA 1
ATOM 7119 C C . VAL C 1 139 ? 166.584 124.450 142.136 1.00 20.73 139 VAL C C 1
ATOM 7120 O O . VAL C 1 139 ? 166.974 124.946 143.197 1.00 20.73 139 VAL C O 1
ATOM 7124 N N . LEU C 1 140 ? 165.879 123.319 142.116 1.00 20.74 140 LEU C N 1
ATOM 7125 C CA . LEU C 1 140 ? 165.582 122.672 143.383 1.00 20.74 140 LEU C CA 1
ATOM 7126 C C . LEU C 1 140 ? 166.844 122.177 144.075 1.00 20.74 140 LEU C C 1
ATOM 7127 O O . LEU C 1 140 ? 166.818 121.941 145.285 1.00 20.74 140 LEU C O 1
ATOM 7132 N N . ALA C 1 141 ? 167.945 122.024 143.339 1.00 21.78 141 ALA C N 1
ATOM 7133 C CA . ALA C 1 141 ? 169.213 121.680 143.971 1.00 21.78 141 ALA C CA 1
ATOM 7134 C C . ALA C 1 141 ? 169.925 122.916 144.512 1.00 21.78 141 ALA C C 1
ATOM 7135 O O . ALA C 1 141 ? 170.172 123.024 145.716 1.00 21.78 141 ALA C O 1
ATOM 7137 N N . ILE C 1 142 ? 170.267 123.860 143.631 1.00 23.55 142 ILE C N 1
ATOM 7138 C CA . ILE C 1 142 ? 171.061 125.016 144.044 1.00 23.55 142 ILE C CA 1
ATOM 7139 C C . ILE C 1 142 ? 170.256 125.947 144.943 1.00 23.55 142 ILE C C 1
ATOM 7140 O O . ILE C 1 142 ? 170.823 126.626 145.808 1.00 23.55 142 ILE C O 1
ATOM 7145 N N . HIS C 1 143 ? 168.935 125.984 144.770 1.00 27.45 143 HIS C N 1
ATOM 7146 C CA . HIS C 1 143 ? 167.981 126.840 145.475 1.00 27.45 143 HIS C CA 1
ATOM 7147 C C . HIS C 1 143 ? 168.481 128.271 145.638 1.00 27.45 143 HIS C C 1
ATOM 7148 O O . HIS C 1 143 ? 168.763 128.705 146.760 1.00 27.45 143 HIS C O 1
ATOM 7155 N N . PRO C 1 144 ? 168.594 129.042 144.556 1.00 25.90 144 PRO C N 1
ATOM 7156 C CA . PRO C 1 144 ? 168.855 130.478 144.703 1.00 25.90 144 PRO C CA 1
ATOM 7157 C C . PRO C 1 144 ? 167.572 131.186 145.105 1.00 25.90 144 PRO C C 1
ATOM 7158 O O . PRO C 1 144 ? 166.587 131.169 144.367 1.00 25.90 144 PRO C O 1
ATOM 7162 N N . GLY C 1 145 ? 167.573 131.791 146.286 1.00 33.67 145 GLY C N 1
ATOM 7163 C CA . GLY C 1 145 ? 166.394 132.482 146.764 1.00 33.67 145 GLY C CA 1
ATOM 7164 C C . GLY C 1 145 ? 165.994 132.036 148.152 1.00 33.67 145 GLY C C 1
ATOM 7165 O O . GLY C 1 145 ? 165.543 132.842 148.968 1.00 33.67 145 GLY C O 1
ATOM 7166 N N . ASN C 1 146 ? 166.159 130.745 148.428 1.00 37.90 146 ASN C N 1
ATOM 7167 C CA . ASN C 1 146 ? 165.921 130.244 149.778 1.00 37.90 146 ASN C CA 1
ATOM 7168 C C . ASN C 1 146 ? 166.813 130.884 150.835 1.00 37.90 146 ASN C C 1
ATOM 7169 O O . ASN C 1 146 ? 166.362 130.994 151.988 1.00 37.90 146 ASN C O 1
ATOM 7174 N N . PRO C 1 147 ? 168.055 131.292 150.550 1.00 42.01 147 PRO C N 1
ATOM 7175 C CA . PRO C 1 147 ? 168.801 132.056 151.563 1.00 42.01 147 PRO C CA 1
ATOM 7176 C C . PRO C 1 147 ? 168.060 133.289 152.055 1.00 42.01 147 PRO C C 1
ATOM 7177 O O . PRO C 1 147 ? 168.143 133.619 153.244 1.00 42.01 147 PRO C O 1
ATOM 7181 N N . LYS C 1 148 ? 167.338 133.970 151.170 1.00 41.79 148 LYS C N 1
ATOM 7182 C CA . LYS C 1 148 ? 166.478 135.091 151.541 1.00 41.79 148 LYS C CA 1
ATOM 7183 C C . LYS C 1 148 ? 167.229 136.181 152.299 1.00 41.79 148 LYS C C 1
ATOM 7184 O O . LYS C 1 148 ? 166.698 137.267 152.532 1.00 41.79 148 LYS C O 1
ATOM 7190 N N . VAL C 1 162 ? 150.280 119.091 153.105 1.00 40.96 162 VAL C N 1
ATOM 7191 C CA . VAL C 1 162 ? 149.403 118.381 152.184 1.00 40.96 162 VAL C CA 1
ATOM 7192 C C . VAL C 1 162 ? 150.106 117.133 151.657 1.00 40.96 162 VAL C C 1
ATOM 7193 O O . VAL C 1 162 ? 151.312 117.142 151.416 1.00 40.96 162 VAL C O 1
ATOM 7197 N N . SER C 1 163 ? 149.346 116.052 151.501 1.00 36.28 163 SER C N 1
ATOM 7198 C CA . SER C 1 163 ? 149.914 114.812 150.996 1.00 36.28 163 SER C CA 1
ATOM 7199 C C . SER C 1 163 ? 150.385 114.994 149.561 1.00 36.28 163 SER C C 1
ATOM 7200 O O . SER C 1 163 ? 149.761 115.706 148.773 1.00 36.28 163 SER C O 1
ATOM 7203 N N . SER C 1 164 ? 151.506 114.353 149.225 1.00 34.49 164 SER C N 1
ATOM 7204 C CA . SER C 1 164 ? 151.990 114.402 147.851 1.00 34.49 164 SER C CA 1
ATOM 7205 C C . SER C 1 164 ? 151.013 113.720 146.907 1.00 34.49 164 SER C C 1
ATOM 7206 O O . SER C 1 164 ? 150.807 114.174 145.774 1.00 34.49 164 SER C O 1
ATOM 7209 N N . LEU C 1 165 ? 150.401 112.626 147.359 1.00 33.37 165 LEU C N 1
ATOM 7210 C CA . LEU C 1 165 ? 149.387 111.955 146.556 1.00 33.37 165 LEU C CA 1
ATOM 7211 C C . LEU C 1 165 ? 148.213 112.877 146.275 1.00 33.37 165 LEU C C 1
ATOM 7212 O O . LEU C 1 165 ? 147.713 112.930 145.146 1.00 33.37 165 LEU C O 1
ATOM 7217 N N . ASP C 1 166 ? 147.757 113.611 147.289 1.00 34.00 166 ASP C N 1
ATOM 7218 C CA . ASP C 1 166 ? 146.671 114.559 147.076 1.00 34.00 166 ASP C CA 1
ATOM 7219 C C . ASP C 1 166 ? 147.097 115.675 146.133 1.00 34.00 166 ASP C C 1
ATOM 7220 O O . ASP C 1 166 ? 146.292 116.154 145.332 1.00 34.00 166 ASP C O 1
ATOM 7225 N N . ALA C 1 167 ? 148.360 116.095 146.203 1.00 28.73 167 ALA C N 1
ATOM 7226 C CA . ALA C 1 167 ? 148.846 117.126 145.292 1.00 28.73 167 ALA C CA 1
ATOM 7227 C C . ALA C 1 167 ? 148.807 116.649 143.847 1.00 28.73 167 ALA C C 1
ATOM 7228 O O . ALA C 1 167 ? 148.351 117.370 142.953 1.00 28.73 167 ALA C O 1
ATOM 7230 N N . PHE C 1 168 ? 149.270 115.425 143.596 1.00 27.67 168 PHE C N 1
ATOM 7231 C CA . PHE C 1 168 ? 149.261 114.917 142.227 1.00 27.67 168 PHE C CA 1
ATOM 7232 C C . PHE C 1 168 ? 147.842 114.649 141.742 1.00 27.67 168 PHE C C 1
ATOM 7233 O O . PHE C 1 168 ? 147.524 114.884 140.569 1.00 27.67 168 PHE C O 1
ATOM 7241 N N . LEU C 1 169 ? 146.970 114.163 142.625 1.00 26.01 169 LEU C N 1
ATOM 7242 C CA . LEU C 1 169 ? 145.575 113.985 142.244 1.00 26.01 169 LEU C CA 1
ATOM 7243 C C . LEU C 1 169 ? 144.923 115.320 141.917 1.00 26.01 169 LEU C C 1
ATOM 7244 O O . LEU C 1 169 ? 144.125 115.413 140.981 1.00 26.01 169 LEU C O 1
ATOM 7249 N N . ASP C 1 170 ? 145.246 116.367 142.676 1.00 25.31 170 ASP C N 1
ATOM 7250 C CA . ASP C 1 170 ? 144.735 117.693 142.356 1.00 25.31 170 ASP C CA 1
ATOM 7251 C C . ASP C 1 170 ? 145.269 118.173 141.019 1.00 25.31 170 ASP C C 1
ATOM 7252 O O . ASP C 1 170 ? 144.560 118.848 140.268 1.00 25.31 170 ASP C O 1
ATOM 7257 N N . LEU C 1 171 ? 146.527 117.860 140.716 1.00 21.55 171 LEU C N 1
ATOM 7258 C CA . LEU C 1 171 ? 147.077 118.210 139.411 1.00 21.55 171 LEU C CA 1
ATOM 7259 C C . LEU C 1 171 ? 146.279 117.555 138.294 1.00 21.55 171 LEU C C 1
ATOM 7260 O O . LEU C 1 171 ? 145.905 118.206 137.312 1.00 21.55 171 LEU C O 1
ATOM 7265 N N . ILE C 1 172 ? 145.996 116.261 138.437 1.00 20.47 172 ILE C N 1
ATOM 7266 C CA . ILE C 1 172 ? 145.240 115.566 137.400 1.00 20.47 172 ILE C CA 1
ATOM 7267 C C . ILE C 1 172 ? 143.811 116.087 137.327 1.00 20.47 172 ILE C C 1
ATOM 7268 O O . ILE C 1 172 ? 143.224 116.155 136.243 1.00 20.47 172 ILE C O 1
ATOM 7273 N N . ARG C 1 173 ? 143.221 116.449 138.465 1.00 20.75 173 ARG C N 1
ATOM 7274 C CA . ARG C 1 173 ? 141.876 117.013 138.453 1.00 20.75 173 ARG C CA 1
ATOM 7275 C C . ARG C 1 173 ? 141.847 118.356 137.740 1.00 20.75 173 ARG C C 1
ATOM 7276 O O . ARG C 1 173 ? 140.933 118.628 136.955 1.00 20.75 173 ARG C O 1
ATOM 7284 N N . ASN C 1 174 ? 142.833 119.212 138.007 1.00 17.86 174 ASN C N 1
ATOM 7285 C CA . ASN C 1 174 ? 142.894 120.504 137.341 1.00 17.86 174 ASN C CA 1
ATOM 7286 C C . ASN C 1 174 ? 143.184 120.350 135.861 1.00 17.86 174 ASN C C 1
ATOM 7287 O O . ASN C 1 174 ? 142.802 121.211 135.065 1.00 17.86 174 ASN C O 1
ATOM 7292 N N . LEU C 1 175 ? 143.864 119.272 135.476 1.00 15.60 175 LEU C N 1
ATOM 7293 C CA . LEU C 1 175 ? 144.083 119.009 134.061 1.00 15.60 175 LEU C CA 1
ATOM 7294 C C . LEU C 1 175 ? 142.781 118.737 133.319 1.00 15.60 175 LEU C C 1
ATOM 7295 O O . LEU C 1 175 ? 142.724 118.929 132.102 1.00 15.60 175 LEU C O 1
ATOM 7300 N N . PHE C 1 176 ? 141.734 118.308 134.023 1.00 15.92 176 PHE C N 1
ATOM 7301 C CA . PHE C 1 176 ? 140.422 118.039 133.434 1.00 15.92 176 PHE C CA 1
ATOM 7302 C C . PHE C 1 176 ? 139.380 118.820 134.218 1.00 15.92 176 PHE C C 1
ATOM 7303 O O . PHE C 1 176 ? 138.732 118.280 135.122 1.00 15.92 176 PHE C O 1
ATOM 7311 N N . PRO C 1 177 ? 139.193 120.097 133.903 1.00 14.81 177 PRO C N 1
ATOM 7312 C CA . PRO C 1 177 ? 138.272 120.920 134.688 1.00 14.81 177 PRO C CA 1
ATOM 7313 C C . PRO C 1 177 ? 136.823 120.558 134.417 1.00 14.81 177 PRO C C 1
ATOM 7314 O O . PRO C 1 177 ? 136.445 120.218 133.296 1.00 14.81 177 PRO C O 1
ATOM 7318 N N . GLU C 1 178 ? 136.003 120.642 135.463 1.00 15.21 178 GLU C N 1
ATOM 7319 C CA . GLU C 1 178 ? 134.581 120.370 135.303 1.00 15.21 178 GLU C CA 1
ATOM 7320 C C . GLU C 1 178 ? 133.871 121.448 134.504 1.00 15.21 178 GLU C C 1
ATOM 7321 O O . GLU C 1 178 ? 132.805 121.181 133.944 1.00 15.21 178 GLU C O 1
ATOM 7327 N N . ASN C 1 179 ? 134.419 122.654 134.444 1.00 11.65 179 ASN C N 1
ATOM 7328 C CA . ASN C 1 179 ? 133.753 123.758 133.776 1.00 11.65 179 ASN C CA 1
ATOM 7329 C C . ASN C 1 179 ? 134.807 124.669 133.176 1.00 11.65 179 ASN C C 1
ATOM 7330 O O . ASN C 1 179 ? 135.799 124.983 133.834 1.00 11.65 179 ASN C O 1
ATOM 7335 N N . LEU C 1 180 ? 134.604 125.084 131.925 1.00 10.87 180 LEU C N 1
ATOM 7336 C CA . LEU C 1 180 ? 135.602 125.929 131.278 1.00 10.87 180 LEU C CA 1
ATOM 7337 C C . LEU C 1 180 ? 135.577 127.347 131.824 1.00 10.87 180 LEU C C 1
ATOM 7338 O O . LEU C 1 180 ? 136.632 127.942 132.070 1.00 10.87 180 LEU C O 1
ATOM 7343 N N . VAL C 1 181 ? 134.383 127.903 132.008 1.00 10.31 181 VAL C N 1
ATOM 7344 C CA . VAL C 1 181 ? 134.265 129.263 132.514 1.00 10.31 181 VAL C CA 1
ATOM 7345 C C . VAL C 1 181 ? 134.827 129.358 133.924 1.00 10.31 181 VAL C C 1
ATOM 7346 O O . VAL C 1 181 ? 135.449 130.360 134.291 1.00 10.31 181 VAL C O 1
ATOM 7350 N N . GLN C 1 182 ? 134.623 128.325 134.736 1.00 11.66 182 GLN C N 1
ATOM 7351 C CA . GLN C 1 182 ? 135.259 128.305 136.045 1.00 11.66 182 GLN C CA 1
ATOM 7352 C C . GLN C 1 182 ? 136.758 128.086 135.925 1.00 11.66 182 GLN C C 1
ATOM 7353 O O . GLN C 1 182 ? 137.536 128.667 136.686 1.00 11.66 182 GLN C O 1
ATOM 7359 N N . ALA C 1 183 ? 137.185 127.252 134.978 1.00 10.77 183 ALA C N 1
ATOM 7360 C CA . ALA C 1 183 ? 138.611 127.021 134.792 1.00 10.77 183 ALA C CA 1
ATOM 7361 C C . ALA C 1 183 ? 139.338 128.276 134.353 1.00 10.77 183 ALA C C 1
ATOM 7362 O O . ALA C 1 183 ? 140.557 128.359 134.508 1.00 10.77 183 ALA C O 1
ATOM 7364 N N . CYS C 1 184 ? 138.623 129.247 133.794 1.00 11.49 184 CYS C N 1
ATOM 7365 C CA . CYS C 1 184 ? 139.272 130.486 133.394 1.00 11.49 184 CYS C CA 1
ATOM 7366 C C . CYS C 1 184 ? 139.772 131.293 134.582 1.00 11.49 184 CYS C C 1
ATOM 7367 O O . CYS C 1 184 ? 140.648 132.142 134.406 1.00 11.49 184 CYS C O 1
ATOM 7370 N N . PHE C 1 185 ? 139.230 131.078 135.781 1.00 11.96 185 PHE C N 1
ATOM 7371 C CA . PHE C 1 185 ? 139.715 131.828 136.931 1.00 11.96 185 PHE C CA 1
ATOM 7372 C C . PHE C 1 185 ? 139.773 131.039 138.236 1.00 11.96 185 PHE C C 1
ATOM 7373 O O . PHE C 1 185 ? 140.048 131.639 139.279 1.00 11.96 185 PHE C O 1
ATOM 7381 N N . GLN C 1 186 ? 139.529 129.731 138.232 1.00 13.69 186 GLN C N 1
ATOM 7382 C CA . GLN C 1 186 ? 139.497 128.991 139.486 1.00 13.69 186 GLN C CA 1
ATOM 7383 C C . GLN C 1 186 ? 140.087 127.603 139.302 1.00 13.69 186 GLN C C 1
ATOM 7384 O O . GLN C 1 186 ? 139.824 126.937 138.300 1.00 13.69 186 GLN C O 1
ATOM 7390 N N . GLN C 1 187 ? 140.870 127.169 140.284 1.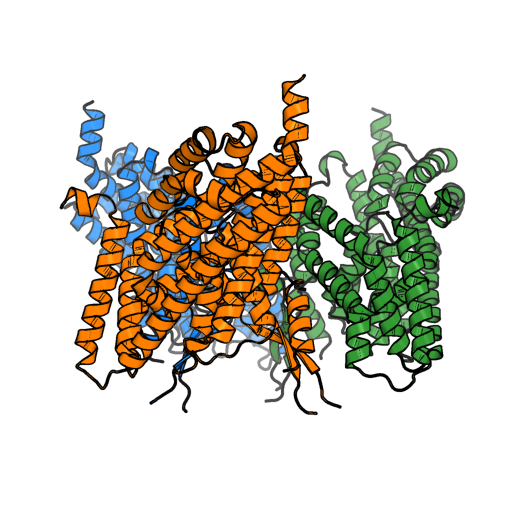00 16.29 187 GLN C N 1
ATOM 7391 C CA . GLN C 1 187 ? 141.431 125.829 140.317 1.00 16.29 187 GLN C CA 1
ATOM 7392 C C . GLN C 1 187 ? 140.890 125.079 141.521 1.00 16.29 187 GLN C C 1
ATOM 7393 O O . GLN C 1 187 ? 140.593 125.673 142.558 1.00 16.29 187 GLN C O 1
ATOM 7399 N N . ILE C 1 188 ? 140.775 123.783 141.382 1.00 21.43 188 ILE C N 1
ATOM 7400 C CA . ILE C 1 188 ? 140.303 122.940 142.470 1.00 21.43 188 ILE C CA 1
ATOM 7401 C C . ILE C 1 188 ? 141.513 122.442 143.240 1.00 21.43 188 ILE C C 1
ATOM 7402 O O . ILE C 1 188 ? 142.612 122.312 142.696 1.00 21.43 188 ILE C O 1
ATOM 7407 N N . GLN C 1 189 ? 141.324 122.185 144.529 1.00 27.34 189 GLN C N 1
ATOM 7408 C CA . GLN C 1 189 ? 142.415 121.724 145.369 1.00 27.34 189 GLN C CA 1
ATOM 7409 C C . GLN C 1 189 ? 141.843 120.910 146.514 1.00 27.34 189 GLN C C 1
ATOM 7410 O O . GLN C 1 189 ? 140.662 121.018 146.847 1.00 27.34 189 GLN C O 1
ATOM 7416 N N . THR C 1 190 ? 142.698 120.092 147.116 1.00 34.46 190 THR C N 1
ATOM 7417 C CA . THR C 1 190 ? 142.303 119.257 148.239 1.00 34.46 190 THR C CA 1
ATOM 7418 C C . THR C 1 190 ? 142.534 120.003 149.544 1.00 34.46 190 THR C C 1
ATOM 7419 O O . THR C 1 190 ? 143.561 120.662 149.722 1.00 34.46 190 THR C O 1
ATOM 7423 N N . VAL C 1 191 ? 141.564 119.909 150.449 1.00 44.67 191 VAL C N 1
ATOM 7424 C CA . VAL C 1 191 ? 141.650 120.525 151.766 1.00 44.67 191 VAL C CA 1
ATOM 7425 C C . VAL C 1 191 ? 141.286 119.480 152.810 1.00 44.67 191 VAL C C 1
ATOM 7426 O O . VAL C 1 191 ? 140.280 118.777 152.668 1.00 44.67 191 VAL C O 1
ATOM 7430 N N . THR C 1 192 ? 142.110 119.368 153.847 1.00 63.14 192 THR C N 1
ATOM 7431 C CA . THR C 1 192 ? 141.875 118.452 154.955 1.00 63.14 192 THR C CA 1
ATOM 7432 C C . THR C 1 192 ? 141.757 119.262 156.236 1.00 63.14 192 THR C C 1
ATOM 7433 O O . THR C 1 192 ? 142.736 119.872 156.678 1.00 63.14 192 THR C O 1
ATOM 7437 N N . LYS C 1 193 ? 140.569 119.264 156.830 1.00 75.98 193 LYS C N 1
ATOM 7438 C CA . LYS C 1 193 ? 140.327 119.962 158.083 1.00 75.98 193 LYS C CA 1
ATOM 7439 C C . LYS C 1 193 ? 139.718 118.993 159.087 1.00 75.98 193 LYS C C 1
ATOM 7440 O O . LYS C 1 193 ? 138.940 118.108 158.718 1.00 75.98 193 LYS C O 1
ATOM 7446 N N . LYS C 1 194 ? 140.086 119.164 160.353 1.00 86.16 194 LYS C N 1
ATOM 7447 C CA . LYS C 1 194 ? 139.738 118.197 161.385 1.00 86.16 194 LYS C CA 1
ATOM 7448 C C . LYS C 1 194 ? 138.231 118.137 161.603 1.00 86.16 194 LYS C C 1
ATOM 7449 O O . LYS C 1 194 ? 137.515 119.122 161.403 1.00 86.16 194 LYS C O 1
ATOM 7455 N N . VAL C 1 195 ? 137.754 116.967 162.014 1.00 88.98 195 VAL C N 1
ATOM 7456 C CA . VAL C 1 195 ? 136.340 116.765 162.301 1.00 88.98 195 VAL C CA 1
ATOM 7457 C C . VAL C 1 195 ? 136.070 116.980 163.785 1.00 88.98 195 VAL C C 1
ATOM 7458 O O . VAL C 1 195 ? 135.632 118.054 164.197 1.00 88.98 195 VAL C O 1
ATOM 7462 N N . VAL C 1 229 ? 139.611 108.952 159.047 1.00 76.59 229 VAL C N 1
ATOM 7463 C CA . VAL C 1 229 ? 139.466 109.642 160.322 1.00 76.59 229 VAL C CA 1
ATOM 7464 C C . VAL C 1 229 ? 139.386 111.144 160.086 1.00 76.59 229 VAL C C 1
ATOM 7465 O O . VAL C 1 229 ? 138.646 111.853 160.769 1.00 76.59 229 VAL C O 1
ATOM 7469 N N . ILE C 1 230 ? 140.145 111.623 159.104 1.00 73.14 230 ILE C N 1
ATOM 7470 C CA . ILE C 1 230 ? 140.259 113.048 158.812 1.00 73.14 230 ILE C CA 1
ATOM 7471 C C . ILE C 1 230 ? 139.485 113.355 157.535 1.00 73.14 230 ILE C C 1
ATOM 7472 O O . ILE C 1 230 ? 139.573 112.613 156.549 1.00 73.14 230 ILE C O 1
ATOM 7477 N N . LYS C 1 231 ? 138.715 114.439 157.561 1.00 69.57 231 LYS C N 1
ATOM 7478 C CA . LYS C 1 231 ? 137.903 114.850 156.424 1.00 69.57 231 LYS C CA 1
ATOM 7479 C C . LYS C 1 231 ? 138.771 115.454 155.330 1.00 69.57 231 LYS C C 1
ATOM 7480 O O . LYS C 1 231 ? 139.639 116.286 155.601 1.00 69.57 231 LYS C O 1
ATOM 7486 N N . LYS C 1 232 ? 138.524 115.038 154.090 1.00 57.74 232 LYS C N 1
ATOM 7487 C CA . LYS C 1 232 ? 139.153 115.648 152.927 1.00 57.74 232 LYS C CA 1
ATOM 7488 C C . LYS C 1 232 ? 138.096 115.934 151.872 1.00 57.74 232 LYS C C 1
ATOM 7489 O O . LYS C 1 232 ? 137.300 115.055 151.530 1.00 57.74 232 LYS C O 1
ATOM 7495 N N . GLY C 1 233 ? 138.095 117.166 151.364 1.00 43.87 233 GLY C N 1
ATOM 7496 C CA . GLY C 1 233 ? 137.186 117.569 150.313 1.00 43.87 233 GLY C CA 1
ATOM 7497 C C . GLY C 1 233 ? 137.894 118.448 149.298 1.00 43.87 233 GLY C C 1
ATOM 7498 O O . GLY C 1 233 ? 139.086 118.733 149.418 1.00 43.87 233 GLY C O 1
ATOM 7499 N N . LEU C 1 234 ? 137.128 118.868 148.298 1.00 29.58 234 LEU C N 1
ATOM 7500 C CA . LEU C 1 234 ? 137.641 119.683 147.207 1.00 29.58 234 LEU C CA 1
ATOM 7501 C C . LEU C 1 234 ? 137.047 121.079 147.312 1.00 29.58 234 LEU C C 1
ATOM 7502 O O . LEU C 1 234 ? 135.823 121.237 147.314 1.00 29.58 234 LEU C O 1
ATOM 7507 N N . GLU C 1 235 ? 137.912 122.081 147.394 1.00 27.97 235 GLU C N 1
ATOM 7508 C CA . GLU C 1 235 ? 137.503 123.475 147.463 1.00 27.97 235 GLU C CA 1
ATOM 7509 C C . GLU C 1 235 ? 138.124 124.235 146.305 1.00 27.97 235 GLU C C 1
ATOM 7510 O O . GLU C 1 235 ? 139.258 123.959 145.909 1.00 27.97 235 GLU C O 1
ATOM 7516 N N . PHE C 1 236 ? 137.380 125.195 145.773 1.00 19.57 236 PHE C N 1
ATOM 7517 C CA . PHE C 1 236 ? 137.824 125.975 144.628 1.00 19.57 236 PHE C CA 1
ATOM 7518 C C . PHE C 1 236 ? 138.670 127.137 145.124 1.00 19.57 236 PHE C C 1
ATOM 7519 O O . PHE C 1 236 ? 138.156 128.062 145.756 1.00 19.57 236 PHE C O 1
ATOM 7527 N N . LYS C 1 237 ? 139.964 127.090 144.842 1.00 18.86 237 LYS C N 1
ATOM 7528 C CA . LYS C 1 237 ? 140.857 128.191 145.156 1.00 18.86 237 LYS C CA 1
ATOM 7529 C C . LYS C 1 237 ? 141.013 129.080 143.932 1.00 18.86 237 LYS C C 1
ATOM 7530 O O . LYS C 1 237 ? 140.944 128.617 142.793 1.00 18.86 237 LYS C O 1
ATOM 7536 N N . ASP C 1 238 ? 141.205 130.368 144.177 1.00 17.77 238 ASP C N 1
ATOM 7537 C CA . ASP C 1 238 ? 141.209 131.323 143.085 1.00 17.77 238 ASP C CA 1
ATOM 7538 C C . ASP C 1 238 ? 142.499 131.215 142.281 1.00 17.77 238 ASP C C 1
ATOM 7539 O O . ASP C 1 238 ? 143.501 130.657 142.730 1.00 17.77 238 ASP C O 1
ATOM 7544 N N . GLY C 1 239 ? 142.462 131.765 141.073 1.00 14.92 239 GLY C N 1
ATOM 7545 C CA . GLY C 1 239 ? 143.595 131.701 140.173 1.00 14.92 239 GLY C CA 1
ATOM 7546 C C . GLY C 1 239 ? 143.276 130.950 138.900 1.00 14.92 239 GLY C C 1
ATOM 7547 O O . GLY C 1 239 ? 142.483 130.008 138.918 1.00 14.92 239 GLY C O 1
ATOM 7548 N N . MET C 1 240 ? 143.886 131.357 137.792 1.00 13.96 240 MET C N 1
ATOM 7549 C CA . MET C 1 240 ? 143.609 130.729 136.510 1.00 13.96 240 MET C CA 1
ATOM 7550 C C . MET C 1 240 ? 143.997 129.260 136.546 1.00 13.96 240 MET C C 1
ATOM 7551 O O . MET C 1 240 ? 144.984 128.880 137.176 1.00 13.96 240 MET C O 1
ATOM 7556 N N . ASN C 1 241 ? 143.206 128.429 135.879 1.00 12.56 241 ASN C N 1
ATOM 7557 C CA . ASN C 1 241 ? 143.549 127.023 135.694 1.00 12.56 241 ASN C CA 1
ATOM 7558 C C . ASN C 1 241 ? 144.211 126.855 134.330 1.00 12.56 241 ASN C C 1
ATOM 7559 O O . ASN C 1 241 ? 143.637 126.333 133.379 1.00 12.56 241 ASN C O 1
ATOM 7564 N N . VAL C 1 242 ? 145.460 127.314 134.259 1.00 13.17 242 VAL C N 1
ATOM 7565 C CA . VAL C 1 242 ? 146.171 127.346 132.986 1.00 13.17 242 VAL C CA 1
ATOM 7566 C C . VAL C 1 242 ? 146.322 125.945 132.417 1.00 13.17 242 VAL C C 1
ATOM 7567 O O . VAL C 1 242 ? 146.147 125.727 131.213 1.00 13.17 242 VAL C O 1
ATOM 7571 N N . LEU C 1 243 ? 146.649 124.974 133.267 1.00 13.32 243 LEU C N 1
ATOM 7572 C CA . LEU C 1 243 ? 146.874 123.621 132.778 1.00 13.32 243 LEU C CA 1
ATOM 7573 C C . LEU C 1 243 ? 145.610 123.033 132.166 1.00 13.32 243 LEU C C 1
ATOM 7574 O O . LEU C 1 243 ? 145.662 122.409 131.102 1.00 13.32 243 LEU C O 1
ATOM 7579 N N . GLY C 1 244 ? 144.464 123.229 132.816 1.00 11.75 244 GLY C N 1
ATOM 7580 C CA . GLY C 1 244 ? 143.225 122.683 132.287 1.00 11.75 244 GLY C CA 1
ATOM 7581 C C . GLY C 1 244 ? 142.807 123.327 130.982 1.00 11.75 244 GLY C C 1
ATOM 7582 O O . GLY C 1 244 ? 142.355 122.645 130.059 1.00 11.75 244 GLY C O 1
ATOM 7583 N N . LEU C 1 245 ? 142.938 124.650 130.890 1.00 11.56 245 LEU C N 1
ATOM 7584 C CA . LEU C 1 245 ? 142.627 125.338 129.645 1.00 11.56 245 LEU C CA 1
ATOM 7585 C C . LEU C 1 245 ? 143.547 124.884 128.525 1.00 11.56 245 LEU C C 1
ATOM 7586 O O . LEU C 1 245 ? 143.100 124.662 127.395 1.00 11.56 245 LEU C O 1
ATOM 7591 N N . ILE C 1 246 ? 144.838 124.746 128.818 1.00 12.31 246 ILE C N 1
ATOM 7592 C CA . ILE C 1 246 ? 145.777 124.282 127.808 1.00 12.31 246 ILE C CA 1
ATOM 7593 C C . ILE C 1 246 ? 145.409 122.882 127.347 1.00 12.31 246 ILE C C 1
ATOM 7594 O O . ILE C 1 246 ? 145.429 122.589 126.150 1.00 12.31 246 ILE C O 1
ATOM 7599 N N . GLY C 1 247 ? 145.053 122.000 128.279 1.00 11.82 247 GLY C N 1
ATOM 7600 C CA . GLY C 1 247 ? 144.655 120.659 127.882 1.00 11.82 247 GLY C CA 1
ATOM 7601 C C . GLY C 1 247 ? 143.427 120.654 126.994 1.00 11.82 247 GLY C C 1
ATOM 7602 O O . GLY C 1 247 ? 143.418 120.041 125.918 1.00 11.82 247 GLY C O 1
ATOM 7603 N N . PHE C 1 248 ? 142.378 121.364 127.414 1.00 10.71 248 PHE C N 1
ATOM 7604 C CA . PHE C 1 248 ? 141.152 121.351 126.627 1.00 10.71 248 PHE C CA 1
ATOM 7605 C C . PHE C 1 248 ? 141.370 121.960 125.256 1.00 10.71 248 PHE C C 1
ATOM 7606 O O . PHE C 1 248 ? 140.846 121.456 124.262 1.00 10.71 248 PHE C O 1
ATOM 7614 N N . PHE C 1 249 ? 142.129 123.050 125.171 1.00 10.88 249 PHE C N 1
ATOM 7615 C CA . PHE C 1 249 ? 142.281 123.695 123.877 1.00 10.88 249 PHE C CA 1
ATOM 7616 C C . PHE C 1 249 ? 143.320 123.018 123.001 1.00 10.88 249 PHE C C 1
ATOM 7617 O O . PHE C 1 249 ? 143.247 123.152 121.781 1.00 10.88 249 PHE C O 1
ATOM 7625 N N . ILE C 1 250 ? 144.242 122.249 123.574 1.00 11.59 250 ILE C N 1
ATOM 7626 C CA . ILE C 1 250 ? 145.057 121.362 122.755 1.00 11.59 250 ILE C CA 1
ATOM 7627 C C . ILE C 1 250 ? 144.181 120.296 122.120 1.00 11.59 250 ILE C C 1
ATOM 7628 O O . ILE C 1 250 ? 144.282 120.021 120.919 1.00 11.59 250 ILE C O 1
ATOM 7633 N N . ALA C 1 251 ? 143.286 119.697 122.910 1.00 12.26 251 ALA C N 1
ATOM 7634 C CA . ALA C 1 251 ? 142.358 118.727 122.338 1.00 12.26 251 ALA C CA 1
ATOM 7635 C C . ALA C 1 251 ? 141.467 119.374 121.284 1.00 12.26 251 ALA C C 1
ATOM 7636 O O . ALA C 1 251 ? 141.207 118.786 120.228 1.00 12.26 251 ALA C O 1
ATOM 7638 N N . PHE C 1 252 ? 140.998 120.589 121.555 1.00 12.08 252 PHE C N 1
ATOM 7639 C CA . PHE C 1 252 ? 140.144 121.308 120.618 1.00 12.08 252 PHE C CA 1
ATOM 7640 C C . PHE C 1 252 ? 140.866 121.581 119.307 1.00 12.08 252 PHE C C 1
ATOM 7641 O O . PHE C 1 252 ? 140.321 121.345 118.225 1.00 12.08 252 PHE C O 1
ATOM 7649 N N . GLY C 1 253 ? 142.095 122.088 119.384 1.00 13.55 253 GLY C N 1
ATOM 7650 C CA . GLY C 1 253 ? 142.850 122.353 118.175 1.00 13.55 253 GLY C CA 1
ATOM 7651 C C . GLY C 1 253 ? 143.163 121.091 117.402 1.00 13.55 253 GLY C C 1
ATOM 7652 O O . GLY C 1 253 ? 143.132 121.086 116.172 1.00 13.55 253 GLY C O 1
ATOM 7653 N N . ILE C 1 254 ? 143.454 119.999 118.109 1.00 14.12 254 ILE C N 1
ATOM 7654 C CA . ILE C 1 254 ? 143.736 118.739 117.429 1.00 14.12 254 ILE C CA 1
ATOM 7655 C C . ILE C 1 254 ? 142.503 118.258 116.678 1.00 14.12 254 ILE C C 1
ATOM 7656 O O . ILE C 1 254 ? 142.580 117.871 115.506 1.00 14.12 254 ILE C O 1
ATOM 7661 N N . ALA C 1 255 ? 141.341 118.292 117.332 1.00 15.45 255 ALA C N 1
ATOM 7662 C CA . ALA C 1 255 ? 140.119 117.853 116.667 1.00 15.45 255 ALA C CA 1
ATOM 7663 C C . ALA C 1 255 ? 139.781 118.751 115.486 1.00 15.45 255 ALA C C 1
ATOM 7664 O O . ALA C 1 255 ? 139.382 118.267 114.419 1.00 15.45 255 ALA C O 1
ATOM 7666 N N . MET C 1 256 ? 139.943 120.062 115.648 1.00 17.33 256 MET C N 1
ATOM 7667 C CA . MET C 1 256 ? 139.593 120.971 114.565 1.00 17.33 256 MET C CA 1
ATOM 7668 C C . MET C 1 256 ? 140.553 120.826 113.392 1.00 17.33 256 MET C C 1
ATOM 7669 O O . MET C 1 256 ? 140.152 120.981 112.235 1.00 17.33 256 MET C O 1
ATOM 7674 N N . GLY C 1 257 ? 141.824 120.534 113.663 1.00 18.10 257 GLY C N 1
ATOM 7675 C CA . GLY C 1 257 ? 142.725 120.174 112.584 1.00 18.10 257 GLY C CA 1
ATOM 7676 C C . GLY C 1 257 ? 142.309 118.891 111.896 1.00 18.10 257 GLY C C 1
ATOM 7677 O O . GLY C 1 257 ? 142.361 118.787 110.669 1.00 18.10 257 GLY C O 1
ATOM 7678 N N . LYS C 1 258 ? 141.877 117.899 112.677 1.00 18.78 258 LYS C N 1
ATOM 7679 C CA . LYS C 1 258 ? 141.394 116.652 112.097 1.00 18.78 258 LYS C CA 1
ATOM 7680 C C . LYS C 1 258 ? 140.149 116.857 111.249 1.00 18.78 258 LYS C C 1
ATOM 7681 O O . LYS C 1 258 ? 139.851 116.015 110.396 1.00 18.78 258 LYS C O 1
ATOM 7687 N N . MET C 1 259 ? 139.410 117.945 111.473 1.00 21.02 259 MET C N 1
ATOM 7688 C CA . MET C 1 259 ? 138.257 118.237 110.626 1.00 21.02 259 MET C CA 1
ATOM 7689 C C . MET C 1 259 ? 138.667 118.414 109.170 1.00 21.02 259 MET C C 1
ATOM 7690 O O . MET C 1 259 ? 137.982 117.930 108.264 1.00 21.02 259 MET C O 1
ATOM 7695 N N . GLY C 1 260 ? 139.769 119.105 108.924 1.00 22.69 260 GLY C N 1
ATOM 7696 C CA . GLY C 1 260 ? 140.349 119.171 107.592 1.00 22.69 260 GLY C CA 1
ATOM 7697 C C . GLY C 1 260 ? 139.964 120.451 106.861 1.00 22.69 260 GLY C C 1
ATOM 7698 O O . GLY C 1 260 ? 140.167 121.548 107.371 1.00 22.69 260 GLY C O 1
ATOM 7699 N N . ASP C 1 261 ? 139.439 120.299 105.642 1.00 25.77 261 ASP C N 1
ATOM 7700 C CA . ASP C 1 261 ? 139.033 121.459 104.858 1.00 25.77 261 ASP C CA 1
ATOM 7701 C C . ASP C 1 261 ? 137.782 122.106 105.429 1.00 25.77 261 ASP C C 1
ATOM 7702 O O . ASP C 1 261 ? 137.585 123.315 105.272 1.00 25.77 261 ASP C O 1
ATOM 7707 N N . GLN C 1 262 ? 136.922 121.324 106.077 1.00 27.52 262 GLN C N 1
ATOM 7708 C CA . GLN C 1 262 ? 135.930 121.908 106.958 1.00 27.52 262 GLN C CA 1
ATOM 7709 C C . GLN C 1 262 ? 136.647 122.623 108.096 1.00 27.52 262 GLN C C 1
ATOM 7710 O O . GLN C 1 262 ? 137.859 122.502 108.272 1.00 27.52 262 GLN C O 1
ATOM 7716 N N . ALA C 1 263 ? 135.892 123.389 108.870 1.00 19.79 263 ALA C N 1
ATOM 7717 C CA . ALA C 1 263 ? 136.444 124.196 109.952 1.00 19.79 263 ALA C CA 1
ATOM 7718 C C . ALA C 1 263 ? 137.426 125.243 109.455 1.00 19.79 263 ALA C C 1
ATOM 7719 O O . ALA C 1 263 ? 138.160 125.825 110.258 1.00 19.79 263 ALA C O 1
ATOM 7721 N N . LYS C 1 264 ? 137.471 125.495 108.148 1.00 17.56 264 LYS C N 1
ATOM 7722 C CA . LYS C 1 264 ? 138.305 126.577 107.646 1.00 17.56 264 LYS C CA 1
ATOM 7723 C C . LYS C 1 264 ? 137.815 127.915 108.170 1.00 17.56 264 LYS C C 1
ATOM 7724 O O . LYS C 1 264 ? 138.615 128.804 108.479 1.00 17.56 264 LYS C O 1
ATOM 7730 N N . LEU C 1 265 ? 136.498 128.074 108.282 1.00 14.69 265 LEU C N 1
ATOM 7731 C CA . LEU C 1 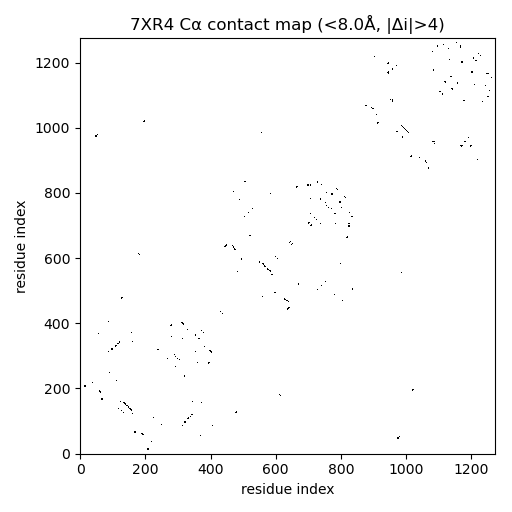265 ? 135.946 129.315 108.807 1.00 14.69 265 LEU C CA 1
ATOM 7732 C C . LEU C 1 265 ? 136.387 129.546 110.242 1.00 14.69 265 LEU C C 1
ATOM 7733 O O . LEU C 1 265 ? 136.744 130.668 110.615 1.00 14.69 265 LEU C O 1
ATOM 7738 N N . MET C 1 266 ? 136.389 128.498 111.059 1.00 14.27 266 MET C N 1
ATOM 7739 C CA . MET C 1 266 ? 136.760 128.676 112.455 1.00 14.27 266 MET C CA 1
ATOM 7740 C C . MET C 1 266 ? 138.263 128.868 112.614 1.00 14.27 266 MET C C 1
ATOM 7741 O O . MET C 1 266 ? 138.700 129.631 113.484 1.00 14.27 266 MET C O 1
ATOM 7746 N N . VAL C 1 267 ? 139.063 128.221 111.764 1.00 14.58 267 VAL C N 1
ATOM 7747 C CA . VAL C 1 267 ? 140.501 128.473 111.757 1.00 14.58 267 VAL C CA 1
ATOM 7748 C C . VAL C 1 267 ? 140.781 129.919 111.376 1.00 14.58 267 VAL C C 1
ATOM 7749 O O . VAL C 1 267 ? 141.648 130.571 111.963 1.00 14.58 267 VAL C O 1
ATOM 7753 N N . ASP C 1 268 ? 140.056 130.444 110.385 1.00 14.66 268 ASP C N 1
ATOM 7754 C CA . ASP C 1 268 ? 140.217 131.845 110.009 1.00 14.66 268 ASP C CA 1
ATOM 7755 C C . ASP C 1 268 ? 139.791 132.774 111.136 1.00 14.66 268 ASP C C 1
ATOM 7756 O O . ASP C 1 268 ? 140.443 133.792 111.396 1.00 14.66 268 ASP C O 1
ATOM 7761 N N . PHE C 1 269 ? 138.693 132.443 111.812 1.00 12.03 269 PHE C N 1
ATOM 7762 C CA . PHE C 1 269 ? 138.248 133.252 112.938 1.00 12.03 269 PHE C CA 1
ATOM 7763 C C . PHE C 1 269 ? 139.326 133.323 114.008 1.00 12.03 269 PHE C C 1
ATOM 7764 O O . PHE C 1 269 ? 139.658 134.405 114.505 1.00 12.03 269 PHE C O 1
ATOM 7772 N N . PHE C 1 270 ? 139.911 132.178 114.354 1.00 11.76 270 PHE C N 1
ATOM 7773 C CA . PHE C 1 270 ? 140.908 132.182 115.418 1.00 11.76 270 PHE C CA 1
ATOM 7774 C C . PHE C 1 270 ? 142.235 132.766 114.955 1.00 11.76 270 PHE C C 1
ATOM 7775 O O . PHE C 1 270 ? 142.972 133.322 115.770 1.00 11.76 270 PHE C O 1
ATOM 7783 N N . ASN C 1 271 ? 142.548 132.683 113.662 1.00 12.62 271 ASN C N 1
ATOM 7784 C CA . ASN C 1 271 ? 143.712 133.394 113.144 1.00 12.62 271 ASN C CA 1
ATOM 7785 C C . ASN C 1 271 ? 143.544 134.895 113.300 1.00 12.62 271 ASN C C 1
ATOM 7786 O O . ASN C 1 271 ? 144.471 135.594 113.726 1.00 12.62 271 ASN C O 1
ATOM 7791 N N . ILE C 1 272 ? 142.362 135.408 112.963 1.00 12.79 272 ILE C N 1
ATOM 7792 C CA . ILE C 1 272 ? 142.102 136.832 113.131 1.00 12.79 272 ILE C CA 1
ATOM 7793 C C . ILE C 1 272 ? 142.182 137.215 114.602 1.00 12.79 272 ILE C C 1
ATOM 7794 O O . ILE C 1 272 ? 142.757 138.251 114.960 1.00 12.79 272 ILE C O 1
ATOM 7799 N N . LEU C 1 273 ? 141.609 136.387 115.476 1.00 12.43 273 LEU C N 1
ATOM 7800 C CA . LEU C 1 273 ? 141.659 136.676 116.904 1.00 12.43 273 LEU C CA 1
ATOM 7801 C C . LEU C 1 273 ? 143.095 136.714 117.410 1.00 12.43 273 LEU C C 1
ATOM 7802 O O . LEU C 1 273 ? 143.471 137.612 118.174 1.00 12.43 273 LEU C O 1
ATOM 7807 N N . ASN C 1 274 ? 143.915 135.753 116.987 1.00 13.76 274 ASN C N 1
ATOM 7808 C CA . ASN C 1 274 ? 145.305 135.721 117.421 1.00 13.76 274 ASN C CA 1
ATOM 7809 C C . ASN C 1 274 ? 146.067 136.938 116.924 1.00 13.76 274 ASN C C 1
ATOM 7810 O O . ASN C 1 274 ? 146.871 137.515 117.661 1.00 13.76 274 ASN C O 1
ATOM 7815 N N . GLU C 1 275 ? 145.837 137.340 115.674 1.00 16.12 275 GLU C N 1
ATOM 7816 C CA . GLU C 1 275 ? 146.524 138.517 115.153 1.00 16.12 275 GLU C CA 1
ATOM 7817 C C . GLU C 1 275 ? 146.120 139.770 115.917 1.00 16.12 275 GLU C C 1
ATOM 7818 O O . GLU C 1 275 ? 146.963 140.623 116.220 1.00 16.12 275 GLU C O 1
ATOM 7824 N N . ILE C 1 276 ? 144.834 139.895 116.243 1.00 14.22 276 ILE C N 1
ATOM 7825 C CA . ILE C 1 276 ? 144.373 141.049 117.007 1.00 14.22 276 ILE C CA 1
ATOM 7826 C C . ILE C 1 276 ? 145.042 141.081 118.371 1.00 14.22 276 ILE C C 1
ATOM 7827 O O . ILE C 1 276 ? 145.513 142.131 118.831 1.00 14.22 276 ILE C O 1
ATOM 7832 N N . VAL C 1 277 ? 145.095 139.933 119.042 1.00 14.29 277 VAL C N 1
ATOM 7833 C CA . VAL C 1 277 ? 145.675 139.905 120.377 1.00 14.29 277 VAL C CA 1
ATOM 7834 C C . VAL C 1 277 ? 147.172 140.188 120.320 1.00 14.29 277 VAL C C 1
ATOM 7835 O O . VAL C 1 277 ? 147.724 140.828 121.218 1.00 14.29 277 VAL C O 1
ATOM 7839 N N . MET C 1 278 ? 147.856 139.728 119.270 1.00 16.26 278 MET C N 1
ATOM 7840 C CA . MET C 1 278 ? 149.268 140.074 119.124 1.00 16.26 278 MET C CA 1
ATOM 7841 C C . MET C 1 278 ? 149.456 141.569 118.901 1.00 16.26 278 MET C C 1
ATOM 7842 O O . MET C 1 278 ? 150.418 142.159 119.406 1.00 16.26 278 MET C O 1
ATOM 7847 N N . LYS C 1 279 ? 148.563 142.198 118.137 1.00 16.26 279 LYS C N 1
ATOM 7848 C CA . LYS C 1 279 ? 148.636 143.649 117.997 1.00 16.26 279 LYS C CA 1
ATOM 7849 C C . LYS C 1 279 ? 148.475 144.331 119.348 1.00 16.26 279 LYS C C 1
ATOM 7850 O O . LYS C 1 279 ? 149.187 145.292 119.659 1.00 16.26 279 LYS C O 1
ATOM 7856 N N . LEU C 1 280 ? 147.546 143.837 120.168 1.00 15.45 280 LEU C N 1
ATOM 7857 C CA . LEU C 1 280 ? 147.386 144.389 121.511 1.00 15.45 280 LEU C CA 1
ATOM 7858 C C . LEU C 1 280 ? 148.637 144.175 122.352 1.00 15.45 280 LEU C C 1
ATOM 7859 O O . LEU C 1 280 ? 149.018 145.043 123.146 1.00 15.45 280 LEU C O 1
ATOM 7864 N N . VAL C 1 281 ? 149.278 143.016 122.210 1.00 16.52 281 VAL C N 1
ATOM 7865 C CA . VAL C 1 281 ? 150.486 142.732 122.980 1.00 16.52 281 VAL C CA 1
ATOM 7866 C C . VAL C 1 281 ? 151.602 143.687 122.586 1.00 16.52 281 VAL C C 1
ATOM 7867 O O . VAL C 1 281 ? 152.356 144.164 123.438 1.00 16.52 281 VAL C O 1
ATOM 7871 N N . ILE C 1 282 ? 151.732 143.979 121.294 1.00 17.92 282 ILE C N 1
ATOM 7872 C CA . ILE C 1 282 ? 152.724 144.963 120.864 1.00 17.92 282 ILE C CA 1
ATOM 7873 C C . ILE C 1 282 ? 152.386 146.343 121.419 1.00 17.92 282 ILE C C 1
ATOM 7874 O O . ILE C 1 282 ? 153.268 147.075 121.894 1.00 17.92 282 ILE C O 1
ATOM 7879 N N . MET C 1 283 ? 151.105 146.720 121.375 1.00 21.12 283 MET C N 1
ATOM 7880 C CA . MET C 1 283 ? 150.684 147.987 121.967 1.00 21.12 283 MET C CA 1
ATOM 7881 C C . MET C 1 283 ? 151.104 148.076 123.425 1.00 21.12 283 MET C C 1
ATOM 7882 O O . MET C 1 283 ? 151.576 149.120 123.885 1.00 21.12 283 MET C O 1
ATOM 7887 N N . ILE C 1 284 ? 150.928 146.987 124.171 1.00 20.17 284 ILE C N 1
ATOM 7888 C CA . ILE C 1 284 ? 151.354 146.959 125.565 1.00 20.17 284 ILE C CA 1
ATOM 7889 C C . ILE C 1 284 ? 152.867 147.071 125.660 1.00 20.17 284 ILE C C 1
ATOM 7890 O O . ILE C 1 284 ? 153.400 147.791 126.512 1.00 20.17 284 ILE C O 1
ATOM 7895 N N . MET C 1 285 ? 153.582 146.363 124.786 1.00 24.64 285 MET C N 1
ATOM 7896 C CA . MET C 1 285 ? 155.038 146.352 124.838 1.00 24.64 285 MET C CA 1
ATOM 7897 C C . MET C 1 285 ? 155.616 147.736 124.607 1.00 24.64 285 MET C C 1
ATOM 7898 O O . MET C 1 285 ? 156.717 148.030 125.079 1.00 24.64 285 MET C O 1
ATOM 7903 N N . TRP C 1 286 ? 154.906 148.595 123.877 1.00 28.27 286 TRP C N 1
ATOM 7904 C CA . TRP C 1 286 ? 155.395 149.961 123.729 1.00 28.27 286 TRP C CA 1
ATOM 7905 C C . TRP C 1 286 ? 155.276 150.746 125.028 1.00 28.27 286 TRP C C 1
ATOM 7906 O O . TRP C 1 286 ? 156.076 151.652 125.278 1.00 28.27 286 TRP C O 1
ATOM 7917 N N . TYR C 1 287 ? 154.296 150.417 125.861 1.00 24.59 287 TYR C N 1
ATOM 7918 C CA . TYR C 1 287 ? 154.203 150.970 127.204 1.00 24.59 287 TYR C CA 1
ATOM 7919 C C . TYR C 1 287 ? 155.172 150.313 128.174 1.00 24.59 287 TYR C C 1
ATOM 7920 O O . TYR C 1 287 ? 155.385 150.843 129.267 1.00 24.59 287 TYR C O 1
ATOM 7929 N N . SER C 1 288 ? 155.774 149.191 127.788 1.00 28.23 288 SER C N 1
ATOM 7930 C CA . SER C 1 288 ? 156.592 148.419 128.719 1.00 28.23 288 SER C CA 1
ATOM 7931 C C . SER C 1 288 ? 157.717 149.203 129.384 1.00 28.23 288 SER C C 1
ATOM 7932 O O . SER C 1 288 ? 157.988 148.931 130.564 1.00 28.23 288 SER C O 1
ATOM 7935 N N . PRO C 1 289 ? 158.437 150.113 128.715 1.00 32.56 289 PRO C N 1
ATOM 7936 C CA . PRO C 1 289 ? 159.533 150.809 129.413 1.00 32.56 289 PRO C CA 1
ATOM 7937 C C . PRO C 1 289 ? 159.114 151.497 130.701 1.00 32.56 289 PRO C C 1
ATOM 7938 O O . PRO C 1 289 ? 159.776 151.326 131.730 1.00 32.56 289 PRO C O 1
ATOM 7942 N N . LEU C 1 290 ? 158.024 152.263 130.676 1.00 31.15 290 LEU C N 1
ATOM 7943 C CA . LEU C 1 290 ? 157.589 152.960 131.881 1.00 31.15 290 LEU C CA 1
ATOM 7944 C C . LEU C 1 290 ? 157.180 151.981 132.972 1.00 31.15 290 LEU C C 1
ATOM 7945 O O . LEU C 1 290 ? 157.534 152.160 134.145 1.00 31.15 290 LEU C O 1
ATOM 7950 N N . GLY C 1 291 ? 156.436 150.939 132.609 1.00 31.42 291 GLY C N 1
ATOM 7951 C CA . GLY C 1 291 ? 156.011 149.971 133.603 1.00 31.42 291 GLY C CA 1
ATOM 7952 C C . GLY C 1 291 ? 157.176 149.240 134.236 1.00 31.42 291 GLY C C 1
ATOM 7953 O O . GLY C 1 291 ? 157.214 149.051 135.452 1.00 31.42 291 GLY C O 1
ATOM 7954 N N . ILE C 1 292 ? 158.147 148.831 133.423 1.00 33.67 292 ILE C N 1
ATOM 7955 C CA . ILE C 1 292 ? 159.317 148.142 133.950 1.00 33.67 292 ILE C CA 1
ATOM 7956 C C . ILE C 1 292 ? 160.143 149.082 134.815 1.00 33.67 292 ILE C C 1
ATOM 7957 O O . ILE C 1 292 ? 160.678 148.678 135.853 1.00 33.67 292 ILE C O 1
ATOM 7962 N N . ALA C 1 293 ? 160.259 150.349 134.412 1.00 35.58 293 ALA C N 1
ATOM 7963 C CA . ALA C 1 293 ? 160.995 151.313 135.221 1.00 35.58 293 ALA C CA 1
ATOM 7964 C C . ALA C 1 293 ? 160.358 151.471 136.592 1.00 35.58 293 ALA C C 1
ATOM 7965 O O . ALA C 1 293 ? 161.045 151.433 137.620 1.00 35.58 293 ALA C O 1
ATOM 7967 N N . CYS C 1 294 ? 159.035 151.629 136.627 1.00 34.23 294 CYS C N 1
ATOM 7968 C CA . CYS C 1 294 ? 158.349 151.758 137.907 1.00 34.23 294 CYS C CA 1
ATOM 7969 C C . CYS C 1 294 ? 158.460 150.479 138.729 1.00 34.23 294 CYS C C 1
ATOM 7970 O O . CYS C 1 294 ? 158.626 150.538 139.952 1.00 34.23 294 CYS C O 1
ATOM 7973 N N . LEU C 1 295 ? 158.370 149.317 138.082 1.00 32.69 295 LEU C N 1
ATOM 7974 C CA . LEU C 1 295 ? 158.491 148.060 138.811 1.00 32.69 295 LEU C CA 1
ATOM 7975 C C . LEU C 1 295 ? 159.866 147.914 139.445 1.00 32.69 295 LEU C C 1
ATOM 7976 O O . LEU C 1 295 ? 159.982 147.509 140.607 1.00 32.69 295 LEU C O 1
ATOM 7981 N N . ILE C 1 296 ? 160.923 148.231 138.697 1.00 37.10 296 ILE C N 1
ATOM 7982 C CA . ILE C 1 296 ? 162.268 148.118 139.248 1.00 37.10 296 ILE C CA 1
ATOM 7983 C C . ILE C 1 296 ? 162.472 149.136 140.359 1.00 37.10 296 ILE C C 1
ATOM 7984 O O . ILE C 1 296 ? 163.116 148.843 141.371 1.00 37.10 296 ILE C O 1
ATOM 7989 N N . CYS C 1 297 ? 161.924 150.343 140.202 1.00 41.92 297 CYS C N 1
ATOM 7990 C CA . CYS C 1 297 ? 162.026 151.329 141.271 1.00 41.92 297 CYS C CA 1
ATOM 7991 C C . CYS C 1 297 ? 161.352 150.826 142.540 1.00 41.92 297 CYS C C 1
ATOM 7992 O O . CYS C 1 297 ? 161.909 150.931 143.639 1.00 41.92 297 CYS C O 1
ATOM 7995 N N . GLY C 1 298 ? 160.155 150.255 142.403 1.00 40.66 298 GLY C N 1
ATOM 7996 C CA . GLY C 1 298 ? 159.458 149.735 143.567 1.00 40.66 298 GLY C CA 1
ATOM 7997 C C . GLY C 1 298 ? 160.192 148.582 144.222 1.00 40.66 298 GLY C C 1
ATOM 7998 O O . GLY C 1 298 ? 160.263 148.496 145.450 1.00 40.66 298 GLY C O 1
ATOM 7999 N N . LYS C 1 299 ? 160.752 147.682 143.413 1.00 40.56 299 LYS C N 1
ATOM 8000 C CA . LYS C 1 299 ? 161.483 146.552 143.975 1.00 40.56 299 LYS C CA 1
ATOM 8001 C C . LYS C 1 299 ? 162.772 146.996 144.648 1.00 40.56 299 LYS C C 1
ATOM 8002 O O . LYS C 1 299 ? 163.169 146.413 145.661 1.00 40.56 299 LYS C O 1
ATOM 8008 N N . ILE C 1 300 ? 163.445 148.010 144.106 1.00 43.13 300 ILE C N 1
ATOM 8009 C CA . ILE C 1 300 ? 164.657 148.509 144.742 1.00 43.13 300 ILE C CA 1
ATOM 8010 C C . ILE C 1 300 ? 164.328 149.195 146.058 1.00 43.13 300 ILE C C 1
ATOM 8011 O O . ILE C 1 300 ? 165.019 149.000 147.063 1.00 43.13 300 ILE C O 1
ATOM 8016 N N . ILE C 1 301 ? 163.268 150.003 146.083 1.00 44.51 301 ILE C N 1
ATOM 8017 C CA . ILE C 1 301 ? 162.965 150.734 147.307 1.00 44.51 301 ILE C CA 1
ATOM 8018 C C . ILE C 1 301 ? 162.355 149.818 148.361 1.00 44.51 301 ILE C C 1
ATOM 8019 O O . ILE C 1 301 ? 162.443 150.102 149.561 1.00 44.51 301 ILE C O 1
ATOM 8024 N N . ALA C 1 302 ? 161.753 148.703 147.952 1.00 44.58 302 ALA C N 1
ATOM 8025 C CA . ALA C 1 302 ? 161.063 147.862 148.924 1.00 44.58 302 ALA C CA 1
ATOM 8026 C C . ALA C 1 302 ? 162.011 146.909 149.644 1.00 44.58 302 ALA C C 1
ATOM 8027 O O . ALA C 1 302 ? 161.908 146.740 150.863 1.00 44.58 302 ALA C O 1
ATOM 8029 N N . ILE C 1 303 ? 162.933 146.279 148.916 1.00 46.47 303 ILE C N 1
ATOM 8030 C CA . ILE C 1 303 ? 163.741 145.209 149.489 1.00 46.47 303 ILE C CA 1
ATOM 8031 C C . ILE C 1 303 ? 164.634 145.744 150.601 1.00 46.47 303 ILE C C 1
ATOM 8032 O O . ILE C 1 303 ? 165.041 146.913 150.604 1.00 46.47 303 ILE C O 1
ATOM 8037 N N . LYS C 1 304 ? 164.946 144.868 151.558 1.00 50.96 304 LYS C N 1
ATOM 8038 C CA . LYS C 1 304 ? 165.656 145.276 152.766 1.00 50.96 304 LYS C CA 1
ATOM 8039 C C . LYS C 1 304 ? 167.156 145.398 152.525 1.00 50.96 304 LYS C C 1
ATOM 8040 O O . LYS C 1 304 ? 167.733 146.479 152.678 1.00 50.96 304 LYS C O 1
ATOM 8046 N N . ASP C 1 305 ? 167.806 144.299 152.154 1.00 48.28 305 ASP C N 1
ATOM 8047 C CA . ASP C 1 305 ? 169.248 144.274 151.949 1.00 48.28 305 ASP C CA 1
ATOM 8048 C C . ASP C 1 305 ? 169.552 144.086 150.469 1.00 48.28 305 ASP C C 1
ATOM 8049 O O . ASP C 1 305 ? 169.141 143.087 149.869 1.00 48.28 305 ASP C O 1
ATOM 8054 N N . LEU C 1 306 ? 170.279 145.042 149.888 1.00 45.19 306 LEU C N 1
ATOM 8055 C CA . LEU C 1 306 ? 170.655 144.935 148.484 1.00 45.19 306 LEU C CA 1
ATOM 8056 C C . LEU C 1 306 ? 171.661 143.817 148.251 1.00 45.19 306 LEU C C 1
ATOM 8057 O O . LEU C 1 306 ? 171.657 143.200 147.182 1.00 45.19 306 LEU C O 1
ATOM 8062 N N . GLU C 1 307 ? 172.536 143.552 149.222 1.00 44.98 307 GLU C N 1
ATOM 8063 C CA . GLU C 1 307 ? 173.528 142.497 149.040 1.00 44.98 307 GLU C CA 1
ATOM 8064 C C . GLU C 1 307 ? 172.861 141.136 148.905 1.00 44.98 307 GLU C C 1
ATOM 8065 O O . GLU C 1 307 ? 173.292 140.303 148.099 1.00 44.98 307 GLU C O 1
ATOM 8071 N N . VAL C 1 308 ? 171.810 140.890 149.687 1.00 41.65 308 VAL C N 1
ATOM 8072 C CA . VAL C 1 308 ? 171.119 139.606 149.622 1.00 41.65 308 VAL C CA 1
ATOM 8073 C C . VAL C 1 308 ? 170.515 139.398 148.241 1.00 41.65 308 VAL C C 1
ATOM 8074 O O . VAL C 1 308 ? 170.649 138.325 147.639 1.00 41.65 308 VAL C O 1
ATOM 8078 N N . VAL C 1 309 ? 169.848 140.425 147.711 1.00 39.03 309 VAL C N 1
ATOM 8079 C CA . VAL C 1 309 ? 169.222 140.291 146.401 1.00 39.03 309 VAL C CA 1
ATOM 8080 C C . VAL C 1 309 ? 170.272 140.187 145.307 1.00 39.03 309 VAL C C 1
ATOM 8081 O O . VAL C 1 309 ? 170.081 139.462 144.326 1.00 39.03 309 VAL C O 1
ATOM 8085 N N . ALA C 1 310 ? 171.390 140.900 145.444 1.00 36.18 310 ALA C N 1
ATOM 8086 C CA . ALA C 1 310 ? 172.465 140.768 144.468 1.00 36.18 310 ALA C CA 1
ATOM 8087 C C . ALA C 1 310 ? 173.025 139.352 144.454 1.00 36.18 310 ALA C C 1
ATOM 8088 O O . ALA C 1 310 ? 173.269 138.783 143.385 1.00 36.18 310 ALA C O 1
ATOM 8090 N N . ARG C 1 311 ? 173.229 138.764 145.634 1.00 35.85 311 ARG C N 1
ATOM 8091 C CA . ARG C 1 311 ? 173.695 137.384 145.697 1.00 35.85 311 ARG C CA 1
ATOM 8092 C C . ARG C 1 311 ? 172.681 136.434 145.082 1.00 35.85 311 ARG C C 1
ATOM 8093 O O . ARG C 1 311 ? 173.051 135.503 144.358 1.00 35.85 311 ARG C O 1
ATOM 8101 N N . GLN C 1 312 ? 171.394 136.649 145.363 1.00 33.45 312 GLN C N 1
ATOM 8102 C CA . GLN C 1 312 ? 170.363 135.781 144.806 1.00 33.45 312 GLN C CA 1
ATOM 8103 C C . GLN C 1 312 ? 170.325 135.872 143.287 1.00 33.45 312 GLN C C 1
ATOM 8104 O O . GLN C 1 312 ? 170.206 134.853 142.602 1.00 33.45 312 GLN C O 1
ATOM 8110 N N . LEU C 1 313 ? 170.426 137.085 142.742 1.00 30.09 313 LEU C N 1
ATOM 8111 C CA . LEU C 1 313 ? 170.437 137.247 141.292 1.00 30.09 313 LEU C CA 1
ATOM 8112 C C . LEU C 1 313 ? 171.667 136.601 140.674 1.00 30.09 313 LEU C C 1
ATOM 8113 O O . LEU C 1 313 ? 171.573 135.950 139.627 1.00 30.09 313 LEU C O 1
ATOM 8118 N N . GLY C 1 314 ? 172.830 136.775 141.297 1.00 28.61 314 GLY C N 1
ATOM 8119 C CA . GLY C 1 314 ? 174.026 136.136 140.779 1.00 28.61 314 GLY C CA 1
ATOM 8120 C C . GLY C 1 314 ? 173.914 134.626 140.769 1.00 28.61 314 GLY C C 1
ATOM 8121 O O . GLY C 1 314 ? 174.282 133.972 139.791 1.00 28.61 314 GLY C O 1
ATOM 8122 N N . MET C 1 315 ? 173.388 134.050 141.849 1.00 28.07 315 MET C N 1
ATOM 8123 C CA . MET C 1 315 ? 173.250 132.601 141.898 1.00 28.07 315 MET C CA 1
ATOM 8124 C C . MET C 1 315 ? 172.186 132.105 140.930 1.00 28.07 315 MET C C 1
ATOM 8125 O O . MET C 1 315 ? 172.313 131.006 140.387 1.00 28.07 315 MET C O 1
ATOM 8130 N N . TYR C 1 316 ? 171.138 132.893 140.694 1.00 25.42 316 TYR C N 1
ATOM 8131 C CA . TYR C 1 316 ? 170.151 132.525 139.685 1.00 25.42 316 TYR C CA 1
ATOM 8132 C C . TYR C 1 316 ? 170.768 132.508 138.294 1.00 25.42 316 TYR C C 1
ATOM 8133 O O . TYR C 1 316 ? 170.517 131.595 137.497 1.00 25.42 316 TYR C O 1
ATOM 8142 N N . MET C 1 317 ? 171.577 133.521 137.980 1.00 27.86 317 MET C N 1
ATOM 8143 C CA . MET C 1 317 ? 172.262 133.532 136.693 1.00 27.86 317 MET C CA 1
ATOM 8144 C C . MET C 1 317 ? 173.216 132.356 136.577 1.00 27.86 317 MET C C 1
ATOM 8145 O O . MET C 1 317 ? 173.342 131.753 135.506 1.00 27.86 317 MET C O 1
ATOM 8150 N N . VAL C 1 318 ? 173.902 132.016 137.668 1.00 24.66 318 VAL C N 1
ATOM 8151 C CA . VAL C 1 318 ? 174.779 130.852 137.650 1.00 24.66 318 VAL C CA 1
ATOM 8152 C C . VAL C 1 318 ? 173.973 129.587 137.398 1.00 24.66 318 VAL C C 1
ATOM 8153 O O . VAL C 1 318 ? 174.403 128.701 136.657 1.00 24.66 318 VAL C O 1
ATOM 8157 N N . THR C 1 319 ? 172.789 129.484 138.001 1.00 22.53 319 THR C N 1
ATOM 8158 C CA . THR C 1 319 ? 171.946 128.317 137.769 1.00 22.53 319 THR C CA 1
ATOM 8159 C C . THR C 1 319 ? 171.535 128.211 136.307 1.00 22.53 319 THR C C 1
ATOM 8160 O O . THR C 1 319 ? 171.594 127.127 135.717 1.00 22.53 319 THR C O 1
ATOM 8164 N N . VAL C 1 320 ? 171.125 129.327 135.702 1.00 23.01 320 VAL C N 1
ATOM 8165 C CA . VAL C 1 320 ? 170.742 129.299 134.291 1.00 23.01 320 VAL C CA 1
ATOM 8166 C C . VAL C 1 320 ? 171.931 128.919 133.421 1.00 23.01 320 VAL C C 1
ATOM 8167 O O . VAL C 1 320 ? 171.803 128.125 132.482 1.00 23.01 320 VAL C O 1
ATOM 8171 N N . ILE C 1 321 ? 173.104 129.484 133.708 1.00 21.85 321 ILE C N 1
ATOM 8172 C CA . ILE C 1 321 ? 174.280 129.194 132.896 1.00 21.85 321 ILE C CA 1
ATOM 8173 C C . ILE C 1 321 ? 174.679 127.731 133.023 1.00 21.85 321 ILE C C 1
ATOM 8174 O O . ILE C 1 321 ? 175.027 127.087 132.031 1.00 21.85 321 ILE C O 1
ATOM 8179 N N . ILE C 1 322 ? 174.647 127.182 134.239 1.00 23.17 322 ILE C N 1
ATOM 8180 C CA . ILE C 1 322 ? 174.975 125.770 134.418 1.00 23.17 322 ILE C CA 1
ATOM 8181 C C . ILE C 1 322 ? 173.955 124.892 133.713 1.00 23.17 322 ILE C C 1
ATOM 8182 O O . ILE C 1 322 ? 174.308 123.877 133.105 1.00 23.17 322 ILE C O 1
ATOM 8187 N N . GLY C 1 323 ? 172.676 125.261 133.781 1.00 22.86 323 GLY C N 1
ATOM 8188 C CA . GLY C 1 323 ? 171.668 124.497 133.066 1.00 22.86 323 GLY C CA 1
ATOM 8189 C C . GLY C 1 323 ? 171.905 124.488 131.572 1.00 22.86 323 GLY C C 1
ATOM 8190 O O . GLY C 1 323 ? 171.837 123.442 130.926 1.00 22.86 323 GLY C O 1
ATOM 8191 N N . LEU C 1 324 ? 172.200 125.656 131.006 1.00 22.90 324 LEU C N 1
ATOM 8192 C CA . LEU C 1 324 ? 172.459 125.733 129.575 1.00 22.90 324 LEU C CA 1
ATOM 8193 C C . LEU C 1 324 ? 173.703 124.946 129.200 1.00 22.90 324 LEU C C 1
ATOM 8194 O O . LEU C 1 324 ? 173.705 124.221 128.201 1.00 22.90 324 LEU C O 1
ATOM 8199 N N . ILE C 1 325 ? 174.769 125.063 129.991 1.00 22.92 325 ILE C N 1
ATOM 8200 C CA . ILE C 1 325 ? 175.993 124.333 129.679 1.00 22.92 325 ILE C CA 1
ATOM 8201 C C . ILE C 1 325 ? 175.733 122.839 129.711 1.00 22.92 325 ILE C C 1
ATOM 8202 O O . ILE C 1 325 ? 176.034 122.123 128.752 1.00 22.92 325 ILE C O 1
ATOM 8207 N N . ILE C 1 326 ? 175.129 122.350 130.795 1.00 23.91 326 ILE C N 1
ATOM 8208 C CA . ILE C 1 326 ? 174.871 120.919 130.911 1.00 23.91 326 ILE C CA 1
ATOM 8209 C C . ILE C 1 326 ? 173.996 120.447 129.762 1.00 23.91 326 ILE C C 1
ATOM 8210 O O . ILE C 1 326 ? 174.356 119.515 129.039 1.00 23.91 326 ILE C O 1
ATOM 8215 N N . HIS C 1 327 ? 172.873 121.127 129.528 1.00 25.42 327 HIS C N 1
ATOM 8216 C CA . HIS C 1 327 ? 171.959 120.704 128.479 1.00 25.42 327 HIS C CA 1
ATOM 8217 C C . HIS C 1 327 ? 172.654 120.706 127.128 1.00 25.42 327 HIS C C 1
ATOM 8218 O O . HIS C 1 327 ? 172.947 119.637 126.591 1.00 25.42 327 HIS C O 1
ATOM 8225 N N . GLY C 1 328 ? 173.017 121.881 126.632 1.00 26.02 328 GLY C N 1
ATOM 8226 C CA . GLY C 1 328 ? 173.541 122.007 125.295 1.00 26.02 328 GLY C CA 1
ATOM 8227 C C . GLY C 1 328 ? 174.961 121.549 125.085 1.00 26.02 328 GLY C C 1
ATOM 8228 O O . GLY C 1 328 ? 175.469 121.681 123.971 1.00 26.02 328 GLY C O 1
ATOM 8229 N N . GLY C 1 329 ? 175.632 121.015 126.102 1.00 27.27 329 GLY C N 1
ATOM 8230 C CA . GLY C 1 329 ? 176.951 120.475 125.874 1.00 27.27 329 GLY C CA 1
ATOM 8231 C C . GLY C 1 329 ? 177.083 119.037 126.322 1.00 27.27 329 GLY C C 1
ATOM 8232 O O . GLY C 1 329 ? 178.133 118.423 126.117 1.00 27.27 329 GLY C O 1
ATOM 8233 N N . ILE C 1 330 ? 176.039 118.482 126.938 1.00 27.52 330 ILE C N 1
ATOM 8234 C CA . ILE C 1 330 ? 176.072 117.086 127.343 1.00 27.52 330 ILE C CA 1
ATOM 8235 C C . ILE C 1 330 ? 174.843 116.367 126.810 1.00 27.52 330 ILE C C 1
ATOM 8236 O O . ILE C 1 330 ? 174.964 115.374 126.087 1.00 27.52 330 ILE C O 1
ATOM 8241 N N . PHE C 1 331 ? 173.651 116.867 127.146 1.00 29.93 331 PHE C N 1
ATOM 8242 C CA . PHE C 1 331 ? 172.438 116.122 126.836 1.00 29.93 331 PHE C CA 1
ATOM 8243 C C . PHE C 1 331 ? 172.209 116.044 125.335 1.00 29.93 331 PHE C C 1
ATOM 8244 O O . PHE C 1 331 ? 171.978 114.960 124.789 1.00 29.93 331 PHE C O 1
ATOM 8252 N N . LEU C 1 332 ? 172.265 117.182 124.649 1.00 29.04 332 LEU C N 1
ATOM 8253 C CA . LEU C 1 332 ? 172.117 117.161 123.196 1.00 29.04 332 LEU C CA 1
ATOM 8254 C C . LEU C 1 332 ? 173.226 116.377 122.510 1.00 29.04 332 LEU C C 1
ATOM 8255 O O . LEU C 1 332 ? 172.910 115.537 121.650 1.00 29.04 332 LEU C O 1
ATOM 8260 N N . PRO C 1 333 ? 174.514 116.586 122.812 1.00 31.71 333 PRO C N 1
ATOM 8261 C CA . PRO C 1 333 ? 175.532 115.725 122.193 1.00 31.71 333 PRO C CA 1
ATOM 8262 C C . PRO C 1 333 ? 175.340 114.259 122.516 1.00 31.71 333 PRO C C 1
ATOM 8263 O O . PRO C 1 333 ? 175.543 113.408 121.644 1.00 31.71 333 PRO C O 1
ATOM 8267 N N . LEU C 1 334 ? 174.941 113.938 123.747 1.00 33.76 334 LEU C N 1
ATOM 8268 C CA . LEU C 1 334 ? 174.699 112.544 124.097 1.00 33.76 334 LEU C CA 1
ATOM 8269 C C . LEU C 1 334 ? 173.545 111.971 123.290 1.00 33.76 334 LEU C C 1
ATOM 8270 O O . LEU C 1 334 ? 173.617 110.832 122.817 1.00 33.76 334 LEU C O 1
ATOM 8275 N N . ILE C 1 335 ? 172.473 112.745 123.119 1.00 33.77 335 ILE C N 1
ATOM 8276 C CA . ILE C 1 335 ? 171.344 112.281 122.319 1.00 33.77 335 ILE C CA 1
ATOM 8277 C C . ILE C 1 335 ? 171.789 112.021 120.888 1.00 33.77 335 ILE C C 1
ATOM 8278 O O . ILE C 1 335 ? 171.483 110.976 120.299 1.00 33.77 335 ILE C O 1
ATOM 8283 N N . TYR C 1 336 ? 172.535 112.964 120.314 1.00 37.81 336 TYR C N 1
ATOM 8284 C CA . TYR C 1 336 ? 172.958 112.821 118.928 1.00 37.81 336 TYR C CA 1
ATOM 8285 C C . TYR C 1 336 ? 173.932 111.668 118.752 1.00 37.81 336 TYR C C 1
ATOM 8286 O O . TYR C 1 336 ? 173.972 111.053 117.683 1.00 37.81 336 TYR C O 1
ATOM 8295 N N . PHE C 1 337 ? 174.730 111.360 119.773 1.00 39.57 337 PHE C N 1
ATOM 8296 C CA . PHE C 1 337 ? 175.608 110.201 119.669 1.00 39.57 337 PHE C CA 1
ATOM 8297 C C . PHE C 1 337 ? 174.827 108.905 119.811 1.00 39.57 337 PHE C C 1
ATOM 8298 O O . PHE C 1 337 ? 175.121 107.920 119.125 1.00 39.57 337 PHE C O 1
ATOM 8306 N N . VAL C 1 338 ? 173.835 108.880 120.701 1.00 37.21 338 VAL C N 1
ATOM 8307 C CA . VAL C 1 338 ? 173.049 107.666 120.899 1.00 37.21 338 VAL C CA 1
ATOM 8308 C C . VAL C 1 338 ? 172.264 107.320 119.643 1.00 37.21 338 VAL C C 1
ATOM 8309 O O . VAL C 1 338 ? 172.241 106.162 119.210 1.00 37.21 338 VAL C O 1
ATOM 8313 N N . VAL C 1 339 ? 171.620 108.309 119.025 1.00 36.49 339 VAL C N 1
ATOM 8314 C CA . VAL C 1 339 ? 170.738 107.991 117.908 1.00 36.49 339 VAL C CA 1
ATOM 8315 C C . VAL C 1 339 ? 171.454 107.922 116.562 1.00 36.49 339 VAL C C 1
ATOM 8316 O O . VAL C 1 339 ? 170.898 107.359 115.609 1.00 36.49 339 VAL C O 1
ATOM 8320 N N . THR C 1 340 ? 172.666 108.465 116.448 1.00 39.42 340 THR C N 1
ATOM 8321 C CA . THR C 1 340 ? 173.366 108.477 115.172 1.00 39.42 340 THR C CA 1
ATOM 8322 C C . THR C 1 340 ? 174.695 107.740 115.176 1.00 39.42 340 THR C C 1
ATOM 8323 O O . THR C 1 340 ? 175.241 107.498 114.094 1.00 39.42 340 THR C O 1
ATOM 8327 N N . ARG C 1 341 ? 175.235 107.387 116.342 1.00 41.99 341 ARG C N 1
ATOM 8328 C CA . ARG C 1 341 ? 176.529 106.710 116.439 1.00 41.99 341 ARG C CA 1
ATOM 8329 C C . ARG C 1 341 ? 177.635 107.509 115.757 1.00 41.99 341 ARG C C 1
ATOM 8330 O O . ARG C 1 341 ? 178.547 106.939 115.156 1.00 41.99 341 ARG C O 1
ATOM 8338 N N . LYS C 1 342 ? 177.561 108.833 115.837 1.00 42.22 342 LYS C N 1
ATOM 8339 C CA . LYS C 1 342 ? 178.536 109.710 115.210 1.00 42.22 342 LYS C CA 1
ATOM 8340 C C . LYS C 1 342 ? 179.036 110.716 116.235 1.00 42.22 342 LYS C C 1
ATOM 8341 O O . LYS C 1 342 ? 178.353 111.013 117.218 1.00 42.22 342 LYS C O 1
ATOM 8347 N N . ASN C 1 343 ? 180.233 111.233 116.002 1.00 45.72 343 ASN C N 1
ATOM 8348 C CA . ASN C 1 343 ? 180.837 112.162 116.948 1.00 45.72 343 ASN C CA 1
ATOM 8349 C C . ASN C 1 343 ? 180.062 113.470 116.960 1.00 45.72 343 ASN C C 1
ATOM 8350 O O . ASN C 1 343 ? 179.995 114.147 115.927 1.00 45.72 343 ASN C O 1
ATOM 8355 N N . PRO C 1 344 ? 179.478 113.873 118.090 1.00 42.90 344 PRO C N 1
ATOM 8356 C CA . PRO C 1 344 ? 178.803 115.174 118.132 1.00 42.90 344 PRO C CA 1
ATOM 8357 C C . PRO C 1 344 ? 179.762 116.344 118.139 1.00 42.90 344 PRO C C 1
ATOM 8358 O O . PRO C 1 344 ? 179.349 117.462 117.817 1.00 42.90 344 PRO C O 1
ATOM 8362 N N . PHE C 1 345 ? 181.028 116.131 118.496 1.00 46.01 345 PHE C N 1
ATOM 8363 C CA . PHE C 1 345 ? 181.988 117.226 118.460 1.00 46.01 345 PHE C CA 1
ATOM 8364 C C . PHE C 1 345 ? 182.446 117.532 117.041 1.00 46.01 345 PHE C C 1
ATOM 8365 O O . PHE C 1 345 ? 182.854 118.661 116.755 1.00 46.01 345 PHE C O 1
ATOM 8373 N N . SER C 1 346 ? 182.390 116.548 116.144 1.00 45.11 346 SER C N 1
ATOM 8374 C CA . SER C 1 346 ? 182.527 116.853 114.728 1.00 45.11 346 SER C CA 1
ATOM 8375 C C . SER C 1 346 ? 181.308 117.591 114.201 1.00 45.11 346 SER C C 1
ATOM 8376 O O . SER C 1 346 ? 181.415 118.315 113.208 1.00 45.11 346 SER C O 1
ATOM 8379 N N . PHE C 1 347 ? 180.153 117.415 114.844 1.00 44.90 347 PHE C N 1
ATOM 8380 C CA . PHE C 1 347 ? 178.970 118.191 114.504 1.00 44.90 347 PHE C CA 1
ATOM 8381 C C . PHE C 1 347 ? 179.057 119.617 115.031 1.00 44.90 347 PHE C C 1
ATOM 8382 O O . PHE C 1 347 ? 178.536 120.539 114.397 1.00 44.90 347 PHE C O 1
ATOM 8390 N N . PHE C 1 348 ? 179.703 119.815 116.182 1.00 45.11 348 PHE C N 1
ATOM 8391 C CA . PHE C 1 348 ? 179.783 121.148 116.772 1.00 45.11 348 PHE C CA 1
ATOM 8392 C C . PHE C 1 348 ? 180.542 122.109 115.869 1.00 45.11 348 PHE C C 1
ATOM 8393 O O . PHE C 1 348 ? 180.125 123.256 115.676 1.00 45.11 348 PHE C O 1
ATOM 8401 N N . ALA C 1 349 ? 181.663 121.659 115.305 1.00 47.95 349 ALA C N 1
ATOM 8402 C CA . ALA C 1 349 ? 182.464 122.540 114.464 1.00 47.95 349 ALA C CA 1
ATOM 8403 C C . ALA C 1 349 ? 181.675 123.032 113.261 1.00 47.95 349 ALA C C 1
ATOM 8404 O O . ALA C 1 349 ? 181.863 124.170 112.818 1.00 47.95 349 ALA C O 1
ATOM 8406 N N . GLY C 1 350 ? 180.787 122.197 112.724 1.00 48.63 350 GLY C N 1
ATOM 8407 C CA . GLY C 1 350 ? 179.973 122.621 111.601 1.00 48.63 350 GLY C CA 1
ATOM 8408 C C . GLY C 1 350 ? 179.024 123.750 111.942 1.00 48.63 350 GLY C C 1
ATOM 8409 O O . GLY C 1 350 ? 178.733 124.596 111.093 1.00 48.63 350 GLY C O 1
ATOM 8410 N N . ILE C 1 351 ? 178.531 123.786 113.179 1.00 45.05 351 ILE C N 1
ATOM 8411 C CA . ILE C 1 351 ? 177.559 124.787 113.596 1.00 45.05 351 ILE C CA 1
ATOM 8412 C C . ILE C 1 351 ? 178.186 125.864 114.470 1.00 45.05 351 ILE C C 1
ATOM 8413 O O . ILE C 1 351 ? 177.463 126.613 115.131 1.00 45.05 351 ILE C O 1
ATOM 8418 N N . PHE C 1 352 ? 179.515 125.958 114.495 1.00 43.98 352 PHE C N 1
ATOM 8419 C CA . PHE C 1 352 ? 180.158 126.952 115.346 1.00 43.98 352 PHE C CA 1
ATOM 8420 C C . PHE C 1 352 ? 179.800 128.364 114.914 1.00 43.98 352 PHE C C 1
ATOM 8421 O O . PHE C 1 352 ? 179.566 129.237 115.756 1.00 43.98 352 PHE C O 1
ATOM 8429 N N . GLN C 1 353 ? 179.768 128.614 113.605 1.00 45.73 353 GLN C N 1
ATOM 8430 C CA . GLN C 1 353 ? 179.433 129.949 113.123 1.00 45.73 353 GLN C CA 1
ATOM 8431 C C . GLN C 1 353 ? 178.002 130.322 113.483 1.00 45.73 353 GLN C C 1
ATOM 8432 O O . GLN C 1 353 ? 177.730 131.460 113.882 1.00 45.73 353 GLN C O 1
ATOM 8438 N N . ALA C 1 354 ? 177.074 129.371 113.359 1.00 43.71 354 ALA C N 1
ATOM 8439 C CA . ALA C 1 354 ? 175.701 129.620 113.782 1.00 43.71 354 ALA C CA 1
ATOM 8440 C C . ALA C 1 354 ? 175.627 129.888 115.277 1.00 43.71 354 ALA C C 1
ATOM 8441 O O . ALA C 1 354 ? 174.881 130.767 115.722 1.00 43.71 354 ALA C O 1
ATOM 8443 N N . TRP C 1 355 ? 176.391 129.136 116.070 1.00 39.72 355 TRP C N 1
ATOM 8444 C CA . TRP C 1 355 ? 176.395 129.348 117.512 1.00 39.72 355 TRP C CA 1
ATOM 8445 C C . TRP C 1 355 ? 176.905 130.739 117.866 1.00 39.72 355 TRP C C 1
ATOM 8446 O O . TRP C 1 355 ? 176.314 131.431 118.702 1.00 39.72 355 TRP C O 1
ATOM 8457 N N . ILE C 1 356 ? 177.996 131.170 117.235 1.00 40.80 356 ILE C N 1
ATOM 8458 C CA . ILE C 1 356 ? 178.522 132.503 117.507 1.00 40.80 356 ILE C CA 1
ATOM 8459 C C . ILE C 1 356 ? 177.532 133.569 117.067 1.00 40.80 356 ILE C C 1
ATOM 8460 O O . ILE C 1 356 ? 177.310 134.556 117.776 1.00 40.80 356 ILE C O 1
ATOM 8465 N N . THR C 1 357 ? 176.918 133.392 115.896 1.00 40.46 357 THR C N 1
ATOM 8466 C CA . THR C 1 357 ? 175.945 134.371 115.431 1.00 40.46 357 THR C CA 1
ATOM 8467 C C . THR C 1 357 ? 174.777 134.480 116.400 1.00 40.46 357 THR C C 1
ATOM 8468 O O . THR C 1 357 ? 174.298 135.583 116.683 1.00 40.46 357 THR C O 1
ATOM 8472 N N . ALA C 1 358 ? 174.309 133.345 116.923 1.00 38.61 358 ALA C N 1
ATOM 8473 C CA . ALA C 1 358 ? 173.252 133.374 117.927 1.00 38.61 358 ALA C CA 1
ATOM 8474 C C . ALA C 1 358 ? 173.713 134.089 119.190 1.00 38.61 358 ALA C C 1
ATOM 8475 O O . ALA C 1 358 ? 172.969 134.893 119.762 1.00 38.61 358 ALA C O 1
ATOM 8477 N N . LEU C 1 359 ? 174.941 133.815 119.636 1.00 38.32 359 LEU C N 1
ATOM 8478 C CA . LEU C 1 359 ? 175.481 134.522 120.792 1.00 38.32 359 LEU C CA 1
ATOM 8479 C C . LEU C 1 359 ? 175.620 136.015 120.542 1.00 38.32 359 LEU C C 1
ATOM 8480 O O . LEU C 1 359 ? 175.685 136.788 121.501 1.00 38.32 359 LEU C O 1
ATOM 8485 N N . GLY C 1 360 ? 175.695 136.434 119.286 1.00 39.06 360 GLY C N 1
ATOM 8486 C CA . GLY C 1 360 ? 175.771 137.846 118.982 1.00 39.06 360 GLY C CA 1
ATOM 8487 C C . GLY C 1 360 ? 174.421 138.448 118.665 1.00 39.06 360 GLY C C 1
ATOM 8488 O O . GLY C 1 360 ? 174.037 139.472 119.238 1.00 39.06 360 GLY C O 1
ATOM 8489 N N . THR C 1 361 ? 173.685 137.809 117.753 1.00 41.11 361 THR C N 1
ATOM 8490 C CA . THR C 1 361 ? 172.415 138.363 117.298 1.00 41.11 361 THR C CA 1
ATOM 8491 C C . THR C 1 361 ? 171.354 138.320 118.388 1.00 41.11 361 THR C C 1
ATOM 8492 O O . THR C 1 361 ? 170.447 139.160 118.397 1.00 41.11 361 THR C O 1
ATOM 8496 N N . ALA C 1 362 ? 171.448 137.358 119.304 1.00 37.76 362 ALA C N 1
ATOM 8497 C CA . ALA C 1 362 ? 170.462 137.171 120.366 1.00 37.76 362 ALA C CA 1
ATOM 8498 C C . ALA C 1 362 ? 169.070 136.924 119.803 1.00 37.76 362 ALA C C 1
ATOM 8499 O O . ALA C 1 362 ? 168.064 137.252 120.434 1.00 37.76 362 ALA C O 1
ATOM 8501 N N . SER C 1 363 ? 169.003 136.342 118.610 1.00 39.60 363 SER C N 1
ATOM 8502 C CA . SER C 1 363 ? 167.729 136.064 117.960 1.00 39.60 363 SER C CA 1
ATOM 8503 C C . SER C 1 363 ? 167.879 134.790 117.147 1.00 39.60 363 SER C C 1
ATOM 8504 O O . SER C 1 363 ? 168.727 134.720 116.254 1.00 39.60 363 SER C O 1
ATOM 8507 N N . SER C 1 364 ? 167.059 133.789 117.463 1.00 38.10 364 SER C N 1
ATOM 8508 C CA . SER C 1 364 ? 167.140 132.518 116.755 1.00 38.10 364 SER C CA 1
ATOM 8509 C C . SER C 1 364 ? 166.724 132.669 115.299 1.00 38.10 364 SER C C 1
ATOM 8510 O O . SER C 1 364 ? 167.289 132.015 114.417 1.00 38.10 364 SER C O 1
ATOM 8513 N N . ALA C 1 365 ? 165.731 133.518 115.026 1.00 39.49 365 ALA C N 1
ATOM 8514 C CA . ALA C 1 365 ? 165.282 133.712 113.651 1.00 39.49 365 ALA C CA 1
ATOM 8515 C C . ALA C 1 365 ? 166.349 134.391 112.806 1.00 39.49 365 ALA C C 1
ATOM 8516 O O . ALA C 1 365 ? 166.517 134.058 111.629 1.00 39.49 365 ALA C O 1
ATOM 8518 N N . GLY C 1 366 ? 167.069 135.355 113.378 1.00 42.57 366 GLY C N 1
ATOM 8519 C CA . GLY C 1 366 ? 168.084 136.059 112.613 1.00 42.57 366 GLY C CA 1
ATOM 8520 C C . GLY C 1 366 ? 169.227 135.167 112.177 1.00 42.57 366 GLY C C 1
ATOM 8521 O O . GLY C 1 366 ? 169.750 135.315 111.071 1.00 42.57 366 GLY C O 1
ATOM 8522 N N . THR C 1 367 ? 169.625 134.228 113.031 1.00 42.65 367 THR C N 1
ATOM 8523 C CA . THR C 1 367 ? 170.714 133.308 112.740 1.00 42.65 367 THR C CA 1
ATOM 8524 C C . THR C 1 367 ? 170.310 132.242 111.726 1.00 42.65 367 THR C C 1
ATOM 8525 O O . THR C 1 367 ? 171.166 131.486 111.256 1.00 42.65 367 THR C O 1
ATOM 8529 N N . LEU C 1 368 ? 169.036 132.201 111.346 1.00 44.97 368 LEU C N 1
ATOM 8530 C CA . LEU C 1 368 ? 168.523 131.097 110.537 1.00 44.97 368 LEU C CA 1
ATOM 8531 C C . LEU C 1 368 ? 169.253 130.923 109.207 1.00 44.97 368 LEU C C 1
ATOM 8532 O O . LEU C 1 368 ? 169.626 129.783 108.882 1.00 44.97 368 LEU C O 1
ATOM 8537 N N . PRO C 1 369 ? 169.488 131.964 108.396 1.00 48.25 369 PRO C N 1
ATOM 8538 C CA . PRO C 1 369 ? 170.283 131.741 107.176 1.00 48.25 369 PRO C CA 1
ATOM 8539 C C . PRO C 1 369 ? 171.682 131.233 107.466 1.00 48.25 369 PRO C C 1
ATOM 8540 O O . PRO C 1 369 ? 172.222 130.414 106.706 1.00 48.25 369 PRO C O 1
ATOM 8544 N N . VAL C 1 370 ? 172.280 131.694 108.564 1.00 48.26 370 VAL C N 1
ATOM 8545 C CA . VAL C 1 370 ? 173.615 131.239 108.930 1.00 48.26 370 VAL C CA 1
ATOM 8546 C C . VAL C 1 370 ? 173.604 129.748 109.242 1.00 48.26 370 VAL C C 1
ATOM 8547 O O . VAL C 1 370 ? 174.504 129.007 108.834 1.00 48.26 370 VAL C O 1
ATOM 8551 N N . THR C 1 371 ? 172.592 129.278 109.973 1.00 48.32 371 THR C N 1
ATOM 8552 C CA . THR C 1 371 ? 172.574 127.853 110.276 1.00 48.32 371 THR C CA 1
ATOM 8553 C C . THR C 1 371 ? 172.227 127.024 109.045 1.00 48.32 371 THR C C 1
ATOM 8554 O O . THR C 1 371 ? 172.757 125.917 108.896 1.00 48.32 371 THR C O 1
ATOM 8558 N N . PHE C 1 372 ? 171.383 127.534 108.134 1.00 47.35 372 PHE C N 1
ATOM 8559 C CA . PHE C 1 372 ? 171.235 126.838 106.856 1.00 47.35 372 PHE C CA 1
ATOM 8560 C C . PHE C 1 372 ? 172.575 126.665 106.161 1.00 47.35 372 PHE C C 1
ATOM 8561 O O . PHE C 1 372 ? 172.935 125.550 105.768 1.00 47.35 372 PHE C O 1
ATOM 8569 N N . ARG C 1 373 ? 173.323 127.756 105.976 1.00 52.03 373 ARG C N 1
ATOM 8570 C CA . ARG C 1 373 ? 174.564 127.619 105.221 1.00 52.03 373 ARG C CA 1
ATOM 8571 C C . ARG C 1 373 ? 175.529 126.696 105.948 1.00 52.03 373 ARG C C 1
ATOM 8572 O O . ARG C 1 373 ? 176.152 125.826 105.328 1.00 52.03 373 ARG C O 1
ATOM 8580 N N . CYS C 1 374 ? 175.619 126.830 107.274 1.00 53.63 374 CYS C N 1
ATOM 8581 C CA . CYS C 1 374 ? 176.559 126.023 108.042 1.00 53.63 374 CYS C CA 1
ATOM 8582 C C . CYS C 1 374 ? 176.235 124.543 107.923 1.00 53.63 374 CYS C C 1
ATOM 8583 O O . CYS C 1 374 ? 177.092 123.744 107.535 1.00 53.63 374 CYS C O 1
ATOM 8586 N N . LEU C 1 375 ? 174.991 124.159 108.210 1.00 50.33 375 LEU C N 1
ATOM 8587 C CA . LEU C 1 375 ? 174.621 122.756 108.080 1.00 50.33 375 LEU C CA 1
ATOM 8588 C C . LEU C 1 375 ? 174.845 122.267 106.657 1.00 50.33 375 LEU C C 1
ATOM 8589 O O . LEU C 1 375 ? 175.570 121.290 106.432 1.00 50.33 375 LEU C O 1
ATOM 8594 N N . GLU C 1 376 ? 174.291 122.986 105.677 1.00 54.60 376 GLU C N 1
ATOM 8595 C CA . GLU C 1 376 ? 174.246 122.485 104.310 1.00 54.60 376 GLU C CA 1
ATOM 8596 C C . GLU C 1 376 ? 175.640 122.303 103.724 1.00 54.60 376 GLU C C 1
ATOM 8597 O O . GLU C 1 376 ? 175.886 121.332 103.000 1.00 54.60 376 GLU C O 1
ATOM 8603 N N . GLU C 1 377 ? 176.568 123.215 104.012 1.00 56.38 377 GLU C N 1
ATOM 8604 C CA . GLU C 1 377 ? 177.889 123.077 103.411 1.00 56.38 377 GLU C CA 1
ATOM 8605 C C . GLU C 1 377 ? 178.899 122.375 104.312 1.00 56.38 377 GLU C C 1
ATOM 8606 O O . GLU C 1 377 ? 179.658 121.535 103.823 1.00 56.38 377 GLU C O 1
ATOM 8612 N N . ASN C 1 378 ? 178.950 122.679 105.611 1.00 55.18 378 ASN C N 1
ATOM 8613 C CA . ASN C 1 378 ? 179.929 122.022 106.467 1.00 55.18 378 ASN C CA 1
ATOM 8614 C C . ASN C 1 378 ? 179.536 120.584 106.784 1.00 55.18 378 ASN C C 1
ATOM 8615 O O . ASN C 1 378 ? 180.380 119.684 106.743 1.00 55.18 378 ASN C O 1
ATOM 8620 N N . LEU C 1 379 ? 178.265 120.339 107.105 1.00 53.11 379 LEU C N 1
ATOM 8621 C CA . LEU C 1 379 ? 177.862 119.041 107.625 1.00 53.11 379 LEU C CA 1
ATOM 8622 C C . LEU C 1 379 ? 177.149 118.172 106.598 1.00 53.11 379 LEU C C 1
ATOM 8623 O O . LEU C 1 379 ? 176.821 117.023 106.905 1.00 53.11 379 LEU C O 1
ATOM 8628 N N . GLY C 1 380 ? 176.904 118.685 105.395 1.00 56.15 380 GLY C N 1
ATOM 8629 C CA . GLY C 1 380 ? 176.367 117.858 104.332 1.00 56.15 380 GLY C CA 1
ATOM 8630 C C . GLY C 1 380 ? 174.973 117.331 104.567 1.00 56.15 380 GLY C C 1
ATOM 8631 O O . GLY C 1 380 ? 174.585 116.336 103.951 1.00 56.15 380 GLY C O 1
ATOM 8632 N N . ILE C 1 381 ? 174.204 117.965 105.451 1.00 52.09 381 ILE C N 1
ATOM 8633 C CA . ILE C 1 381 ? 172.820 117.567 105.661 1.00 52.09 381 ILE C CA 1
ATOM 8634 C C . ILE C 1 381 ? 172.014 117.878 104.409 1.00 52.09 381 ILE C C 1
ATOM 8635 O O . ILE C 1 381 ? 172.239 118.897 103.743 1.00 52.09 381 ILE C O 1
ATOM 8640 N N . ASP C 1 382 ? 171.079 116.994 104.069 1.00 52.90 382 ASP C N 1
ATOM 8641 C CA . ASP C 1 382 ? 170.287 117.176 102.861 1.00 52.90 382 ASP C CA 1
ATOM 8642 C C . ASP C 1 382 ? 169.402 118.409 102.971 1.00 52.90 382 ASP C C 1
ATOM 8643 O O . ASP C 1 382 ? 168.964 118.792 104.057 1.00 52.90 382 ASP C O 1
ATOM 8648 N N . LYS C 1 383 ? 169.135 119.031 101.822 1.00 50.84 383 LYS C N 1
ATOM 8649 C CA . LYS C 1 383 ? 168.404 120.292 101.822 1.00 50.84 383 LYS C CA 1
ATOM 8650 C C . LYS C 1 383 ? 166.953 120.116 102.247 1.00 50.84 383 LYS C C 1
ATOM 8651 O O . LYS C 1 383 ? 166.381 121.027 102.849 1.00 50.84 383 LYS C O 1
ATOM 8657 N N . ARG C 1 384 ? 166.340 118.967 101.958 1.00 52.31 384 ARG C N 1
ATOM 8658 C CA . ARG C 1 384 ? 164.949 118.761 102.355 1.00 52.31 384 ARG C CA 1
ATOM 8659 C C . ARG C 1 384 ? 164.793 118.790 103.870 1.00 52.31 384 ARG C C 1
ATOM 8660 O O . ARG C 1 384 ? 163.975 119.552 104.409 1.00 52.31 384 ARG C O 1
ATOM 8668 N N . VAL C 1 385 ? 165.585 117.980 104.572 1.00 48.18 385 VAL C N 1
ATOM 8669 C CA . VAL C 1 385 ? 165.432 117.851 106.014 1.00 48.18 385 VAL C CA 1
ATOM 8670 C C . VAL C 1 385 ? 165.803 119.146 106.723 1.00 48.18 385 VAL C C 1
ATOM 8671 O O . VAL C 1 385 ? 165.125 119.554 107.668 1.00 48.18 385 VAL C O 1
ATOM 8675 N N . THR C 1 386 ? 166.865 119.824 106.285 1.00 45.49 386 THR C N 1
ATOM 8676 C CA . THR C 1 386 ? 167.212 121.087 106.926 1.00 45.49 386 THR C CA 1
ATOM 8677 C C . THR C 1 386 ? 166.176 122.163 106.622 1.00 45.49 386 THR C C 1
ATOM 8678 O O . THR C 1 386 ? 165.765 122.902 107.525 1.00 45.49 386 THR C O 1
ATOM 8682 N N . ARG C 1 387 ? 165.702 122.234 105.374 1.00 47.96 387 ARG C N 1
ATOM 8683 C CA . ARG C 1 387 ? 164.726 123.252 105.007 1.00 47.96 387 ARG C CA 1
ATOM 8684 C C . ARG C 1 387 ? 163.410 123.048 105.733 1.00 47.96 387 ARG C C 1
ATOM 8685 O O . ARG C 1 387 ? 162.641 124.000 105.895 1.00 47.96 387 ARG C O 1
ATOM 8693 N N . PHE C 1 388 ? 163.119 121.823 106.167 1.00 47.28 388 PHE C N 1
ATOM 8694 C CA . PHE C 1 388 ? 161.945 121.662 107.019 1.00 47.28 388 PHE C CA 1
ATOM 8695 C C . PHE C 1 388 ? 162.263 121.958 108.478 1.00 47.28 388 PHE C C 1
ATOM 8696 O O . PHE C 1 388 ? 161.553 122.730 109.130 1.00 47.28 388 PHE C O 1
ATOM 8704 N N . VAL C 1 389 ? 163.312 121.332 109.013 1.00 41.17 389 VAL C N 1
ATOM 8705 C CA . VAL C 1 389 ? 163.552 121.351 110.452 1.00 41.17 389 VAL C CA 1
ATOM 8706 C C . VAL C 1 389 ? 163.886 122.755 110.935 1.00 41.17 389 VAL C C 1
ATOM 8707 O O . VAL C 1 389 ? 163.319 123.235 111.923 1.00 41.17 389 VAL C O 1
ATOM 8711 N N . LEU C 1 390 ? 164.809 123.435 110.261 1.00 39.30 390 LEU C N 1
ATOM 8712 C CA . LEU C 1 390 ? 165.316 124.691 110.809 1.00 39.30 390 LEU C CA 1
ATOM 8713 C C . LEU C 1 390 ? 164.246 125.766 110.942 1.00 39.30 390 LEU C C 1
ATOM 8714 O O . LEU C 1 390 ? 164.136 126.355 112.030 1.00 39.30 390 LEU C O 1
ATOM 8719 N N . PRO C 1 391 ? 163.444 126.085 109.918 1.00 41.29 391 PRO C N 1
ATOM 8720 C CA . PRO C 1 391 ? 162.451 127.158 110.103 1.00 41.29 391 PRO C CA 1
ATOM 8721 C C . PRO C 1 391 ? 161.419 126.859 111.176 1.00 41.29 391 PRO C C 1
ATOM 8722 O O . PRO C 1 391 ? 161.006 127.771 111.899 1.00 41.29 391 PRO C O 1
ATOM 8726 N N . VAL C 1 392 ? 160.981 125.606 111.295 1.00 38.69 392 VAL C N 1
ATOM 8727 C CA . VAL C 1 392 ? 160.010 125.254 112.327 1.00 38.69 392 VAL C CA 1
ATOM 8728 C C . VAL C 1 392 ? 160.660 125.293 113.703 1.00 38.69 392 VAL C C 1
ATOM 8729 O O . VAL C 1 392 ? 160.102 125.843 114.660 1.00 38.69 392 VAL C O 1
ATOM 8733 N N . GLY C 1 393 ? 161.854 124.716 113.818 1.00 33.99 393 GLY C N 1
ATOM 8734 C CA . GLY C 1 393 ? 162.553 124.683 115.084 1.00 33.99 393 GLY C CA 1
ATOM 8735 C C . GLY C 1 393 ? 163.048 126.027 115.557 1.00 33.99 393 GLY C C 1
ATOM 8736 O O . GLY C 1 393 ? 163.363 126.167 116.742 1.00 33.99 393 GLY C O 1
ATOM 8737 N N . ALA C 1 394 ? 163.135 127.012 114.665 1.00 34.34 394 ALA C N 1
ATOM 8738 C CA . ALA C 1 394 ? 163.555 128.342 115.079 1.00 34.34 394 ALA C CA 1
ATOM 8739 C C . ALA C 1 394 ? 162.558 128.985 116.027 1.00 34.34 394 ALA C C 1
ATOM 8740 O O . ALA C 1 394 ? 162.928 129.901 116.766 1.00 34.34 394 ALA C O 1
ATOM 8742 N N . THR C 1 395 ? 161.309 128.529 116.023 1.00 30.35 395 THR C N 1
ATOM 8743 C CA . THR C 1 395 ? 160.288 129.049 116.920 1.00 30.35 395 THR C CA 1
ATOM 8744 C C . THR C 1 395 ? 159.752 127.989 117.867 1.00 30.35 395 THR C C 1
ATOM 8745 O O . THR C 1 395 ? 159.610 128.253 119.065 1.00 30.35 395 THR C O 1
ATOM 8749 N N . ILE C 1 396 ? 159.440 126.794 117.364 1.00 28.24 396 ILE C N 1
ATOM 8750 C CA . ILE C 1 396 ? 158.870 125.758 118.219 1.00 28.24 396 ILE C CA 1
ATOM 8751 C C . ILE C 1 396 ? 159.916 125.200 119.177 1.00 28.24 396 ILE C C 1
ATOM 8752 O O . ILE C 1 396 ? 159.639 124.984 120.362 1.00 28.24 396 ILE C O 1
ATOM 8757 N N . ASN C 1 397 ? 161.123 124.951 118.690 1.00 30.44 397 ASN C N 1
ATOM 8758 C CA . ASN C 1 397 ? 162.148 124.243 119.451 1.00 30.44 397 ASN C CA 1
ATOM 8759 C C . ASN C 1 397 ? 163.040 125.278 120.123 1.00 30.44 397 ASN C C 1
ATOM 8760 O O . ASN C 1 397 ? 163.906 125.872 119.479 1.00 30.44 397 ASN C O 1
ATOM 8765 N N . MET C 1 398 ? 162.839 125.489 121.422 1.00 28.58 398 MET C N 1
ATOM 8766 C CA . MET C 1 398 ? 163.682 126.381 122.219 1.00 28.58 398 MET C CA 1
ATOM 8767 C C . MET C 1 398 ? 164.027 125.660 123.519 1.00 28.58 398 MET C C 1
ATOM 8768 O O . MET C 1 398 ? 163.272 125.729 124.490 1.00 28.58 398 MET C O 1
ATOM 8773 N N . ASP C 1 399 ? 165.161 124.955 123.531 1.00 28.06 399 ASP C N 1
ATOM 8774 C CA . ASP C 1 399 ? 165.607 124.293 124.753 1.00 28.06 399 ASP C CA 1
ATOM 8775 C C . ASP C 1 399 ? 166.023 125.311 125.803 1.00 28.06 399 ASP C C 1
ATOM 8776 O O . ASP C 1 399 ? 165.632 125.214 126.974 1.00 28.06 399 ASP C O 1
ATOM 8781 N N . GLY C 1 400 ? 166.836 126.285 125.403 1.00 27.53 400 GLY C N 1
ATOM 8782 C CA . GLY C 1 400 ? 167.369 127.230 126.364 1.00 27.53 400 GLY C CA 1
ATOM 8783 C C . GLY C 1 400 ? 166.292 128.068 127.015 1.00 27.53 400 GLY C C 1
ATOM 8784 O O . GLY C 1 400 ? 166.337 128.321 128.218 1.00 27.53 400 GLY C O 1
ATOM 8785 N N . THR C 1 401 ? 165.312 128.512 126.231 1.00 24.90 401 THR C N 1
ATOM 8786 C CA . THR C 1 401 ? 164.227 129.298 126.802 1.00 24.90 401 THR C CA 1
ATOM 8787 C C . THR C 1 401 ? 163.387 128.462 127.756 1.00 24.90 401 THR C C 1
ATOM 8788 O O . THR C 1 401 ? 162.930 128.965 128.785 1.00 24.90 401 THR C O 1
ATOM 8792 N N . ALA C 1 402 ? 163.185 127.182 127.450 1.00 22.55 402 ALA C N 1
ATOM 8793 C CA . ALA C 1 402 ? 162.437 126.324 128.362 1.00 22.55 402 ALA C CA 1
ATOM 8794 C C . ALA C 1 402 ? 163.168 126.160 129.686 1.00 22.55 402 ALA C C 1
ATOM 8795 O O . ALA C 1 402 ? 162.572 126.298 130.764 1.00 22.55 402 ALA C O 1
ATOM 8797 N N . LEU C 1 403 ? 164.467 125.862 129.626 1.00 21.61 403 LEU C N 1
ATOM 8798 C CA . LEU C 1 403 ? 165.246 125.724 130.852 1.00 21.61 403 LEU C CA 1
ATOM 8799 C C . LEU C 1 403 ? 165.247 127.025 131.637 1.00 21.61 403 LEU C C 1
ATOM 8800 O O . LEU C 1 403 ? 165.065 127.030 132.858 1.00 21.61 403 LEU C O 1
ATOM 8805 N N . TYR C 1 404 ? 165.443 128.141 130.939 1.00 22.68 404 TYR C N 1
ATOM 8806 C CA . TYR C 1 404 ? 165.424 129.453 131.565 1.00 22.68 404 TYR C CA 1
ATOM 8807 C C . TYR C 1 404 ? 164.106 129.719 132.262 1.00 22.68 404 TYR C C 1
ATOM 8808 O O . TYR C 1 404 ? 164.084 130.227 133.383 1.00 22.68 404 TYR C O 1
ATOM 8817 N N . GLU C 1 405 ? 162.994 129.402 131.606 1.00 20.90 405 GLU C N 1
ATOM 8818 C CA . GLU C 1 405 ? 161.696 129.733 132.174 1.00 20.90 405 GLU C CA 1
ATOM 8819 C C . GLU C 1 405 ? 161.389 128.870 133.386 1.00 20.90 405 GLU C C 1
ATOM 8820 O O . GLU C 1 405 ? 160.873 129.373 134.386 1.00 20.90 405 GLU C O 1
ATOM 8826 N N . ALA C 1 406 ? 161.715 127.579 133.333 1.00 18.34 406 ALA C N 1
ATOM 8827 C CA . ALA C 1 406 ? 161.530 126.745 134.518 1.00 18.34 406 ALA C CA 1
ATOM 8828 C C . ALA C 1 406 ? 162.398 127.238 135.668 1.00 18.34 406 ALA C C 1
ATOM 8829 O O . ALA C 1 406 ? 161.921 127.409 136.801 1.00 18.34 406 ALA C O 1
ATOM 8831 N N . VAL C 1 407 ? 163.674 127.504 135.383 1.00 19.26 407 VAL C N 1
ATOM 8832 C CA . VAL C 1 407 ? 164.600 127.969 136.410 1.00 19.26 407 VAL C CA 1
ATOM 8833 C C . VAL C 1 407 ? 164.105 129.263 137.031 1.00 19.26 407 VAL C C 1
ATOM 8834 O O . VAL C 1 407 ? 164.081 129.415 138.254 1.00 19.26 407 VAL C O 1
ATOM 8838 N N . ALA C 1 408 ? 163.686 130.209 136.200 1.00 19.38 408 ALA C N 1
ATOM 8839 C CA . ALA C 1 408 ? 163.312 131.513 136.713 1.00 19.38 408 ALA C CA 1
ATOM 8840 C C . ALA C 1 408 ? 161.957 131.495 137.403 1.00 19.38 408 ALA C C 1
ATOM 8841 O O . ALA C 1 408 ? 161.746 132.261 138.342 1.00 19.38 408 ALA C O 1
ATOM 8843 N N . ALA C 1 409 ? 161.032 130.636 136.979 1.00 18.82 409 ALA C N 1
ATOM 8844 C CA . ALA C 1 409 ? 159.776 130.513 137.707 1.00 18.82 409 ALA C CA 1
ATOM 8845 C C . ALA C 1 409 ? 160.009 129.953 139.101 1.00 18.82 409 ALA C C 1
ATOM 8846 O O . ALA C 1 409 ? 159.475 130.474 140.089 1.00 18.82 409 ALA C O 1
ATOM 8848 N N . ILE C 1 410 ? 160.826 128.902 139.212 1.00 19.03 410 ILE C N 1
ATOM 8849 C CA . ILE C 1 410 ? 161.120 128.393 140.548 1.00 19.03 410 ILE C CA 1
ATOM 8850 C C . ILE C 1 410 ? 161.929 129.407 141.348 1.00 19.03 410 ILE C C 1
ATOM 8851 O O . ILE C 1 410 ? 161.800 129.479 142.571 1.00 19.03 410 ILE C O 1
ATOM 8856 N N . PHE C 1 411 ? 162.762 130.212 140.689 1.00 21.80 411 PHE C N 1
ATOM 8857 C CA . PHE C 1 411 ? 163.515 131.242 141.400 1.00 21.80 411 PHE C CA 1
ATOM 8858 C C . PHE C 1 411 ? 162.597 132.327 141.953 1.00 21.80 411 PHE C C 1
ATOM 8859 O O . PHE C 1 411 ? 162.780 132.785 143.088 1.00 21.80 411 PHE C O 1
ATOM 8867 N N . ILE C 1 412 ? 161.610 132.753 141.164 1.00 22.51 412 ILE C N 1
ATOM 8868 C CA . ILE C 1 412 ? 160.621 133.710 141.652 1.00 22.51 412 ILE C CA 1
ATOM 8869 C C . ILE C 1 412 ? 159.854 133.115 142.821 1.00 22.51 412 ILE C C 1
ATOM 8870 O O . ILE C 1 412 ? 159.557 133.804 143.803 1.00 22.51 412 ILE C O 1
ATOM 8875 N N . ALA C 1 413 ? 159.516 131.828 142.735 1.00 23.82 413 ALA C N 1
ATOM 8876 C CA . ALA C 1 413 ? 158.860 131.175 143.862 1.00 23.82 413 ALA C CA 1
ATOM 8877 C C . ALA C 1 413 ? 159.759 131.158 145.089 1.00 23.82 413 ALA C C 1
ATOM 8878 O O . ALA C 1 413 ? 159.284 131.309 146.218 1.00 23.82 413 ALA C O 1
ATOM 8880 N N . GLN C 1 414 ? 161.061 130.964 144.887 1.00 25.71 414 GLN C N 1
ATOM 8881 C CA . GLN C 1 414 ? 161.976 130.805 146.009 1.00 25.71 414 GLN C CA 1
ATOM 8882 C C . GLN C 1 414 ? 162.326 132.122 146.687 1.00 25.71 414 GLN C C 1
ATOM 8883 O O . GLN C 1 414 ? 162.611 132.123 147.887 1.00 25.71 414 GLN C O 1
ATOM 8889 N N . MET C 1 415 ? 162.334 133.249 145.968 1.00 30.02 415 MET C N 1
ATOM 8890 C CA . MET C 1 415 ? 162.582 134.497 146.687 1.00 30.02 415 MET C CA 1
ATOM 8891 C C . MET C 1 415 ? 161.420 134.862 147.595 1.00 30.02 415 MET C C 1
ATOM 8892 O O . MET C 1 415 ? 161.617 135.552 148.600 1.00 30.02 415 MET C O 1
ATOM 8897 N N . ASN C 1 416 ? 160.213 134.425 147.264 1.00 30.56 416 ASN C N 1
ATOM 8898 C CA . ASN C 1 416 ? 159.043 134.755 148.059 1.00 30.56 416 ASN C CA 1
ATOM 8899 C C . ASN C 1 416 ? 158.852 133.820 149.241 1.00 30.56 416 ASN C C 1
ATOM 8900 O O . ASN C 1 416 ? 157.944 134.041 150.046 1.00 30.56 416 ASN C O 1
ATOM 8905 N N . GLY C 1 417 ? 159.679 132.790 149.369 1.00 30.84 417 GLY C N 1
ATOM 8906 C CA . GLY C 1 417 ? 159.499 131.813 150.415 1.00 30.84 417 GLY C CA 1
ATOM 8907 C C . GLY C 1 417 ? 158.442 130.775 150.129 1.00 30.84 417 GLY C C 1
ATOM 8908 O O . GLY C 1 417 ? 158.222 129.892 150.965 1.00 30.84 417 GLY C O 1
ATOM 8909 N N . VAL C 1 418 ? 157.785 130.846 148.976 1.00 29.30 418 VAL C N 1
ATOM 8910 C CA . VAL C 1 418 ? 156.744 129.886 148.628 1.00 29.30 418 VAL C CA 1
ATOM 8911 C C . VAL C 1 418 ? 157.417 128.569 148.265 1.00 29.30 418 VAL C C 1
ATOM 8912 O O . VAL C 1 418 ? 158.154 128.491 147.279 1.00 29.30 418 VAL C O 1
ATOM 8916 N N . VAL C 1 419 ? 157.176 127.536 149.057 1.00 29.11 419 VAL C N 1
ATOM 8917 C CA . VAL C 1 419 ? 157.610 126.196 148.687 1.00 29.11 419 VAL C CA 1
ATOM 8918 C C . VAL C 1 419 ? 156.554 125.586 147.779 1.00 29.11 419 VAL C C 1
ATOM 8919 O O . VAL C 1 419 ? 155.349 125.790 147.972 1.00 29.11 419 VAL C O 1
ATOM 8923 N N . LEU C 1 420 ? 156.999 124.861 146.762 1.00 26.78 420 LEU C N 1
ATOM 8924 C CA . LEU C 1 420 ? 156.114 124.363 145.722 1.00 26.78 420 LEU C CA 1
ATOM 8925 C C . LEU C 1 420 ? 155.847 122.879 145.925 1.00 26.78 420 LEU C C 1
ATOM 8926 O O . LEU C 1 420 ? 156.777 122.099 146.146 1.00 26.78 420 LEU C O 1
ATOM 8931 N N . ASP C 1 421 ? 154.575 122.499 145.850 1.00 28.25 421 ASP C N 1
ATOM 8932 C CA . ASP C 1 421 ? 154.192 121.101 145.920 1.00 28.25 421 ASP C CA 1
ATOM 8933 C C . ASP C 1 421 ? 154.642 120.370 144.660 1.00 28.25 421 ASP C C 1
ATOM 8934 O O . ASP C 1 421 ? 155.159 120.965 143.714 1.00 28.25 421 ASP C O 1
ATOM 8939 N N . GLY C 1 422 ? 154.435 119.055 144.650 1.00 25.64 422 GLY C N 1
ATOM 8940 C CA . GLY C 1 422 ? 154.748 118.289 143.457 1.00 25.64 422 GLY C CA 1
ATOM 8941 C C . GLY C 1 422 ? 153.909 118.710 142.267 1.00 25.64 422 GLY C C 1
ATOM 8942 O O . GLY C 1 422 ? 154.409 118.813 141.143 1.00 25.64 422 GLY C O 1
ATOM 8943 N N . GLY C 1 423 ? 152.623 118.966 142.502 1.00 24.65 423 GLY C N 1
ATOM 8944 C CA . GLY C 1 423 ? 151.756 119.395 141.420 1.00 24.65 423 GLY C CA 1
ATOM 8945 C C . GLY C 1 423 ? 152.191 120.716 140.822 1.00 24.65 423 GLY C C 1
ATOM 8946 O O . GLY C 1 423 ? 152.163 120.895 139.604 1.00 24.65 423 GLY C O 1
ATOM 8947 N N . GLN C 1 424 ? 152.611 121.654 141.667 1.00 22.95 424 GLN C N 1
ATOM 8948 C CA . GLN C 1 424 ? 153.088 122.930 141.153 1.00 22.95 424 GLN C CA 1
ATOM 8949 C C . GLN C 1 424 ? 154.395 122.776 140.388 1.00 22.95 424 GLN C C 1
ATOM 8950 O O . GLN C 1 424 ? 154.612 123.475 139.397 1.00 22.95 424 GLN C O 1
ATOM 8956 N N . ILE C 1 425 ? 155.270 121.865 140.815 1.00 21.13 425 ILE C N 1
ATOM 8957 C CA . ILE C 1 425 ? 156.503 121.620 140.072 1.00 21.13 425 ILE C CA 1
ATOM 8958 C C . ILE C 1 425 ? 156.197 121.048 138.693 1.00 21.13 425 ILE C C 1
ATOM 8959 O O . ILE C 1 425 ? 156.786 121.463 137.685 1.00 21.13 425 ILE C O 1
ATOM 8964 N N . VAL C 1 426 ? 155.274 120.089 138.621 1.00 19.35 426 VAL C N 1
ATOM 8965 C CA . VAL C 1 426 ? 154.908 119.531 137.322 1.00 19.35 426 VAL C CA 1
ATOM 8966 C C . VAL C 1 426 ? 154.238 120.590 136.455 1.00 19.35 426 VAL C C 1
ATOM 8967 O O . VAL C 1 426 ? 154.437 120.632 135.234 1.00 19.35 426 VAL C O 1
ATOM 8971 N N . THR C 1 427 ? 153.436 121.463 137.067 1.00 17.93 427 THR C N 1
ATOM 8972 C CA . THR C 1 427 ? 152.839 122.562 136.319 1.00 17.93 427 THR C CA 1
ATOM 8973 C C . THR C 1 427 ? 153.908 123.490 135.763 1.00 17.93 427 THR C C 1
ATOM 8974 O O . THR C 1 427 ? 153.807 123.949 134.621 1.00 17.93 427 THR C O 1
ATOM 8978 N N . VAL C 1 428 ? 154.942 123.779 136.557 1.00 17.12 428 VAL C N 1
ATOM 8979 C CA . VAL C 1 428 ? 156.047 124.598 136.070 1.00 17.12 428 VAL C CA 1
ATOM 8980 C C . VAL C 1 428 ? 156.706 123.938 134.875 1.00 17.12 428 VAL C C 1
ATOM 8981 O O . VAL C 1 428 ? 156.981 124.590 133.866 1.00 17.12 428 VAL C O 1
ATOM 8985 N N . SER C 1 429 ? 156.960 122.634 134.961 1.00 18.05 429 SER C N 1
ATOM 8986 C CA . SER C 1 429 ? 157.610 121.942 133.852 1.00 18.05 429 SER C CA 1
ATOM 8987 C C . SER C 1 429 ? 156.766 122.009 132.583 1.0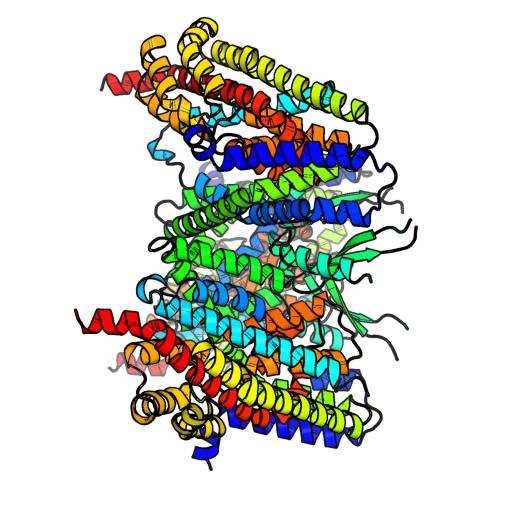0 18.05 429 SER C C 1
ATOM 8988 O O . SER C 1 429 ? 157.263 122.370 131.507 1.00 18.05 429 SER C O 1
ATOM 8991 N N . LEU C 1 430 ? 155.478 121.677 132.691 1.00 17.46 430 LEU C N 1
ATOM 8992 C CA . LEU C 1 430 ? 154.625 121.637 131.506 1.00 17.46 430 LEU C CA 1
ATOM 8993 C C . LEU C 1 430 ? 154.428 123.026 130.912 1.00 17.46 430 LEU C C 1
ATOM 8994 O O . LEU C 1 430 ? 154.540 123.214 129.694 1.00 17.46 430 LEU C O 1
ATOM 8999 N N . THR C 1 431 ? 154.138 124.020 131.751 1.00 17.61 431 THR C N 1
ATOM 9000 C CA . THR C 1 431 ? 153.938 125.365 131.240 1.00 17.61 431 THR C CA 1
ATOM 9001 C C . THR C 1 431 ? 155.239 126.012 130.795 1.00 17.61 431 THR C C 1
ATOM 9002 O O . THR C 1 431 ? 155.197 126.983 130.039 1.00 17.61 431 THR C O 1
ATOM 9006 N N . ALA C 1 432 ? 156.390 125.502 131.231 1.00 17.20 432 ALA C N 1
ATOM 9007 C CA . ALA C 1 432 ? 157.653 125.958 130.673 1.00 17.20 432 ALA C CA 1
ATOM 9008 C C . ALA C 1 432 ? 157.906 125.352 129.307 1.00 17.20 432 ALA C C 1
ATOM 9009 O O . ALA C 1 432 ? 158.512 126.002 128.451 1.00 17.20 432 ALA C O 1
ATOM 9011 N N . THR C 1 433 ? 157.476 124.110 129.089 1.00 18.26 433 THR C N 1
ATOM 9012 C CA . THR C 1 433 ? 157.511 123.573 127.733 1.00 18.26 433 THR C CA 1
ATOM 9013 C C . THR C 1 433 ? 156.593 124.363 126.810 1.00 18.26 433 THR C C 1
ATOM 9014 O O . THR C 1 433 ? 156.979 124.709 125.689 1.00 18.26 433 THR C O 1
ATOM 9018 N N . LEU C 1 434 ? 155.376 124.667 127.266 1.00 17.89 434 LEU C N 1
ATOM 9019 C CA . LEU C 1 434 ? 154.458 125.443 126.433 1.00 17.89 434 LEU C CA 1
ATOM 9020 C C . LEU C 1 434 ? 154.957 126.863 126.205 1.00 17.89 434 LEU C C 1
ATOM 9021 O O . LEU C 1 434 ? 154.849 127.391 125.094 1.00 17.89 434 LEU C O 1
ATOM 9026 N N . ALA C 1 435 ? 155.494 127.505 127.242 1.00 18.76 435 ALA C N 1
ATOM 9027 C CA . ALA C 1 435 ? 155.922 128.892 127.109 1.00 18.76 435 ALA C CA 1
ATOM 9028 C C . ALA C 1 435 ? 157.075 129.023 126.126 1.00 18.76 435 ALA C C 1
ATOM 9029 O O . ALA C 1 435 ? 157.148 129.999 125.372 1.00 18.76 435 ALA C O 1
ATOM 9031 N N . SER C 1 436 ? 157.992 128.055 126.122 1.00 20.50 436 SER C N 1
ATOM 9032 C CA . SER C 1 436 ? 159.085 128.082 125.159 1.00 20.50 436 SER C CA 1
ATOM 9033 C C . SER C 1 436 ? 158.563 127.974 123.736 1.00 20.50 436 SER C C 1
ATOM 9034 O O . SER C 1 436 ? 159.062 128.649 122.830 1.00 20.50 436 SER C O 1
ATOM 9037 N N . VAL C 1 437 ? 157.564 127.121 123.516 1.00 20.67 437 VAL C N 1
ATOM 9038 C CA . VAL C 1 437 ? 156.988 126.974 122.184 1.00 20.67 437 VAL C CA 1
ATOM 9039 C C . VAL C 1 437 ? 156.375 128.289 121.726 1.00 20.67 437 VAL C C 1
ATOM 9040 O O . VAL C 1 437 ? 156.567 128.724 120.587 1.00 20.67 437 VAL C O 1
ATOM 9044 N N . GLY C 1 438 ? 155.630 128.944 122.614 1.00 22.48 438 GLY C N 1
ATOM 9045 C CA . GLY C 1 438 ? 154.975 130.184 122.239 1.00 22.48 438 GLY C CA 1
ATOM 9046 C C . GLY C 1 438 ? 155.949 131.313 121.968 1.00 22.48 438 GLY C C 1
ATOM 9047 O O . GLY C 1 438 ? 155.770 132.079 121.019 1.00 22.48 438 GLY C O 1
ATOM 9048 N N . ALA C 1 439 ? 156.987 131.431 122.791 1.00 25.27 439 ALA C N 1
ATOM 9049 C CA . ALA C 1 439 ? 157.903 132.560 122.706 1.00 25.27 439 ALA C CA 1
ATOM 9050 C C . ALA C 1 439 ? 158.518 132.662 121.322 1.00 25.27 439 ALA C C 1
ATOM 9051 O O . ALA C 1 439 ? 159.226 131.756 120.878 1.00 25.27 439 ALA C O 1
ATOM 9053 N N . ALA C 1 440 ? 158.245 133.771 120.643 1.00 31.33 440 ALA C N 1
ATOM 9054 C CA . ALA C 1 440 ? 158.781 133.986 119.312 1.00 31.33 440 ALA C CA 1
ATOM 9055 C C . ALA C 1 440 ? 160.281 134.237 119.382 1.00 31.33 440 ALA C C 1
ATOM 9056 O O . ALA C 1 440 ? 160.837 134.549 120.436 1.00 31.33 440 ALA C O 1
ATOM 9058 N N . SER C 1 441 ? 160.935 134.102 118.239 1.00 36.25 441 SER C N 1
ATOM 9059 C CA . SER C 1 441 ? 162.387 134.224 118.191 1.00 36.25 441 SER C CA 1
ATOM 9060 C C . SER C 1 441 ? 162.879 135.652 118.340 1.00 36.25 441 SER C C 1
ATOM 9061 O O . SER C 1 441 ? 164.080 135.879 118.166 1.00 36.25 441 SER C O 1
ATOM 9064 N N . ILE C 1 442 ? 162.024 136.624 118.640 1.00 37.09 442 ILE C N 1
ATOM 9065 C CA . ILE C 1 442 ? 162.465 137.991 118.898 1.00 37.09 442 ILE C CA 1
ATOM 9066 C C . ILE C 1 442 ? 163.222 138.005 120.220 1.00 37.09 442 ILE C C 1
ATOM 9067 O O . ILE C 1 442 ? 162.939 137.179 121.098 1.00 37.09 442 ILE C O 1
ATOM 9072 N N . PRO C 1 443 ? 164.197 138.892 120.402 1.00 37.23 443 PRO C N 1
ATOM 9073 C CA . PRO C 1 443 ? 164.932 138.922 121.670 1.00 37.23 443 PRO C CA 1
ATOM 9074 C C . PRO C 1 443 ? 164.021 139.275 122.835 1.00 37.23 443 PRO C C 1
ATOM 9075 O O . PRO C 1 443 ? 163.098 140.080 122.704 1.00 37.23 443 PRO C O 1
ATOM 9079 N N . SER C 1 444 ? 164.298 138.661 123.986 1.00 36.50 444 SER C N 1
ATOM 9080 C CA . SER C 1 444 ? 163.606 138.959 125.241 1.00 36.50 444 SER C CA 1
ATOM 9081 C C . SER C 1 444 ? 162.092 138.785 125.114 1.00 36.50 444 SER C C 1
ATOM 9082 O O . SER C 1 444 ? 161.312 139.703 125.376 1.00 36.50 444 SER C O 1
ATOM 9085 N N . ALA C 1 445 ? 161.678 137.589 124.702 1.00 31.16 445 ALA C N 1
ATOM 9086 C CA . ALA C 1 445 ? 160.274 137.205 124.724 1.00 31.16 445 ALA C CA 1
ATOM 9087 C C . ALA C 1 445 ? 159.973 136.162 125.788 1.00 31.16 445 ALA C C 1
ATOM 9088 O O . ALA C 1 445 ? 158.803 135.985 126.156 1.00 31.16 445 ALA C O 1
ATOM 9090 N N . GLY C 1 446 ? 161.000 135.480 126.293 1.00 28.95 446 GLY C N 1
ATOM 9091 C CA . GLY C 1 446 ? 160.789 134.541 127.377 1.00 28.95 446 GLY C CA 1
ATOM 9092 C C . GLY C 1 446 ? 160.221 135.211 128.611 1.00 28.95 446 GLY C C 1
ATOM 9093 O O . GLY C 1 446 ? 159.421 134.620 129.335 1.00 28.95 446 GLY C O 1
ATOM 9094 N N . LEU C 1 447 ? 160.617 136.458 128.861 1.00 28.77 447 LEU C N 1
ATOM 9095 C CA . LEU C 1 447 ? 160.079 137.192 130.002 1.00 28.77 447 LEU C CA 1
ATOM 9096 C C . LEU C 1 447 ? 158.587 137.433 129.848 1.00 28.77 447 LEU C C 1
ATOM 9097 O O . LEU C 1 447 ? 157.838 137.390 130.828 1.00 28.77 447 LEU C O 1
ATOM 9102 N N . VAL C 1 448 ? 158.139 137.711 128.627 1.00 24.86 448 VAL C N 1
ATOM 9103 C CA . VAL C 1 448 ? 156.715 137.904 128.391 1.00 24.86 448 VAL C CA 1
ATOM 9104 C C . VAL C 1 448 ? 155.969 136.589 128.560 1.00 24.86 448 VAL C C 1
ATOM 9105 O O . VAL C 1 448 ? 154.917 136.534 129.204 1.00 24.86 448 VAL C O 1
ATOM 9109 N N . THR C 1 449 ? 156.506 135.505 127.992 1.00 22.92 449 THR C N 1
ATOM 9110 C CA . THR C 1 449 ? 155.853 134.207 128.142 1.00 22.92 449 THR C CA 1
ATOM 9111 C C . THR C 1 449 ? 155.948 133.664 129.558 1.00 22.92 449 THR C C 1
ATOM 9112 O O . THR C 1 449 ? 155.257 132.695 129.882 1.00 22.92 449 THR C O 1
ATOM 9116 N N . MET C 1 450 ? 156.796 134.256 130.393 1.00 24.41 450 MET C N 1
ATOM 9117 C CA . MET C 1 450 ? 156.944 133.819 131.774 1.00 24.41 450 MET C CA 1
ATOM 9118 C C . MET C 1 450 ? 155.649 133.954 132.553 1.00 24.41 450 MET C C 1
ATOM 9119 O O . MET C 1 450 ? 155.403 133.184 133.489 1.00 24.41 450 MET C O 1
ATOM 9124 N N . LEU C 1 451 ? 154.825 134.939 132.197 1.00 20.09 451 LEU C N 1
ATOM 9125 C CA . LEU C 1 451 ? 153.577 135.158 132.912 1.00 20.09 451 LEU C CA 1
ATOM 9126 C C . LEU C 1 451 ? 152.676 133.941 132.844 1.00 20.09 451 LEU C C 1
ATOM 9127 O O . LEU C 1 451 ? 151.898 133.698 133.770 1.00 20.09 451 LEU C O 1
ATOM 9132 N N . LEU C 1 452 ? 152.781 133.154 131.776 1.00 18.42 452 LEU C N 1
ATOM 9133 C CA . LEU C 1 452 ? 152.040 131.904 131.717 1.00 18.42 452 LEU C CA 1
ATOM 9134 C C . LEU C 1 452 ? 152.370 131.026 132.915 1.00 18.42 452 LEU C C 1
ATOM 9135 O O . LEU C 1 452 ? 151.474 130.596 133.647 1.00 18.42 452 LEU C O 1
ATOM 9140 N N . ILE C 1 453 ? 153.659 130.788 133.158 1.00 18.48 453 ILE C N 1
ATOM 9141 C CA . ILE C 1 453 ? 154.065 129.956 134.286 1.00 18.48 453 ILE C CA 1
ATOM 9142 C C . ILE C 1 453 ? 153.696 130.617 135.604 1.00 18.48 453 ILE C C 1
ATOM 9143 O O . ILE C 1 453 ? 153.191 129.963 136.525 1.00 18.48 453 ILE C O 1
ATOM 9148 N N . LEU C 1 454 ? 153.949 131.921 135.717 1.00 19.61 454 LEU C N 1
ATOM 9149 C CA . LEU C 1 454 ? 153.745 132.604 136.989 1.00 19.61 454 LEU C CA 1
ATOM 9150 C C . LEU C 1 454 ? 152.280 132.588 137.405 1.00 19.61 454 LEU C C 1
ATOM 9151 O O . LEU C 1 454 ? 151.969 132.425 138.589 1.00 19.61 454 LEU C O 1
ATOM 9156 N N . THR C 1 455 ? 151.361 132.756 136.452 1.00 17.63 455 THR C N 1
ATOM 9157 C CA . THR C 1 455 ? 149.945 132.678 136.787 1.00 17.63 455 THR C CA 1
ATOM 9158 C C . THR C 1 455 ? 149.451 131.242 136.875 1.00 17.63 455 THR C C 1
ATOM 9159 O O . THR C 1 455 ? 148.456 130.980 137.556 1.00 17.63 455 THR C O 1
ATOM 9163 N N . ALA C 1 456 ? 150.112 130.301 136.196 1.00 17.69 456 ALA C N 1
ATOM 9164 C CA . ALA C 1 456 ? 149.750 128.900 136.360 1.00 17.69 456 ALA C CA 1
ATOM 9165 C C . ALA C 1 456 ? 150.023 128.433 137.779 1.00 17.69 456 ALA C C 1
ATOM 9166 O O . ALA C 1 456 ? 149.221 127.700 138.366 1.00 17.69 456 ALA C O 1
ATOM 9168 N N . VAL C 1 457 ? 151.150 128.849 138.346 1.00 18.67 457 VAL C N 1
ATOM 9169 C CA . VAL C 1 457 ? 151.490 128.454 139.706 1.00 18.67 457 VAL C CA 1
ATOM 9170 C C . VAL C 1 457 ? 150.894 129.406 140.737 1.00 18.67 457 VAL C C 1
ATOM 9171 O O . VAL C 1 457 ? 150.669 129.012 141.885 1.00 18.67 457 VAL C O 1
ATOM 9175 N N . GLY C 1 458 ? 150.613 130.645 140.353 1.00 20.51 458 GLY C N 1
ATOM 9176 C CA . GLY C 1 458 ? 150.079 131.609 141.291 1.00 20.51 458 GLY C CA 1
ATOM 9177 C C . GLY C 1 458 ? 151.162 132.272 142.110 1.00 20.51 458 GLY C C 1
ATOM 9178 O O . GLY C 1 458 ? 151.164 132.187 143.340 1.00 20.51 458 GLY C O 1
ATOM 9179 N N . LEU C 1 459 ? 152.089 132.929 141.436 1.00 25.30 459 LEU C N 1
ATOM 9180 C CA . LEU C 1 459 ? 153.206 133.605 142.065 1.00 25.30 459 LEU C CA 1
ATOM 9181 C C . LEU C 1 459 ? 153.125 135.106 141.830 1.00 25.30 459 LEU C C 1
ATOM 9182 O O . LEU C 1 459 ? 152.456 135.564 140.899 1.00 25.30 459 LEU C O 1
ATOM 9187 N N . PRO C 1 460 ? 153.777 135.906 142.668 1.00 29.02 460 PRO C N 1
ATOM 9188 C CA . PRO C 1 460 ? 153.776 137.354 142.438 1.00 29.02 460 PRO C CA 1
ATOM 9189 C C . PRO C 1 460 ? 154.460 137.715 141.133 1.00 29.02 460 PRO C C 1
ATOM 9190 O O . PRO C 1 460 ? 155.675 137.559 140.995 1.00 29.02 460 PRO C O 1
ATOM 9194 N N . THR C 1 461 ? 153.680 138.209 140.172 1.00 29.51 461 THR C N 1
ATOM 9195 C CA . THR C 1 461 ? 154.220 138.520 138.856 1.00 29.51 461 THR C CA 1
ATOM 9196 C C . THR C 1 461 ? 155.102 139.758 138.872 1.00 29.51 461 THR C C 1
ATOM 9197 O O . THR C 1 461 ? 155.846 139.982 137.913 1.00 29.51 461 THR C O 1
ATOM 9201 N N . GLU C 1 462 ? 155.035 140.562 139.933 1.00 36.40 462 GLU C N 1
ATOM 9202 C CA . GLU C 1 462 ? 155.847 141.770 140.014 1.00 36.40 462 GLU C CA 1
ATOM 9203 C C . GLU C 1 462 ? 157.338 141.468 140.060 1.00 36.40 462 GLU C C 1
ATOM 9204 O O . GLU C 1 462 ? 158.144 142.347 139.745 1.00 36.40 462 GLU C O 1
ATOM 9210 N N . ASP C 1 463 ? 157.723 140.255 140.443 1.00 36.30 463 ASP C N 1
ATOM 9211 C CA . ASP C 1 463 ? 159.131 139.911 140.582 1.00 36.30 463 ASP C CA 1
ATOM 9212 C C . ASP C 1 463 ? 159.818 139.675 139.246 1.00 36.30 463 ASP C C 1
ATOM 9213 O O . ASP C 1 463 ? 160.985 139.278 139.233 1.00 36.30 463 ASP C O 1
ATOM 9218 N N . ILE C 1 464 ? 159.126 139.900 138.130 1.00 33.27 464 ILE C N 1
ATOM 9219 C CA . ILE C 1 464 ? 159.746 139.718 136.823 1.00 33.27 464 ILE C CA 1
ATOM 9220 C C . ILE C 1 464 ? 160.835 140.756 136.590 1.00 33.27 464 ILE C C 1
ATOM 9221 O O . ILE C 1 464 ? 161.842 140.469 135.933 1.00 33.27 464 ILE C O 1
ATOM 9226 N N . SER C 1 465 ? 160.666 141.964 137.129 1.00 35.33 465 SER C N 1
ATOM 9227 C CA . SER C 1 465 ? 161.622 143.039 136.881 1.00 35.33 465 SER C CA 1
ATOM 9228 C C . SER C 1 465 ? 163.032 142.671 137.329 1.00 35.33 465 SER C C 1
ATOM 9229 O O . SER C 1 465 ? 164.018 143.096 136.707 1.00 35.33 465 SER C O 1
ATOM 9232 N N . LEU C 1 466 ? 163.154 141.879 138.393 1.00 34.70 466 LEU C N 1
ATOM 9233 C CA . LEU C 1 466 ? 164.476 141.456 138.838 1.00 34.70 466 LEU C CA 1
ATOM 9234 C C . LEU C 1 466 ? 165.198 140.687 137.742 1.00 34.70 466 LEU C C 1
ATOM 9235 O O . LEU C 1 466 ? 166.393 140.893 137.510 1.00 34.70 466 LEU C O 1
ATOM 9240 N N . LEU C 1 467 ? 164.485 139.801 137.049 1.00 32.46 467 LEU C N 1
ATOM 9241 C CA . LEU C 1 467 ? 165.083 139.080 135.933 1.00 32.46 467 LEU C CA 1
ATOM 9242 C C . LEU C 1 467 ? 165.222 139.969 134.705 1.00 32.46 467 LEU C C 1
ATOM 9243 O O . LEU C 1 467 ? 166.110 139.743 133.877 1.00 32.46 467 LEU C O 1
ATOM 9248 N N . VAL C 1 468 ? 164.339 140.960 134.561 1.00 34.16 468 VAL C N 1
ATOM 9249 C CA . VAL C 1 468 ? 164.483 141.940 133.487 1.00 34.16 468 VAL C CA 1
ATOM 9250 C C . VAL C 1 468 ? 165.833 142.621 133.590 1.00 34.16 468 VAL C C 1
ATOM 9251 O O . VAL C 1 468 ? 166.451 142.961 132.575 1.00 34.16 468 VAL C O 1
ATOM 9255 N N . ALA C 1 469 ? 166.307 142.833 134.817 1.00 35.86 469 ALA C N 1
ATOM 9256 C CA . ALA C 1 469 ? 167.570 143.539 135.014 1.00 35.86 469 ALA C CA 1
ATOM 9257 C C . ALA C 1 469 ? 168.735 142.826 134.332 1.00 35.86 469 ALA C C 1
ATOM 9258 O O . ALA C 1 469 ? 169.582 143.473 133.707 1.00 35.86 469 ALA C O 1
ATOM 9260 N N . VAL C 1 470 ? 168.797 141.501 134.430 1.00 36.62 470 VAL C N 1
ATOM 9261 C CA . VAL C 1 470 ? 169.929 140.743 133.908 1.00 36.62 470 VAL C CA 1
ATOM 9262 C C . VAL C 1 470 ? 169.518 139.832 132.753 1.00 36.62 470 VAL C C 1
ATOM 9263 O O . VAL C 1 470 ? 170.213 138.865 132.460 1.00 36.62 470 VAL C O 1
ATOM 9267 N N . ASP C 1 471 ? 168.387 140.116 132.106 1.00 38.50 471 ASP C N 1
ATOM 9268 C CA . ASP C 1 471 ? 167.912 139.257 131.026 1.00 38.50 471 ASP C CA 1
ATOM 9269 C C . ASP C 1 471 ? 168.938 139.068 129.917 1.00 38.50 471 ASP C C 1
ATOM 9270 O O . ASP C 1 471 ? 169.257 137.935 129.556 1.00 38.50 471 ASP C O 1
ATOM 9275 N N . TRP C 1 472 ? 169.468 140.162 129.364 1.00 42.99 472 TRP C N 1
ATOM 9276 C CA . TRP C 1 472 ? 170.109 140.095 128.049 1.00 42.99 472 TRP C CA 1
ATOM 9277 C C . TRP C 1 472 ? 171.271 139.105 128.024 1.00 42.99 472 TRP C C 1
ATOM 9278 O O . TRP C 1 472 ? 171.454 138.366 127.041 1.00 42.99 472 TRP C O 1
ATOM 9289 N N . LEU C 1 473 ? 172.072 139.079 129.090 1.00 40.08 473 LEU C N 1
ATOM 9290 C CA . LEU C 1 473 ? 173.204 138.164 129.127 1.00 40.08 473 LEU C CA 1
ATOM 9291 C C . LEU C 1 473 ? 172.744 136.716 129.094 1.00 40.08 473 LEU C C 1
ATOM 9292 O O . LEU C 1 473 ? 173.372 135.880 128.436 1.00 40.08 473 LEU C O 1
ATOM 9297 N N . LEU C 1 474 ? 171.652 136.398 129.787 1.00 35.33 474 LEU C N 1
ATOM 9298 C CA . LEU C 1 474 ? 171.101 135.053 129.702 1.00 35.33 474 LEU C CA 1
ATOM 9299 C C . LEU C 1 474 ? 170.427 134.805 128.362 1.00 35.33 474 LEU C C 1
ATOM 9300 O O . LEU C 1 474 ? 170.394 133.667 127.894 1.00 35.33 474 LEU C O 1
ATOM 9305 N N . ASP C 1 475 ? 169.871 135.850 127.750 1.00 37.38 475 ASP C N 1
ATOM 9306 C CA . ASP C 1 475 ? 169.179 135.704 126.474 1.00 37.38 475 ASP C CA 1
ATOM 9307 C C . ASP C 1 475 ? 170.137 135.264 125.381 1.00 37.38 475 ASP C C 1
ATOM 9308 O O . ASP C 1 475 ? 169.793 134.423 124.541 1.00 37.38 475 ASP C O 1
ATOM 9313 N N . ARG C 1 476 ? 171.339 135.834 125.369 1.00 37.47 476 ARG C N 1
ATOM 9314 C CA . ARG C 1 476 ? 172.321 135.424 124.370 1.00 37.47 476 ARG C CA 1
ATOM 9315 C C . ARG C 1 476 ? 172.660 133.942 124.509 1.00 37.47 476 ARG C C 1
ATOM 9316 O O . ARG C 1 476 ? 172.689 133.199 123.519 1.00 37.47 476 ARG C O 1
ATOM 9324 N N . MET C 1 477 ? 172.887 133.484 125.738 1.00 34.95 477 MET C N 1
ATOM 9325 C CA . MET C 1 477 ? 173.183 132.072 125.951 1.00 34.95 477 MET C CA 1
ATOM 9326 C C . MET C 1 477 ? 171.986 131.195 125.606 1.00 34.95 477 MET C C 1
ATOM 9327 O O . MET C 1 477 ? 172.150 130.100 125.057 1.00 34.95 477 MET C O 1
ATOM 9332 N N . ARG C 1 478 ? 170.775 131.660 125.918 1.00 31.22 478 ARG C N 1
ATOM 9333 C CA . ARG C 1 478 ? 169.570 130.901 125.602 1.00 31.22 478 ARG C CA 1
ATOM 9334 C C . ARG C 1 478 ? 169.439 130.676 124.107 1.00 31.22 478 ARG C C 1
ATOM 9335 O O . ARG C 1 478 ? 169.171 129.557 123.651 1.00 31.22 478 ARG C O 1
ATOM 9343 N N . THR C 1 479 ? 169.581 131.745 123.326 1.00 32.48 479 THR C N 1
ATOM 9344 C CA . THR C 1 479 ? 169.436 131.584 121.889 1.00 32.48 479 THR C CA 1
ATOM 9345 C C . THR C 1 479 ? 170.577 130.763 121.312 1.00 32.48 479 THR C C 1
ATOM 9346 O O . THR C 1 479 ? 170.366 130.004 120.361 1.00 32.48 479 THR C O 1
ATOM 9350 N N . SER C 1 480 ? 171.775 130.852 121.894 1.00 32.14 480 SER C N 1
ATOM 9351 C CA . SER C 1 480 ? 172.847 129.963 121.462 1.00 32.14 480 SER C CA 1
ATOM 9352 C C . SER C 1 480 ? 172.469 128.503 121.685 1.00 32.14 480 SER C C 1
ATOM 9353 O O . SER C 1 480 ? 172.626 127.660 120.790 1.00 32.14 480 SER C O 1
ATOM 9356 N N . VAL C 1 481 ? 171.940 128.191 122.869 1.00 30.25 481 VAL C N 1
ATOM 9357 C CA . VAL C 1 481 ? 171.612 126.806 123.192 1.00 30.25 481 VAL C CA 1
ATOM 9358 C C . VAL C 1 481 ? 170.502 126.289 122.290 1.00 30.25 481 VAL C C 1
ATOM 9359 O O . VAL C 1 481 ? 170.565 125.159 121.799 1.00 30.25 481 VAL C O 1
ATOM 9363 N N . ASN C 1 482 ? 169.466 127.091 122.055 1.00 31.65 482 ASN C N 1
ATOM 9364 C CA . ASN C 1 482 ? 168.380 126.555 121.242 1.00 31.65 482 ASN C CA 1
ATOM 9365 C C . ASN C 1 482 ? 168.712 126.534 119.753 1.00 31.65 482 ASN C C 1
ATOM 9366 O O . ASN C 1 482 ? 168.155 125.706 119.025 1.00 31.65 482 ASN C O 1
ATOM 9371 N N . VAL C 1 483 ? 169.644 127.367 119.283 1.00 31.74 483 VAL C N 1
ATOM 9372 C CA . VAL C 1 483 ? 170.155 127.179 117.928 1.00 31.74 483 VAL C CA 1
ATOM 9373 C C . VAL C 1 483 ? 170.936 125.873 117.830 1.00 31.74 483 VAL C C 1
ATOM 9374 O O . VAL C 1 483 ? 170.823 125.137 116.839 1.00 31.74 483 VAL C O 1
ATOM 9378 N N . VAL C 1 484 ? 171.736 125.556 118.852 1.00 31.89 484 VAL C N 1
ATOM 9379 C CA . VAL C 1 484 ? 172.414 124.260 118.869 1.00 31.89 484 VAL C CA 1
ATOM 9380 C C . VAL C 1 484 ? 171.396 123.129 118.875 1.00 31.89 484 VAL C C 1
ATOM 9381 O O . VAL C 1 484 ? 171.594 122.087 118.237 1.00 31.89 484 VAL C O 1
ATOM 9385 N N . GLY C 1 485 ? 170.296 123.310 119.603 1.00 31.79 485 GLY C N 1
ATOM 9386 C CA . GLY C 1 485 ? 169.248 122.303 119.608 1.00 31.79 485 GLY C CA 1
ATOM 9387 C C . GLY C 1 485 ? 168.628 122.103 118.240 1.00 31.79 485 GLY C C 1
ATOM 9388 O O . GLY C 1 485 ? 168.379 120.971 117.820 1.00 31.79 485 GLY C O 1
ATOM 9389 N N . ASP C 1 486 ? 168.374 123.200 117.528 1.00 34.26 486 ASP C N 1
ATOM 9390 C CA . ASP C 1 486 ? 167.872 123.106 116.161 1.00 34.26 486 ASP C CA 1
ATOM 9391 C C . ASP C 1 486 ? 168.839 122.329 115.280 1.00 34.26 486 ASP C C 1
ATOM 9392 O O . ASP C 1 486 ? 168.432 121.468 114.493 1.00 34.26 486 ASP C O 1
ATOM 9397 N N . SER C 1 487 ? 170.131 122.637 115.391 1.00 35.12 487 SER C N 1
ATOM 9398 C CA . SER C 1 487 ? 171.121 121.977 114.549 1.00 35.12 487 SER C CA 1
ATOM 9399 C C . SER C 1 487 ? 171.180 120.482 114.832 1.00 35.12 487 SER C C 1
ATOM 9400 O O . SER C 1 487 ? 171.211 119.659 113.907 1.00 35.12 487 SER C O 1
ATOM 9403 N N . PHE C 1 488 ? 171.197 120.111 116.110 1.00 35.55 488 PHE C N 1
ATOM 9404 C CA . PHE C 1 488 ? 171.233 118.694 116.447 1.00 35.55 488 PHE C CA 1
ATOM 9405 C C . PHE C 1 488 ? 169.959 117.988 116.014 1.00 35.55 488 PHE C C 1
ATOM 9406 O O . PHE C 1 488 ? 170.009 116.826 115.603 1.00 35.55 488 PHE C O 1
ATOM 9414 N N . GLY C 1 489 ? 168.816 118.668 116.087 1.00 36.01 489 GLY C N 1
ATOM 9415 C CA . GLY C 1 489 ? 167.592 118.079 115.575 1.00 36.01 489 GLY C CA 1
ATOM 9416 C C . GLY C 1 489 ? 167.645 117.835 114.083 1.00 36.01 489 GLY C C 1
ATOM 9417 O O . GLY C 1 489 ? 167.193 116.797 113.601 1.00 36.01 489 GLY C O 1
ATOM 9418 N N . ALA C 1 490 ? 168.194 118.789 113.333 1.00 37.28 490 ALA C N 1
ATOM 9419 C CA . ALA C 1 490 ? 168.346 118.583 111.899 1.00 37.28 490 ALA C CA 1
ATOM 9420 C C . ALA C 1 490 ? 169.236 117.386 111.616 1.00 37.28 490 ALA C C 1
ATOM 9421 O O . ALA C 1 490 ? 168.903 116.541 110.778 1.00 37.28 490 ALA C O 1
ATOM 9423 N N . GLY C 1 491 ? 170.358 117.282 112.326 1.00 38.38 491 GLY C N 1
ATOM 9424 C CA . GLY C 1 491 ? 171.239 116.141 112.123 1.00 38.38 491 GLY C CA 1
ATOM 9425 C C . GLY C 1 491 ? 170.566 114.819 112.444 1.00 38.38 491 GLY C C 1
ATOM 9426 O O . GLY C 1 491 ? 170.658 113.853 111.679 1.00 38.38 491 GLY C O 1
ATOM 9427 N N . ILE C 1 492 ? 169.860 114.767 113.574 1.00 38.24 492 ILE C N 1
ATOM 9428 C CA . ILE C 1 492 ? 169.212 113.531 113.998 1.00 38.24 492 ILE C CA 1
ATOM 9429 C C . ILE C 1 492 ? 168.119 113.130 113.017 1.00 38.24 492 ILE C C 1
ATOM 9430 O O . ILE C 1 492 ? 168.016 111.964 112.620 1.00 38.24 492 ILE C O 1
ATOM 9435 N N . VAL C 1 493 ? 167.285 114.088 112.612 1.00 40.60 493 VAL C N 1
ATOM 9436 C CA . VAL C 1 493 ? 166.188 113.774 111.707 1.00 40.60 493 VAL C CA 1
ATOM 9437 C C . VAL C 1 493 ? 166.724 113.352 110.348 1.00 40.60 493 VAL C C 1
ATOM 9438 O O . VAL C 1 493 ? 166.157 112.473 109.691 1.00 40.60 493 VAL C O 1
ATOM 9442 N N . TYR C 1 494 ? 167.829 113.955 109.904 1.00 44.80 494 TYR C N 1
ATOM 9443 C CA . TYR C 1 494 ? 168.443 113.489 108.667 1.00 44.80 494 TYR C CA 1
ATOM 9444 C C . TYR C 1 494 ? 168.927 112.055 108.803 1.00 44.80 494 TYR C C 1
ATOM 9445 O O . TYR C 1 494 ? 168.750 111.246 107.887 1.00 44.80 494 TYR C O 1
ATOM 9454 N N . HIS C 1 495 ? 169.549 111.720 109.934 1.00 42.91 495 HIS C N 1
ATOM 9455 C CA . HIS C 1 495 ? 170.034 110.353 110.093 1.00 42.91 495 HIS C CA 1
ATOM 9456 C C . HIS C 1 495 ? 168.889 109.352 110.129 1.00 42.91 495 HIS C C 1
ATOM 9457 O O . HIS C 1 495 ? 168.978 108.281 109.521 1.00 42.91 495 HIS C O 1
ATOM 9464 N N . LEU C 1 496 ? 167.807 109.674 110.837 1.00 43.86 496 LEU C N 1
ATOM 9465 C CA . LEU C 1 496 ? 166.672 108.760 110.890 1.00 43.86 496 LEU C CA 1
ATOM 9466 C C . LEU C 1 496 ? 165.899 108.704 109.580 1.00 43.86 496 LEU C C 1
ATOM 9467 O O . LEU C 1 496 ? 165.019 107.849 109.438 1.00 43.86 496 LEU C O 1
ATOM 9472 N N . SER C 1 497 ? 166.195 109.590 108.631 1.00 48.01 497 SER C N 1
ATOM 9473 C CA . SER C 1 497 ? 165.495 109.641 107.355 1.00 48.01 497 SER C CA 1
ATOM 9474 C C . SER C 1 497 ? 166.460 109.539 106.181 1.00 48.01 497 SER C C 1
ATOM 9475 O O . SER C 1 497 ? 166.196 110.072 105.104 1.00 48.01 497 SER C O 1
ATOM 9478 N N . LYS C 1 498 ? 167.591 108.862 106.375 1.00 55.13 498 LYS C N 1
ATOM 9479 C CA . LYS C 1 498 ? 168.510 108.651 105.264 1.00 55.13 498 LYS C CA 1
ATOM 9480 C C . LYS C 1 498 ? 167.916 107.701 104.233 1.00 55.13 498 LYS C C 1
ATOM 9481 O O . LYS C 1 498 ? 168.021 107.942 103.025 1.00 55.13 498 LYS C O 1
ATOM 9487 N N . SER C 1 499 ? 167.281 106.618 104.692 1.00 63.02 499 SER C N 1
ATOM 9488 C CA . SER C 1 499 ? 166.708 105.640 103.771 1.00 63.02 499 SER C CA 1
ATOM 9489 C C . SER C 1 499 ? 165.561 106.233 102.963 1.00 63.02 499 SER C C 1
ATOM 9490 O O . SER C 1 499 ? 165.452 105.984 101.757 1.00 63.02 499 SER C O 1
ATOM 9493 N N . GLU C 1 500 ? 164.686 107.004 103.609 1.00 63.78 500 GLU C N 1
ATOM 9494 C CA . GLU C 1 500 ? 163.553 107.584 102.898 1.00 63.78 500 GLU C CA 1
ATOM 9495 C C . GLU C 1 500 ? 164.019 108.539 101.805 1.00 63.78 500 GLU C C 1
ATOM 9496 O O . GLU C 1 500 ? 163.521 108.494 100.673 1.00 63.78 500 GLU C O 1
ATOM 9502 N N . LEU C 1 501 ? 164.986 109.402 102.121 1.00 62.62 501 LEU C N 1
ATOM 9503 C CA . LEU C 1 501 ? 165.509 110.318 101.115 1.00 62.62 501 LEU C CA 1
ATOM 9504 C C . LEU C 1 501 ? 166.273 109.575 100.029 1.00 62.62 501 LEU C C 1
ATOM 9505 O O . LEU C 1 501 ? 166.240 109.983 98.863 1.00 62.62 501 LEU C O 1
ATOM 9510 N N . ASP C 1 502 ? 166.957 108.485 100.384 1.00 65.32 502 ASP C N 1
ATOM 9511 C CA . ASP C 1 502 ? 167.615 107.667 99.371 1.00 65.32 502 ASP C CA 1
ATOM 9512 C C . ASP C 1 502 ? 166.603 107.086 98.394 1.00 65.32 502 ASP C C 1
ATOM 9513 O O . ASP C 1 502 ? 166.822 107.101 97.178 1.00 65.32 502 ASP C O 1
ATOM 9518 N N . THR C 1 503 ? 165.486 106.569 98.910 1.00 66.49 503 THR C N 1
ATOM 9519 C CA . THR C 1 503 ? 164.452 106.032 98.032 1.00 66.49 503 THR C CA 1
ATOM 9520 C C . THR C 1 503 ? 163.846 107.124 97.161 1.00 66.49 503 THR C C 1
ATOM 9521 O O . THR C 1 503 ? 163.588 106.907 95.972 1.00 66.49 503 THR C O 1
ATOM 9525 N N . ILE C 1 504 ? 163.608 108.306 97.734 1.00 67.24 504 ILE C N 1
ATOM 9526 C CA . ILE C 1 504 ? 163.047 109.404 96.949 1.00 67.24 504 ILE C CA 1
ATOM 9527 C C . ILE C 1 504 ? 163.993 109.801 95.822 1.00 67.24 504 ILE C C 1
ATOM 9528 O O . ILE C 1 504 ? 163.566 110.009 94.680 1.00 67.24 504 ILE C O 1
ATOM 9533 N N . ASP C 1 505 ? 165.289 109.914 96.120 1.00 67.80 505 ASP C N 1
ATOM 9534 C CA . ASP C 1 505 ? 166.245 110.317 95.092 1.00 67.80 505 ASP C CA 1
ATOM 9535 C C . ASP C 1 505 ? 166.434 109.228 94.042 1.00 67.80 505 ASP C C 1
ATOM 9536 O O . ASP C 1 505 ? 166.646 109.530 92.863 1.00 67.80 505 ASP C O 1
ATOM 9541 N N . SER C 1 506 ? 166.372 107.959 94.450 1.00 69.64 506 SER C N 1
ATOM 9542 C CA . SER C 1 506 ? 166.528 106.870 93.491 1.00 69.64 506 SER C CA 1
ATOM 9543 C C . SER C 1 506 ? 165.391 106.848 92.479 1.00 69.64 506 SER C C 1
ATOM 9544 O O . SER C 1 506 ? 165.607 106.506 91.311 1.00 69.64 506 SER C O 1
ATOM 9547 N N . GLN C 1 507 ? 164.183 107.199 92.904 1.00 68.36 507 GLN C N 1
ATOM 9548 C CA . GLN C 1 507 ? 163.052 107.323 91.993 1.00 68.36 507 GLN C CA 1
ATOM 9549 C C . GLN C 1 507 ? 162.851 108.775 91.574 1.00 68.36 507 GLN C C 1
ATOM 9550 O O . GLN C 1 507 ? 163.441 109.235 90.598 1.00 68.36 507 GLN C O 1
#